Protein AF-A0A1S3HIV4-F1 (afdb_monomer_lite)

Foldseek 3Di:
DVVVVVVVVVVVVVVVPPPPDDPDDDDDDDDDDDDDDDDDDDDCDPLNVLLVLVVVQPPVVPQWHFLVSSLVSVDVVVPDDDPVRVVLSVVLSCLLCVPPPRDIDGSVSSSVSVVVSVVVVVVVVVPPPDDPPDDDDDDDDDDDDDDDDDDDDDDDPPDDDDDDPDDDDDDDDDDDDDPVVVVVVVVVVVVVVVVVVVVVVVVVVVVVVVVVVVVVVVVVVVVVVVVVVVVVVVVVVVVVVVVVVVVVVVVVVVVVVVVVVVVVVVVVVVVVVVVVVVVVVVVVVVVVVVLVVLVVVVVVVVVVVVVVVVVVVVVVVVVVVVVVVVVVVVVVVVVVVVVVVVVVVVVVVVVVVVVVVVVVVVVVVVVVVVVVVVVVVVVVVVPDDDDDDDDDDDDDDDDDDDDDDDDDDDDDDDDDDDPVVVVVVVVPDDDDDDDDDDDDDDDDDDDDDDDDDDDDDDDPDDDDDPDDDDPVVLVVVLVVLVVVLVVVVVVLVVVLDDDDDDDCNPVVNVVSVVVNVVVVVVSVVVSVVSVVVVVVVVVVVVVVVVVVVVVVVVVVVVVVVVVVVVVVVVVVVVVVVPDDDDPVVVVVVVVVVVVVVVVVVVVVVVVVVVVVVVVVVVVVVVVVVVVVVVVVVVVVVVVVVVVVVVVVVVVVVVVVVVVVVVVVVVVVVVVVLVVVLVVLVVVLVVLVVVLVVLVVVLVVVVVVVVDDDDDDDDDDDDPPVVNVVVNVVSVVVSVVSVVVSVVSVVVSVVSVPPDPPPPPPPPPPPPPCPPPPPPPPSND

Organism: Lingula anatina (NCBI:txid7574)

Secondary structure (DSSP, 8-state):
-HHHHHHHHHHHHHHHSSSS----------------S--S-PPPPHHHHHHHHHHHH-TT--SEEEHHHHHHHHHHHH-S--HHHHHHHHHHHHHH-TT-S--EEEHHHHHHHHHHHHHHHHHHHTTSSSS-S-------------------------S-----------------SSSHHHHHHHHHHHHHHHHHHHHHHHHHHHHHHHHHHHHHHHHHHHHHHHHHHHHHHHHHHHHHHHHHHHHHHHHHHHHHHHHHHHHHHHHHHHHHHHHHHHHHHHHHHHHHHHHHHHHHHHHHHHHHHHHHHHHHHHHHHHHHHHHHHHHHHHHHHHHHHHHHHHHHHHHHHHHHHHHHHHHHHHHHHHHHHHHHHHHHHHHHHTT-----------------------------------HHHHHHHHTS-----PPP---------------------------------SHHHHHHHHHHHHHHHHHHHHHHHHHTS--S--SSHHHHHHHHHHHHHHHHHHHHHHHHHHHHHHHHHHHHHHHHHHHHHHHHHHHHHHHHHHHHHHHHHHHHHHHHTT----HHHHHHHHHHHHHHHHHHHHHHHHHHHHHHHHHHHHHHHHHHHHHHHHHHHHHHHHHHHHHHHHHHHHHHHHHHHHHHHHHHHHHHHHHHHHHHHHHHHHHHHHHHHHHHHHHHHHHHHHHHHH-----------SHHHHHHHHHHHHHHHHHHHHHHHHHHHHHHHHHHT--S---------------TTSSSSS--

Structure (mmCIF, N/CA/C/O backbone):
data_AF-A0A1S3HIV4-F1
#
_entry.id   AF-A0A1S3HIV4-F1
#
loop_
_atom_site.group_PDB
_atom_site.id
_atom_site.type_symbol
_atom_site.label_atom_id
_atom_site.label_alt_id
_atom_site.label_comp_id
_atom_site.label_asym_id
_atom_site.label_entity_id
_atom_site.label_seq_id
_atom_site.pdbx_PDB_ins_code
_atom_site.Cartn_x
_atom_site.Cartn_y
_atom_site.Cartn_z
_atom_site.occupancy
_atom_site.B_iso_or_equiv
_atom_site.auth_seq_id
_atom_site.auth_comp_id
_atom_site.auth_asym_id
_atom_site.auth_atom_id
_atom_site.pdbx_PDB_model_num
ATOM 1 N N . MET A 1 1 ? -24.426 32.826 9.602 1.00 48.94 1 MET A N 1
ATOM 2 C CA . MET A 1 1 ? -24.427 33.470 8.267 1.00 48.94 1 MET A CA 1
ATOM 3 C C . MET A 1 1 ? -23.278 34.459 8.065 1.00 48.94 1 MET A C 1
ATOM 5 O O . MET A 1 1 ? -22.686 34.403 7.004 1.00 48.94 1 MET A O 1
ATOM 9 N N . ALA A 1 2 ? -22.895 35.307 9.033 1.00 43.44 2 ALA A N 1
ATOM 10 C CA . ALA A 1 2 ? -21.714 36.179 8.874 1.00 43.44 2 ALA A CA 1
ATOM 11 C C . ALA A 1 2 ? -20.358 35.444 9.042 1.00 43.44 2 ALA A C 1
ATOM 13 O O . ALA A 1 2 ? -19.398 35.762 8.351 1.00 43.44 2 ALA A O 1
ATOM 14 N N . GLU A 1 3 ? -20.287 34.413 9.891 1.00 40.94 3 GLU A N 1
ATOM 15 C CA . GLU A 1 3 ? -19.057 33.618 10.110 1.00 40.94 3 GLU A CA 1
ATOM 16 C C . GLU A 1 3 ? -18.766 32.602 8.987 1.00 40.94 3 GLU A C 1
ATOM 18 O O . GLU A 1 3 ? -17.621 32.219 8.747 1.00 40.94 3 GLU A O 1
ATOM 23 N N . GLU A 1 4 ? -19.799 32.217 8.239 1.00 43.66 4 GLU A N 1
ATOM 24 C CA . GLU A 1 4 ? -19.704 31.281 7.112 1.00 43.66 4 GLU A CA 1
ATOM 25 C C . GLU A 1 4 ? -19.152 31.961 5.847 1.00 43.66 4 GLU A C 1
ATOM 27 O O . GLU A 1 4 ? -18.447 31.339 5.053 1.00 43.66 4 GLU A O 1
ATOM 32 N N . SER A 1 5 ? -19.409 33.266 5.690 1.00 49.16 5 SER A N 1
ATOM 33 C CA . SER A 1 5 ? -18.825 34.086 4.623 1.00 49.16 5 SER A CA 1
ATOM 34 C C . SER A 1 5 ? -17.337 34.361 4.859 1.00 49.16 5 SER A C 1
ATOM 36 O O . SER A 1 5 ? -16.554 34.234 3.923 1.00 49.16 5 SER A O 1
ATOM 38 N N . ALA A 1 6 ? -16.922 34.623 6.104 1.00 49.47 6 ALA A N 1
ATOM 39 C CA . ALA A 1 6 ? -15.515 34.867 6.442 1.00 49.47 6 ALA A CA 1
ATOM 40 C C . ALA A 1 6 ? -14.621 33.625 6.233 1.00 49.47 6 ALA A C 1
ATOM 42 O O . ALA A 1 6 ? -13.476 33.740 5.788 1.00 49.47 6 ALA A O 1
ATOM 43 N N . SER A 1 7 ? -15.163 32.427 6.485 1.00 53.06 7 SER A N 1
ATOM 44 C CA . SER A 1 7 ? -14.451 31.162 6.247 1.00 53.06 7 SER A CA 1
ATOM 45 C C . SER A 1 7 ? -14.298 30.842 4.754 1.00 53.06 7 SER A C 1
ATOM 47 O O . SER A 1 7 ? -13.253 30.349 4.335 1.00 53.06 7 SER A O 1
ATOM 49 N N . ARG A 1 8 ? -15.289 31.182 3.916 1.00 52.72 8 ARG A N 1
ATOM 50 C CA . ARG A 1 8 ? -15.202 31.017 2.450 1.00 52.72 8 ARG A CA 1
ATOM 51 C C . ARG A 1 8 ? -14.232 31.997 1.785 1.00 52.72 8 ARG A C 1
ATOM 53 O O . ARG A 1 8 ? -13.574 31.639 0.807 1.00 52.72 8 ARG A O 1
ATOM 60 N N . GLU A 1 9 ? -14.110 33.204 2.327 1.00 50.06 9 GLU A N 1
ATOM 61 C CA . GLU A 1 9 ? -13.201 34.235 1.812 1.00 50.06 9 GLU A CA 1
ATOM 62 C C . GLU A 1 9 ? -11.737 33.930 2.174 1.00 50.06 9 GLU A C 1
ATOM 64 O O . GLU A 1 9 ? -10.842 34.075 1.341 1.00 50.06 9 GLU A O 1
ATOM 69 N N . SER A 1 10 ? -11.507 33.370 3.368 1.00 52.09 10 SER A N 1
ATOM 70 C CA . SER A 1 10 ? -10.188 32.889 3.807 1.00 52.09 10 SER A CA 1
ATOM 71 C C . SER A 1 10 ? -9.729 31.636 3.042 1.00 52.09 10 SER A C 1
ATOM 73 O O . SER A 1 10 ? -8.547 31.506 2.731 1.00 52.09 10 SER A O 1
ATOM 75 N N . LEU A 1 11 ? -10.654 30.747 2.655 1.00 47.69 11 LEU A N 1
ATOM 76 C CA . LEU A 1 11 ? -10.350 29.593 1.796 1.00 47.69 11 LEU A CA 1
ATOM 77 C C . LEU A 1 11 ? -10.054 29.999 0.341 1.00 47.69 11 LEU A C 1
ATOM 79 O O . LEU A 1 11 ? -9.171 29.417 -0.285 1.00 47.69 11 LEU A O 1
ATOM 83 N N . SER A 1 12 ? -10.709 31.044 -0.176 1.00 48.66 12 SER A N 1
ATOM 84 C CA . SER A 1 12 ? -10.421 31.575 -1.521 1.00 48.66 12 SER A CA 1
ATOM 85 C C . SER A 1 12 ? -9.073 32.306 -1.589 1.00 48.66 12 SER A C 1
ATOM 87 O O . SER A 1 12 ? -8.390 32.247 -2.609 1.00 48.66 12 SER A O 1
ATOM 89 N N . GLN A 1 13 ? -8.640 32.948 -0.498 1.00 42.62 13 GLN A N 1
ATOM 90 C CA . GLN A 1 13 ? -7.315 33.579 -0.413 1.00 42.62 13 GLN A CA 1
ATOM 91 C C . GLN A 1 13 ? -6.166 32.571 -0.231 1.00 42.62 13 GLN A C 1
ATOM 93 O O . GLN A 1 13 ? -5.046 32.849 -0.659 1.00 42.62 13 GLN A O 1
ATOM 98 N N . LEU A 1 14 ? -6.429 31.391 0.341 1.00 42.16 14 LEU A N 1
ATOM 99 C CA . LEU A 1 14 ? -5.441 30.308 0.449 1.00 42.16 14 LEU A CA 1
ATOM 100 C C . LEU A 1 14 ? -5.232 29.558 -0.875 1.00 42.16 14 LEU A C 1
ATOM 102 O O . LEU A 1 14 ? -4.098 29.206 -1.191 1.00 42.16 14 LEU A O 1
ATOM 106 N N . LEU A 1 15 ? -6.279 29.401 -1.690 1.00 41.81 15 LEU A N 1
ATOM 107 C CA . LEU A 1 15 ? -6.172 28.828 -3.040 1.00 41.81 15 LEU A CA 1
ATOM 108 C C . LEU A 1 15 ? -5.415 29.739 -4.023 1.00 41.81 15 LEU A C 1
ATOM 110 O O . LEU A 1 15 ? -4.745 29.241 -4.921 1.00 41.81 15 LEU A O 1
ATOM 114 N N . ASN A 1 16 ? -5.445 31.061 -3.823 1.00 38.78 16 ASN A N 1
ATOM 115 C CA . ASN A 1 16 ? -4.770 32.012 -4.716 1.00 38.78 16 ASN A CA 1
ATOM 116 C C . ASN A 1 16 ? -3.277 32.228 -4.402 1.00 38.78 16 ASN A C 1
ATOM 118 O O . ASN A 1 16 ? -2.534 32.717 -5.251 1.00 38.78 16 ASN A O 1
ATOM 122 N N . ASN A 1 17 ? -2.818 31.864 -3.200 1.00 34.69 17 ASN A N 1
ATOM 123 C CA . ASN A 1 17 ? -1.430 32.079 -2.771 1.00 34.69 17 ASN A CA 1
ATOM 124 C C . ASN A 1 17 ? -0.505 30.874 -3.012 1.00 34.69 17 ASN A C 1
ATOM 126 O O . ASN A 1 17 ? 0.702 31.000 -2.810 1.00 34.69 17 ASN A O 1
ATOM 130 N N . SER A 1 18 ? -1.034 29.738 -3.480 1.00 36.12 18 SER A N 1
ATOM 131 C CA . SER A 1 18 ? -0.237 28.527 -3.730 1.00 36.12 18 SER A CA 1
ATOM 132 C C . SER A 1 18 ? 0.372 28.442 -5.139 1.00 36.12 18 SER A C 1
ATOM 134 O O . SER A 1 18 ? 1.165 27.545 -5.390 1.00 36.12 18 SER A O 1
ATOM 136 N N . ASN A 1 19 ? 0.082 29.395 -6.036 1.00 36.41 19 ASN A N 1
ATOM 137 C CA . ASN A 1 19 ? 0.540 29.384 -7.437 1.00 36.41 19 ASN A CA 1
ATOM 138 C C . ASN A 1 19 ? 1.673 30.382 -7.745 1.00 36.41 19 ASN A C 1
ATOM 140 O O . ASN A 1 19 ? 1.763 30.890 -8.861 1.00 36.41 19 ASN A O 1
ATOM 144 N N . ARG A 1 20 ? 2.543 30.717 -6.778 1.00 35.44 20 ARG A N 1
ATOM 145 C CA . ARG A 1 20 ? 3.592 31.736 -7.008 1.00 35.44 20 ARG A CA 1
ATOM 146 C C . ARG A 1 20 ? 5.044 31.305 -6.841 1.00 35.44 20 ARG A C 1
ATOM 148 O O . ARG A 1 20 ? 5.912 32.172 -6.826 1.00 35.44 20 ARG A O 1
ATOM 155 N N . PHE A 1 21 ? 5.338 30.014 -6.796 1.00 34.75 21 PHE A N 1
ATOM 156 C CA . PHE A 1 21 ? 6.706 29.534 -6.976 1.00 34.75 21 PHE A CA 1
ATOM 157 C C . PHE A 1 21 ? 6.694 28.155 -7.615 1.00 34.75 21 PHE A C 1
ATOM 159 O O . PHE A 1 21 ? 6.641 27.167 -6.905 1.00 34.75 21 PHE A O 1
ATOM 166 N N . GLU A 1 22 ? 6.787 28.107 -8.941 1.00 30.17 22 GLU A N 1
ATOM 167 C CA . GLU A 1 22 ? 7.436 26.999 -9.639 1.00 30.17 22 GLU A CA 1
ATOM 168 C C . GLU A 1 22 ? 7.803 27.451 -11.055 1.00 30.17 22 GLU A C 1
ATOM 170 O O . GLU A 1 22 ? 6.954 27.728 -11.897 1.00 30.17 22 GLU A O 1
ATOM 175 N N . TYR A 1 23 ? 9.107 27.598 -11.284 1.00 31.84 23 TYR A N 1
ATOM 176 C CA . TYR A 1 23 ? 9.682 27.627 -12.618 1.00 31.84 23 TYR A CA 1
ATOM 177 C C . TYR A 1 23 ? 10.100 26.196 -12.962 1.00 31.84 23 TYR A C 1
ATOM 179 O O . TYR A 1 23 ? 10.897 25.599 -12.240 1.00 31.84 23 TYR A O 1
ATOM 187 N N . SER A 1 24 ? 9.649 25.748 -14.134 1.00 36.72 24 SER A N 1
ATOM 188 C CA . SER A 1 24 ? 10.285 24.747 -14.998 1.00 36.72 24 SER A CA 1
ATOM 189 C C . SER A 1 24 ? 10.150 23.264 -14.626 1.00 36.72 24 SER A C 1
ATOM 191 O O . SER A 1 24 ? 11.066 22.651 -14.081 1.00 36.72 24 SER A O 1
ATOM 193 N N . ALA A 1 25 ? 9.035 22.671 -15.063 1.00 29.95 25 ALA A N 1
ATOM 194 C CA . ALA A 1 25 ? 8.991 21.335 -15.666 1.00 29.95 25 ALA A CA 1
ATOM 195 C C . ALA A 1 25 ? 7.654 21.171 -16.416 1.00 29.95 25 ALA A C 1
ATOM 197 O O . ALA A 1 25 ? 6.652 20.774 -15.829 1.00 29.95 25 ALA A O 1
ATOM 198 N N . CYS A 1 26 ? 7.614 21.505 -17.709 1.00 28.39 26 CYS A N 1
ATOM 199 C CA . CYS A 1 26 ? 6.431 21.253 -18.534 1.00 28.39 26 CYS A CA 1
ATOM 200 C C . CYS A 1 26 ? 6.302 19.747 -18.803 1.00 28.39 26 CYS A C 1
ATOM 202 O O . CYS A 1 26 ? 7.051 19.176 -19.595 1.00 28.39 26 CYS A O 1
ATOM 204 N N . PHE A 1 27 ? 5.354 19.117 -18.112 1.00 27.23 27 PHE A N 1
ATOM 205 C CA . PHE A 1 27 ? 4.791 17.816 -18.453 1.00 27.23 27 PHE A CA 1
ATOM 206 C C . PHE A 1 27 ? 3.627 18.030 -19.435 1.00 27.23 27 PHE A C 1
ATOM 208 O O . PHE A 1 27 ? 2.797 18.916 -19.231 1.00 27.23 27 PHE A O 1
ATOM 215 N N . PHE A 1 28 ? 3.591 17.220 -20.496 1.00 32.34 28 PHE A N 1
ATOM 216 C CA . PHE A 1 28 ? 2.543 17.186 -21.519 1.00 32.34 28 PHE A CA 1
ATOM 217 C C . PHE A 1 28 ? 1.143 17.128 -20.893 1.00 32.34 28 PHE A C 1
ATOM 219 O O . PHE A 1 28 ? 0.872 16.279 -20.046 1.00 32.34 28 PHE A O 1
ATOM 226 N N . SER A 1 29 ? 0.256 18.017 -21.331 1.00 31.81 29 SER A N 1
ATOM 227 C CA . SER A 1 29 ? -1.184 17.932 -21.081 1.00 31.81 29 SER A CA 1
ATOM 228 C C . SER A 1 29 ? -1.878 17.956 -22.437 1.00 31.81 29 SER A C 1
ATOM 230 O O . SER A 1 29 ? -2.192 19.028 -22.945 1.00 31.81 29 SER A O 1
ATOM 232 N N . ASP A 1 30 ? -2.047 16.772 -23.024 1.00 36.28 30 ASP A N 1
ATOM 233 C CA . ASP A 1 30 ? -2.931 16.564 -24.168 1.00 36.28 30 ASP A CA 1
ATOM 234 C C . ASP A 1 30 ? -4.353 16.378 -23.636 1.00 36.28 30 ASP A C 1
ATOM 236 O O . ASP A 1 30 ? -4.650 15.396 -22.950 1.00 36.28 30 ASP A O 1
ATOM 240 N N . GLU A 1 31 ? -5.229 17.323 -23.960 1.00 34.84 31 GLU A N 1
ATOM 241 C CA . GLU A 1 31 ? -6.672 17.174 -23.831 1.00 34.84 31 GLU A CA 1
ATOM 242 C C . GLU A 1 31 ? -7.260 17.210 -25.252 1.00 34.84 31 GLU A C 1
ATOM 244 O O . GLU A 1 31 ? -7.016 18.137 -26.021 1.00 34.84 31 GLU A O 1
ATOM 249 N N . ASP A 1 32 ? -7.994 16.142 -25.570 1.00 33.06 32 ASP A N 1
ATOM 250 C CA . ASP A 1 32 ? -8.811 15.880 -26.760 1.00 33.06 32 ASP A CA 1
ATOM 251 C C . ASP A 1 32 ? -8.130 15.522 -28.100 1.00 33.06 32 ASP A C 1
ATOM 253 O O . ASP A 1 32 ? -7.798 16.351 -28.939 1.00 33.06 32 ASP A O 1
ATOM 257 N N . THR A 1 33 ? -8.102 14.218 -28.407 1.00 33.66 33 THR A N 1
ATOM 258 C CA . THR A 1 33 ? -8.945 13.634 -29.475 1.00 33.66 33 THR A CA 1
ATOM 259 C C . THR A 1 33 ? -8.880 12.105 -29.460 1.00 33.66 33 THR A C 1
ATOM 261 O O . THR A 1 33 ? -7.851 11.472 -29.236 1.00 33.66 33 THR A O 1
ATOM 264 N N . SER A 1 34 ? -10.033 11.490 -29.700 1.00 41.88 34 SER A N 1
ATOM 265 C CA . SER A 1 34 ? -10.239 10.048 -29.779 1.00 41.88 34 SER A CA 1
ATOM 266 C C . SER A 1 34 ? -9.301 9.356 -30.778 1.00 41.88 34 SER A C 1
ATOM 268 O O . SER A 1 34 ? -9.437 9.549 -31.985 1.00 41.88 34 SER A O 1
ATOM 270 N N . SER A 1 35 ? -8.443 8.455 -30.307 1.00 31.02 35 SER A N 1
ATOM 271 C CA . SER A 1 35 ? -7.990 7.307 -31.097 1.00 31.02 35 SER A CA 1
ATOM 272 C C . SER A 1 35 ? -7.359 6.257 -30.190 1.00 31.02 35 SER A C 1
ATOM 274 O O . SER A 1 35 ? -6.407 6.507 -29.459 1.00 31.02 35 SER A O 1
ATOM 276 N N . THR A 1 36 ? -7.919 5.060 -30.277 1.00 36.84 36 THR A N 1
ATOM 277 C CA . THR A 1 36 ? -7.470 3.794 -29.700 1.00 36.84 36 THR A CA 1
ATOM 278 C C . THR A 1 36 ? -5.959 3.570 -29.790 1.00 36.84 36 THR A C 1
ATOM 280 O O . THR A 1 36 ? -5.314 3.911 -30.780 1.00 36.84 36 THR A O 1
ATOM 283 N N . GLY A 1 37 ? -5.419 2.973 -28.725 1.00 40.62 37 GLY A N 1
ATOM 284 C CA . GLY A 1 37 ? -4.000 2.917 -28.408 1.00 40.62 37 GLY A CA 1
ATOM 285 C C . GLY A 1 37 ? -3.079 2.320 -29.468 1.00 40.62 37 GLY A C 1
ATOM 286 O O . GLY A 1 37 ? -3.353 1.277 -30.049 1.00 40.62 37 GLY A O 1
ATOM 287 N N . THR A 1 38 ? -1.935 2.981 -29.639 1.00 38.88 38 THR A N 1
ATOM 288 C CA . THR A 1 38 ? -0.564 2.439 -29.643 1.00 38.88 38 THR A CA 1
ATOM 289 C C . THR A 1 38 ? 0.361 3.657 -29.745 1.00 38.88 38 THR A C 1
ATOM 291 O O . THR A 1 38 ? 0.607 4.129 -30.845 1.00 38.88 38 THR A O 1
ATOM 294 N N . ASN A 1 39 ? 0.870 4.197 -28.634 1.00 35.66 39 ASN A N 1
ATOM 295 C CA . ASN A 1 39 ? 1.874 5.270 -28.690 1.00 35.66 39 ASN A CA 1
ATOM 296 C C . ASN A 1 39 ? 3.195 4.784 -28.101 1.00 35.66 39 ASN A C 1
ATOM 298 O O . ASN A 1 39 ? 3.573 5.087 -26.974 1.00 35.66 39 ASN A O 1
ATOM 302 N N . VAL A 1 40 ? 3.894 3.994 -28.913 1.00 44.53 40 VAL A N 1
ATOM 303 C CA . VAL A 1 40 ? 5.351 3.908 -28.855 1.00 44.53 40 VAL A CA 1
ATOM 304 C C . VAL A 1 40 ? 5.865 4.930 -29.869 1.00 44.53 40 VAL A C 1
ATOM 306 O O . VAL A 1 40 ? 5.707 4.731 -31.067 1.00 44.53 40 VAL A O 1
ATOM 309 N N . SER A 1 41 ? 6.439 6.026 -29.368 1.00 48.50 41 SER A N 1
ATOM 310 C CA . SER A 1 41 ? 7.378 6.920 -30.063 1.00 48.50 41 SER A CA 1
ATOM 311 C C . SER A 1 41 ? 7.023 7.322 -31.504 1.00 48.50 41 SER A C 1
ATOM 313 O O . SER A 1 41 ? 7.661 6.870 -32.458 1.00 48.50 41 SER A O 1
ATOM 315 N N . ARG A 1 42 ? 6.085 8.262 -31.676 1.00 62.78 42 ARG A N 1
ATOM 316 C CA . ARG A 1 42 ? 6.103 9.120 -32.872 1.00 62.78 42 ARG A CA 1
ATOM 317 C C . ARG A 1 42 ? 7.372 9.981 -32.792 1.00 62.78 42 ARG A C 1
ATOM 319 O O . ARG A 1 42 ? 7.634 10.596 -31.763 1.00 62.78 42 ARG A O 1
ATOM 326 N N . LEU A 1 43 ? 8.204 9.947 -33.832 1.00 59.81 43 LEU A N 1
ATOM 327 C CA . LEU A 1 43 ? 9.375 10.822 -33.942 1.00 59.81 43 LEU A CA 1
ATOM 328 C C . LEU A 1 43 ? 8.886 12.276 -33.960 1.00 59.81 43 LEU A C 1
ATOM 330 O O . LEU A 1 43 ? 7.957 12.570 -34.708 1.00 59.81 43 LEU A O 1
ATOM 334 N N . ILE A 1 44 ? 9.498 13.147 -33.152 1.00 68.44 44 ILE A N 1
ATOM 335 C CA . ILE A 1 44 ? 9.218 14.591 -33.147 1.00 68.44 44 ILE A CA 1
ATOM 336 C C . ILE A 1 44 ? 9.440 15.112 -34.574 1.00 68.44 44 ILE A C 1
ATOM 338 O O . ILE A 1 44 ? 10.545 14.993 -35.108 1.00 68.44 44 ILE A O 1
ATOM 342 N N . THR A 1 45 ? 8.385 15.612 -35.210 1.00 77.56 45 THR A N 1
ATOM 343 C CA . THR A 1 45 ? 8.429 16.164 -36.570 1.00 77.56 45 THR A CA 1
ATOM 344 C C . THR A 1 45 ? 8.821 17.645 -36.550 1.00 77.56 45 THR A C 1
ATOM 346 O O . THR A 1 45 ? 8.758 18.288 -35.505 1.00 77.56 45 THR A O 1
ATOM 349 N N . GLU A 1 46 ? 9.254 18.201 -37.693 1.00 71.88 46 GLU A N 1
ATOM 350 C CA . GLU A 1 46 ? 9.580 19.639 -37.805 1.00 71.88 46 GLU A CA 1
ATOM 351 C C . GLU A 1 46 ? 8.377 20.516 -37.399 1.00 71.88 46 GLU A C 1
ATOM 353 O O . GLU A 1 46 ? 8.565 21.536 -36.741 1.00 71.88 46 GLU A O 1
ATOM 358 N N . GLU A 1 47 ? 7.156 20.060 -37.699 1.00 76.25 47 GLU A N 1
ATOM 359 C CA . GLU A 1 47 ? 5.898 20.711 -37.314 1.00 76.25 47 GLU A CA 1
ATOM 360 C C . GLU A 1 47 ? 5.695 20.729 -35.793 1.00 76.25 47 GLU A C 1
ATOM 362 O O . GLU A 1 47 ? 5.380 21.768 -35.222 1.00 76.25 47 GLU A O 1
ATOM 367 N N . ASP A 1 48 ? 5.980 19.608 -35.117 1.00 79.06 48 ASP A N 1
ATOM 368 C CA . ASP A 1 48 ? 5.822 19.494 -33.660 1.00 79.06 48 ASP A CA 1
ATOM 369 C C . ASP A 1 48 ? 6.775 20.459 -32.916 1.00 79.06 48 ASP A C 1
ATOM 371 O O . ASP A 1 48 ? 6.458 20.953 -31.834 1.00 79.06 48 ASP A O 1
ATOM 375 N N . ILE A 1 49 ? 7.948 20.759 -33.495 1.00 80.25 49 ILE A N 1
ATOM 376 C CA . ILE A 1 49 ? 8.904 21.734 -32.941 1.00 80.25 49 ILE A CA 1
ATOM 377 C C . ILE A 1 49 ? 8.398 23.164 -33.146 1.00 80.25 49 ILE A C 1
ATOM 379 O O . ILE A 1 49 ? 8.517 23.979 -32.232 1.00 80.25 49 ILE A O 1
ATOM 383 N N . VAL A 1 50 ? 7.844 23.474 -34.322 1.00 84.06 50 VAL A N 1
ATOM 384 C CA . VAL A 1 50 ? 7.257 24.791 -34.617 1.00 84.06 50 VAL A CA 1
ATOM 385 C C . VAL A 1 50 ? 6.093 25.067 -33.663 1.00 84.06 50 VAL A C 1
ATOM 387 O O . VAL A 1 50 ? 6.091 26.104 -33.002 1.00 84.06 50 VAL A O 1
ATOM 390 N N . ASP A 1 51 ? 5.187 24.109 -33.483 1.00 85.94 51 ASP A N 1
ATOM 391 C CA . ASP A 1 51 ? 4.055 24.227 -32.556 1.00 85.94 51 ASP A CA 1
ATOM 392 C C . ASP A 1 51 ? 4.517 24.426 -31.106 1.00 85.94 51 ASP A C 1
ATOM 394 O O . ASP A 1 51 ? 4.084 25.359 -30.428 1.00 85.94 51 ASP A O 1
ATOM 398 N N . THR A 1 52 ? 5.502 23.637 -30.661 1.00 84.00 52 THR A N 1
ATOM 399 C CA . THR A 1 52 ? 6.081 23.779 -29.314 1.00 84.00 52 THR A CA 1
ATOM 400 C C . THR A 1 52 ? 6.699 25.170 -29.098 1.00 84.00 52 THR A C 1
ATOM 402 O O . THR A 1 52 ? 6.615 25.729 -28.004 1.00 84.00 52 THR A O 1
ATOM 405 N N . MET A 1 53 ? 7.329 25.757 -30.122 1.00 82.75 53 MET A N 1
ATOM 406 C CA . MET A 1 53 ? 7.912 27.102 -30.032 1.00 82.75 53 MET A CA 1
ATOM 407 C C . MET A 1 53 ? 6.841 28.191 -29.914 1.00 82.75 53 MET A C 1
ATOM 409 O O . MET A 1 53 ? 7.052 29.156 -29.177 1.00 82.75 53 MET A O 1
ATOM 413 N N . PHE A 1 54 ? 5.695 28.034 -30.579 1.00 87.75 54 PHE A N 1
ATOM 414 C CA . PHE A 1 54 ? 4.559 28.946 -30.431 1.00 87.75 54 PHE A CA 1
ATOM 415 C C . PHE A 1 54 ? 3.942 28.854 -29.034 1.00 87.75 54 PHE A C 1
ATOM 417 O O . PHE A 1 54 ? 3.744 29.881 -28.384 1.00 87.75 54 PHE A O 1
ATOM 424 N N . ASP A 1 55 ? 3.734 27.636 -28.530 1.00 85.12 55 ASP A N 1
ATOM 425 C CA . ASP A 1 55 ? 3.167 27.392 -27.199 1.00 85.12 55 ASP A CA 1
ATOM 426 C C . ASP A 1 55 ? 4.046 27.956 -26.074 1.00 85.12 55 ASP A C 1
ATOM 428 O O . ASP A 1 55 ? 3.544 28.455 -25.067 1.00 85.12 55 ASP A O 1
ATOM 432 N N . MET A 1 56 ? 5.372 27.943 -26.252 1.00 82.50 56 MET A N 1
ATOM 433 C CA . MET A 1 56 ? 6.294 28.609 -25.325 1.00 82.50 56 MET A CA 1
ATOM 434 C C . MET A 1 56 ? 6.128 30.135 -25.311 1.00 82.50 56 MET A C 1
ATOM 436 O O . MET A 1 56 ? 6.439 30.771 -24.302 1.00 82.50 56 MET A O 1
ATOM 440 N N . CYS A 1 57 ? 5.648 30.726 -26.406 1.00 82.94 57 CYS A N 1
ATOM 441 C CA . CYS A 1 57 ? 5.405 32.162 -26.512 1.00 82.94 57 CYS A CA 1
ATOM 442 C C . CYS A 1 57 ? 3.983 32.550 -26.063 1.00 82.94 57 CYS A C 1
ATOM 444 O O . CYS A 1 57 ? 3.796 33.646 -25.529 1.00 82.94 57 CYS A O 1
ATOM 446 N N . ASP A 1 58 ? 2.995 31.655 -26.186 1.00 85.38 58 ASP A N 1
ATOM 447 C CA . ASP A 1 58 ? 1.625 31.843 -25.683 1.00 85.38 58 ASP A CA 1
ATOM 448 C C . ASP A 1 58 ? 1.484 31.463 -24.198 1.00 85.38 58 ASP A C 1
ATOM 450 O O . ASP A 1 58 ? 0.684 30.617 -23.790 1.00 85.38 58 ASP A O 1
ATOM 454 N N . THR A 1 59 ? 2.260 32.133 -23.344 1.00 78.62 59 THR A N 1
ATOM 455 C CA . THR A 1 59 ? 2.275 31.892 -21.885 1.00 78.62 59 THR A CA 1
ATOM 456 C C . THR A 1 59 ? 0.906 32.021 -21.204 1.00 78.62 59 THR A C 1
ATOM 458 O O . THR A 1 59 ? 0.700 31.452 -20.132 1.00 78.62 59 THR A O 1
ATOM 461 N N . ASN A 1 60 ? -0.038 32.739 -21.821 1.00 78.44 60 ASN A N 1
ATOM 462 C CA . ASN A 1 60 ? -1.382 32.968 -21.293 1.00 78.44 60 ASN A CA 1
ATOM 463 C C . ASN A 1 60 ? -2.461 32.087 -21.956 1.00 78.44 60 ASN A C 1
ATOM 465 O O . ASN A 1 60 ? -3.638 32.278 -21.647 1.00 78.44 60 ASN A O 1
ATOM 469 N N . LYS A 1 61 ? -2.086 31.147 -22.842 1.00 79.25 61 LYS A N 1
ATOM 470 C CA . LYS A 1 61 ? -3.002 30.284 -23.619 1.00 79.25 61 LYS A CA 1
ATOM 471 C C . LYS A 1 61 ? -4.139 31.056 -24.298 1.00 79.25 61 LYS A C 1
ATOM 473 O O . LYS A 1 61 ? -5.310 30.684 -24.224 1.00 79.25 61 LYS A O 1
ATOM 478 N N . THR A 1 62 ? -3.796 32.185 -24.902 1.00 78.94 62 THR A N 1
ATOM 479 C CA . THR A 1 62 ? -4.741 33.088 -25.568 1.00 78.94 62 THR A CA 1
ATOM 480 C C . THR A 1 62 ? -5.024 32.705 -27.019 1.00 78.94 62 THR A C 1
ATOM 482 O O . THR A 1 62 ? -5.978 33.222 -27.596 1.00 78.94 62 THR A O 1
ATOM 485 N N . GLY A 1 63 ? -4.231 31.800 -27.600 1.00 82.38 63 GLY A N 1
ATOM 486 C CA . GLY A 1 63 ? -4.314 31.369 -28.996 1.00 82.38 63 GLY A CA 1
ATOM 487 C C . GLY A 1 63 ? -3.687 32.350 -29.991 1.00 82.38 63 GLY A C 1
ATOM 488 O O . GLY A 1 63 ? -3.682 32.081 -31.189 1.00 82.38 63 GLY A O 1
ATOM 489 N N . THR A 1 64 ? -3.148 33.480 -29.517 1.00 85.94 64 THR A N 1
ATOM 490 C CA . THR A 1 64 ? -2.548 34.530 -30.350 1.00 85.94 64 THR A CA 1
ATOM 491 C C . THR A 1 64 ? -1.290 35.088 -29.701 1.00 85.94 64 THR A C 1
ATOM 493 O O . THR A 1 64 ? -1.321 35.437 -28.522 1.00 85.94 64 THR A O 1
ATOM 496 N N . VAL A 1 65 ? -0.213 35.266 -30.467 1.00 88.19 65 VAL A N 1
ATOM 497 C CA . VAL A 1 65 ? 1.065 35.779 -29.946 1.00 88.19 65 VAL A CA 1
ATOM 498 C C . VAL A 1 65 ? 1.536 36.986 -30.768 1.00 88.19 65 VAL A C 1
ATOM 500 O O . VAL A 1 65 ? 1.518 36.914 -31.998 1.00 88.19 65 VAL A O 1
ATOM 503 N N . PRO A 1 66 ? 1.962 38.102 -30.141 1.00 90.12 66 PRO A N 1
ATOM 504 C CA . PRO A 1 66 ? 2.589 39.221 -30.847 1.00 90.12 66 PRO A CA 1
ATOM 505 C C . PRO A 1 66 ? 3.855 38.797 -31.601 1.00 90.12 66 PRO A C 1
ATOM 507 O O . PRO A 1 66 ? 4.701 38.077 -31.060 1.00 90.12 66 PRO A O 1
ATOM 510 N N . VAL A 1 67 ? 4.018 39.286 -32.832 1.00 88.50 67 VAL A N 1
ATOM 511 C CA . VAL A 1 67 ? 5.173 38.961 -33.689 1.00 88.50 67 VAL A CA 1
ATOM 512 C C . VAL A 1 67 ? 6.502 39.330 -33.024 1.00 88.50 67 VAL A C 1
ATOM 514 O O . VAL A 1 67 ? 7.462 38.563 -33.106 1.00 88.50 67 VAL A O 1
ATOM 517 N N . SER A 1 68 ? 6.565 40.438 -32.286 1.00 87.44 68 SER A N 1
ATOM 518 C CA . SER A 1 68 ? 7.751 40.854 -31.529 1.00 87.44 68 SER A CA 1
ATOM 519 C C . SER A 1 68 ? 8.231 39.791 -30.535 1.00 87.44 68 SER A C 1
ATOM 521 O O . SER A 1 68 ? 9.432 39.531 -30.452 1.00 87.44 68 SER A O 1
ATOM 523 N N . THR A 1 69 ? 7.299 39.124 -29.848 1.00 86.56 69 THR A N 1
ATOM 524 C CA . THR A 1 69 ? 7.588 38.092 -28.840 1.00 86.56 69 THR A CA 1
ATOM 525 C C . THR A 1 69 ? 8.127 36.818 -29.492 1.00 86.56 69 THR A C 1
ATOM 527 O O . THR A 1 69 ? 9.104 36.243 -29.012 1.00 86.56 69 THR A O 1
ATOM 530 N N . LEU A 1 70 ? 7.558 36.414 -30.632 1.00 87.56 70 LEU A N 1
ATOM 531 C CA . LEU A 1 70 ? 8.031 35.258 -31.405 1.00 87.56 70 LEU A CA 1
ATOM 532 C C . LEU A 1 70 ? 9.456 35.475 -31.930 1.00 87.56 70 LEU A C 1
ATOM 534 O O . LEU A 1 70 ? 10.323 34.609 -31.796 1.00 87.56 70 LEU A O 1
ATOM 538 N N . ILE A 1 71 ? 9.724 36.658 -32.491 1.00 87.38 71 ILE A N 1
ATOM 539 C CA . ILE A 1 71 ? 11.047 37.009 -33.015 1.00 87.38 71 ILE A CA 1
ATOM 540 C C . ILE A 1 71 ? 12.074 37.130 -31.881 1.00 87.38 71 ILE A C 1
ATOM 542 O O . ILE A 1 71 ? 13.214 36.694 -32.040 1.00 87.38 71 ILE A O 1
ATOM 546 N N . GLU A 1 72 ? 11.699 37.677 -30.724 1.00 86.25 72 GLU A N 1
ATOM 547 C CA . GLU A 1 72 ? 12.569 37.759 -29.543 1.00 86.25 72 GLU A CA 1
ATOM 548 C C . GLU A 1 72 ? 12.911 36.372 -28.969 1.00 86.25 72 GLU A C 1
ATOM 550 O O . GLU A 1 72 ? 14.066 36.102 -28.618 1.00 86.25 72 GLU A O 1
ATOM 555 N N . MET A 1 73 ? 11.947 35.450 -28.954 1.00 84.38 73 MET A N 1
ATOM 556 C CA . MET A 1 73 ? 12.167 34.058 -28.554 1.00 84.38 73 MET A CA 1
ATOM 557 C C . MET A 1 73 ? 13.093 33.310 -29.519 1.00 84.38 73 MET A C 1
ATOM 559 O O . MET A 1 73 ? 14.008 32.605 -29.085 1.00 84.38 73 MET A O 1
ATOM 563 N N . LEU A 1 74 ? 12.957 33.524 -30.829 1.00 83.31 74 LEU A N 1
ATOM 564 C CA . LEU A 1 74 ? 13.890 32.969 -31.813 1.00 83.31 74 LEU A CA 1
ATOM 565 C C . LEU A 1 74 ? 15.293 33.575 -31.674 1.00 83.31 74 LEU A C 1
ATOM 567 O O . LEU A 1 74 ? 16.277 32.835 -31.688 1.00 83.31 74 LEU A O 1
ATOM 571 N N . LYS A 1 75 ? 15.408 34.891 -31.458 1.00 82.75 75 LYS A N 1
ATOM 572 C CA . LYS A 1 75 ? 16.692 35.572 -31.195 1.00 82.75 75 LYS A CA 1
ATOM 573 C C . LYS A 1 75 ? 17.398 35.018 -29.958 1.00 82.75 75 LYS A C 1
ATOM 575 O O . LYS A 1 75 ? 18.594 34.748 -30.000 1.00 82.75 75 LYS A O 1
ATOM 580 N N . SER A 1 76 ? 16.668 34.827 -28.861 1.00 78.44 76 SER A N 1
ATOM 581 C CA . SER A 1 76 ? 17.236 34.293 -27.617 1.00 78.44 76 SER A CA 1
ATOM 582 C C . SER A 1 76 ? 17.613 32.809 -27.719 1.00 78.44 76 SER A C 1
ATOM 584 O O . SER A 1 76 ? 18.635 32.408 -27.162 1.00 78.44 76 SER A O 1
ATOM 586 N N . THR A 1 77 ? 16.861 32.015 -28.487 1.00 73.56 77 THR A N 1
ATOM 587 C CA . THR A 1 77 ? 17.131 30.580 -28.694 1.00 73.56 77 THR A CA 1
ATOM 588 C C . THR A 1 77 ? 18.317 30.331 -29.639 1.00 73.56 77 THR A C 1
ATOM 590 O O . THR A 1 77 ? 19.050 29.358 -29.473 1.00 73.56 77 THR A O 1
ATOM 593 N N . THR A 1 78 ? 18.553 31.218 -30.611 1.00 70.62 78 THR A N 1
ATOM 594 C CA . THR A 1 78 ? 19.591 31.058 -31.652 1.00 70.62 78 THR A CA 1
ATOM 595 C C . THR A 1 78 ? 20.972 31.642 -31.301 1.00 70.62 78 THR A C 1
ATOM 597 O O . THR A 1 78 ? 21.926 31.447 -32.056 1.00 70.62 78 THR A O 1
ATOM 600 N N . GLY A 1 79 ? 21.139 32.278 -30.135 1.00 58.75 79 GLY A N 1
ATOM 601 C CA . GLY A 1 79 ? 22.436 32.790 -29.664 1.00 58.75 79 GLY A CA 1
ATOM 602 C C . GLY A 1 79 ? 22.946 34.020 -30.433 1.00 58.75 79 GLY A C 1
ATOM 603 O O . GLY A 1 79 ? 22.197 34.694 -31.128 1.00 58.75 79 GLY A O 1
ATOM 604 N N . SER A 1 80 ? 24.226 34.386 -30.274 1.00 52.75 80 SER A N 1
ATOM 605 C CA . SER A 1 80 ? 24.787 35.602 -30.894 1.00 52.75 80 SER A CA 1
ATOM 606 C C . SER A 1 80 ? 24.884 35.442 -32.419 1.00 52.75 80 SER A C 1
ATOM 608 O O . SER A 1 80 ? 25.786 34.788 -32.937 1.00 52.75 80 SER A O 1
ATOM 610 N N . LEU A 1 81 ? 23.910 36.017 -33.121 1.00 55.31 81 LEU A N 1
ATOM 611 C CA . LEU A 1 81 ? 23.728 35.919 -34.567 1.00 55.31 81 LEU A CA 1
ATOM 612 C C . LEU A 1 81 ? 24.761 36.774 -35.324 1.00 55.31 81 LEU A C 1
ATOM 614 O O . LEU A 1 81 ? 25.019 37.924 -34.967 1.00 55.31 81 LEU A O 1
ATOM 618 N N . SER A 1 82 ? 25.331 36.222 -36.403 1.00 63.88 82 SER A N 1
ATOM 619 C CA . SER A 1 82 ? 26.088 36.993 -37.405 1.00 63.88 82 SER A CA 1
ATOM 620 C C . SER A 1 82 ? 25.182 38.057 -38.049 1.00 63.88 82 SER A C 1
ATOM 622 O O . SER A 1 82 ? 23.962 37.899 -38.065 1.00 63.88 82 SER A O 1
ATOM 624 N N . ALA A 1 83 ? 25.752 39.116 -38.636 1.00 66.44 83 ALA A N 1
ATOM 625 C CA . ALA A 1 83 ? 24.982 40.153 -39.341 1.00 66.44 83 ALA A CA 1
ATOM 626 C C . ALA A 1 83 ? 24.074 39.572 -40.448 1.00 66.44 83 ALA A C 1
ATOM 628 O O . ALA A 1 83 ? 22.979 40.072 -40.683 1.00 66.44 83 ALA A O 1
ATOM 629 N N . GLU A 1 84 ? 24.501 38.475 -41.078 1.00 64.19 84 GLU A N 1
ATOM 630 C CA . GLU A 1 84 ? 23.724 37.729 -42.077 1.00 64.19 84 GLU A CA 1
ATOM 631 C C . GLU A 1 84 ? 22.562 36.950 -41.443 1.00 64.19 84 GLU A C 1
ATOM 633 O O . GLU A 1 84 ? 21.483 36.861 -42.019 1.00 64.19 84 GLU A O 1
ATOM 638 N N . SER A 1 85 ? 22.751 36.430 -40.228 1.00 66.25 85 SER A N 1
ATOM 639 C CA . SER A 1 85 ? 21.722 35.694 -39.489 1.00 66.25 85 SER A CA 1
ATOM 640 C C . SER A 1 85 ? 20.640 36.610 -38.908 1.00 66.25 85 SER A C 1
ATOM 642 O O . SER A 1 85 ? 19.491 36.198 -38.777 1.00 66.25 85 SER A O 1
ATOM 644 N N . GLN A 1 86 ? 20.985 37.871 -38.628 1.00 76.19 86 GLN A N 1
ATOM 645 C CA . GLN A 1 86 ? 20.025 38.893 -38.213 1.00 76.19 86 GLN A CA 1
ATOM 646 C C . GLN A 1 86 ? 19.062 39.273 -39.351 1.00 76.19 86 GLN A C 1
ATOM 648 O O . GLN A 1 86 ? 17.870 39.430 -39.096 1.00 76.19 86 GLN A O 1
ATOM 653 N N . GLN A 1 87 ? 19.544 39.324 -40.599 1.00 78.44 87 GLN A N 1
ATOM 654 C CA . GLN A 1 87 ? 18.711 39.613 -41.772 1.00 78.44 87 GLN A CA 1
ATOM 655 C C . GLN A 1 87 ? 17.619 38.553 -41.988 1.00 78.44 87 GLN A C 1
ATOM 657 O O . GLN A 1 87 ? 16.498 38.906 -42.332 1.00 78.44 87 GLN A O 1
ATOM 662 N N . TYR A 1 88 ? 17.902 37.268 -41.735 1.00 80.75 88 TYR A N 1
ATOM 663 C CA . TYR A 1 88 ? 16.890 36.211 -41.877 1.00 80.75 88 TYR A CA 1
ATOM 664 C C . TYR A 1 88 ? 15.746 36.342 -40.867 1.00 80.75 88 TYR A C 1
ATOM 666 O O . TYR A 1 88 ? 14.610 36.012 -41.194 1.00 80.75 88 TYR A O 1
ATOM 674 N N . LEU A 1 89 ? 16.025 36.833 -39.656 1.00 83.31 89 LEU A N 1
ATOM 675 C CA . LEU A 1 89 ? 14.990 37.080 -38.649 1.00 83.31 89 LEU A CA 1
ATOM 676 C C . LEU A 1 89 ? 14.184 38.346 -38.943 1.00 83.31 89 LEU A C 1
ATOM 678 O O . LEU A 1 89 ? 12.998 38.393 -38.631 1.00 83.31 89 LEU A O 1
ATOM 682 N N . ASP A 1 90 ? 14.809 39.352 -39.552 1.00 83.00 90 ASP A N 1
ATOM 683 C CA . ASP A 1 90 ? 14.105 40.554 -39.994 1.00 83.00 90 ASP A CA 1
ATOM 684 C C . ASP A 1 90 ? 13.179 40.226 -41.185 1.00 83.00 90 ASP A C 1
ATOM 686 O O . ASP A 1 90 ? 12.024 40.647 -41.191 1.00 83.00 90 ASP A O 1
ATOM 690 N N . ASP A 1 91 ? 13.626 39.383 -42.126 1.00 83.62 91 ASP A N 1
ATOM 691 C CA . ASP A 1 91 ? 12.798 38.859 -43.224 1.00 83.62 91 ASP A CA 1
ATOM 692 C C . ASP A 1 91 ? 11.603 38.035 -42.685 1.00 83.62 91 ASP A C 1
ATOM 694 O O . ASP A 1 91 ? 10.483 38.178 -43.172 1.00 83.62 91 ASP A O 1
ATOM 698 N N . LEU A 1 92 ? 11.804 37.235 -41.628 1.00 86.50 92 LEU A N 1
ATOM 699 C CA . LEU A 1 92 ? 10.724 36.501 -40.949 1.00 86.50 92 LEU A CA 1
ATOM 700 C C . LEU A 1 92 ? 9.715 37.436 -40.265 1.00 86.50 92 LEU A C 1
ATOM 702 O O . LEU A 1 92 ? 8.509 37.202 -40.331 1.00 86.50 92 LEU A O 1
ATOM 706 N N . ALA A 1 93 ? 10.185 38.516 -39.637 1.00 86.12 93 ALA A N 1
ATOM 707 C CA . ALA A 1 93 ? 9.303 39.522 -39.045 1.00 86.12 93 ALA A CA 1
ATOM 708 C C . ALA A 1 93 ? 8.422 40.196 -40.113 1.00 86.12 93 ALA A C 1
ATOM 710 O O . ALA A 1 93 ? 7.240 40.425 -39.875 1.00 86.12 93 ALA A O 1
ATOM 711 N N . LEU A 1 94 ? 8.972 40.443 -41.308 1.00 85.56 94 LEU A N 1
ATOM 712 C CA . LEU A 1 94 ? 8.241 40.965 -42.468 1.00 85.56 94 LEU A CA 1
ATOM 713 C C . LEU A 1 94 ? 7.208 39.977 -43.037 1.00 85.56 94 LEU A C 1
ATOM 715 O O . LEU A 1 94 ? 6.187 40.423 -43.559 1.00 85.56 94 LEU A O 1
ATOM 719 N N . ILE A 1 95 ? 7.448 38.663 -42.939 1.00 85.75 95 ILE A N 1
ATOM 720 C CA . ILE A 1 95 ? 6.484 37.625 -43.351 1.00 85.75 95 ILE A CA 1
ATOM 721 C C . ILE A 1 95 ? 5.246 37.645 -42.448 1.00 85.75 95 ILE A C 1
ATOM 723 O O . ILE A 1 95 ? 4.126 37.525 -42.943 1.00 85.75 95 ILE A O 1
ATOM 727 N N . PHE A 1 96 ? 5.432 37.828 -41.140 1.00 86.00 96 PHE A N 1
ATOM 728 C CA . PHE A 1 96 ? 4.318 37.846 -40.191 1.00 86.00 96 PHE A CA 1
ATOM 729 C C . PHE A 1 96 ? 3.638 39.207 -40.047 1.00 86.00 96 PHE A C 1
ATOM 731 O O . PHE A 1 96 ? 2.432 39.270 -39.818 1.00 86.00 96 PHE A O 1
ATOM 738 N N . ASP A 1 97 ? 4.391 40.295 -40.184 1.00 87.31 97 ASP A N 1
ATOM 739 C CA . ASP A 1 97 ? 3.888 41.653 -40.012 1.00 87.31 97 ASP A CA 1
ATOM 740 C C . ASP A 1 97 ? 4.451 42.601 -41.088 1.00 87.31 97 ASP A C 1
ATOM 742 O O . ASP A 1 97 ? 5.377 43.381 -40.839 1.00 87.31 97 ASP A O 1
ATOM 746 N N . PRO A 1 98 ? 3.866 42.581 -42.301 1.00 83.12 98 PRO A N 1
ATOM 747 C CA . PRO A 1 98 ? 4.316 43.411 -43.420 1.00 83.12 98 PRO A CA 1
ATOM 748 C C . PRO A 1 98 ? 4.196 44.921 -43.166 1.00 83.12 98 PRO A C 1
ATOM 750 O O . PRO A 1 98 ? 4.840 45.720 -43.848 1.00 83.12 98 PRO A O 1
ATOM 753 N N . GLU A 1 99 ? 3.343 45.328 -42.219 1.00 79.31 99 GLU A N 1
ATOM 754 C CA . GLU A 1 99 ? 3.103 46.732 -41.872 1.00 79.31 99 GLU A CA 1
ATOM 755 C C . GLU A 1 99 ? 3.922 47.204 -40.656 1.00 79.31 99 GLU A C 1
ATOM 757 O O . GLU A 1 99 ? 3.918 48.404 -40.364 1.00 79.31 99 GLU A O 1
ATOM 762 N N . GLY A 1 100 ? 4.628 46.297 -39.965 1.00 77.19 100 GLY A N 1
ATOM 763 C CA . GLY A 1 100 ? 5.461 46.592 -38.793 1.00 77.19 100 GLY A CA 1
ATOM 764 C C . GLY A 1 100 ? 4.679 47.132 -37.588 1.00 77.19 100 GLY A C 1
ATOM 765 O O . GLY A 1 100 ? 5.178 48.007 -36.876 1.00 77.19 100 GLY A O 1
ATOM 766 N N . LYS A 1 101 ? 3.430 46.687 -37.401 1.00 81.38 101 LYS A N 1
ATOM 767 C CA . LYS A 1 101 ? 2.498 47.140 -36.352 1.00 81.38 101 LYS A CA 1
ATOM 768 C C . LYS A 1 101 ? 2.417 46.227 -35.122 1.00 81.38 101 LYS A C 1
ATOM 770 O O . LYS A 1 101 ? 1.611 46.508 -34.238 1.00 81.38 101 LYS A O 1
ATOM 775 N N . ASP A 1 102 ? 3.236 45.185 -35.063 1.00 85.81 102 ASP A N 1
ATOM 776 C CA . ASP A 1 102 ? 3.262 44.140 -34.039 1.00 85.81 102 ASP A CA 1
ATOM 777 C C . ASP A 1 102 ? 1.902 43.451 -33.850 1.00 85.81 102 ASP A C 1
ATOM 779 O O . ASP A 1 102 ? 1.309 43.432 -32.769 1.00 85.81 102 ASP A O 1
ATOM 783 N N . VAL A 1 103 ? 1.360 42.927 -34.951 1.00 85.81 103 VAL A N 1
ATOM 784 C CA . VAL A 1 103 ? 0.076 42.215 -34.948 1.00 85.81 103 VAL A CA 1
ATOM 785 C C . VAL A 1 103 ? 0.214 40.899 -34.173 1.00 85.81 103 VAL A C 1
ATOM 787 O O . VAL A 1 103 ? 1.234 40.223 -34.255 1.00 85.81 103 VAL A O 1
ATOM 790 N N . SER A 1 104 ? -0.807 40.522 -33.400 1.00 89.31 104 SER A N 1
ATOM 791 C CA . SER A 1 104 ? -0.861 39.197 -32.770 1.00 89.31 104 SER A CA 1
ATOM 792 C C . SER A 1 104 ? -1.363 38.166 -33.774 1.00 89.31 104 SER A C 1
ATOM 794 O O . SER A 1 104 ? -2.423 38.361 -34.368 1.00 89.31 104 SER A O 1
ATOM 796 N N . ILE A 1 105 ? -0.599 37.095 -33.971 1.00 89.06 105 ILE A N 1
ATOM 797 C CA . ILE A 1 105 ? -0.879 36.064 -34.972 1.00 89.06 105 ILE A CA 1
ATOM 798 C C . ILE A 1 105 ? -1.314 34.754 -34.309 1.00 89.06 105 ILE A C 1
ATOM 800 O O . ILE A 1 105 ? -0.838 34.411 -33.226 1.00 89.06 105 ILE A O 1
ATOM 804 N N . GLU A 1 106 ? -2.245 34.055 -34.955 1.00 90.69 106 GLU A N 1
ATOM 805 C CA . GLU A 1 106 ? -2.742 32.733 -34.551 1.00 90.69 106 GLU A CA 1
ATOM 806 C C . GLU A 1 106 ? -1.760 31.626 -34.971 1.00 90.69 106 GLU A C 1
ATOM 808 O O . GLU A 1 106 ? -0.940 31.814 -35.878 1.00 90.69 106 GLU A O 1
ATOM 813 N N . LEU A 1 107 ? -1.859 30.462 -34.327 1.00 87.12 107 LEU A N 1
ATOM 814 C CA . LEU A 1 107 ? -0.954 29.326 -34.520 1.00 87.12 107 LEU A CA 1
ATOM 815 C C . LEU A 1 107 ? -0.889 28.857 -35.987 1.00 87.12 107 LEU A C 1
ATOM 817 O O . LEU A 1 107 ? 0.188 28.565 -36.501 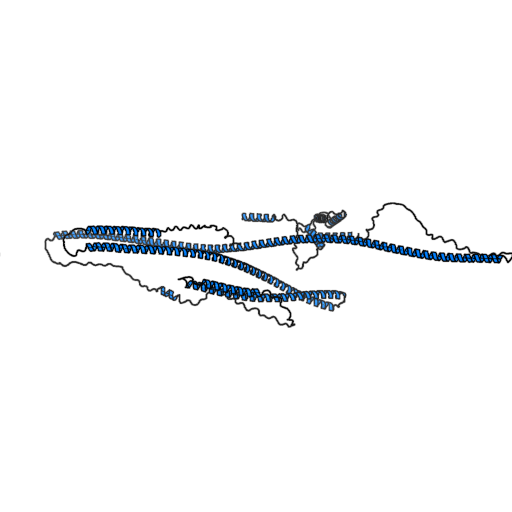1.00 87.12 107 LEU A O 1
ATOM 821 N N . GLU A 1 108 ? -2.014 28.841 -36.703 1.00 85.81 108 GLU A N 1
ATOM 822 C CA . GLU A 1 108 ? -2.079 28.487 -38.127 1.00 85.81 108 GLU A CA 1
ATOM 823 C C . GLU A 1 108 ? -1.282 29.454 -39.013 1.00 85.81 108 GLU A C 1
ATOM 825 O O . GLU A 1 108 ? -0.564 29.023 -39.916 1.00 85.81 108 GLU A O 1
ATOM 830 N N . VAL A 1 109 ? -1.377 30.758 -38.734 1.00 86.88 109 VAL A N 1
ATOM 831 C CA . VAL A 1 109 ? -0.662 31.808 -39.478 1.00 86.88 109 VAL A CA 1
ATOM 832 C C . VAL A 1 109 ? 0.834 31.742 -39.176 1.00 86.88 109 VAL A C 1
ATOM 834 O O . VAL A 1 109 ? 1.665 31.910 -40.070 1.00 86.88 109 VAL A O 1
ATOM 837 N N . TYR A 1 110 ? 1.181 31.439 -37.924 1.00 88.12 110 TYR A N 1
ATOM 838 C CA . TYR A 1 110 ? 2.556 31.192 -37.517 1.00 88.12 110 TYR A CA 1
ATOM 839 C C . TYR A 1 110 ? 3.159 29.977 -38.235 1.00 88.12 110 TYR A C 1
ATOM 841 O O . TYR A 1 110 ? 4.238 30.097 -38.819 1.00 88.12 110 TYR A O 1
ATOM 849 N N . ARG A 1 111 ? 2.450 28.839 -38.270 1.00 86.19 111 ARG A N 1
ATOM 850 C CA . ARG A 1 111 ? 2.869 27.626 -38.993 1.00 86.19 111 ARG A CA 1
ATOM 851 C C . ARG A 1 111 ? 3.138 27.898 -40.468 1.00 86.19 111 ARG A C 1
ATOM 853 O O . ARG A 1 111 ? 4.209 27.562 -40.974 1.00 86.19 111 ARG A O 1
ATOM 860 N N . GLU A 1 112 ? 2.193 28.537 -41.156 1.00 86.56 112 GLU A N 1
ATOM 861 C CA . GLU A 1 112 ? 2.318 28.826 -42.587 1.00 86.56 112 GLU A CA 1
ATOM 862 C C . GLU A 1 112 ? 3.510 29.751 -42.876 1.00 86.56 112 GLU A C 1
ATOM 864 O O . GLU A 1 112 ? 4.314 29.462 -43.767 1.00 86.56 112 GLU A O 1
ATOM 869 N N . GLY A 1 113 ? 3.691 30.809 -42.080 1.00 86.00 113 GLY A N 1
ATOM 870 C CA . GLY A 1 113 ? 4.825 31.719 -42.243 1.00 86.00 113 GLY A CA 1
ATOM 871 C C . GLY A 1 113 ? 6.176 31.089 -41.883 1.00 86.00 113 GLY A C 1
ATOM 872 O O . GLY A 1 113 ? 7.146 31.290 -42.614 1.00 86.00 113 GLY A O 1
ATOM 873 N N . MET A 1 114 ? 6.252 30.261 -40.832 1.00 86.88 114 MET A N 1
ATOM 874 C CA . MET A 1 114 ? 7.473 29.521 -40.474 1.00 86.88 114 MET A CA 1
ATOM 875 C C . MET A 1 114 ? 7.863 28.518 -41.564 1.00 86.88 114 MET A C 1
ATOM 877 O O . MET A 1 114 ? 9.029 28.462 -41.959 1.00 86.88 114 MET A O 1
ATOM 881 N N . MET A 1 115 ? 6.903 27.751 -42.090 1.00 84.75 115 MET A N 1
ATOM 882 C CA . MET A 1 115 ? 7.151 26.806 -43.183 1.00 84.75 115 MET A CA 1
ATOM 883 C C . MET A 1 115 ? 7.606 27.517 -44.460 1.00 84.75 115 MET A C 1
ATOM 885 O O . MET A 1 115 ? 8.558 27.070 -45.108 1.00 84.75 115 MET A O 1
ATOM 889 N N . GLN A 1 116 ? 6.961 28.633 -44.810 1.00 86.31 116 GLN A N 1
ATOM 890 C CA . GLN A 1 116 ? 7.331 29.443 -45.968 1.00 86.31 116 GLN A CA 1
ATOM 891 C C . GLN A 1 116 ? 8.750 30.009 -45.822 1.00 86.31 116 GLN A C 1
ATOM 893 O O . GLN A 1 116 ? 9.553 29.909 -46.749 1.00 86.31 116 GLN A O 1
ATOM 898 N N . TRP A 1 117 ? 9.107 30.512 -44.642 1.00 87.62 117 TRP A N 1
ATOM 899 C CA . TRP A 1 117 ? 10.447 31.027 -44.367 1.00 87.62 117 TRP A CA 1
ATOM 900 C C . TRP A 1 117 ? 11.530 29.941 -44.392 1.00 87.62 117 TRP A C 1
ATOM 902 O O . TRP A 1 117 ? 12.579 30.117 -45.013 1.00 87.62 117 TRP A O 1
ATOM 912 N N . ILE A 1 118 ? 11.273 28.776 -43.785 1.00 82.75 118 ILE A N 1
ATOM 913 C CA . ILE A 1 118 ? 12.187 27.623 -43.836 1.00 82.75 118 ILE A CA 1
ATOM 914 C C . ILE A 1 118 ? 12.419 27.192 -45.287 1.00 82.75 118 ILE A C 1
ATOM 916 O O . ILE A 1 118 ? 13.546 26.867 -45.672 1.00 82.75 118 ILE A O 1
ATOM 920 N N . LYS A 1 119 ? 11.366 27.205 -46.109 1.00 84.50 119 LYS A N 1
ATOM 921 C CA . LYS A 1 119 ? 11.457 26.906 -47.538 1.00 84.50 119 LYS A CA 1
ATOM 922 C C . LYS A 1 119 ? 12.306 27.941 -48.282 1.00 84.50 119 LYS A C 1
ATOM 924 O O . LYS A 1 119 ? 13.196 27.543 -49.030 1.00 84.50 119 LYS A O 1
ATOM 929 N N . GLU A 1 120 ? 12.113 29.234 -48.027 1.00 82.88 120 GLU A N 1
ATOM 930 C CA . GLU A 1 120 ? 12.911 30.314 -48.629 1.00 82.88 120 GLU A CA 1
ATOM 931 C C . GLU A 1 120 ? 14.399 30.243 -48.242 1.00 82.88 120 GLU A C 1
ATOM 933 O O . GLU A 1 120 ? 15.276 30.454 -49.086 1.00 82.88 120 GLU A O 1
ATOM 938 N N . ILE A 1 121 ? 14.711 29.875 -46.995 1.00 80.69 121 ILE A N 1
ATOM 939 C CA . ILE A 1 121 ? 16.092 29.637 -46.545 1.00 80.69 121 ILE A CA 1
ATOM 940 C C . ILE A 1 121 ? 16.695 28.421 -47.255 1.00 80.69 121 ILE A C 1
ATOM 942 O O . ILE A 1 121 ? 17.820 28.495 -47.758 1.00 80.69 121 ILE A O 1
ATOM 946 N N . LYS A 1 122 ? 15.951 27.309 -47.337 1.00 79.06 122 LYS A N 1
ATOM 947 C CA . LYS A 1 122 ? 16.390 26.094 -48.042 1.00 79.06 122 LYS A CA 1
ATOM 948 C C . LYS A 1 122 ? 16.670 26.400 -49.522 1.00 79.06 122 LYS A C 1
ATOM 950 O O . LYS A 1 122 ? 17.724 26.016 -50.025 1.00 79.06 122 LYS A O 1
ATOM 955 N N . GLU A 1 123 ? 15.815 27.177 -50.186 1.00 79.94 123 GLU A N 1
ATOM 956 C CA . GLU A 1 123 ? 15.989 27.598 -51.585 1.00 79.94 123 GLU A CA 1
ATOM 957 C C . GLU A 1 123 ? 17.173 28.565 -51.792 1.00 79.94 123 GLU A C 1
ATOM 959 O O . GLU A 1 123 ? 17.890 28.433 -52.785 1.00 79.94 123 GLU A O 1
ATOM 964 N N . ARG A 1 124 ? 17.456 29.481 -50.850 1.00 73.81 124 ARG A N 1
ATOM 965 C CA . ARG A 1 124 ? 18.671 30.326 -50.894 1.00 73.81 124 ARG A CA 1
ATOM 966 C C . ARG A 1 124 ? 19.958 29.534 -50.669 1.00 73.81 124 ARG A C 1
ATOM 968 O O . ARG A 1 124 ? 20.967 29.836 -51.303 1.00 73.81 124 ARG A O 1
ATOM 975 N N . SER A 1 125 ? 19.932 28.537 -49.784 1.00 62.78 125 SER A N 1
ATOM 976 C CA . SER A 1 125 ? 21.100 27.697 -49.475 1.00 62.78 125 SER A CA 1
ATOM 977 C C . SER A 1 125 ? 21.430 26.696 -50.592 1.00 62.78 125 SER A C 1
ATOM 979 O O . SER A 1 125 ? 22.600 26.463 -50.879 1.00 62.78 125 SER A O 1
ATOM 981 N N . ALA A 1 126 ? 20.417 26.199 -51.312 1.00 56.22 126 ALA A N 1
ATOM 982 C CA . ALA A 1 126 ? 20.587 25.296 -52.452 1.00 56.22 126 ALA A CA 1
ATOM 983 C C . ALA A 1 126 ? 21.271 25.943 -53.678 1.00 56.22 126 ALA A C 1
ATOM 985 O O . ALA A 1 126 ? 21.655 25.237 -54.608 1.00 56.22 126 ALA A O 1
ATOM 986 N N . GLY A 1 127 ? 21.433 27.273 -53.698 1.00 53.81 127 GLY A N 1
ATOM 987 C CA . GLY A 1 127 ? 22.094 28.016 -54.776 1.00 53.81 127 GLY A CA 1
ATOM 988 C C . GLY A 1 127 ? 23.596 28.277 -54.588 1.00 53.81 127 GLY A C 1
ATOM 989 O O . GLY A 1 127 ? 24.175 28.956 -55.434 1.00 53.81 127 GLY A O 1
ATOM 990 N N . VAL A 1 128 ? 24.229 27.799 -53.505 1.00 53.91 128 VAL A N 1
ATOM 991 C CA . VAL A 1 128 ? 25.632 28.144 -53.160 1.00 53.91 128 VAL A CA 1
ATOM 992 C C . VAL A 1 128 ? 26.584 26.934 -53.116 1.00 53.91 128 VAL A C 1
ATOM 994 O O . VAL A 1 128 ? 27.791 27.112 -52.966 1.00 53.91 128 VAL A O 1
ATOM 997 N N . ASP A 1 129 ? 26.105 25.721 -53.388 1.00 45.25 129 ASP A N 1
ATOM 998 C CA . ASP A 1 129 ? 26.950 24.521 -53.428 1.00 45.25 129 ASP A CA 1
ATOM 999 C C . ASP A 1 129 ? 27.199 24.035 -54.867 1.00 45.25 129 ASP A C 1
ATOM 1001 O O . ASP A 1 129 ? 26.626 23.038 -55.294 1.00 45.25 129 ASP A O 1
ATOM 1005 N N . ASP A 1 130 ? 28.073 24.734 -55.609 1.00 46.03 130 ASP A N 1
ATOM 1006 C CA . ASP A 1 130 ? 28.943 24.063 -56.605 1.00 46.03 130 ASP A CA 1
ATOM 1007 C C . ASP A 1 130 ? 30.221 24.834 -57.017 1.00 46.03 130 ASP A C 1
ATOM 1009 O O . ASP A 1 130 ? 31.028 24.284 -57.758 1.00 46.03 130 ASP A O 1
ATOM 1013 N N . ASP A 1 131 ? 30.489 26.076 -56.571 1.00 45.81 131 ASP A N 1
ATOM 1014 C CA . ASP A 1 131 ? 31.618 26.823 -57.177 1.00 45.81 131 ASP A CA 1
ATOM 1015 C C . ASP A 1 131 ? 32.395 27.799 -56.271 1.00 45.81 131 ASP A C 1
ATOM 1017 O O . ASP A 1 131 ? 32.901 28.826 -56.724 1.00 45.81 131 ASP A O 1
ATOM 1021 N N . ASN A 1 132 ? 32.570 27.486 -54.979 1.00 40.00 132 ASN A N 1
ATOM 1022 C CA . ASN A 1 132 ? 33.444 28.290 -54.109 1.00 40.00 132 ASN A CA 1
ATOM 1023 C C . ASN A 1 132 ? 34.416 27.467 -53.251 1.00 40.00 132 ASN A C 1
ATOM 1025 O O . ASN A 1 132 ? 34.384 27.474 -52.024 1.00 40.00 132 ASN A O 1
ATOM 1029 N N . CYS A 1 133 ? 35.356 26.802 -53.920 1.00 35.81 133 CYS A N 1
ATOM 1030 C CA . CYS A 1 133 ? 36.619 26.363 -53.319 1.00 35.81 133 CYS A CA 1
ATOM 1031 C C . CYS A 1 133 ? 37.800 26.641 -54.260 1.00 35.81 133 CYS A C 1
ATOM 1033 O O . CYS A 1 133 ? 38.621 25.765 -54.515 1.00 35.81 133 CYS A O 1
ATOM 1035 N N . LYS A 1 134 ? 37.898 27.864 -54.800 1.00 41.97 134 LYS A N 1
ATOM 1036 C CA . LYS A 1 134 ? 39.097 28.352 -55.510 1.00 41.97 134 LYS A CA 1
ATOM 1037 C C . LYS A 1 134 ? 39.191 29.884 -55.513 1.00 41.97 134 LYS A C 1
ATOM 1039 O O . LYS A 1 134 ? 39.175 30.497 -56.570 1.00 41.97 134 LYS A O 1
ATOM 1044 N N . LEU A 1 135 ? 39.386 30.518 -54.354 1.00 37.94 135 LEU A N 1
ATOM 1045 C CA . LEU A 1 135 ? 40.055 31.828 -54.330 1.00 37.94 135 LEU A CA 1
ATOM 1046 C C . LEU A 1 135 ? 40.596 32.213 -52.943 1.00 37.94 135 LEU A C 1
ATOM 1048 O O . LEU A 1 135 ? 40.044 33.060 -52.255 1.00 37.94 135 LEU A O 1
ATOM 1052 N N . ILE A 1 136 ? 41.749 31.662 -52.563 1.00 34.59 136 ILE A N 1
ATOM 1053 C CA . ILE A 1 136 ? 42.685 32.386 -51.691 1.00 34.59 136 ILE A CA 1
ATOM 1054 C C . ILE A 1 136 ? 44.039 32.384 -52.400 1.00 34.59 136 ILE A C 1
ATOM 1056 O O . ILE A 1 136 ? 44.887 31.515 -52.222 1.00 34.59 136 ILE A O 1
ATOM 1060 N N . SER A 1 137 ? 44.188 33.365 -53.289 1.00 29.91 137 SER A N 1
ATOM 1061 C CA . SER A 1 137 ? 45.470 33.796 -53.834 1.00 29.91 137 SER A CA 1
ATOM 1062 C C . SER A 1 137 ? 46.153 34.667 -52.782 1.00 29.91 137 SER A C 1
ATOM 1064 O O . SER A 1 137 ? 45.833 35.847 -52.651 1.00 29.91 137 SER A O 1
ATOM 1066 N N . VAL A 1 138 ? 47.116 34.097 -52.062 1.00 32.53 138 VAL A N 1
ATOM 1067 C CA . VAL A 1 138 ? 48.126 34.865 -51.327 1.00 32.53 138 VAL A CA 1
ATOM 1068 C C . VAL A 1 138 ? 49.418 34.816 -52.138 1.00 32.53 138 VAL A C 1
ATOM 1070 O O . VAL A 1 138 ? 50.075 33.782 -52.221 1.00 32.53 138 VAL A O 1
ATOM 1073 N N . SER A 1 139 ? 49.770 35.951 -52.743 1.00 32.38 139 SER A N 1
ATOM 1074 C CA . SER A 1 139 ? 51.155 36.259 -53.123 1.00 32.38 139 SER A CA 1
ATOM 1075 C C . SER A 1 139 ? 52.014 36.355 -51.858 1.00 32.38 139 SER A C 1
ATOM 1077 O O . SER A 1 139 ? 51.550 36.895 -50.852 1.00 32.38 139 SER A O 1
ATOM 1079 N N . PRO A 1 140 ? 53.288 35.936 -51.915 1.00 37.12 140 PRO A N 1
ATOM 1080 C CA . PRO A 1 140 ? 54.314 36.973 -51.967 1.00 37.12 140 PRO A CA 1
ATOM 1081 C C . PRO A 1 140 ? 55.500 36.676 -52.897 1.00 37.12 140 PRO A C 1
ATOM 1083 O O . PRO A 1 140 ? 55.749 35.570 -53.366 1.00 37.12 140 PRO A O 1
ATOM 1086 N N . GLU A 1 141 ? 56.199 37.772 -53.158 1.00 30.34 141 GLU A N 1
ATOM 1087 C CA . GLU A 1 141 ? 57.282 38.023 -54.095 1.00 30.34 141 GLU A CA 1
ATOM 1088 C C . GLU A 1 141 ? 58.595 37.230 -53.904 1.00 30.34 141 GLU A C 1
ATOM 1090 O O . GLU A 1 141 ? 58.994 36.889 -52.797 1.00 30.34 141 GLU A O 1
ATOM 1095 N N . LYS A 1 142 ? 59.323 37.146 -55.035 1.00 34.72 142 LYS A N 1
ATOM 1096 C CA . LYS A 1 142 ? 60.791 37.236 -55.233 1.00 34.72 142 LYS A CA 1
ATOM 1097 C C . LYS A 1 142 ? 61.713 36.257 -54.488 1.00 34.72 142 LYS A C 1
ATOM 1099 O O . LYS A 1 142 ? 62.027 36.453 -53.323 1.00 34.72 142 LYS A O 1
ATOM 1104 N N . CYS A 1 143 ? 62.382 35.398 -55.269 1.00 26.38 143 CYS A N 1
ATOM 1105 C CA . CYS A 1 143 ? 63.853 35.370 -55.369 1.00 26.38 143 CYS A CA 1
ATOM 1106 C C . CYS A 1 143 ? 64.338 34.578 -56.606 1.00 26.38 143 CYS A C 1
ATOM 1108 O O . CYS A 1 143 ? 64.032 33.406 -56.770 1.00 26.38 143 CYS A O 1
ATOM 1110 N N . SER A 1 144 ? 65.086 35.286 -57.456 1.00 28.91 144 SER A N 1
ATOM 1111 C CA . SER A 1 144 ? 66.272 34.901 -58.242 1.00 28.91 144 SER A CA 1
ATOM 1112 C C . SER A 1 144 ? 66.405 33.513 -58.911 1.00 28.91 144 SER A C 1
ATOM 1114 O O . SER A 1 144 ? 66.567 32.487 -58.264 1.00 28.91 144 SER A O 1
ATOM 1116 N N . SER A 1 145 ? 66.502 33.574 -60.247 1.00 34.22 145 SER A N 1
ATOM 1117 C CA . SER A 1 145 ? 67.369 32.825 -61.195 1.00 34.22 145 SER A CA 1
ATOM 1118 C C . SER A 1 145 ? 68.616 32.106 -60.606 1.00 34.22 145 SER A C 1
ATOM 1120 O O . SER A 1 145 ? 69.147 32.625 -59.623 1.00 34.22 145 SER A O 1
ATOM 1122 N N . PRO A 1 146 ? 69.211 31.059 -61.251 1.00 42.62 146 PRO A N 1
ATOM 1123 C CA . PRO A 1 146 ? 69.463 31.039 -62.701 1.00 42.62 146 PRO A CA 1
ATOM 1124 C C . PRO A 1 146 ? 69.362 29.711 -63.481 1.00 42.62 146 PRO A C 1
ATOM 1126 O O . PRO A 1 146 ? 69.424 28.603 -62.962 1.00 42.62 146 PRO A O 1
ATOM 1129 N N . GLN A 1 147 ? 69.240 29.933 -64.794 1.00 39.28 147 GLN A N 1
ATOM 1130 C CA . GLN A 1 147 ? 69.535 29.088 -65.953 1.00 39.28 147 GLN A CA 1
ATOM 1131 C C . GLN A 1 147 ? 70.380 27.827 -65.716 1.00 39.28 147 GLN A C 1
ATOM 1133 O O . GLN A 1 147 ? 71.521 27.923 -65.276 1.00 39.28 147 GLN A O 1
ATOM 1138 N N . VAL A 1 148 ? 69.920 26.717 -66.304 1.00 30.84 148 VAL A N 1
ATOM 1139 C CA . VAL A 1 148 ? 70.749 25.921 -67.223 1.00 30.84 148 VAL A CA 1
ATOM 1140 C C . VAL A 1 148 ? 69.896 25.575 -68.443 1.00 30.84 148 VAL A C 1
ATOM 1142 O O . VAL A 1 148 ? 69.056 24.682 -68.412 1.00 30.84 148 VAL A O 1
ATOM 1145 N N . ASN A 1 149 ? 70.113 26.325 -69.521 1.00 31.62 149 ASN A N 1
ATOM 1146 C CA . ASN A 1 149 ? 69.664 25.960 -70.856 1.00 31.62 149 ASN A CA 1
ATOM 1147 C C . ASN A 1 149 ? 70.646 24.920 -71.402 1.00 31.62 149 ASN A C 1
ATOM 1149 O O . ASN A 1 149 ? 71.822 25.232 -71.583 1.00 31.62 149 ASN A O 1
ATOM 1153 N N . THR A 1 150 ? 70.167 23.723 -71.722 1.00 35.44 150 THR A N 1
ATOM 1154 C CA . THR A 1 150 ? 70.773 22.906 -72.778 1.00 35.44 150 THR A CA 1
ATOM 1155 C C . THR A 1 150 ? 69.699 22.650 -73.828 1.00 35.44 150 THR A C 1
ATOM 1157 O O . THR A 1 150 ? 68.567 22.285 -73.527 1.00 35.44 150 THR A O 1
ATOM 1160 N N . SER A 1 151 ? 70.041 23.027 -75.055 1.00 42.25 151 SER A N 1
ATOM 1161 C CA . SER A 1 151 ? 69.191 23.079 -76.244 1.00 42.25 151 SER A CA 1
ATOM 1162 C C . SER A 1 151 ? 68.635 21.717 -76.655 1.00 42.25 151 SER A C 1
ATOM 1164 O O . SER A 1 151 ? 69.323 20.714 -76.469 1.00 42.25 151 SER A O 1
ATOM 1166 N N . PRO A 1 152 ? 67.562 21.716 -77.459 1.00 41.06 152 PRO A N 1
ATOM 1167 C CA . PRO A 1 152 ? 67.643 20.976 -78.715 1.00 41.06 152 PRO A CA 1
ATOM 1168 C C . PRO A 1 152 ? 67.429 21.882 -79.926 1.00 41.06 152 PRO A C 1
ATOM 1170 O O . PRO A 1 152 ? 66.405 22.546 -80.090 1.00 41.06 152 PRO A O 1
ATOM 1173 N N . HIS A 1 153 ? 68.437 21.854 -80.792 1.00 41.44 153 HIS A N 1
ATOM 1174 C CA . HIS A 1 153 ? 68.331 22.098 -82.221 1.00 41.44 153 HIS A CA 1
ATOM 1175 C C . HIS A 1 153 ? 67.110 21.370 -82.806 1.00 41.44 153 HIS A C 1
ATOM 1177 O O . HIS A 1 153 ? 67.086 20.146 -82.815 1.00 41.44 153 HIS A O 1
ATOM 1183 N N . GLN A 1 154 ? 66.156 22.096 -83.389 1.00 38.56 154 GLN A N 1
ATOM 1184 C CA . GLN A 1 154 ? 65.328 21.551 -84.466 1.00 38.56 154 GLN A CA 1
ATOM 1185 C C . GLN A 1 154 ? 64.766 22.693 -85.322 1.00 38.56 154 GLN A C 1
ATOM 1187 O O . GLN A 1 154 ? 64.119 23.600 -84.807 1.00 38.56 154 GLN A O 1
ATOM 1192 N N . ARG A 1 155 ? 64.960 22.559 -86.642 1.00 41.34 155 ARG A N 1
ATOM 1193 C CA . ARG A 1 155 ? 64.467 23.386 -87.764 1.00 41.34 155 ARG A CA 1
ATOM 1194 C C . ARG A 1 155 ? 65.210 24.689 -88.062 1.00 41.34 155 ARG A C 1
ATOM 1196 O O . ARG A 1 155 ? 64.744 25.760 -87.713 1.00 41.34 155 ARG A O 1
ATOM 1203 N N . VAL A 1 156 ? 66.268 24.566 -88.868 1.00 36.81 156 VAL A N 1
ATOM 1204 C CA . VAL A 1 156 ? 66.285 25.085 -90.253 1.00 36.81 156 VAL A CA 1
ATOM 1205 C C . VAL A 1 156 ? 67.120 24.102 -91.084 1.00 36.81 156 VAL A C 1
ATOM 1207 O O . VAL A 1 156 ? 68.342 24.191 -91.123 1.00 36.81 156 VAL A O 1
ATOM 1210 N N . LEU A 1 157 ? 66.464 23.118 -91.702 1.00 38.53 157 LEU A N 1
ATOM 1211 C CA . LEU A 1 157 ? 67.052 22.277 -92.752 1.00 38.53 157 LEU A CA 1
ATOM 1212 C C . LEU A 1 157 ? 66.234 22.449 -94.039 1.00 38.53 157 LEU A C 1
ATOM 1214 O O . LEU A 1 157 ? 65.757 21.496 -94.639 1.00 38.53 157 LEU A O 1
ATOM 1218 N N . GLU A 1 158 ? 66.049 23.702 -94.435 1.00 41.59 158 GLU A N 1
ATOM 1219 C CA . GLU A 1 158 ? 65.511 24.098 -95.733 1.00 41.59 158 GLU A CA 1
ATOM 1220 C C . GLU A 1 158 ? 66.555 25.021 -96.364 1.00 41.59 158 GLU A C 1
ATOM 1222 O O . GLU A 1 158 ? 66.480 26.224 -96.153 1.00 41.59 158 GLU A O 1
ATOM 1227 N N . HIS A 1 159 ? 67.593 24.464 -97.014 1.00 42.84 159 HIS A N 1
ATOM 1228 C CA . HIS A 1 159 ? 68.405 25.172 -98.031 1.00 42.84 159 HIS A CA 1
ATOM 1229 C C . HIS A 1 159 ? 69.456 24.329 -98.786 1.00 42.84 159 HIS A C 1
ATOM 1231 O O . HIS A 1 159 ? 70.383 24.896 -99.357 1.00 42.84 159 HIS A O 1
ATOM 1237 N N . LEU A 1 160 ? 69.349 22.998 -98.867 1.00 44.12 160 LEU A N 1
ATOM 1238 C CA . LEU A 1 160 ? 70.284 22.208 -99.688 1.00 44.12 160 LEU A CA 1
ATOM 1239 C C . LEU A 1 160 ? 69.566 21.110 -100.476 1.00 44.12 160 LEU A C 1
ATOM 1241 O O . LEU A 1 160 ? 69.789 19.924 -100.270 1.00 44.12 160 LEU A O 1
ATOM 1245 N N . ASN A 1 161 ? 68.720 21.532 -101.415 1.00 39.88 161 ASN A N 1
ATOM 1246 C CA . ASN A 1 161 ? 68.343 20.719 -102.566 1.00 39.88 161 ASN A CA 1
ATOM 1247 C C . ASN A 1 161 ? 68.885 21.404 -103.823 1.00 39.88 161 ASN A C 1
ATOM 1249 O O . ASN A 1 161 ? 68.449 22.500 -104.164 1.00 39.88 161 ASN A O 1
ATOM 1253 N N . GLY A 1 162 ? 69.814 20.739 -104.512 1.00 42.34 162 GLY A N 1
ATOM 1254 C CA . GLY A 1 162 ? 70.200 21.096 -105.878 1.00 42.34 162 GLY A CA 1
ATOM 1255 C C . GLY A 1 162 ? 71.594 21.694 -106.047 1.00 42.34 162 GLY A C 1
ATOM 1256 O O . GLY A 1 162 ? 71.721 22.801 -106.552 1.00 42.34 162 GLY A O 1
ATOM 1257 N N . ILE A 1 163 ? 72.650 20.933 -105.744 1.00 38.38 163 ILE A N 1
ATOM 1258 C CA . ILE A 1 163 ? 73.880 21.021 -106.544 1.00 38.38 163 ILE A CA 1
ATOM 1259 C C . ILE A 1 163 ? 74.180 19.616 -107.058 1.00 38.38 163 ILE A C 1
ATOM 1261 O O . ILE A 1 163 ? 74.734 18.762 -106.372 1.00 38.38 163 ILE A O 1
ATOM 1265 N N . SER A 1 164 ? 73.701 19.386 -108.277 1.00 31.58 164 SER A N 1
ATOM 1266 C CA . SER A 1 164 ? 74.015 18.242 -109.120 1.00 31.58 164 SER A CA 1
ATOM 1267 C C . SER A 1 164 ? 75.522 18.200 -109.374 1.00 31.58 164 SER A C 1
ATOM 1269 O O . SER A 1 164 ? 76.082 19.141 -109.933 1.00 31.58 164 SER A O 1
ATOM 1271 N N . PHE A 1 165 ? 76.168 17.101 -108.987 1.00 34.62 165 PHE A N 1
ATOM 1272 C CA . PHE A 1 165 ? 77.549 16.793 -109.348 1.00 34.62 165 PHE A CA 1
ATOM 1273 C C . PHE A 1 165 ? 77.580 16.377 -110.828 1.00 34.62 165 PHE A C 1
ATOM 1275 O O . PHE A 1 165 ? 77.389 15.213 -111.177 1.00 34.62 165 PHE A O 1
ATOM 1282 N N . GLY A 1 166 ? 77.726 17.369 -111.707 1.00 36.28 166 GLY A N 1
ATOM 1283 C CA . GLY A 1 166 ? 77.964 17.182 -113.134 1.00 36.28 166 GLY A CA 1
ATOM 1284 C C . GLY A 1 166 ? 79.422 16.813 -113.383 1.00 36.28 166 GLY A C 1
ATOM 1285 O O . GLY A 1 166 ? 80.310 17.649 -113.275 1.00 36.28 166 GLY A O 1
ATOM 1286 N N . SER A 1 167 ? 79.627 15.537 -113.692 1.00 38.81 167 SER A N 1
ATOM 1287 C CA . SER A 1 167 ? 80.782 14.994 -114.408 1.00 38.81 167 SER A CA 1
ATOM 1288 C C . SER A 1 167 ? 80.947 15.653 -115.795 1.00 38.81 167 SER A C 1
ATOM 1290 O O . SER A 1 167 ? 79.968 16.198 -116.306 1.00 38.81 167 SER A O 1
ATOM 1292 N N . LEU A 1 168 ? 82.137 15.486 -116.404 1.00 39.78 168 LEU A N 1
ATOM 1293 C CA . LEU A 1 168 ? 82.636 15.988 -117.709 1.00 39.78 168 LEU A CA 1
ATOM 1294 C C . LEU A 1 168 ? 83.469 17.278 -117.550 1.00 39.78 168 LEU A C 1
ATOM 1296 O O . LEU A 1 168 ? 82.961 18.298 -117.115 1.00 39.78 168 LEU A O 1
ATOM 1300 N N . GLU A 1 169 ? 84.796 17.251 -117.701 1.00 40.75 169 GLU A N 1
ATOM 1301 C CA . GLU A 1 169 ? 85.512 17.157 -118.981 1.00 40.75 169 GLU A CA 1
ATOM 1302 C C . GLU A 1 169 ? 86.772 16.274 -118.886 1.00 40.75 169 GLU A C 1
ATOM 1304 O O . GLU A 1 169 ? 87.609 16.420 -117.993 1.00 40.75 169 GLU A O 1
ATOM 1309 N N . ALA A 1 170 ? 86.922 15.393 -119.874 1.00 44.38 170 ALA A N 1
ATOM 1310 C CA . ALA A 1 170 ? 88.172 14.742 -120.221 1.00 44.38 170 ALA A CA 1
ATOM 1311 C C . ALA A 1 170 ? 88.994 15.668 -121.135 1.00 44.38 170 ALA A C 1
ATOM 1313 O O . ALA A 1 170 ? 88.515 16.107 -122.175 1.00 44.38 170 ALA A O 1
ATOM 1314 N N . SER A 1 171 ? 90.249 15.912 -120.774 1.00 38.78 171 SER A N 1
ATOM 1315 C CA . SER A 1 171 ? 91.312 16.430 -121.644 1.00 38.78 171 SER A CA 1
ATOM 1316 C C . SER A 1 171 ? 92.609 16.005 -120.951 1.00 38.78 171 SER A C 1
ATOM 1318 O O . SER A 1 171 ? 92.801 16.328 -119.788 1.00 38.78 171 SER A O 1
ATOM 1320 N N . GLY A 1 172 ? 93.462 15.130 -121.468 1.00 35.81 172 GLY A N 1
ATOM 1321 C CA . GLY A 1 172 ? 93.961 15.018 -122.827 1.00 35.81 172 GLY A CA 1
ATOM 1322 C C . GLY A 1 172 ? 95.483 15.180 -122.735 1.00 35.81 172 GLY A C 1
ATOM 1323 O O . GLY A 1 172 ? 95.944 16.244 -122.341 1.00 35.81 172 GLY A O 1
ATOM 1324 N N . CYS A 1 173 ? 96.224 14.128 -123.116 1.00 38.44 173 CYS A N 1
ATOM 1325 C CA . CYS A 1 173 ? 97.695 14.029 -123.234 1.00 38.44 173 CYS A CA 1
ATOM 1326 C C . CYS A 1 173 ? 98.494 13.983 -121.914 1.00 38.44 173 CYS A C 1
ATOM 1328 O O . CYS A 1 173 ? 98.193 14.699 -120.977 1.00 38.44 173 CYS A O 1
ATOM 1330 N N . ALA A 1 174 ? 99.604 13.265 -121.749 1.00 42.16 174 ALA A N 1
ATOM 1331 C CA . ALA A 1 174 ? 100.319 12.196 -122.448 1.00 42.16 174 ALA A CA 1
ATOM 1332 C C . ALA A 1 174 ? 101.561 11.934 -121.560 1.00 42.16 174 ALA A C 1
ATOM 1334 O O . ALA A 1 174 ? 102.221 12.904 -121.192 1.00 42.16 174 ALA A O 1
ATOM 1335 N N . GLY A 1 175 ? 101.915 10.685 -121.235 1.00 37.44 175 GLY A N 1
ATOM 1336 C CA . GLY A 1 175 ? 103.236 10.394 -120.650 1.00 37.44 175 GLY A CA 1
ATOM 1337 C C . GLY A 1 175 ? 103.294 9.250 -119.635 1.00 37.44 175 GLY A C 1
ATOM 1338 O O . GLY A 1 175 ? 102.907 9.432 -118.493 1.00 37.44 175 GLY A O 1
ATOM 1339 N N . ASP A 1 176 ? 103.866 8.135 -120.096 1.00 38.22 176 ASP A N 1
ATOM 1340 C CA . ASP A 1 176 ? 104.507 7.019 -119.376 1.00 38.22 176 ASP A CA 1
ATOM 1341 C C . ASP A 1 176 ? 103.663 6.130 -118.431 1.00 38.22 176 ASP A C 1
ATOM 1343 O O . ASP A 1 176 ? 103.123 6.549 -117.412 1.00 38.22 176 ASP A O 1
ATOM 1347 N N . ALA A 1 177 ? 103.556 4.850 -118.796 1.00 46.97 177 ALA A N 1
ATOM 1348 C CA . ALA A 1 177 ? 102.500 3.927 -118.379 1.00 46.97 177 ALA A CA 1
ATOM 1349 C C . ALA A 1 177 ? 102.943 2.856 -117.363 1.00 46.97 177 ALA A C 1
ATOM 1351 O O . ALA A 1 177 ? 102.254 1.852 -117.222 1.00 46.97 177 ALA A O 1
ATOM 1352 N N . SER A 1 178 ? 104.063 3.028 -116.651 1.00 55.16 178 SER A N 1
ATOM 1353 C CA . SER A 1 178 ? 104.547 1.987 -115.717 1.00 55.16 178 SER A CA 1
ATOM 1354 C C . SER A 1 178 ? 104.784 2.414 -114.264 1.00 55.16 178 SER A C 1
ATOM 1356 O O . SER A 1 178 ? 105.032 1.550 -113.429 1.00 55.16 178 SER A O 1
ATOM 1358 N N . THR A 1 179 ? 104.671 3.700 -113.919 1.00 52.59 179 THR A N 1
ATOM 1359 C CA . THR A 1 179 ? 104.746 4.202 -112.522 1.00 52.59 179 THR A CA 1
ATOM 1360 C C . THR A 1 179 ? 103.372 4.550 -111.942 1.00 52.59 179 THR A C 1
ATOM 1362 O O . THR A 1 179 ? 103.151 4.415 -110.745 1.00 52.59 179 THR A O 1
ATOM 1365 N N . HIS A 1 180 ? 102.416 4.896 -112.805 1.00 56.91 180 HIS A N 1
ATOM 1366 C CA . HIS A 1 180 ? 101.052 5.288 -112.443 1.00 56.91 180 HIS A CA 1
ATOM 1367 C C . HIS A 1 180 ? 100.212 4.130 -111.857 1.00 56.91 180 HIS A C 1
ATOM 1369 O O . HIS A 1 180 ? 99.315 4.362 -111.057 1.00 56.91 180 HIS A O 1
ATOM 1375 N N . GLU A 1 181 ? 100.502 2.872 -112.205 1.00 56.75 181 GLU A N 1
ATOM 1376 C CA . GLU A 1 181 ? 99.710 1.710 -111.762 1.00 56.75 181 GLU A CA 1
ATOM 1377 C C . GLU A 1 181 ? 100.018 1.274 -110.314 1.00 56.75 181 GLU A C 1
ATOM 1379 O O . GLU A 1 181 ? 99.122 0.811 -109.607 1.00 56.75 181 GLU A O 1
ATOM 1384 N N . TRP A 1 182 ? 101.252 1.490 -109.833 1.00 62.22 182 TRP A N 1
ATOM 1385 C CA . TRP A 1 182 ? 101.630 1.231 -108.435 1.00 62.22 182 TRP A CA 1
ATOM 1386 C C . TRP A 1 182 ? 101.054 2.295 -107.488 1.00 62.22 182 TRP A C 1
ATOM 1388 O O . TRP A 1 182 ? 100.457 1.940 -106.472 1.00 62.22 182 TRP A O 1
ATOM 1398 N N . ASP A 1 183 ? 101.111 3.572 -107.882 1.00 73.00 183 ASP A N 1
ATOM 1399 C CA . ASP A 1 183 ? 100.505 4.686 -107.138 1.00 73.00 183 ASP A CA 1
ATOM 1400 C C . ASP A 1 183 ? 98.969 4.575 -107.091 1.00 73.00 183 ASP A C 1
ATOM 1402 O O . ASP A 1 183 ? 98.351 4.852 -106.060 1.00 73.00 183 ASP A O 1
ATOM 1406 N N . ILE A 1 184 ? 98.332 4.093 -108.171 1.00 72.12 184 ILE A N 1
ATOM 1407 C CA . ILE A 1 184 ? 96.898 3.758 -108.169 1.00 72.12 184 ILE A CA 1
ATOM 1408 C C . ILE A 1 184 ? 96.598 2.628 -107.178 1.00 72.12 184 ILE A C 1
ATOM 1410 O O . ILE A 1 184 ? 95.589 2.697 -106.476 1.00 72.12 184 ILE A O 1
ATOM 1414 N N . MET A 1 185 ? 97.435 1.589 -107.103 1.00 78.69 185 MET A N 1
ATOM 1415 C CA . MET A 1 185 ? 97.190 0.435 -106.234 1.00 78.69 185 MET A CA 1
ATOM 1416 C C . MET A 1 185 ? 97.437 0.750 -104.748 1.00 78.69 185 MET A C 1
ATOM 1418 O O . MET A 1 185 ? 96.643 0.326 -103.908 1.00 78.69 185 MET A O 1
ATOM 1422 N N . GLU A 1 186 ? 98.466 1.534 -104.405 1.00 80.75 186 GLU A N 1
ATOM 1423 C CA . GLU A 1 186 ? 98.700 2.019 -103.034 1.00 80.75 186 GLU A CA 1
ATOM 1424 C C . GLU A 1 186 ? 97.582 2.970 -102.579 1.00 80.75 186 GLU A C 1
ATOM 1426 O O . GLU A 1 186 ? 97.037 2.813 -101.481 1.00 80.75 186 GLU A O 1
ATOM 1431 N N . LEU A 1 187 ? 97.165 3.900 -103.447 1.00 85.25 187 LEU A N 1
ATOM 1432 C CA . LEU A 1 187 ? 96.033 4.785 -103.179 1.00 85.25 187 LEU A CA 1
ATOM 1433 C C . LEU A 1 187 ? 94.728 3.990 -103.043 1.00 85.25 187 LEU A C 1
ATOM 1435 O O . LEU A 1 187 ? 93.960 4.237 -102.116 1.00 85.25 187 LEU A O 1
ATOM 1439 N N . SER A 1 188 ? 94.499 2.993 -103.902 1.00 85.00 188 SER A N 1
ATOM 1440 C CA . SER A 1 188 ? 93.353 2.082 -103.810 1.00 85.00 188 SER A CA 1
ATOM 1441 C C . SER A 1 188 ? 93.363 1.283 -102.504 1.00 85.00 188 SER A C 1
ATOM 1443 O O . SER A 1 188 ? 92.307 1.100 -101.901 1.00 85.00 188 SER A O 1
ATOM 1445 N N . ASN A 1 189 ? 94.530 0.836 -102.029 1.00 86.19 189 ASN A N 1
ATOM 1446 C CA . ASN A 1 189 ? 94.648 0.122 -100.758 1.00 86.19 189 ASN A CA 1
ATOM 1447 C C . ASN A 1 189 ? 94.402 1.056 -99.563 1.00 86.19 189 ASN A C 1
ATOM 1449 O O . ASN A 1 189 ? 93.674 0.703 -98.639 1.00 86.19 189 ASN A O 1
ATOM 1453 N N . LYS A 1 190 ? 94.906 2.297 -99.612 1.00 90.00 190 LYS A N 1
ATOM 1454 C CA . LYS A 1 190 ? 94.615 3.312 -98.590 1.00 90.00 190 LYS A CA 1
ATOM 1455 C C . LYS A 1 190 ? 93.137 3.700 -98.568 1.00 90.00 190 LYS A C 1
ATOM 1457 O O . LYS A 1 190 ? 92.579 3.909 -97.492 1.00 90.00 190 LYS A O 1
ATOM 1462 N N . VAL A 1 191 ? 92.501 3.775 -99.736 1.00 88.06 191 VAL A N 1
ATOM 1463 C CA . VAL A 1 191 ? 91.053 3.971 -99.875 1.00 88.06 191 VAL A CA 1
ATOM 1464 C C . VAL A 1 191 ? 90.296 2.785 -99.277 1.00 88.06 191 VAL A C 1
ATOM 1466 O O . VAL A 1 191 ? 89.354 3.018 -98.527 1.00 88.06 191 VAL A O 1
ATOM 1469 N N . ALA A 1 192 ? 90.722 1.543 -99.519 1.00 89.38 192 ALA A N 1
ATOM 1470 C CA . ALA A 1 192 ? 90.106 0.352 -98.932 1.00 89.38 192 ALA A CA 1
ATOM 1471 C C . ALA A 1 192 ? 90.244 0.307 -97.396 1.00 89.38 192 ALA A C 1
ATOM 1473 O O . ALA A 1 192 ? 89.257 0.059 -96.703 1.00 89.38 192 ALA A O 1
ATOM 1474 N N . ASP A 1 193 ? 91.421 0.628 -96.847 1.00 91.38 193 ASP A N 1
ATOM 1475 C CA . ASP A 1 193 ? 91.645 0.727 -95.397 1.00 91.38 193 ASP A CA 1
ATOM 1476 C C . ASP A 1 193 ? 90.793 1.836 -94.771 1.00 91.38 193 ASP A C 1
ATOM 1478 O O . ASP A 1 193 ? 90.177 1.645 -93.722 1.00 91.38 193 ASP A O 1
ATOM 1482 N N . LEU A 1 194 ? 90.719 3.005 -95.418 1.00 92.56 194 LEU A N 1
ATOM 1483 C CA . LEU A 1 194 ? 89.860 4.101 -94.973 1.00 92.56 194 LEU A CA 1
ATOM 1484 C C . LEU A 1 194 ? 88.380 3.721 -95.047 1.00 92.56 194 LEU A C 1
ATOM 1486 O O . LEU A 1 194 ? 87.646 4.030 -94.116 1.00 92.56 194 LEU A O 1
ATOM 1490 N N . GLN A 1 195 ? 87.939 3.027 -96.097 1.00 92.81 195 GLN A N 1
ATOM 1491 C CA . GLN A 1 195 ? 86.576 2.501 -96.211 1.00 92.81 195 GLN A CA 1
ATOM 1492 C C . GLN A 1 195 ? 86.276 1.479 -95.108 1.00 92.81 195 GLN A C 1
ATOM 1494 O O . GLN A 1 195 ? 85.203 1.530 -94.508 1.00 92.81 195 GLN A O 1
ATOM 1499 N N . TYR A 1 196 ? 87.226 0.597 -94.785 1.00 95.00 196 TYR A N 1
ATOM 1500 C CA . TYR A 1 196 ? 87.103 -0.354 -93.683 1.00 95.00 196 TYR A CA 1
ATOM 1501 C C . TYR A 1 196 ? 87.031 0.350 -92.324 1.00 95.00 196 TYR A C 1
ATOM 1503 O O . TYR A 1 196 ? 86.146 0.055 -91.523 1.00 95.00 196 TYR A O 1
ATOM 1511 N N . HIS A 1 197 ? 87.915 1.314 -92.065 1.00 93.38 197 HIS A N 1
ATOM 1512 C CA . HIS A 1 197 ? 87.895 2.100 -90.833 1.00 93.38 197 HIS A CA 1
ATOM 1513 C C . HIS A 1 197 ? 86.634 2.956 -90.714 1.00 93.38 197 HIS A C 1
ATOM 1515 O O . HIS A 1 197 ? 86.076 3.044 -89.626 1.00 93.38 197 HIS A O 1
ATOM 1521 N N . ASN A 1 198 ? 86.153 3.538 -91.814 1.00 91.31 198 ASN A N 1
ATOM 1522 C CA . ASN A 1 198 ? 84.900 4.283 -91.837 1.00 91.31 198 ASN A CA 1
ATOM 1523 C C . ASN A 1 198 ? 83.720 3.355 -91.521 1.00 91.31 198 ASN A C 1
ATOM 1525 O O . ASN A 1 198 ? 82.960 3.658 -90.610 1.00 91.31 198 ASN A O 1
ATOM 1529 N N . LYS A 1 199 ? 83.650 2.173 -92.153 1.00 94.69 199 LYS A N 1
ATOM 1530 C CA . LYS A 1 199 ? 82.644 1.147 -91.841 1.00 94.69 199 LYS A CA 1
ATOM 1531 C C . LYS A 1 199 ? 82.701 0.698 -90.376 1.00 94.69 199 LYS A C 1
ATOM 1533 O O . LYS A 1 199 ? 81.676 0.596 -89.711 1.00 94.69 199 LYS A O 1
ATOM 1538 N N . LYS A 1 200 ? 83.899 0.461 -89.842 1.00 95.38 200 LYS A N 1
ATOM 1539 C CA . LYS A 1 200 ? 84.078 0.080 -88.438 1.00 95.38 200 LYS A CA 1
ATOM 1540 C C . LYS A 1 200 ? 83.618 1.189 -87.487 1.00 95.38 200 LYS A C 1
ATOM 1542 O O . LYS A 1 200 ? 82.933 0.899 -86.514 1.00 95.38 200 LYS A O 1
ATOM 1547 N N . LEU A 1 201 ? 83.956 2.447 -87.777 1.00 94.38 201 LEU A N 1
ATOM 1548 C CA . LEU A 1 201 ? 83.487 3.598 -87.003 1.00 94.38 201 LEU A CA 1
ATOM 1549 C C . LEU A 1 201 ? 81.968 3.757 -87.099 1.00 94.38 201 LEU A C 1
ATOM 1551 O O . LEU A 1 201 ? 81.345 4.072 -86.093 1.00 94.38 201 LEU A O 1
ATOM 1555 N N . THR A 1 202 ? 81.356 3.515 -88.263 1.00 93.38 202 THR A N 1
ATOM 1556 C CA . THR A 1 202 ? 79.892 3.530 -88.383 1.00 93.38 202 THR A CA 1
ATOM 1557 C C . THR A 1 202 ? 79.250 2.406 -87.576 1.00 93.38 202 THR A C 1
ATOM 1559 O O . THR A 1 202 ? 78.273 2.666 -86.883 1.00 93.38 202 THR A O 1
ATOM 1562 N N . ASP A 1 203 ? 79.820 1.197 -87.581 1.00 94.88 203 ASP A N 1
ATOM 1563 C CA . ASP A 1 203 ? 79.318 0.064 -86.791 1.00 94.88 203 ASP A CA 1
ATOM 1564 C C . ASP A 1 203 ? 79.450 0.328 -85.277 1.00 94.88 203 ASP A C 1
ATOM 1566 O O . ASP A 1 203 ? 78.532 0.050 -84.504 1.00 94.88 203 ASP A O 1
ATOM 1570 N N . GLU A 1 204 ? 80.572 0.910 -84.838 1.00 95.06 204 GLU A N 1
ATOM 1571 C CA . GLU A 1 204 ? 80.780 1.331 -83.446 1.00 95.06 204 GLU A CA 1
ATOM 1572 C C . GLU A 1 204 ? 79.841 2.478 -83.046 1.00 95.06 204 GLU A C 1
ATOM 1574 O O . GLU A 1 204 ? 79.302 2.458 -81.941 1.00 95.06 204 GLU A O 1
ATOM 1579 N N . ASN A 1 205 ? 79.586 3.437 -83.939 1.00 92.75 205 ASN A N 1
ATOM 1580 C CA . ASN A 1 205 ? 78.656 4.541 -83.697 1.00 92.75 205 ASN A CA 1
ATOM 1581 C C . ASN A 1 205 ? 77.206 4.038 -83.581 1.00 92.75 205 ASN A C 1
ATOM 1583 O O . ASN A 1 205 ? 76.516 4.397 -82.634 1.00 92.75 205 ASN A O 1
ATOM 1587 N N . ILE A 1 206 ? 76.779 3.114 -84.453 1.00 95.50 206 ILE A N 1
ATOM 1588 C CA . ILE A 1 206 ? 75.473 2.439 -84.340 1.00 95.50 206 ILE A CA 1
ATOM 1589 C C . ILE A 1 206 ? 75.377 1.682 -83.010 1.00 95.50 206 ILE A C 1
ATOM 1591 O O . ILE A 1 206 ? 74.370 1.769 -82.311 1.00 95.50 206 ILE A O 1
ATOM 1595 N N . LYS A 1 207 ? 76.432 0.960 -82.615 1.00 96.44 207 LYS A N 1
ATOM 1596 C CA . LYS A 1 207 ? 76.454 0.228 -81.342 1.00 96.44 207 LYS A CA 1
ATOM 1597 C C . LYS A 1 207 ? 76.346 1.161 -80.133 1.00 96.44 207 LYS A C 1
ATOM 1599 O O . LYS A 1 207 ? 75.615 0.843 -79.197 1.00 96.44 207 LYS A O 1
ATOM 1604 N N . LEU A 1 208 ? 77.069 2.280 -80.134 1.00 96.00 208 LEU A N 1
ATOM 1605 C CA . LEU A 1 208 ? 76.990 3.285 -79.073 1.00 96.00 208 LEU A CA 1
ATOM 1606 C C . LEU A 1 208 ? 75.621 3.964 -79.043 1.00 96.00 208 LEU A C 1
ATOM 1608 O O . LEU A 1 208 ? 75.086 4.162 -77.959 1.00 96.00 208 LEU A O 1
ATOM 1612 N N . GLN A 1 209 ? 75.034 4.253 -80.205 1.00 95.88 209 GLN A N 1
ATOM 1613 C CA . GLN A 1 209 ? 73.685 4.799 -80.306 1.00 95.88 209 GLN A CA 1
ATOM 1614 C C . GLN A 1 209 ? 72.655 3.850 -79.682 1.00 95.88 209 GLN A C 1
ATOM 1616 O O . GLN A 1 209 ? 71.892 4.272 -78.824 1.00 95.88 209 GLN A O 1
ATOM 1621 N N . VAL A 1 210 ? 72.703 2.554 -80.003 1.00 95.69 210 VAL A N 1
ATOM 1622 C CA . VAL A 1 210 ? 71.817 1.551 -79.386 1.00 95.69 210 VAL A CA 1
ATOM 1623 C C . VAL A 1 210 ? 72.059 1.432 -77.876 1.00 95.69 210 VAL A C 1
ATOM 1625 O O . VAL A 1 210 ? 71.120 1.245 -77.107 1.00 95.69 210 VAL A O 1
ATOM 1628 N N . GLN A 1 211 ? 73.306 1.522 -77.403 1.00 94.69 211 GLN A N 1
ATOM 1629 C CA . GLN A 1 211 ? 73.592 1.515 -75.960 1.00 94.69 211 GLN A CA 1
ATOM 1630 C C . GLN A 1 211 ? 73.063 2.765 -75.251 1.00 94.69 211 GLN A C 1
ATOM 1632 O O . GLN A 1 211 ? 72.574 2.649 -74.129 1.00 94.69 211 GLN A O 1
ATOM 1637 N N . LEU A 1 212 ? 73.149 3.929 -75.896 1.00 95.12 212 LEU A N 1
ATOM 1638 C CA . LEU A 1 212 ? 72.584 5.177 -75.398 1.00 95.12 212 LEU A CA 1
ATOM 1639 C C . LEU A 1 212 ? 71.056 5.095 -75.345 1.00 95.12 212 LEU A C 1
ATOM 1641 O O . LEU A 1 212 ? 70.500 5.343 -74.285 1.00 95.12 212 LEU A O 1
ATOM 1645 N N . GLU A 1 213 ? 70.405 4.661 -76.427 1.00 95.25 213 GLU A N 1
ATOM 1646 C CA . GLU A 1 213 ? 68.949 4.461 -76.494 1.00 95.25 213 GLU A CA 1
ATOM 1647 C C . GLU A 1 213 ? 68.476 3.506 -75.383 1.00 95.25 213 GLU A C 1
ATOM 1649 O O . GLU A 1 213 ? 67.583 3.848 -74.614 1.00 95.25 213 GLU A O 1
ATOM 1654 N N . ASN A 1 214 ? 69.149 2.365 -75.186 1.00 94.81 214 ASN A N 1
ATOM 1655 C CA . ASN A 1 214 ? 68.831 1.440 -74.087 1.00 94.81 214 ASN A CA 1
ATOM 1656 C C . ASN A 1 214 ? 69.044 2.060 -72.689 1.00 94.81 214 ASN A C 1
ATOM 1658 O O . ASN A 1 214 ? 68.299 1.764 -71.752 1.00 94.81 214 ASN A O 1
ATOM 1662 N N . ALA A 1 215 ? 70.078 2.888 -72.508 1.00 93.38 215 ALA A N 1
ATOM 1663 C CA . ALA A 1 215 ? 70.343 3.562 -71.238 1.00 93.38 215 ALA A CA 1
ATOM 1664 C C . ALA A 1 215 ? 69.324 4.679 -70.961 1.00 93.38 215 ALA A C 1
ATOM 1666 O O . ALA A 1 215 ? 68.892 4.838 -69.818 1.00 93.38 215 ALA A O 1
ATOM 1667 N N . GLU A 1 216 ? 68.911 5.419 -71.991 1.00 94.81 216 GLU A N 1
ATOM 1668 C CA . GLU A 1 216 ? 67.836 6.410 -71.932 1.00 94.81 216 GLU A CA 1
ATOM 1669 C C . GLU A 1 216 ? 66.501 5.732 -71.604 1.00 94.81 216 GLU A C 1
ATOM 1671 O O . GLU A 1 216 ? 65.832 6.142 -70.656 1.00 94.81 216 GLU A O 1
ATOM 1676 N N . GLU A 1 217 ? 66.158 4.628 -72.274 1.00 95.00 217 GLU A N 1
ATOM 1677 C CA . GLU A 1 217 ? 64.980 3.815 -71.951 1.00 95.00 217 GLU A CA 1
ATOM 1678 C C . GLU A 1 217 ? 65.017 3.318 -70.495 1.00 95.00 217 GLU A C 1
ATOM 1680 O O . GLU A 1 217 ? 64.067 3.536 -69.741 1.00 95.00 217 GLU A O 1
ATOM 1685 N N . SER A 1 218 ? 66.136 2.747 -70.034 1.00 92.75 218 SER A N 1
ATOM 1686 C CA . SER A 1 218 ? 66.296 2.305 -68.638 1.00 92.75 218 SER A CA 1
ATOM 1687 C C . SER A 1 218 ? 66.201 3.459 -67.625 1.00 92.75 218 SER A C 1
ATOM 1689 O O . SER A 1 218 ? 65.601 3.307 -66.553 1.00 92.75 218 SER A O 1
ATOM 1691 N N . SER A 1 219 ? 66.742 4.632 -67.967 1.00 92.62 219 SER A N 1
ATOM 1692 C CA . SER A 1 219 ? 66.647 5.845 -67.150 1.00 92.62 219 SER A CA 1
ATOM 1693 C C . SER A 1 219 ? 65.202 6.343 -67.053 1.00 92.62 219 SER A C 1
ATOM 1695 O O . SER A 1 219 ? 64.735 6.656 -65.954 1.00 92.62 219 SER A O 1
ATOM 1697 N N . THR A 1 220 ? 64.460 6.346 -68.167 1.00 93.56 220 THR A N 1
ATOM 1698 C CA . THR A 1 220 ? 63.039 6.728 -68.177 1.00 93.56 220 THR A CA 1
ATOM 1699 C C . THR A 1 220 ? 62.175 5.750 -67.383 1.00 93.56 220 THR A C 1
ATOM 1701 O O . THR A 1 220 ? 61.333 6.203 -66.607 1.00 93.56 220 THR A O 1
ATOM 1704 N N . LEU A 1 221 ? 62.419 4.437 -67.483 1.00 96.38 221 LEU A N 1
ATOM 1705 C CA . LEU A 1 221 ? 61.734 3.422 -66.674 1.00 96.38 221 LEU A CA 1
ATOM 1706 C C . LEU A 1 221 ? 61.996 3.627 -65.176 1.00 96.38 221 LEU A C 1
ATOM 1708 O O . LEU A 1 221 ? 61.052 3.699 -64.392 1.00 96.38 221 LEU A O 1
ATOM 1712 N N . SER A 1 222 ? 63.254 3.837 -64.779 1.00 94.19 222 SER A N 1
ATOM 1713 C CA . SER A 1 222 ? 63.607 4.110 -63.376 1.00 94.19 222 SER A CA 1
ATOM 1714 C C . SER A 1 222 ? 62.956 5.401 -62.856 1.00 94.19 222 SER A C 1
ATOM 1716 O O . SER A 1 222 ? 62.509 5.471 -61.710 1.00 94.19 222 SER A O 1
ATOM 1718 N N . ALA A 1 223 ? 62.864 6.440 -63.694 1.00 94.75 223 ALA A N 1
ATOM 1719 C CA . ALA A 1 223 ? 62.171 7.679 -63.348 1.00 94.75 223 ALA A CA 1
ATOM 1720 C C . ALA A 1 223 ? 60.655 7.470 -63.168 1.00 94.75 223 ALA A C 1
ATOM 1722 O O . ALA A 1 223 ? 60.070 8.022 -62.232 1.00 94.75 223 ALA A O 1
ATOM 1723 N N . GLN A 1 224 ? 60.029 6.647 -64.017 1.00 95.81 224 GLN A N 1
ATOM 1724 C CA . GLN A 1 224 ? 58.618 6.268 -63.888 1.00 95.81 224 GLN A CA 1
ATOM 1725 C C . GLN A 1 224 ? 58.360 5.466 -62.605 1.00 95.81 224 GLN A C 1
ATOM 1727 O O . GLN A 1 224 ? 57.413 5.770 -61.877 1.00 95.81 224 GLN A O 1
ATOM 1732 N N . GLU A 1 225 ? 59.219 4.498 -62.279 1.00 96.06 225 GLU A N 1
ATOM 1733 C CA . GLU A 1 225 ? 59.139 3.726 -61.032 1.00 96.06 225 GLU A CA 1
ATOM 1734 C C . GLU A 1 225 ? 59.297 4.623 -59.796 1.00 96.06 225 GLU A C 1
ATOM 1736 O O . GLU A 1 225 ? 58.509 4.523 -58.851 1.00 96.06 225 GLU A O 1
ATOM 1741 N N . MET A 1 226 ? 60.250 5.565 -59.813 1.00 94.00 226 MET A N 1
ATOM 1742 C CA . MET A 1 226 ? 60.411 6.551 -58.739 1.00 94.00 226 MET A CA 1
ATOM 1743 C C . MET A 1 226 ? 59.163 7.422 -58.550 1.00 94.00 226 MET A C 1
ATOM 1745 O O . MET A 1 226 ? 58.772 7.682 -57.410 1.00 94.00 226 MET A O 1
ATOM 1749 N N . GLU A 1 227 ? 58.523 7.881 -59.628 1.00 96.19 227 GLU A N 1
ATOM 1750 C CA . GLU A 1 227 ? 57.282 8.658 -59.519 1.00 96.19 227 GLU A CA 1
ATOM 1751 C C . GLU A 1 227 ? 56.117 7.795 -59.009 1.00 96.19 227 GLU A C 1
ATOM 1753 O O . GLU A 1 227 ? 55.333 8.242 -58.164 1.00 96.19 227 GLU A O 1
ATOM 1758 N N . GLY A 1 228 ? 56.050 6.527 -59.431 1.00 96.25 228 GLY A N 1
ATOM 1759 C CA . GLY A 1 228 ? 55.113 5.536 -58.901 1.00 96.25 228 GLY A CA 1
ATOM 1760 C C . GLY A 1 228 ? 55.256 5.352 -57.387 1.00 96.25 228 GLY A C 1
ATOM 1761 O O . GLY A 1 228 ? 54.272 5.484 -56.652 1.00 96.25 228 GLY A O 1
ATOM 1762 N N . LEU A 1 229 ? 56.483 5.146 -56.900 1.00 96.81 229 LEU A N 1
ATOM 1763 C CA . LEU A 1 229 ? 56.788 5.020 -55.470 1.00 96.81 229 LEU A CA 1
ATOM 1764 C C . LEU A 1 229 ? 56.478 6.307 -54.695 1.00 96.81 229 LEU A C 1
ATOM 1766 O O . LEU A 1 229 ? 55.886 6.250 -53.617 1.00 96.81 229 LEU A O 1
ATOM 1770 N N . LYS A 1 230 ? 56.790 7.489 -55.244 1.00 96.69 230 LYS A N 1
ATOM 1771 C CA . LYS A 1 230 ? 56.417 8.779 -54.630 1.00 96.69 230 LYS A CA 1
ATOM 1772 C C . LYS A 1 230 ? 54.905 8.945 -54.519 1.00 96.69 230 LYS A C 1
ATOM 1774 O O . LYS A 1 230 ? 54.410 9.474 -53.522 1.00 96.69 230 LYS A O 1
ATOM 1779 N N . LYS A 1 231 ? 54.144 8.519 -55.532 1.00 97.00 231 LYS A N 1
ATOM 1780 C CA . LYS A 1 231 ? 52.676 8.526 -55.486 1.00 97.00 231 LYS A CA 1
ATOM 1781 C C . LYS A 1 231 ? 52.156 7.567 -54.414 1.00 97.00 231 LYS A C 1
ATOM 1783 O O . LYS A 1 231 ? 51.265 7.954 -53.659 1.00 97.00 231 LYS A O 1
ATOM 1788 N N . GLN A 1 232 ? 52.733 6.371 -54.301 1.00 97.00 232 GLN A N 1
ATOM 1789 C CA . GLN A 1 232 ? 52.392 5.414 -53.245 1.00 97.00 232 GLN A CA 1
ATOM 1790 C C . GLN A 1 232 ? 52.705 5.961 -51.846 1.00 97.00 232 GLN A C 1
ATOM 1792 O O . GLN A 1 232 ? 51.843 5.892 -50.973 1.00 97.00 232 GLN A O 1
ATOM 1797 N N . LEU A 1 233 ? 53.872 6.581 -51.641 1.00 95.81 233 LEU A N 1
ATOM 1798 C CA . LEU A 1 233 ? 54.247 7.207 -50.370 1.00 95.81 233 LEU A CA 1
ATOM 1799 C C . LEU A 1 233 ? 53.270 8.324 -49.980 1.00 95.81 233 LEU A C 1
ATOM 1801 O O . LEU A 1 233 ? 52.773 8.330 -48.858 1.00 95.81 233 LEU A O 1
ATOM 1805 N N . ARG A 1 234 ? 52.940 9.228 -50.915 1.00 97.56 234 ARG A N 1
ATOM 1806 C CA . ARG A 1 234 ? 51.942 10.291 -50.689 1.00 97.56 234 ARG A CA 1
ATOM 1807 C C . ARG A 1 234 ? 50.564 9.719 -50.354 1.00 97.56 234 ARG A C 1
ATOM 1809 O O . ARG A 1 234 ? 49.873 10.248 -49.488 1.00 97.56 234 ARG A O 1
ATOM 1816 N N . ASN A 1 235 ? 50.159 8.638 -51.023 1.00 97.19 235 ASN A N 1
ATOM 1817 C CA . ASN A 1 235 ? 48.897 7.968 -50.719 1.00 97.19 235 ASN A CA 1
ATOM 1818 C C . ASN A 1 235 ? 48.909 7.354 -49.313 1.00 97.19 235 ASN A C 1
ATOM 1820 O O . ASN A 1 235 ? 47.964 7.544 -48.556 1.00 97.19 235 ASN A O 1
ATOM 1824 N N . MET A 1 236 ? 49.997 6.678 -48.941 1.00 94.75 236 MET A N 1
ATOM 1825 C CA . MET A 1 236 ? 50.153 6.081 -47.617 1.00 94.75 236 MET A CA 1
ATOM 1826 C C . MET A 1 236 ? 50.197 7.145 -46.513 1.00 94.75 236 MET A C 1
ATOM 1828 O O . MET A 1 236 ? 49.559 6.967 -45.484 1.00 94.75 236 MET A O 1
ATOM 1832 N N . GLN A 1 237 ? 50.852 8.285 -46.748 1.00 96.62 237 GLN A N 1
ATOM 1833 C CA . GLN A 1 237 ? 50.817 9.444 -45.847 1.00 96.62 237 GLN A CA 1
ATOM 1834 C C . GLN A 1 237 ? 49.397 9.978 -45.641 1.00 96.62 237 GLN A C 1
ATOM 1836 O O . GLN A 1 237 ? 48.993 10.189 -44.502 1.00 96.62 237 GLN A O 1
ATOM 1841 N N . ARG A 1 238 ? 48.610 10.123 -46.716 1.00 96.81 238 ARG A N 1
ATOM 1842 C CA . ARG A 1 238 ? 47.203 10.541 -46.609 1.00 96.81 238 ARG A CA 1
ATOM 1843 C C . ARG A 1 238 ? 46.365 9.540 -45.808 1.00 96.81 238 ARG A C 1
ATOM 1845 O O . ARG A 1 238 ? 45.559 9.947 -44.981 1.00 96.81 238 ARG A O 1
ATOM 1852 N N . ILE A 1 239 ? 46.563 8.241 -46.041 1.00 96.00 239 ILE A N 1
ATOM 1853 C CA . ILE A 1 239 ? 45.870 7.180 -45.294 1.00 96.00 239 ILE A CA 1
ATOM 1854 C C . ILE A 1 239 ? 46.259 7.220 -43.809 1.00 96.00 239 ILE A C 1
ATOM 1856 O O . ILE A 1 239 ? 45.389 7.070 -42.956 1.00 96.00 239 ILE A O 1
ATOM 1860 N N . MET A 1 240 ? 47.537 7.447 -43.489 1.00 96.19 240 MET A N 1
ATOM 1861 C CA . MET A 1 240 ? 47.997 7.579 -42.102 1.00 96.19 240 MET A CA 1
ATOM 1862 C C . MET A 1 240 ? 47.352 8.770 -41.392 1.00 96.19 240 MET A C 1
ATOM 1864 O O . MET A 1 240 ? 46.877 8.596 -40.272 1.00 96.19 240 MET A O 1
ATOM 1868 N N . GLU A 1 241 ? 47.283 9.937 -42.038 1.00 96.50 241 GLU A N 1
ATOM 1869 C CA . GLU A 1 241 ? 46.618 11.109 -41.454 1.00 96.50 241 GLU A CA 1
ATOM 1870 C C . GLU A 1 241 ? 45.130 10.834 -41.228 1.00 96.50 241 GLU A C 1
ATOM 1872 O O . GLU A 1 241 ? 44.617 11.049 -40.132 1.00 96.50 241 GLU A O 1
ATOM 1877 N N . LYS A 1 242 ? 44.452 10.221 -42.209 1.00 96.88 242 LYS A N 1
ATOM 1878 C CA . LYS A 1 242 ? 43.039 9.872 -42.045 1.00 96.88 242 LYS A CA 1
ATOM 1879 C C . LYS A 1 242 ? 42.808 8.870 -40.912 1.00 96.88 242 LYS A C 1
ATOM 1881 O O . LYS A 1 242 ? 41.833 8.983 -40.178 1.00 96.88 242 LYS A O 1
ATOM 1886 N N . ASN A 1 243 ? 43.700 7.896 -40.743 1.00 93.94 243 ASN A N 1
ATOM 1887 C CA . ASN A 1 243 ? 43.624 6.947 -39.634 1.00 93.94 243 ASN A CA 1
ATOM 1888 C C . ASN A 1 243 ? 43.853 7.641 -38.279 1.00 93.94 243 ASN A C 1
ATOM 1890 O O . ASN A 1 243 ? 43.197 7.301 -37.300 1.00 93.94 243 ASN A O 1
ATOM 1894 N N . ARG A 1 244 ? 44.737 8.645 -38.218 1.00 97.50 244 ARG A N 1
ATOM 1895 C CA . ARG A 1 244 ? 44.948 9.465 -37.017 1.00 97.50 244 ARG A CA 1
ATOM 1896 C C . ARG A 1 244 ? 43.702 10.285 -36.665 1.00 97.50 244 ARG A C 1
ATOM 1898 O O . ARG A 1 244 ? 43.314 10.303 -35.502 1.00 97.50 244 ARG A O 1
ATOM 1905 N N . GLU A 1 245 ? 43.048 10.905 -37.647 1.00 96.19 245 GLU A N 1
ATOM 1906 C CA . GLU A 1 245 ? 41.758 11.587 -37.447 1.00 96.19 245 GLU A CA 1
ATOM 1907 C C . GLU A 1 245 ? 40.694 10.627 -36.900 1.00 96.19 245 GLU A C 1
ATOM 1909 O O . GLU A 1 245 ? 40.062 10.921 -35.890 1.00 96.19 245 GLU A O 1
ATOM 1914 N N . LEU A 1 246 ? 40.551 9.445 -37.512 1.00 96.81 246 LEU A N 1
ATOM 1915 C CA . LEU A 1 246 ? 39.604 8.424 -37.052 1.00 96.81 246 LEU A CA 1
ATOM 1916 C C . LEU A 1 246 ? 39.927 7.936 -35.632 1.00 96.81 246 LEU A C 1
ATOM 1918 O O . LEU A 1 246 ? 39.020 7.662 -34.854 1.00 96.81 246 LEU A O 1
ATOM 1922 N N . GLN A 1 247 ? 41.206 7.839 -35.258 1.00 97.06 247 GLN A N 1
ATOM 1923 C CA . GLN A 1 247 ? 41.595 7.515 -33.883 1.00 97.06 247 GLN A CA 1
ATOM 1924 C C . GLN A 1 247 ? 41.147 8.590 -32.892 1.00 97.06 247 GLN A C 1
ATOM 1926 O O . GLN A 1 247 ? 40.658 8.235 -31.820 1.00 97.06 247 GLN A O 1
ATOM 1931 N N . HIS A 1 248 ? 41.286 9.871 -33.246 1.00 96.44 248 HIS A N 1
ATOM 1932 C CA . HIS A 1 248 ? 40.801 10.977 -32.423 1.00 96.44 248 HIS A CA 1
ATOM 1933 C C . HIS A 1 248 ? 39.272 10.952 -32.284 1.00 96.44 248 HIS A C 1
ATOM 1935 O O . HIS A 1 248 ? 38.764 10.987 -31.165 1.00 96.44 248 HIS A O 1
ATOM 1941 N N . GLU A 1 249 ? 38.546 10.755 -33.384 1.00 96.56 249 GLU A N 1
ATOM 1942 C CA . GLU A 1 249 ? 37.085 10.621 -33.368 1.00 96.56 249 GLU A CA 1
ATOM 1943 C C . GLU A 1 249 ? 36.632 9.438 -32.495 1.00 96.56 249 GLU A C 1
ATOM 1945 O O . GLU A 1 249 ? 35.740 9.572 -31.659 1.00 96.56 249 GLU A O 1
ATOM 1950 N N . VAL A 1 250 ? 37.311 8.289 -32.588 1.00 96.25 250 VAL A N 1
ATOM 1951 C CA . VAL A 1 250 ? 37.037 7.131 -31.722 1.00 96.25 250 VAL A CA 1
ATOM 1952 C C . VAL A 1 250 ? 37.303 7.450 -30.251 1.00 96.25 250 VAL A C 1
ATOM 1954 O O . VAL A 1 250 ? 36.557 6.983 -29.388 1.00 96.25 250 VAL A O 1
ATOM 1957 N N . THR A 1 251 ? 38.357 8.204 -29.924 1.00 97.50 251 THR A N 1
ATOM 1958 C CA . THR A 1 251 ? 38.599 8.614 -28.532 1.00 97.50 251 THR A CA 1
ATOM 1959 C C . THR A 1 251 ? 37.533 9.578 -28.022 1.00 97.50 251 THR A C 1
ATOM 1961 O O . THR A 1 251 ? 37.083 9.415 -26.889 1.00 97.50 251 THR A O 1
ATOM 1964 N N . ASP A 1 252 ? 37.065 10.506 -28.853 1.00 97.38 252 ASP A N 1
ATOM 1965 C CA . ASP A 1 252 ? 36.028 11.468 -28.477 1.00 97.38 252 ASP A CA 1
ATOM 1966 C C . ASP A 1 252 ? 34.676 10.780 -28.274 1.00 97.38 252 ASP A C 1
ATOM 1968 O O . ASP A 1 252 ? 34.017 10.996 -27.254 1.00 97.38 252 ASP A O 1
ATOM 1972 N N . VAL A 1 253 ? 34.309 9.854 -29.166 1.00 97.06 253 VAL A N 1
ATOM 1973 C CA . VAL A 1 253 ? 33.107 9.021 -29.014 1.00 97.06 253 VAL A CA 1
ATOM 1974 C C . VAL A 1 253 ? 33.187 8.166 -27.749 1.00 97.06 253 VAL A C 1
ATOM 1976 O O . VAL A 1 253 ? 32.210 8.079 -27.009 1.00 97.06 253 VAL A O 1
ATOM 1979 N N . LYS A 1 254 ? 34.348 7.572 -27.437 1.00 97.81 254 LYS A N 1
ATOM 1980 C CA . LYS A 1 254 ? 34.539 6.817 -26.184 1.00 97.81 254 LYS A CA 1
ATOM 1981 C C . LYS A 1 254 ? 34.363 7.691 -24.943 1.00 97.81 254 LYS A C 1
ATOM 1983 O O . LYS A 1 254 ? 33.741 7.249 -23.981 1.00 97.81 254 LYS A O 1
ATOM 1988 N N . ASN A 1 255 ? 34.886 8.915 -24.962 1.00 97.31 255 ASN A N 1
ATOM 1989 C CA . ASN A 1 255 ? 34.739 9.856 -23.852 1.00 97.31 255 ASN A CA 1
ATOM 1990 C C . ASN A 1 255 ? 33.279 10.306 -23.687 1.00 97.31 255 ASN A C 1
ATOM 1992 O O . ASN A 1 255 ? 32.773 10.346 -22.566 1.00 97.31 255 ASN A O 1
ATOM 1996 N N . SER A 1 256 ? 32.588 10.589 -24.796 1.00 96.50 256 SER A N 1
ATOM 1997 C CA . SER A 1 256 ? 31.161 10.929 -24.804 1.00 96.50 256 SER A CA 1
ATOM 1998 C C . SER A 1 256 ? 30.300 9.779 -24.269 1.00 96.50 256 SER A C 1
ATOM 2000 O O . SER A 1 256 ? 29.449 9.992 -23.403 1.00 96.50 256 SER A O 1
ATOM 2002 N N . LEU A 1 257 ? 30.586 8.543 -24.694 1.00 96.25 257 LEU A N 1
ATOM 2003 C CA . LEU A 1 257 ? 29.922 7.344 -24.188 1.00 96.25 257 LEU A CA 1
ATOM 2004 C C . LEU A 1 257 ? 30.125 7.187 -22.675 1.00 96.25 257 LEU A C 1
ATOM 2006 O O . LEU A 1 257 ? 29.148 7.016 -21.951 1.00 96.25 257 LEU A O 1
ATOM 2010 N N . ALA A 1 258 ? 31.361 7.321 -22.183 1.00 96.81 258 ALA A N 1
ATOM 2011 C CA . ALA A 1 258 ? 31.661 7.222 -20.754 1.00 96.81 258 ALA A CA 1
ATOM 2012 C C . ALA A 1 258 ? 30.918 8.284 -19.919 1.00 96.81 258 ALA A C 1
ATOM 2014 O O . ALA A 1 258 ? 30.419 7.986 -18.832 1.00 96.81 258 ALA A O 1
ATOM 2015 N N . LEU A 1 259 ? 30.799 9.514 -20.433 1.00 97.50 259 LEU A N 1
ATOM 2016 C CA . LEU A 1 259 ? 30.033 10.578 -19.781 1.00 97.50 259 LEU A CA 1
ATOM 2017 C C . LEU A 1 259 ? 28.527 10.268 -19.760 1.00 97.50 259 LEU A C 1
ATOM 2019 O O . LEU A 1 259 ? 27.873 10.448 -18.732 1.00 97.50 259 LEU A O 1
ATOM 2023 N N . SER A 1 260 ? 27.977 9.769 -20.870 1.00 92.75 260 SER A N 1
ATOM 2024 C CA . SER A 1 260 ? 26.570 9.361 -20.954 1.00 92.75 260 SER A CA 1
ATOM 2025 C C . SER A 1 260 ? 26.252 8.191 -20.016 1.00 92.75 260 SER A C 1
ATOM 2027 O O . SER A 1 260 ? 25.201 8.178 -19.372 1.00 92.75 260 SER A O 1
ATOM 2029 N N . GLU A 1 261 ? 27.159 7.220 -19.890 1.00 97.19 261 GLU A N 1
ATOM 2030 C CA . GLU A 1 261 ? 27.028 6.109 -18.942 1.00 97.19 261 GLU A CA 1
ATOM 2031 C C . GLU A 1 261 ? 27.010 6.598 -17.488 1.00 97.19 261 GLU A C 1
ATOM 2033 O O . GLU A 1 261 ? 26.196 6.127 -16.692 1.00 97.19 261 GLU A O 1
ATOM 2038 N N . GLU A 1 262 ? 27.857 7.567 -17.125 1.00 97.19 262 GLU A N 1
ATOM 2039 C CA . GLU A 1 262 ? 27.846 8.144 -15.777 1.00 97.19 262 GLU A CA 1
ATOM 2040 C C . GLU A 1 262 ? 26.567 8.946 -15.507 1.00 97.19 262 GLU A C 1
ATOM 2042 O O . GLU A 1 262 ? 25.934 8.761 -14.466 1.00 97.19 262 GLU A O 1
ATOM 2047 N N . ASN A 1 263 ? 26.111 9.754 -16.469 1.00 95.62 263 ASN A N 1
ATOM 2048 C CA . ASN A 1 263 ? 24.824 10.447 -16.371 1.00 95.62 263 ASN A CA 1
ATOM 2049 C C . ASN A 1 263 ? 23.665 9.460 -16.189 1.00 95.62 263 ASN A C 1
ATOM 2051 O O . ASN A 1 263 ? 22.796 9.676 -15.344 1.00 95.62 263 ASN A O 1
ATOM 2055 N N . THR A 1 264 ? 23.686 8.338 -16.912 1.00 95.31 264 THR A N 1
ATOM 2056 C CA . THR A 1 264 ? 22.687 7.271 -16.771 1.00 95.31 264 THR A CA 1
ATOM 2057 C C . THR A 1 264 ? 22.701 6.684 -15.357 1.00 95.31 264 THR A C 1
ATOM 2059 O O . THR A 1 264 ? 21.642 6.527 -14.754 1.00 95.31 264 THR A O 1
ATOM 2062 N N . LYS A 1 265 ? 23.879 6.431 -14.767 1.00 97.50 265 LYS A N 1
ATOM 2063 C CA . LYS A 1 265 ? 23.988 5.955 -13.374 1.00 97.50 265 LYS A CA 1
ATOM 2064 C C . LYS A 1 265 ? 23.473 6.979 -12.364 1.00 97.50 265 LYS A C 1
ATOM 2066 O O . LYS A 1 265 ? 22.840 6.603 -11.379 1.00 97.50 265 LYS A O 1
ATOM 2071 N N . VAL A 1 266 ? 23.747 8.267 -12.573 1.00 97.69 266 VAL A N 1
ATOM 2072 C CA . VAL A 1 266 ? 23.235 9.340 -11.706 1.00 97.69 266 VAL A CA 1
ATOM 2073 C C . VAL A 1 266 ? 21.711 9.418 -11.791 1.00 97.69 266 VAL A C 1
ATOM 2075 O O . VAL A 1 266 ? 21.053 9.492 -10.753 1.00 97.69 266 VAL A O 1
ATOM 2078 N N . LEU A 1 267 ? 21.143 9.346 -12.997 1.00 97.00 267 LEU A N 1
ATOM 2079 C CA . LEU A 1 267 ? 19.694 9.320 -13.200 1.00 97.00 267 LEU A CA 1
ATOM 2080 C C . LEU A 1 267 ? 19.052 8.081 -12.566 1.00 97.00 267 LEU A C 1
ATOM 2082 O O . LEU A 1 267 ? 18.050 8.220 -11.875 1.00 97.00 267 LEU A O 1
ATOM 2086 N N . GLN A 1 268 ? 19.667 6.902 -12.691 1.00 97.88 268 GLN A N 1
ATOM 2087 C CA . GLN A 1 268 ? 19.207 5.682 -12.017 1.00 97.88 268 GLN A CA 1
ATOM 2088 C C . GLN A 1 268 ? 19.196 5.827 -10.490 1.00 97.88 268 GLN A C 1
ATOM 2090 O O . GLN A 1 268 ? 18.238 5.417 -9.841 1.00 97.88 268 GLN A O 1
ATOM 2095 N N . LYS A 1 269 ? 20.230 6.444 -9.900 1.00 97.69 269 LYS A N 1
ATOM 2096 C CA . LYS A 1 269 ? 20.259 6.720 -8.454 1.00 97.69 269 LYS A CA 1
ATOM 2097 C C . LYS A 1 269 ? 19.147 7.679 -8.035 1.00 97.69 269 LYS A C 1
ATOM 2099 O O . LYS A 1 269 ? 18.520 7.444 -7.009 1.00 97.69 269 LYS A O 1
ATOM 2104 N N . LYS A 1 270 ? 18.908 8.745 -8.806 1.00 97.56 270 LYS A N 1
ATOM 2105 C CA . LYS A 1 270 ? 17.818 9.696 -8.533 1.00 97.56 270 LYS A CA 1
ATOM 2106 C C . LYS A 1 270 ? 16.454 9.014 -8.615 1.00 97.56 270 LYS A C 1
ATOM 2108 O O . LYS A 1 270 ? 15.670 9.152 -7.688 1.00 97.56 270 LYS A O 1
ATOM 2113 N N . LEU A 1 271 ? 16.225 8.227 -9.664 1.00 96.44 271 LEU A N 1
ATOM 2114 C CA . LEU A 1 271 ? 14.997 7.459 -9.852 1.00 96.44 271 LEU A CA 1
ATOM 2115 C C . LEU A 1 271 ? 14.750 6.517 -8.664 1.00 96.44 271 LEU A C 1
ATOM 2117 O O . LEU A 1 271 ? 13.673 6.557 -8.086 1.00 96.44 271 LEU A O 1
ATOM 2121 N N . ALA A 1 272 ? 15.767 5.777 -8.212 1.00 97.62 272 ALA A N 1
ATOM 2122 C CA . ALA A 1 272 ? 15.643 4.890 -7.053 1.00 97.62 272 ALA A CA 1
ATOM 2123 C C . ALA A 1 272 ? 15.330 5.629 -5.733 1.00 97.62 272 ALA A C 1
ATOM 2125 O O . ALA A 1 272 ? 14.663 5.080 -4.855 1.00 97.62 272 ALA A O 1
ATOM 2126 N N . ILE A 1 273 ? 15.823 6.863 -5.561 1.00 97.56 273 ILE A N 1
ATOM 2127 C CA . ILE A 1 273 ? 15.494 7.699 -4.395 1.00 97.56 273 ILE A CA 1
ATOM 2128 C C . ILE A 1 273 ? 14.031 8.140 -4.472 1.00 97.56 273 ILE A C 1
ATOM 2130 O O . ILE A 1 273 ? 13.293 7.932 -3.512 1.00 97.56 273 ILE A O 1
ATOM 2134 N N . THR A 1 274 ? 13.597 8.670 -5.616 1.00 95.44 274 THR A N 1
ATOM 2135 C CA . THR A 1 274 ? 12.213 9.114 -5.819 1.00 95.44 274 THR A CA 1
ATOM 2136 C C . THR A 1 274 ? 11.216 7.956 -5.715 1.00 95.44 274 THR A C 1
ATOM 2138 O O . THR A 1 274 ? 10.172 8.111 -5.095 1.00 95.44 274 THR A O 1
ATOM 2141 N N . GLU A 1 275 ? 11.539 6.763 -6.218 1.00 97.69 275 GLU A N 1
ATOM 2142 C CA . GLU A 1 275 ? 10.711 5.560 -6.026 1.00 97.69 275 GLU A CA 1
ATOM 2143 C C . GLU A 1 275 ? 10.550 5.199 -4.544 1.00 97.69 275 GLU A C 1
ATOM 2145 O O . GLU A 1 275 ? 9.465 4.812 -4.101 1.00 97.69 275 GLU A O 1
ATOM 2150 N N . ARG A 1 276 ? 11.619 5.352 -3.753 1.00 97.75 276 ARG A N 1
ATOM 2151 C CA . ARG A 1 276 ? 11.581 5.113 -2.307 1.00 97.75 276 ARG A CA 1
ATOM 2152 C C . ARG A 1 276 ? 10.729 6.156 -1.584 1.00 97.75 276 ARG A C 1
ATOM 2154 O O . ARG A 1 276 ? 10.011 5.804 -0.652 1.00 97.75 276 ARG A O 1
ATOM 2161 N N . GLU A 1 277 ? 10.821 7.418 -1.994 1.00 97.38 277 GLU A N 1
ATOM 2162 C CA . GLU A 1 277 ? 9.998 8.510 -1.467 1.00 97.38 277 GLU A CA 1
ATOM 2163 C C . GLU A 1 277 ? 8.521 8.306 -1.816 1.00 97.38 277 GLU A C 1
ATOM 2165 O O . GLU A 1 277 ? 7.688 8.375 -0.916 1.00 97.38 277 GLU A O 1
ATOM 2170 N N . ASN A 1 278 ? 8.204 7.936 -3.060 1.00 96.25 278 ASN A N 1
ATOM 2171 C CA . ASN A 1 278 ? 6.845 7.589 -3.481 1.00 96.25 278 ASN A CA 1
ATOM 2172 C C . ASN A 1 278 ? 6.286 6.420 -2.666 1.00 96.25 278 ASN A C 1
ATOM 2174 O O . ASN A 1 278 ? 5.209 6.542 -2.095 1.00 96.25 278 ASN A O 1
ATOM 2178 N N . SER A 1 279 ? 7.057 5.339 -2.507 1.00 97.69 279 SER A N 1
ATOM 2179 C CA . SER A 1 279 ? 6.643 4.188 -1.687 1.00 97.69 279 SER A CA 1
ATOM 2180 C C . SER A 1 279 ? 6.384 4.577 -0.221 1.00 97.69 279 SER A C 1
ATOM 2182 O O . SER A 1 279 ? 5.499 4.033 0.434 1.00 97.69 279 SER A O 1
ATOM 2184 N N . ASN A 1 280 ? 7.158 5.523 0.325 1.00 97.81 280 ASN A N 1
ATOM 2185 C CA . ASN A 1 280 ? 6.961 6.029 1.685 1.00 97.81 280 ASN A CA 1
ATOM 2186 C C . ASN A 1 280 ? 5.710 6.918 1.796 1.00 97.81 280 ASN A C 1
ATOM 2188 O O . ASN A 1 280 ? 4.978 6.827 2.779 1.00 97.81 280 ASN A O 1
ATOM 2192 N N . LEU A 1 281 ? 5.456 7.770 0.800 1.00 98.12 281 LEU A N 1
ATOM 2193 C CA . LEU A 1 281 ? 4.248 8.595 0.745 1.00 98.12 281 LEU A CA 1
ATOM 2194 C C . LEU A 1 281 ? 2.990 7.734 0.591 1.00 98.12 281 LEU A C 1
ATOM 2196 O O . LEU A 1 281 ? 2.010 7.979 1.288 1.00 98.12 281 LEU A O 1
ATOM 2200 N N . GLU A 1 282 ? 3.036 6.692 -0.238 1.00 98.12 282 GLU A N 1
ATOM 2201 C CA . GLU A 1 282 ? 1.965 5.695 -0.355 1.00 98.12 282 GLU A CA 1
ATOM 2202 C C . GLU A 1 282 ? 1.696 5.008 0.991 1.00 98.12 282 GLU A C 1
ATOM 2204 O O . GLU A 1 282 ? 0.557 4.985 1.450 1.00 98.12 282 GLU A O 1
ATOM 2209 N N . ALA A 1 283 ? 2.739 4.563 1.702 1.00 97.56 283 ALA A N 1
ATOM 2210 C CA . ALA A 1 283 ? 2.577 3.965 3.028 1.00 97.56 283 ALA A CA 1
ATOM 2211 C C . ALA A 1 283 ? 1.970 4.937 4.063 1.00 97.56 283 ALA A C 1
ATOM 2213 O O . ALA A 1 283 ? 1.202 4.523 4.934 1.00 97.56 283 ALA A O 1
ATOM 2214 N N . GLN A 1 284 ? 2.295 6.233 3.984 1.00 98.31 284 GLN A N 1
ATOM 2215 C CA . GLN A 1 284 ? 1.684 7.259 4.836 1.00 98.31 284 GLN A CA 1
ATOM 2216 C C . GLN A 1 284 ? 0.217 7.512 4.477 1.00 98.31 284 GLN A C 1
ATOM 2218 O O . GLN A 1 284 ? -0.601 7.675 5.382 1.00 98.31 284 GLN A O 1
ATOM 2223 N N . LEU A 1 285 ? -0.129 7.516 3.187 1.00 97.94 285 LEU A N 1
ATOM 2224 C CA . LEU A 1 285 ? -1.517 7.613 2.733 1.00 97.94 285 LEU A CA 1
ATOM 2225 C C . LEU A 1 285 ? -2.341 6.414 3.213 1.00 97.94 285 LEU A C 1
ATOM 2227 O O . LEU A 1 285 ? -3.415 6.617 3.776 1.00 97.94 285 LEU A O 1
ATOM 2231 N N . ASP A 1 286 ? -1.810 5.196 3.094 1.00 98.00 286 ASP A N 1
ATOM 2232 C CA . ASP A 1 286 ? -2.457 3.979 3.593 1.00 98.00 286 ASP A CA 1
ATOM 2233 C C . ASP A 1 286 ? -2.676 4.032 5.109 1.00 98.00 286 ASP A C 1
ATOM 2235 O O . ASP A 1 286 ? -3.728 3.634 5.616 1.00 98.00 286 ASP A O 1
ATOM 2239 N N . GLN A 1 287 ? -1.689 4.540 5.854 1.00 98.06 287 GLN A N 1
ATOM 2240 C CA . GLN A 1 287 ? -1.812 4.723 7.295 1.00 98.06 287 GLN A CA 1
ATOM 2241 C C . GLN A 1 287 ? -2.913 5.736 7.624 1.00 98.06 287 GLN A C 1
ATOM 2243 O O . GLN A 1 287 ? -3.804 5.423 8.407 1.00 98.06 287 GLN A O 1
ATOM 2248 N N . LEU A 1 288 ? -2.915 6.913 6.994 1.00 97.81 288 LEU A N 1
ATOM 2249 C CA . LEU A 1 288 ? -3.961 7.921 7.201 1.00 97.81 288 LEU A CA 1
ATOM 2250 C C . LEU A 1 288 ? -5.353 7.407 6.809 1.00 97.81 288 LEU A C 1
ATOM 2252 O O . LEU A 1 288 ? -6.334 7.715 7.484 1.00 97.81 288 LEU A O 1
ATOM 2256 N N . GLN A 1 289 ? -5.451 6.592 5.760 1.00 98.50 289 GLN A N 1
ATOM 2257 C CA . GLN A 1 289 ? -6.708 5.977 5.346 1.00 98.50 289 GLN A CA 1
ATOM 2258 C C . GLN A 1 289 ? -7.235 4.991 6.396 1.00 98.50 289 GLN A C 1
ATOM 2260 O O . GLN A 1 289 ? -8.431 5.003 6.688 1.00 98.50 289 GLN A O 1
ATOM 2265 N N . LYS A 1 290 ? -6.365 4.176 7.009 1.00 98.00 290 LYS A N 1
ATOM 2266 C CA . LYS A 1 290 ? -6.750 3.287 8.121 1.00 98.00 290 LYS A CA 1
ATOM 2267 C C . LYS A 1 290 ? -7.275 4.081 9.314 1.00 98.00 290 LYS A C 1
ATOM 2269 O O . LYS A 1 290 ? -8.350 3.779 9.822 1.00 98.00 290 LYS A O 1
ATOM 2274 N N . GLU A 1 291 ? -6.579 5.152 9.686 1.00 98.19 291 GLU A N 1
ATOM 2275 C CA . GLU A 1 291 ? -6.988 6.024 10.792 1.00 98.19 291 GLU A CA 1
ATOM 2276 C C . GLU A 1 291 ? -8.331 6.713 10.523 1.00 98.19 291 GLU A C 1
ATOM 2278 O O . GLU A 1 291 ? -9.168 6.838 11.420 1.00 98.19 291 GLU A O 1
ATOM 2283 N N . LEU A 1 292 ? -8.568 7.137 9.280 1.00 97.56 292 LEU A N 1
ATOM 2284 C CA . LEU A 1 292 ? -9.849 7.701 8.863 1.00 97.56 292 LEU A CA 1
ATOM 2285 C C . LEU A 1 292 ? -10.982 6.673 8.997 1.00 97.56 292 LEU A C 1
ATOM 2287 O O . LEU A 1 292 ? -12.052 6.995 9.510 1.00 97.56 292 LEU A O 1
ATOM 2291 N N . ILE A 1 293 ? -10.747 5.431 8.567 1.00 98.00 293 ILE A N 1
ATOM 2292 C CA . ILE A 1 293 ? -11.731 4.351 8.690 1.00 98.00 293 ILE A CA 1
ATOM 2293 C C . ILE A 1 293 ? -12.022 4.060 10.164 1.00 98.00 293 ILE A C 1
ATOM 2295 O O . ILE A 1 293 ? -13.190 3.998 10.545 1.00 98.00 293 ILE A O 1
ATOM 2299 N N . GLN A 1 294 ? -10.997 3.942 11.011 1.00 98.38 294 GLN A N 1
ATOM 2300 C CA . GLN A 1 294 ? -11.215 3.661 12.426 1.00 98.38 294 GLN A CA 1
ATOM 2301 C C . GLN A 1 294 ? -11.936 4.796 13.143 1.00 98.38 294 GLN A C 1
ATOM 2303 O O . GLN A 1 294 ? -12.886 4.538 13.876 1.00 98.38 294 GLN A O 1
ATOM 2308 N N . THR A 1 295 ? -11.534 6.047 12.922 1.00 97.56 295 THR A N 1
ATOM 2309 C CA . THR A 1 295 ? -12.229 7.190 13.534 1.00 97.56 295 THR A CA 1
ATOM 2310 C C . THR A 1 295 ? -13.695 7.254 13.105 1.00 97.56 295 THR A C 1
ATOM 2312 O O . THR A 1 295 ? -14.549 7.630 13.908 1.00 97.56 295 THR A O 1
ATOM 2315 N N . ASN A 1 296 ? -14.021 6.824 11.880 1.00 98.12 296 ASN A N 1
ATOM 2316 C CA . ASN A 1 296 ? -15.407 6.683 11.446 1.00 98.12 296 ASN A CA 1
ATOM 2317 C C . ASN A 1 296 ? -16.135 5.528 12.162 1.00 98.12 296 ASN A C 1
ATOM 2319 O O . ASN A 1 296 ? -17.269 5.714 12.601 1.00 98.12 296 ASN A O 1
ATOM 2323 N N . CYS A 1 297 ? -15.493 4.369 12.339 1.00 98.19 297 CYS A N 1
ATOM 2324 C CA . CYS A 1 297 ? -16.040 3.263 13.134 1.00 98.19 297 CYS A CA 1
ATOM 2325 C C . CYS A 1 297 ? -16.317 3.683 14.588 1.00 98.19 297 CYS A C 1
ATOM 2327 O O . CYS A 1 297 ? -17.395 3.405 15.116 1.00 98.19 297 CYS A O 1
ATOM 2329 N N . ASP A 1 298 ? -15.380 4.395 15.217 1.00 98.00 298 ASP A N 1
ATOM 2330 C CA . ASP A 1 298 ? -15.517 4.912 16.582 1.00 98.00 298 ASP A CA 1
ATOM 2331 C C . ASP A 1 298 ? -16.658 5.935 16.673 1.00 98.00 298 ASP A C 1
ATOM 2333 O O . ASP A 1 298 ? -17.457 5.911 17.613 1.00 98.00 298 ASP A O 1
ATOM 2337 N N . LEU A 1 299 ? -16.781 6.812 15.671 1.00 98.25 299 LEU A N 1
ATOM 2338 C CA . LEU A 1 299 ? -17.883 7.765 15.568 1.00 98.25 299 LEU A CA 1
ATOM 2339 C C . LEU A 1 299 ? -19.235 7.051 15.457 1.00 98.25 299 LEU A C 1
ATOM 2341 O O . LEU A 1 299 ? -20.198 7.458 16.110 1.00 98.25 299 LEU A O 1
ATOM 2345 N N . ASP A 1 300 ? -19.332 6.000 14.648 1.00 98.12 300 ASP A N 1
ATOM 2346 C CA . ASP A 1 300 ? -20.576 5.251 14.488 1.00 98.12 300 ASP A CA 1
ATOM 2347 C C . ASP A 1 300 ? -20.931 4.461 15.758 1.00 98.12 300 ASP A C 1
ATOM 2349 O O . ASP A 1 300 ? -22.091 4.480 16.169 1.00 98.12 300 ASP A O 1
ATOM 2353 N N . ALA A 1 301 ? -19.950 3.892 16.466 1.00 98.12 301 ALA A N 1
ATOM 2354 C CA . ALA A 1 301 ? -20.156 3.289 17.787 1.00 98.12 301 ALA A CA 1
ATOM 2355 C C . ALA A 1 301 ? -20.596 4.322 18.851 1.00 98.12 301 ALA A C 1
ATOM 2357 O O . ALA A 1 301 ? -21.466 4.065 19.691 1.00 98.12 301 ALA A O 1
ATOM 2358 N N . ALA A 1 302 ? -20.046 5.536 18.811 1.00 97.00 302 ALA A N 1
ATOM 2359 C CA . ALA A 1 302 ? -20.493 6.624 19.678 1.00 97.00 302 ALA A CA 1
ATOM 2360 C C . ALA A 1 302 ? -21.934 7.061 19.351 1.00 97.00 302 ALA A C 1
ATOM 2362 O O . ALA A 1 302 ? -22.721 7.352 20.253 1.00 97.00 302 ALA A O 1
ATOM 2363 N N . LYS A 1 303 ? -22.327 7.070 18.070 1.00 98.31 303 LYS A N 1
ATOM 2364 C CA . LYS A 1 303 ? -23.713 7.356 17.664 1.00 98.31 303 LYS A CA 1
ATOM 2365 C C . LYS A 1 303 ? -24.683 6.268 18.120 1.00 98.31 303 LYS A C 1
ATOM 2367 O O . LYS A 1 303 ? -25.775 6.605 18.577 1.00 98.31 303 LYS A O 1
ATOM 2372 N N . THR A 1 304 ? -24.329 4.987 17.997 1.00 98.00 304 THR A N 1
ATOM 2373 C CA . THR A 1 304 ? -25.211 3.890 18.432 1.00 98.00 304 THR A CA 1
ATOM 2374 C C . THR A 1 304 ? -25.452 3.953 19.936 1.00 98.00 304 THR A C 1
ATOM 2376 O O . THR A 1 304 ? -26.606 4.004 20.358 1.00 98.00 304 THR A O 1
ATOM 2379 N N . THR A 1 305 ? -24.392 4.094 20.734 1.00 97.94 305 THR A N 1
ATOM 2380 C CA . THR A 1 305 ? -24.505 4.253 22.194 1.00 97.94 305 THR A CA 1
ATOM 2381 C C . THR A 1 305 ? -25.282 5.514 22.587 1.00 97.94 305 THR A C 1
ATOM 2383 O O . THR A 1 305 ? -26.109 5.475 23.500 1.00 97.94 305 THR A O 1
ATOM 2386 N N . HIS A 1 306 ? -25.099 6.632 21.874 1.00 98.06 306 HIS A N 1
ATOM 2387 C CA . HIS A 1 306 ? -25.905 7.837 22.082 1.00 98.06 306 HIS A CA 1
ATOM 2388 C C . HIS A 1 306 ? -27.402 7.579 21.855 1.00 98.06 306 HIS A C 1
ATOM 2390 O O . HIS A 1 306 ? -28.229 7.992 22.670 1.00 98.06 306 HIS A O 1
ATOM 2396 N N . ASN A 1 307 ? -27.756 6.871 20.781 1.00 98.06 307 ASN A N 1
ATOM 2397 C CA . ASN A 1 307 ? -29.144 6.538 20.465 1.00 98.06 307 ASN A CA 1
ATOM 2398 C C . ASN A 1 307 ? -29.759 5.573 21.492 1.00 98.06 307 ASN A C 1
ATOM 2400 O O . ASN A 1 307 ? -30.911 5.756 21.885 1.00 98.06 307 ASN A O 1
ATOM 2404 N N . GLU A 1 308 ? -29.000 4.589 21.975 1.00 98.12 308 GLU A N 1
ATOM 2405 C CA . GLU A 1 308 ? -29.432 3.672 23.042 1.00 98.12 308 GLU A CA 1
ATOM 2406 C C . GLU A 1 308 ? -29.701 4.410 24.362 1.00 98.12 308 GLU A C 1
ATOM 2408 O O . GLU A 1 308 ? -30.723 4.187 25.023 1.00 98.12 308 GLU A O 1
ATOM 2413 N N . LEU A 1 309 ? -28.820 5.345 24.732 1.00 97.81 309 LEU A N 1
ATOM 2414 C CA . LEU A 1 309 ? -29.012 6.206 25.899 1.00 97.81 309 LEU A CA 1
ATOM 2415 C C . LEU A 1 309 ? -30.210 7.143 25.724 1.00 97.81 309 LEU A C 1
ATOM 2417 O O . LEU A 1 309 ? -30.955 7.365 26.680 1.00 97.81 309 LEU A O 1
ATOM 2421 N N . LEU A 1 310 ? -30.430 7.670 24.516 1.00 98.31 310 LEU A N 1
ATOM 2422 C CA . LEU A 1 310 ? -31.608 8.475 24.200 1.00 98.31 310 LEU A CA 1
ATOM 2423 C C . LEU A 1 310 ? -32.896 7.652 24.369 1.00 98.31 310 LEU A C 1
ATOM 2425 O O . LEU A 1 310 ? -33.841 8.136 24.993 1.00 98.31 310 LEU A O 1
ATOM 2429 N N . GLY A 1 311 ? -32.907 6.402 23.891 1.00 98.00 311 GLY A N 1
ATOM 2430 C CA . GLY A 1 311 ? -34.003 5.451 24.102 1.00 98.00 311 GLY A CA 1
ATOM 2431 C C . GLY A 1 311 ? -34.267 5.203 25.589 1.00 98.00 311 GLY A C 1
ATOM 2432 O O . GLY A 1 311 ? -35.370 5.451 26.080 1.00 98.00 311 GLY A O 1
ATOM 2433 N N . SER A 1 312 ? -33.224 4.866 26.346 1.00 97.44 312 SER A N 1
ATOM 2434 C CA . SER A 1 312 ? -33.315 4.662 27.800 1.00 97.44 312 SER A CA 1
ATOM 2435 C C . SER A 1 312 ? -33.839 5.905 28.532 1.00 97.44 312 SER A C 1
ATOM 2437 O O . SER A 1 312 ? -34.679 5.814 29.426 1.00 97.44 312 SER A O 1
ATOM 2439 N N . LEU A 1 313 ? -33.393 7.103 28.136 1.00 97.62 313 LEU A N 1
ATOM 2440 C CA . LEU A 1 313 ? -33.877 8.366 28.694 1.00 97.62 313 LEU A CA 1
ATOM 2441 C C . LEU A 1 313 ? -35.372 8.571 28.421 1.00 97.62 313 LEU A C 1
ATOM 2443 O O . LEU A 1 313 ? -36.088 9.076 29.292 1.00 97.62 313 LEU A O 1
ATOM 2447 N N . THR A 1 314 ? -35.857 8.210 27.230 1.00 98.00 314 THR A N 1
ATOM 2448 C CA . THR A 1 314 ? -37.293 8.275 26.932 1.00 98.00 314 THR A CA 1
ATOM 2449 C C . THR A 1 314 ? -38.099 7.305 27.791 1.00 98.00 314 THR A C 1
ATOM 2451 O O . THR A 1 314 ? -39.129 7.715 28.333 1.00 98.00 314 THR A O 1
ATOM 2454 N N . ASP A 1 315 ? -37.598 6.094 28.030 1.00 98.06 315 ASP A N 1
ATOM 2455 C CA . ASP A 1 315 ? -38.246 5.110 28.903 1.00 98.06 315 ASP A CA 1
ATOM 2456 C C . ASP A 1 315 ? -38.302 5.589 30.357 1.00 98.06 315 ASP A C 1
ATOM 2458 O O . ASP A 1 315 ? -39.361 5.554 30.991 1.00 98.06 315 ASP A O 1
ATOM 2462 N N . PHE A 1 316 ? -37.201 6.139 30.882 1.00 97.88 316 PHE A N 1
ATOM 2463 C CA . PHE A 1 316 ? -37.180 6.730 32.223 1.00 97.88 316 PHE A CA 1
ATOM 2464 C C . PHE A 1 316 ? -38.149 7.909 32.357 1.00 97.88 316 PHE A C 1
ATOM 2466 O O . PHE A 1 316 ? -38.826 8.033 33.380 1.00 97.88 316 PHE A O 1
ATOM 2473 N N . LYS A 1 317 ? -38.267 8.763 31.330 1.00 98.06 317 LYS A N 1
ATOM 2474 C CA . LYS A 1 317 ? -39.257 9.854 31.315 1.00 98.06 317 LYS A CA 1
ATOM 2475 C C . LYS A 1 317 ? -40.689 9.318 31.363 1.00 98.06 317 LYS A C 1
ATOM 2477 O O . LYS A 1 317 ? -41.500 9.845 32.124 1.00 98.06 317 LYS A O 1
ATOM 2482 N N . GLN A 1 318 ? -40.999 8.265 30.605 1.00 97.88 318 GLN A N 1
ATOM 2483 C CA . GLN A 1 318 ? -42.317 7.624 30.648 1.00 97.88 318 GLN A CA 1
ATOM 2484 C C . GLN A 1 318 ? -42.597 6.985 32.013 1.00 97.88 318 GLN A C 1
ATOM 2486 O O . GLN A 1 318 ? -43.700 7.115 32.546 1.00 97.88 318 GLN A O 1
ATOM 2491 N N . LEU A 1 319 ? -41.603 6.320 32.608 1.00 97.69 319 LEU A N 1
ATOM 2492 C CA . LEU A 1 319 ? -41.729 5.711 33.929 1.00 97.69 319 LEU A CA 1
ATOM 2493 C C . LEU A 1 319 ? -41.960 6.768 35.019 1.00 97.69 319 LEU A C 1
ATOM 2495 O O . LEU A 1 319 ? -42.835 6.590 35.866 1.00 97.69 319 LEU A O 1
ATOM 2499 N N . LYS A 1 320 ? -41.243 7.897 34.959 1.00 97.81 320 LYS A N 1
ATOM 2500 C CA . LYS A 1 320 ? -41.460 9.046 35.849 1.00 97.81 320 LYS A CA 1
ATOM 2501 C C . LYS A 1 320 ? -42.897 9.556 35.762 1.00 97.81 320 LYS A C 1
ATOM 2503 O O . LYS A 1 320 ? -43.541 9.690 36.796 1.00 97.81 320 LYS A O 1
ATOM 2508 N N . ALA A 1 321 ? -43.418 9.761 34.551 1.00 98.06 321 ALA A N 1
ATOM 2509 C CA . ALA A 1 321 ? -44.794 10.215 34.353 1.00 98.06 321 ALA A CA 1
ATOM 2510 C C . ALA A 1 321 ? -45.826 9.233 34.947 1.00 98.06 321 ALA A C 1
ATOM 2512 O O . ALA A 1 321 ? -46.804 9.655 35.560 1.00 98.06 321 ALA A O 1
ATOM 2513 N N . LYS A 1 322 ? -45.589 7.915 34.833 1.00 97.88 322 LYS A N 1
ATOM 2514 C CA . LYS A 1 322 ? -46.440 6.890 35.467 1.00 97.88 322 LYS A CA 1
ATOM 2515 C C . LYS A 1 322 ? -46.410 6.969 36.996 1.00 97.88 322 LYS A C 1
ATOM 2517 O O . LYS A 1 322 ? -47.459 6.845 37.624 1.00 97.88 322 LYS A O 1
ATOM 2522 N N . PHE A 1 323 ? -45.236 7.170 37.597 1.00 96.69 323 PHE A N 1
ATOM 2523 C CA . PHE A 1 323 ? -45.116 7.333 39.049 1.00 96.69 323 PHE A CA 1
ATOM 2524 C C . PHE A 1 323 ? -45.760 8.627 39.548 1.00 96.69 323 PHE A C 1
ATOM 2526 O O . PHE A 1 323 ? -46.419 8.607 40.584 1.00 96.69 323 PHE A O 1
ATOM 2533 N N . GLU A 1 324 ? -45.616 9.729 38.811 1.00 97.94 324 GLU A N 1
ATOM 2534 C CA . GLU A 1 324 ? -46.277 11.000 39.126 1.00 97.94 324 GLU A CA 1
ATOM 2535 C C . GLU A 1 324 ? -47.806 10.848 39.110 1.00 97.94 324 GLU A C 1
ATOM 2537 O O . GLU A 1 324 ? -48.472 11.262 40.060 1.00 97.94 324 GLU A O 1
ATOM 2542 N N . GLU A 1 325 ? -48.366 10.176 38.098 1.00 97.69 325 GLU A N 1
ATOM 2543 C CA . GLU A 1 325 ? -49.808 9.905 38.037 1.00 97.69 325 GLU A CA 1
ATOM 2544 C C . GLU A 1 325 ? -50.272 8.967 39.162 1.00 97.69 325 GLU A C 1
ATOM 2546 O O . GLU A 1 325 ? -51.296 9.220 39.797 1.00 97.69 325 GLU A O 1
ATOM 2551 N N . MET A 1 326 ? -49.501 7.920 39.478 1.00 97.62 326 MET A N 1
ATOM 2552 C CA . MET A 1 326 ? -49.793 7.039 40.615 1.00 97.62 326 MET A CA 1
ATOM 2553 C C . MET A 1 326 ? -49.797 7.807 41.944 1.00 97.62 326 MET A C 1
ATOM 2555 O O . MET A 1 326 ? -50.699 7.610 42.760 1.00 97.62 326 MET A O 1
ATOM 2559 N N . GLY A 1 327 ? -48.826 8.701 42.150 1.00 97.19 327 GLY A N 1
ATOM 2560 C CA . GLY A 1 327 ? -48.764 9.573 43.322 1.00 97.19 327 GLY A CA 1
ATOM 2561 C C . GLY A 1 327 ? -49.985 10.487 43.416 1.00 97.19 327 GLY A C 1
ATOM 2562 O O . GLY A 1 327 ? -50.617 10.561 44.469 1.00 97.19 327 GLY A O 1
ATOM 2563 N N . ARG A 1 328 ? -50.392 11.097 42.295 1.00 97.88 328 ARG A N 1
ATOM 2564 C CA . ARG A 1 328 ? -51.602 11.928 42.218 1.00 97.88 328 ARG A CA 1
ATOM 2565 C C . ARG A 1 328 ? -52.862 11.143 42.600 1.00 97.88 328 ARG A C 1
ATOM 2567 O O . ARG A 1 328 ? -53.699 11.655 43.339 1.00 97.88 328 ARG A O 1
ATOM 2574 N N . VAL A 1 329 ? -53.002 9.900 42.129 1.00 98.00 329 VAL A N 1
ATOM 2575 C CA . VAL A 1 329 ? -54.132 9.022 42.488 1.00 98.00 329 VAL A CA 1
ATOM 2576 C C . VAL A 1 329 ? -54.127 8.689 43.982 1.00 98.00 329 VAL A C 1
ATOM 2578 O O . VAL A 1 329 ? -55.173 8.779 44.625 1.00 98.00 329 VAL A O 1
ATOM 2581 N N . GLN A 1 330 ? -52.970 8.341 44.552 1.00 97.69 330 GLN A N 1
ATOM 2582 C CA . GLN A 1 330 ? -52.853 8.053 45.985 1.00 97.69 330 GLN A CA 1
ATOM 2583 C C . GLN A 1 330 ? -53.189 9.273 46.849 1.00 97.69 330 GLN A C 1
ATOM 2585 O O . GLN A 1 330 ? -53.864 9.132 47.866 1.00 97.69 330 GLN A O 1
ATOM 2590 N N . GLU A 1 331 ? -52.770 10.471 46.445 1.00 97.81 331 GLU A N 1
ATOM 2591 C CA . GLU A 1 331 ? -53.078 11.703 47.173 1.00 97.81 331 GLU A CA 1
ATOM 2592 C C . GLU A 1 331 ? -54.580 12.023 47.164 1.00 97.81 331 GLU A C 1
ATOM 2594 O O . GLU A 1 331 ? -55.144 12.379 48.201 1.00 97.81 331 GLU A O 1
ATOM 2599 N N . VAL A 1 332 ? -55.260 11.799 46.033 1.00 97.62 332 VAL A N 1
ATOM 2600 C CA . VAL A 1 332 ? -56.728 11.898 45.957 1.00 97.62 332 VAL A CA 1
ATOM 2601 C C . VAL A 1 332 ? -57.394 10.890 46.900 1.00 97.62 332 VAL A C 1
ATOM 2603 O O . VAL A 1 332 ? -58.240 11.287 47.700 1.00 97.62 332 VAL A O 1
ATOM 2606 N N . GLN A 1 333 ? -56.969 9.621 46.883 1.00 97.31 333 GLN A N 1
ATOM 2607 C CA . GLN A 1 333 ? -57.513 8.584 47.774 1.00 97.31 333 GLN A CA 1
ATOM 2608 C C . GLN A 1 333 ? -57.303 8.914 49.258 1.00 97.31 333 GLN A C 1
ATOM 2610 O O . GLN A 1 333 ? -58.202 8.719 50.077 1.00 97.31 333 GLN A O 1
ATOM 2615 N N . LEU A 1 334 ? -56.123 9.421 49.628 1.00 97.00 334 LEU A N 1
ATOM 2616 C CA . LEU A 1 334 ? -55.846 9.853 50.998 1.00 97.00 334 LEU A CA 1
ATOM 2617 C C . LEU A 1 334 ? -56.733 11.037 51.400 1.00 97.00 334 LEU A C 1
ATOM 2619 O O . LEU A 1 334 ? -57.266 11.037 52.507 1.00 97.00 334 LEU A O 1
ATOM 2623 N N . SER A 1 335 ? -56.946 12.009 50.508 1.00 97.75 335 SER A N 1
ATOM 2624 C CA . SER A 1 335 ? -57.844 13.143 50.758 1.00 97.75 335 SER A CA 1
ATOM 2625 C C . SER A 1 335 ? -59.292 12.700 50.992 1.00 97.75 335 SER A C 1
ATOM 2627 O O . SER A 1 335 ? -59.929 13.170 51.935 1.00 97.75 335 SER A O 1
ATOM 2629 N N . GLU A 1 336 ? -59.805 11.771 50.182 1.00 97.81 336 GLU A N 1
ATOM 2630 C CA . GLU A 1 336 ? -61.150 11.202 50.344 1.00 97.81 336 GLU A CA 1
ATOM 2631 C C . GLU A 1 336 ? -61.290 10.465 51.678 1.00 97.81 336 GLU A C 1
ATOM 2633 O O . GLU A 1 336 ? -62.197 10.765 52.453 1.00 97.81 336 GLU A O 1
ATOM 2638 N N . ARG A 1 337 ? -60.334 9.594 52.021 1.00 96.81 337 ARG A N 1
ATOM 2639 C CA . ARG A 1 337 ? -60.332 8.890 53.312 1.00 96.81 337 ARG A CA 1
ATOM 2640 C C . ARG A 1 337 ? -60.231 9.828 54.514 1.00 96.81 337 ARG A C 1
ATOM 2642 O O . ARG A 1 337 ? -60.817 9.545 55.562 1.00 96.81 337 ARG A O 1
ATOM 2649 N N . CYS A 1 338 ? -59.487 10.928 54.396 1.00 97.19 338 CYS A N 1
ATOM 2650 C CA . CYS A 1 338 ? -59.442 11.961 55.429 1.00 97.19 338 CYS A CA 1
ATOM 2651 C C . CYS A 1 338 ? -60.823 12.599 55.625 1.00 97.19 338 CYS A C 1
ATOM 2653 O O . CYS A 1 338 ? -61.280 12.672 56.765 1.00 97.19 338 CYS A O 1
ATOM 2655 N N . LYS A 1 339 ? -61.520 12.968 54.539 1.00 97.62 339 LYS A N 1
ATOM 2656 C CA . LYS A 1 339 ? -62.895 13.496 54.606 1.00 97.62 339 LYS A CA 1
ATOM 2657 C C . LYS A 1 339 ? -63.857 12.495 55.250 1.00 97.62 339 LYS A C 1
ATOM 2659 O O . LYS A 1 339 ? -64.560 12.855 56.186 1.00 97.62 339 LYS A O 1
ATOM 2664 N N . GLU A 1 340 ? -63.824 11.227 54.836 1.00 97.25 340 GLU A N 1
ATOM 2665 C CA . GLU A 1 340 ? -64.641 10.160 55.441 1.00 97.25 340 GLU A CA 1
ATOM 2666 C C . GLU A 1 340 ? -64.371 10.012 56.947 1.00 97.25 340 GLU A C 1
ATOM 2668 O O . GLU A 1 340 ? -65.288 9.842 57.751 1.00 97.25 340 GLU A O 1
ATOM 2673 N N . THR A 1 341 ? -63.102 10.100 57.355 1.00 95.94 341 THR A N 1
ATOM 2674 C CA . THR A 1 341 ? -62.711 10.021 58.769 1.00 95.94 341 THR A CA 1
ATOM 2675 C C . THR A 1 341 ? -63.222 11.228 59.562 1.00 95.94 341 THR A C 1
ATOM 2677 O O . THR A 1 341 ? -63.685 11.070 60.695 1.00 95.94 341 THR A O 1
ATOM 2680 N N . GLU A 1 342 ? -63.165 12.431 58.987 1.00 97.31 342 GLU A N 1
ATOM 2681 C CA . GLU A 1 342 ? -63.715 13.652 59.586 1.00 97.31 342 GLU A CA 1
ATOM 2682 C C . GLU A 1 342 ? -65.241 13.575 59.738 1.00 97.31 342 GLU A C 1
ATOM 2684 O O . GLU A 1 342 ? -65.766 13.891 60.809 1.00 97.31 342 GLU A O 1
ATOM 2689 N N . GLU A 1 343 ? -65.950 13.077 58.723 1.00 97.50 343 GLU A N 1
ATOM 2690 C CA . GLU A 1 343 ? -67.396 12.833 58.769 1.00 97.50 343 GLU A CA 1
ATOM 2691 C C . GLU A 1 343 ? -67.766 11.800 59.845 1.00 97.50 343 GLU A C 1
ATOM 2693 O O . GLU A 1 343 ? -68.649 12.042 60.678 1.00 97.50 343 GLU A O 1
ATOM 2698 N N . MET A 1 344 ? -67.051 10.670 59.911 1.00 97.25 344 MET A N 1
ATOM 2699 C CA . MET A 1 344 ? -67.247 9.674 60.971 1.00 97.25 344 MET A CA 1
ATOM 2700 C C . MET A 1 344 ? -67.000 10.268 62.362 1.00 97.25 344 MET A C 1
ATOM 2702 O O . MET A 1 344 ? -67.766 10.013 63.291 1.00 97.25 344 MET A O 1
ATOM 2706 N N . LYS A 1 345 ? -65.971 11.104 62.525 1.00 97.94 345 LYS A N 1
ATOM 2707 C CA . LYS A 1 345 ? -65.707 11.788 63.796 1.00 97.94 345 LYS A CA 1
ATOM 2708 C C . LYS A 1 345 ? -66.849 12.738 64.173 1.00 97.94 345 LYS A C 1
ATOM 2710 O O . LYS A 1 345 ? -67.284 12.727 65.325 1.00 97.94 345 LYS A O 1
ATOM 2715 N N . ALA A 1 346 ? -67.385 13.494 63.214 1.00 97.75 346 ALA A N 1
ATOM 2716 C CA . ALA A 1 346 ? -68.508 14.403 63.436 1.00 97.75 346 ALA A CA 1
ATOM 2717 C C . ALA A 1 346 ? -69.787 13.665 63.875 1.00 97.75 346 ALA A C 1
ATOM 2719 O O . ALA A 1 346 ? -70.452 14.094 64.825 1.00 97.75 346 ALA A O 1
ATOM 2720 N N . THR A 1 347 ? -70.109 12.532 63.239 1.00 97.19 347 THR A N 1
ATOM 2721 C CA . THR A 1 347 ? -71.254 11.694 63.648 1.00 97.19 347 THR A CA 1
ATOM 2722 C C . THR A 1 347 ? -71.041 11.083 65.032 1.00 97.19 347 THR A C 1
ATOM 2724 O O . THR A 1 347 ? -71.951 11.101 65.859 1.00 97.19 347 THR A O 1
ATOM 2727 N N . LEU A 1 348 ? -69.832 10.610 65.341 1.00 97.31 348 LEU A N 1
ATOM 2728 C CA . LEU A 1 348 ? -69.489 10.072 66.657 1.00 97.31 348 LEU A CA 1
ATOM 2729 C C . LEU A 1 348 ? -69.619 11.134 67.760 1.00 97.31 348 LEU A C 1
ATOM 2731 O O . LEU A 1 348 ? -70.144 10.844 68.835 1.00 97.31 348 LEU A O 1
ATOM 2735 N N . ASP A 1 349 ? -69.219 12.377 67.495 1.00 97.12 349 ASP A N 1
ATOM 2736 C CA . ASP A 1 349 ? -69.409 13.487 68.432 1.00 97.12 349 ASP A CA 1
ATOM 2737 C C . ASP A 1 349 ? -70.887 13.888 68.579 1.00 97.12 349 ASP A C 1
ATOM 2739 O O . ASP A 1 349 ? -71.304 14.326 69.654 1.00 97.12 349 ASP A O 1
ATOM 2743 N N . GLN A 1 350 ? -71.712 13.708 67.542 1.00 98.06 350 GLN A N 1
ATOM 2744 C CA . GLN A 1 350 ? -73.168 13.839 67.654 1.00 98.06 350 GLN A CA 1
ATOM 2745 C C . GLN A 1 350 ? -73.768 12.741 68.539 1.00 98.06 350 GLN A C 1
ATOM 2747 O O . GLN A 1 350 ? -74.548 13.054 69.438 1.00 98.06 350 GLN A O 1
ATOM 2752 N N . TRP A 1 351 ? -73.371 11.482 68.353 1.00 97.12 351 TRP A N 1
ATOM 2753 C CA . TRP A 1 351 ? -73.809 10.370 69.202 1.00 97.12 351 TRP A CA 1
ATOM 2754 C C . TRP A 1 351 ? -73.386 10.544 70.657 1.00 97.12 351 TRP A C 1
ATOM 2756 O O . TRP A 1 351 ? -74.194 10.318 71.556 1.00 97.12 351 TRP A O 1
ATOM 2766 N N . LYS A 1 352 ? -72.157 11.014 70.908 1.00 97.50 352 LYS A N 1
ATOM 2767 C CA . LYS A 1 352 ? -71.708 11.376 72.260 1.00 97.50 352 LYS A CA 1
ATOM 2768 C C . LYS A 1 352 ? -72.596 12.450 72.881 1.00 97.50 352 LYS A C 1
ATOM 2770 O O . LYS A 1 352 ? -73.001 12.291 74.026 1.00 97.50 352 LYS A O 1
ATOM 2775 N N . ARG A 1 353 ? -72.932 13.512 72.136 1.00 98.25 353 ARG A N 1
ATOM 2776 C CA . ARG A 1 353 ? -73.850 14.567 72.604 1.00 98.25 353 ARG A CA 1
ATOM 2777 C C . ARG A 1 353 ? -75.235 14.014 72.949 1.00 98.25 353 ARG A C 1
ATOM 2779 O O . ARG A 1 353 ? -75.765 14.358 73.998 1.00 98.25 353 ARG A O 1
ATOM 2786 N N . ILE A 1 354 ? -75.790 13.137 72.109 1.00 97.94 354 ILE A N 1
ATOM 2787 C CA . ILE A 1 354 ? -77.084 12.482 72.366 1.00 97.94 354 ILE A CA 1
ATOM 2788 C C . ILE A 1 354 ? -77.005 11.600 73.617 1.00 97.94 354 ILE A C 1
ATOM 2790 O O . ILE A 1 354 ? -77.850 11.711 74.496 1.00 97.94 354 ILE A O 1
ATOM 2794 N N . SER A 1 355 ? -75.979 10.752 73.729 1.00 95.56 355 SER A N 1
ATOM 2795 C CA . SER A 1 355 ? -75.796 9.877 74.892 1.00 95.56 355 SER A CA 1
ATOM 2796 C C . SER A 1 355 ? -75.618 10.666 76.187 1.00 95.56 355 SER A C 1
ATOM 2798 O O . SER A 1 355 ? -76.104 10.234 77.229 1.00 95.56 355 SER A O 1
ATOM 2800 N N . GLU A 1 356 ? -74.913 11.796 76.134 1.00 97.31 356 GLU A N 1
ATOM 2801 C CA . GLU A 1 356 ? -74.746 12.685 77.279 1.00 97.31 356 GLU A CA 1
ATOM 2802 C C . GLU A 1 356 ? -76.076 13.328 77.682 1.00 97.31 356 GLU A C 1
ATOM 2804 O O . GLU A 1 356 ? -76.417 13.308 78.862 1.00 97.31 356 GLU A O 1
ATOM 2809 N N . GLY A 1 357 ? -76.854 13.822 76.712 1.00 97.00 357 GLY A N 1
ATOM 2810 C CA . GLY A 1 357 ? -78.198 14.355 76.954 1.00 97.00 357 GLY A CA 1
ATOM 2811 C C . GLY A 1 357 ? -79.127 13.316 77.584 1.00 97.00 357 GLY A C 1
ATOM 2812 O O . GLY A 1 357 ? -79.706 13.568 78.634 1.00 97.00 357 GLY A O 1
ATOM 2813 N N . LEU A 1 358 ? -79.171 12.101 77.030 1.00 97.06 358 LEU A N 1
ATOM 2814 C CA . LEU A 1 358 ? -79.954 10.993 77.593 1.00 97.06 358 LEU A CA 1
ATOM 2815 C C . LEU A 1 358 ? -79.502 10.614 79.010 1.00 97.06 358 LEU A C 1
ATOM 2817 O O . LEU A 1 358 ? -80.323 10.263 79.853 1.00 97.06 358 LEU A O 1
ATOM 2821 N N . ARG A 1 359 ? -78.196 10.675 79.297 1.00 97.00 359 ARG A N 1
ATOM 2822 C CA . ARG A 1 359 ? -77.665 10.426 80.644 1.00 97.00 359 ARG A CA 1
ATOM 2823 C C . ARG A 1 359 ? -78.095 11.514 81.628 1.00 97.00 359 ARG A C 1
ATOM 2825 O O . ARG A 1 359 ? -78.428 11.188 82.763 1.00 97.00 359 ARG A O 1
ATOM 2832 N N . GLN A 1 360 ? -78.093 12.778 81.205 1.00 96.81 360 GLN A N 1
ATOM 2833 C CA . GLN A 1 360 ? -78.579 13.899 82.014 1.00 96.81 360 GLN A CA 1
ATOM 2834 C C . GLN A 1 360 ? -80.075 13.756 82.310 1.00 96.81 360 GLN A C 1
ATOM 2836 O O . GLN A 1 360 ? -80.454 13.790 83.477 1.00 96.81 360 GLN A O 1
ATOM 2841 N N . GLU A 1 361 ? -80.893 13.487 81.289 1.00 96.06 361 GLU A N 1
ATOM 2842 C CA . GLU A 1 361 ? -82.332 13.231 81.443 1.00 96.06 361 GLU A CA 1
ATOM 2843 C C . GLU A 1 361 ? -82.600 12.043 82.373 1.00 96.06 361 GLU A C 1
ATOM 2845 O O . GLU A 1 361 ? -83.425 12.137 83.279 1.00 96.06 361 GLU A O 1
ATOM 2850 N N . LYS A 1 362 ? -81.867 10.933 82.205 1.00 95.62 362 LYS A N 1
ATOM 2851 C CA . LYS A 1 362 ? -81.960 9.773 83.098 1.00 95.62 362 LYS A CA 1
ATOM 2852 C C . LYS A 1 362 ? -81.670 10.161 84.550 1.00 95.62 362 LYS A C 1
ATOM 2854 O O . LYS A 1 362 ? -82.454 9.810 85.425 1.00 95.62 362 LYS A O 1
ATOM 2859 N N . ASN A 1 363 ? -80.567 10.864 84.806 1.00 95.31 363 ASN A N 1
ATOM 2860 C CA . ASN A 1 363 ? -80.191 11.277 86.160 1.00 95.31 363 ASN A CA 1
ATOM 2861 C C . ASN A 1 363 ? -81.247 12.210 86.780 1.00 95.31 363 ASN A C 1
ATOM 2863 O O . ASN A 1 363 ? -81.531 12.117 87.972 1.00 95.31 363 ASN A O 1
ATOM 2867 N N . GLU A 1 364 ? -81.837 13.104 85.984 1.00 96.31 364 GLU A N 1
ATOM 2868 C CA . GLU A 1 364 ? -82.898 14.009 86.434 1.00 96.31 364 GLU A CA 1
ATOM 2869 C C . GLU A 1 364 ? -84.193 13.253 86.762 1.00 96.31 364 GLU A C 1
ATOM 2871 O O . GLU A 1 364 ? -84.795 13.490 87.810 1.00 96.31 364 GLU A O 1
ATOM 2876 N N . LEU A 1 365 ? -84.574 12.277 85.934 1.00 95.81 365 LEU A N 1
ATOM 2877 C CA . LEU A 1 365 ? -85.698 11.379 86.207 1.00 95.81 365 LEU A CA 1
ATOM 2878 C C . LEU A 1 365 ? -85.456 10.501 87.442 1.00 95.81 365 LEU A C 1
ATOM 2880 O O . LEU A 1 365 ? -86.363 10.337 88.255 1.00 95.81 365 LEU A O 1
ATOM 2884 N N . GLU A 1 366 ? -84.249 9.959 87.624 1.00 93.88 366 GLU A N 1
ATOM 2885 C CA . GLU A 1 366 ? -83.872 9.211 88.832 1.00 93.88 366 GLU A CA 1
ATOM 2886 C C . GLU A 1 366 ? -83.971 10.094 90.087 1.00 93.88 366 GLU A C 1
ATOM 2888 O O . GLU A 1 366 ? -84.493 9.650 91.111 1.00 93.88 366 GLU A O 1
ATOM 2893 N N . LEU A 1 367 ? -83.546 11.361 90.013 1.00 94.44 367 LEU A N 1
ATOM 2894 C CA . LEU A 1 367 ? -83.678 12.309 91.121 1.00 94.44 367 LEU A CA 1
ATOM 2895 C C . LEU A 1 367 ? -85.148 12.616 91.443 1.00 94.44 367 LEU A C 1
ATOM 2897 O O . LEU A 1 367 ? -85.530 12.602 92.615 1.00 94.44 367 LEU A O 1
ATOM 2901 N N . GLN A 1 368 ? -85.979 12.856 90.424 1.00 94.06 368 GLN A N 1
ATOM 2902 C CA . GLN A 1 368 ? -87.425 13.043 90.592 1.00 94.06 368 GLN A CA 1
ATOM 2903 C C . GLN A 1 368 ? -88.089 11.795 91.193 1.00 94.06 368 GLN A C 1
ATOM 2905 O O . GLN A 1 368 ? -88.950 11.907 92.070 1.00 94.06 368 GLN A O 1
ATOM 2910 N N . LEU A 1 369 ? -87.669 10.598 90.776 1.00 91.88 369 LEU A N 1
ATOM 2911 C CA . LEU A 1 369 ? -88.147 9.338 91.338 1.00 91.88 369 LEU A CA 1
ATOM 2912 C C . LEU A 1 369 ? -87.783 9.214 92.823 1.00 91.88 369 LEU A C 1
ATOM 2914 O O . LEU A 1 369 ? -88.646 8.895 93.631 1.00 91.88 369 LEU A O 1
ATOM 2918 N N . ILE A 1 370 ? -86.543 9.525 93.211 1.00 92.00 370 ILE A N 1
ATOM 2919 C CA . ILE A 1 370 ? -86.127 9.511 94.624 1.00 92.00 370 ILE A CA 1
ATOM 2920 C C . ILE A 1 370 ? -86.925 10.538 95.439 1.00 92.00 370 ILE A C 1
ATOM 2922 O O . ILE A 1 370 ? -87.379 10.226 96.537 1.00 92.00 370 ILE A O 1
ATOM 2926 N N . GLN A 1 371 ? -87.134 11.751 94.917 1.00 90.69 371 GLN A N 1
ATOM 2927 C CA . GLN A 1 371 ? -87.924 12.787 95.594 1.00 90.69 371 GLN A CA 1
ATOM 2928 C C . GLN A 1 371 ? -89.385 12.369 95.788 1.00 90.69 371 GLN A C 1
ATOM 2930 O O . GLN A 1 371 ? -89.932 12.532 96.877 1.00 90.69 371 GLN A O 1
ATOM 2935 N N . THR A 1 372 ? -90.015 11.804 94.755 1.00 87.06 372 THR A N 1
ATOM 2936 C CA . THR A 1 372 ? -91.391 11.297 94.845 1.00 87.06 372 THR A CA 1
ATOM 2937 C C . THR A 1 372 ? -91.481 10.082 95.761 1.00 87.06 372 THR A C 1
ATOM 2939 O O . THR A 1 372 ? -92.378 10.040 96.594 1.00 87.06 372 THR A O 1
ATOM 2942 N N . GLN A 1 373 ? -90.533 9.142 95.703 1.00 86.06 373 GLN A N 1
ATOM 2943 C CA . GLN A 1 373 ? -90.468 7.997 96.614 1.00 86.06 373 GLN A CA 1
ATOM 2944 C C . GLN A 1 373 ? -90.275 8.437 98.072 1.00 86.06 373 GLN A C 1
ATOM 2946 O O . GLN A 1 373 ? -90.931 7.893 98.954 1.00 86.06 373 GLN A O 1
ATOM 2951 N N . HIS A 1 374 ? -89.444 9.449 98.339 1.00 83.81 374 HIS A N 1
ATOM 2952 C CA . HIS A 1 374 ? -89.295 10.037 99.672 1.00 83.81 374 HIS A CA 1
ATOM 2953 C C . HIS A 1 374 ? -90.584 10.753 100.105 1.00 83.81 374 HIS A C 1
ATOM 2955 O O . HIS A 1 374 ? -91.039 10.557 101.224 1.00 83.81 374 HIS A O 1
ATOM 2961 N N . SER A 1 375 ? -91.243 11.504 99.217 1.00 80.88 375 SER A N 1
ATOM 2962 C CA . SER A 1 375 ? -92.553 12.111 99.503 1.00 80.88 375 SER A CA 1
ATOM 2963 C C . SER A 1 375 ? -93.633 11.062 99.796 1.00 80.88 375 SER A C 1
ATOM 2965 O O . SER A 1 375 ? -94.456 11.275 100.680 1.00 80.88 375 SER A O 1
ATOM 2967 N N . MET A 1 376 ? -93.626 9.931 99.084 1.00 76.06 376 MET A N 1
ATOM 2968 C CA . MET A 1 376 ? -94.509 8.788 99.332 1.00 76.06 376 MET A CA 1
ATOM 2969 C C . MET A 1 376 ? -94.167 8.099 100.655 1.00 76.06 376 MET A C 1
ATOM 2971 O O . MET A 1 376 ? -95.071 7.745 101.398 1.00 76.06 376 MET A O 1
ATOM 2975 N N . HIS A 1 377 ? -92.882 7.945 100.987 1.00 73.31 377 HIS A N 1
ATOM 2976 C CA . HIS A 1 377 ? -92.446 7.379 102.263 1.00 73.31 377 HIS A CA 1
ATOM 2977 C C . HIS A 1 377 ? -92.844 8.273 103.445 1.00 73.31 377 HIS A C 1
ATOM 2979 O O . HIS A 1 377 ? -93.377 7.755 104.413 1.00 73.31 377 HIS A O 1
ATOM 2985 N N . MET A 1 378 ? -92.720 9.601 103.326 1.00 68.94 378 MET A N 1
ATOM 2986 C CA . MET A 1 378 ? -93.219 10.554 104.330 1.00 68.94 378 MET A CA 1
ATOM 2987 C C . MET A 1 378 ? -94.749 10.502 104.480 1.00 68.94 378 MET A C 1
ATOM 2989 O O . MET A 1 378 ? -95.260 10.655 105.583 1.00 68.94 378 MET A O 1
ATOM 2993 N N . GLN A 1 379 ? -95.486 10.243 103.392 1.00 66.50 379 GLN A N 1
ATOM 2994 C CA . GLN A 1 379 ? -96.938 10.017 103.435 1.00 66.50 379 GLN A CA 1
ATOM 2995 C C . GLN A 1 379 ? -97.320 8.637 104.003 1.00 66.50 379 GLN A C 1
ATOM 2997 O O . GLN A 1 379 ? -98.396 8.495 104.581 1.00 66.50 379 GLN A O 1
ATOM 3002 N N . CYS A 1 380 ? -96.462 7.621 103.862 1.00 53.97 380 CYS A N 1
ATOM 3003 C CA . CYS A 1 380 ? -96.632 6.312 104.499 1.00 53.97 380 CYS A CA 1
ATOM 3004 C C . CYS A 1 380 ? -96.271 6.341 105.996 1.00 53.97 380 CYS A C 1
ATOM 3006 O O . CYS A 1 380 ? -96.976 5.718 106.787 1.00 53.97 380 CYS A O 1
ATOM 3008 N N . ASP A 1 381 ? -95.248 7.103 106.393 1.00 47.78 381 ASP A N 1
ATOM 3009 C CA . ASP A 1 381 ? -94.846 7.290 107.794 1.00 47.78 381 ASP A CA 1
ATOM 3010 C C . ASP A 1 381 ? -95.865 8.136 108.588 1.00 47.78 381 ASP A C 1
ATOM 3012 O O . ASP A 1 381 ? -95.985 7.974 109.801 1.00 47.78 381 ASP A O 1
ATOM 3016 N N . GLU A 1 382 ? -96.677 8.974 107.928 1.00 46.62 382 GLU A N 1
ATOM 3017 C CA . GLU A 1 382 ? -97.831 9.643 108.556 1.00 46.62 382 GLU A CA 1
ATOM 3018 C C . GLU A 1 382 ? -99.063 8.731 108.740 1.00 46.62 382 GLU A C 1
ATOM 3020 O O . GLU A 1 382 ? -100.022 9.149 109.395 1.00 46.62 382 GLU A O 1
ATOM 3025 N N . LEU A 1 383 ? -99.072 7.494 108.214 1.00 44.50 383 LEU A N 1
ATOM 3026 C CA . LEU A 1 383 ? -100.280 6.656 108.205 1.00 44.50 383 LEU A CA 1
ATOM 3027 C C . LEU A 1 383 ? -100.212 5.271 108.858 1.00 44.50 383 LEU A C 1
ATOM 3029 O O . LEU A 1 383 ? -101.290 4.700 109.014 1.00 44.50 383 LEU A O 1
ATOM 3033 N N . VAL A 1 384 ? -99.076 4.726 109.317 1.00 41.59 384 VAL A N 1
ATOM 3034 C CA . VAL A 1 384 ? -99.106 3.465 110.101 1.00 41.59 384 VAL A CA 1
ATOM 3035 C C . VAL A 1 384 ? -97.962 3.357 111.117 1.00 41.59 384 VAL A C 1
ATOM 3037 O O . VAL A 1 384 ? -96.803 3.181 110.755 1.00 41.59 384 VAL A O 1
ATOM 3040 N N . GLY A 1 385 ? -98.324 3.368 112.404 1.00 35.59 385 GLY A N 1
ATOM 3041 C CA . GLY A 1 385 ? -97.573 2.680 113.454 1.00 35.59 385 GLY A CA 1
ATOM 3042 C C . GLY A 1 385 ? -97.944 1.191 113.503 1.00 35.59 385 GLY A C 1
ATOM 3043 O O . GLY A 1 385 ? -99.108 0.858 113.308 1.00 35.59 385 GLY A O 1
ATOM 3044 N N . ASP A 1 386 ? -96.935 0.354 113.764 1.00 37.81 386 ASP A N 1
ATOM 3045 C CA . ASP A 1 386 ? -96.951 -1.055 114.206 1.00 37.81 386 ASP A CA 1
ATOM 3046 C C . ASP A 1 386 ? -97.890 -2.073 113.515 1.00 37.81 386 ASP A C 1
ATOM 3048 O O . ASP A 1 386 ? -99.091 -2.083 113.746 1.00 37.81 386 ASP A O 1
ATOM 3052 N N . GLU A 1 387 ? -97.313 -3.041 112.780 1.00 37.25 387 GLU A N 1
ATOM 3053 C CA . GLU A 1 387 ? -97.276 -4.470 113.182 1.00 37.25 387 GLU A CA 1
ATOM 3054 C C . GLU A 1 387 ? -96.617 -5.390 112.119 1.00 37.25 387 GLU A C 1
ATOM 3056 O O . GLU A 1 387 ? -97.100 -5.592 111.011 1.00 37.25 387 GLU A O 1
ATOM 3061 N N . SER A 1 388 ? -95.475 -5.959 112.516 1.00 35.22 388 SER A N 1
ATOM 3062 C CA . SER A 1 388 ? -94.986 -7.343 112.361 1.00 35.22 388 SER A CA 1
ATOM 3063 C C . SER A 1 388 ? -95.376 -8.279 111.182 1.00 35.22 388 SER A C 1
ATOM 3065 O O . SER A 1 388 ? -96.514 -8.714 111.059 1.00 35.22 388 SER A O 1
ATOM 3067 N N . SER A 1 389 ? -94.307 -8.843 110.583 1.00 35.03 389 SER A N 1
ATOM 3068 C CA . SER A 1 389 ? -94.021 -10.295 110.425 1.00 35.03 389 SER A CA 1
ATOM 3069 C C . SER A 1 389 ? -94.644 -11.095 109.259 1.00 35.03 389 SER A C 1
ATOM 3071 O O . SER A 1 389 ? -95.858 -11.227 109.166 1.00 35.03 389 SER A O 1
ATOM 3073 N N . ILE A 1 390 ? -93.782 -11.746 108.447 1.00 35.50 390 ILE A N 1
ATOM 3074 C CA . ILE A 1 390 ? -93.637 -13.224 108.286 1.00 35.50 390 ILE A CA 1
ATOM 3075 C C . ILE A 1 390 ? -92.909 -13.595 106.957 1.00 35.50 390 ILE A C 1
ATOM 3077 O O . ILE A 1 390 ? -93.434 -13.397 105.868 1.00 35.50 390 ILE A O 1
ATOM 3081 N N . VAL A 1 391 ? -91.728 -14.226 107.123 1.00 33.03 391 VAL A N 1
ATOM 3082 C CA . VAL A 1 391 ? -91.096 -15.338 106.350 1.00 33.03 391 VAL A CA 1
ATOM 3083 C C . VAL A 1 391 ? -90.503 -15.089 104.949 1.00 33.03 391 VAL A C 1
ATOM 3085 O O . VAL A 1 391 ? -91.214 -14.932 103.966 1.00 33.03 391 VAL A O 1
ATOM 3088 N N . SER A 1 392 ? -89.176 -15.258 104.827 1.00 36.62 392 SER A N 1
ATOM 3089 C CA . SER A 1 392 ? -88.565 -16.518 104.343 1.00 36.62 392 SER A CA 1
ATOM 3090 C C . SER A 1 392 ? -87.034 -16.430 104.346 1.00 36.62 392 SER A C 1
ATOM 3092 O O . SER A 1 392 ? -86.442 -15.686 103.570 1.00 36.62 392 SER A O 1
ATOM 3094 N N . GLU A 1 393 ? -86.394 -17.236 105.192 1.00 43.41 393 GLU A N 1
ATOM 3095 C CA . GLU A 1 393 ? -84.987 -17.630 105.060 1.00 43.41 393 GLU A CA 1
ATOM 3096 C C . GLU A 1 393 ? -84.823 -18.568 103.849 1.00 43.41 393 GLU A C 1
ATOM 3098 O O . GLU A 1 393 ? -85.677 -19.428 103.637 1.00 43.41 393 GLU A O 1
ATOM 3103 N N . ASN A 1 394 ? -83.750 -18.411 103.062 1.00 38.47 394 ASN A N 1
ATOM 3104 C CA . ASN A 1 394 ? -82.895 -19.522 102.614 1.00 38.47 394 ASN A CA 1
ATOM 3105 C C . ASN A 1 394 ? -81.688 -19.047 101.775 1.00 38.47 394 ASN A C 1
ATOM 3107 O O . ASN A 1 394 ? -81.847 -18.408 100.743 1.00 38.47 394 ASN A O 1
ATOM 3111 N N . GLU A 1 395 ? -80.509 -19.482 102.236 1.00 38.06 395 GLU A N 1
ATOM 3112 C CA . GLU A 1 395 ? -79.362 -19.993 101.456 1.00 38.06 395 GLU A CA 1
ATOM 3113 C C . GLU A 1 395 ? -78.538 -18.996 100.608 1.00 38.06 395 GLU A C 1
ATOM 3115 O O . GLU A 1 395 ? -79.001 -18.401 99.647 1.00 38.06 395 GLU A O 1
ATOM 3120 N N . LYS A 1 396 ? -77.314 -18.648 101.035 1.00 38.31 396 LYS A N 1
ATOM 3121 C CA . LYS A 1 396 ? -76.035 -19.401 100.946 1.00 38.31 396 LYS A CA 1
ATOM 3122 C C . LYS A 1 396 ? -75.321 -19.262 99.591 1.00 38.31 396 LYS A C 1
ATOM 3124 O O . LYS A 1 396 ? -75.773 -19.762 98.577 1.00 38.31 396 LYS A O 1
ATOM 3129 N N . GLU A 1 397 ? -74.148 -18.632 99.678 1.00 36.16 397 GLU A N 1
ATOM 3130 C CA . GLU A 1 397 ? -72.838 -19.162 99.263 1.00 36.16 397 GLU A CA 1
ATOM 3131 C C . GLU A 1 397 ? -72.609 -19.748 97.851 1.00 36.16 397 GLU A C 1
ATOM 3133 O O . GLU A 1 397 ? -73.242 -20.703 97.425 1.00 36.16 397 GLU A O 1
ATOM 3138 N N . LEU A 1 398 ? -71.494 -19.280 97.263 1.00 35.28 398 LEU A N 1
ATOM 3139 C CA . LEU A 1 398 ? -70.696 -19.864 96.174 1.00 35.28 398 LEU A CA 1
ATOM 3140 C C . LEU A 1 398 ? -71.340 -19.941 94.773 1.00 35.28 398 LEU A C 1
ATOM 3142 O O . LEU A 1 398 ? -72.267 -20.694 94.528 1.00 35.28 398 LEU A O 1
ATOM 3146 N N . ILE A 1 399 ? -70.696 -19.290 93.795 1.00 38.38 399 ILE A N 1
ATOM 3147 C CA . ILE A 1 399 ? -69.894 -19.982 92.766 1.00 38.38 399 ILE A CA 1
ATOM 3148 C C . ILE A 1 399 ? -68.983 -18.968 92.058 1.00 38.38 399 ILE A C 1
ATOM 3150 O O . ILE A 1 399 ? -69.388 -18.080 91.314 1.00 38.38 399 ILE A O 1
ATOM 3154 N N . THR A 1 400 ? -67.697 -19.173 92.291 1.00 34.44 400 THR A N 1
ATOM 3155 C CA . THR A 1 400 ? -66.564 -18.815 91.447 1.00 34.44 400 THR A CA 1
ATOM 3156 C C . THR A 1 400 ? -66.640 -19.591 90.123 1.00 34.44 400 THR A C 1
ATOM 3158 O O . THR A 1 400 ? -66.590 -20.818 90.166 1.00 34.44 400 THR A O 1
ATOM 3161 N N . ARG A 1 401 ? -66.707 -18.926 88.957 1.00 31.20 401 ARG A N 1
ATOM 3162 C CA . ARG A 1 401 ? -66.145 -19.368 87.646 1.00 31.20 401 ARG A CA 1
ATOM 3163 C C . ARG A 1 401 ? -66.575 -18.400 86.539 1.00 31.20 401 ARG A C 1
ATOM 3165 O O . ARG A 1 401 ? -67.754 -18.234 86.281 1.00 31.20 401 ARG A O 1
ATOM 3172 N N . SER A 1 402 ? -65.649 -17.603 86.011 1.00 32.88 402 SER A N 1
ATOM 3173 C CA . SER A 1 402 ? -64.913 -17.850 84.757 1.00 32.88 402 SER A CA 1
ATOM 3174 C C . SER A 1 402 ? -65.810 -18.040 83.531 1.00 32.88 402 SER A C 1
ATOM 3176 O O . SER A 1 402 ? -66.469 -19.070 83.429 1.00 32.88 402 SER A O 1
ATOM 3178 N N . LEU A 1 403 ? -65.714 -17.112 82.574 1.00 31.42 403 LEU A N 1
ATOM 3179 C CA . LEU A 1 403 ? -65.279 -17.343 81.184 1.00 31.42 403 LEU A CA 1
ATOM 3180 C C . LEU A 1 403 ? -65.707 -16.144 80.310 1.00 31.42 403 LEU A C 1
ATOM 3182 O O . LEU A 1 403 ? -66.888 -15.904 80.092 1.00 31.42 403 LEU A O 1
ATOM 3186 N N . PHE A 1 404 ? -64.722 -15.418 79.766 1.00 39.16 404 PHE A N 1
ATOM 3187 C CA . PHE A 1 404 ? -64.809 -14.894 78.390 1.00 39.16 404 PHE A CA 1
ATOM 3188 C C . PHE A 1 404 ? -65.209 -16.055 77.443 1.00 39.16 404 PHE A C 1
ATOM 3190 O O . PHE A 1 404 ? -64.860 -17.186 77.790 1.00 39.16 404 PHE A O 1
ATOM 3197 N N . PRO A 1 405 ? -65.811 -15.869 76.243 1.00 44.31 405 PRO A N 1
ATOM 3198 C CA . PRO A 1 405 ? -65.684 -14.702 75.357 1.00 44.31 405 PRO A CA 1
ATOM 3199 C C . PRO A 1 405 ? -66.979 -14.324 74.591 1.00 44.31 405 PRO A C 1
ATOM 3201 O O . PRO A 1 405 ? -67.982 -15.030 74.597 1.00 44.31 405 PRO A O 1
ATOM 3204 N N . SER A 1 406 ? -66.950 -13.232 73.827 1.00 31.97 406 SER A N 1
ATOM 3205 C CA . SER A 1 406 ? -67.851 -13.061 72.677 1.00 31.97 406 SER A CA 1
ATOM 3206 C C . SER A 1 406 ? -67.088 -12.390 71.543 1.00 31.97 406 SER A C 1
ATOM 3208 O O . SER A 1 406 ? -67.076 -11.173 71.401 1.00 31.97 406 SER A O 1
ATOM 3210 N N . ALA A 1 407 ? -66.404 -13.225 70.760 1.00 33.12 407 ALA A N 1
ATOM 3211 C CA . ALA A 1 407 ? -66.066 -12.913 69.383 1.00 33.12 407 ALA A CA 1
ATOM 3212 C C . ALA A 1 407 ? -67.329 -13.160 68.551 1.00 33.12 407 ALA A C 1
ATOM 3214 O O . ALA A 1 407 ? -67.842 -14.279 68.512 1.00 33.12 407 ALA A O 1
ATOM 3215 N N . SER A 1 408 ? -67.852 -12.113 67.921 1.00 32.56 408 SER A N 1
ATOM 3216 C CA . SER A 1 408 ? -68.952 -12.225 66.971 1.00 32.56 408 SER A CA 1
ATOM 3217 C C . SER A 1 408 ? -68.420 -12.771 65.646 1.00 32.56 408 SER A C 1
ATOM 3219 O O . SER A 1 408 ? -67.687 -12.107 64.916 1.00 32.56 408 SER A O 1
ATOM 3221 N N . SER A 1 409 ? -68.813 -13.998 65.359 1.00 35.81 409 SER A N 1
ATOM 3222 C CA . SER A 1 409 ? -68.814 -14.644 64.057 1.00 35.81 409 SER A CA 1
ATOM 3223 C C . SER A 1 409 ? -69.705 -13.924 63.038 1.00 35.81 409 SER A C 1
ATOM 3225 O O . SER A 1 409 ? -70.854 -13.610 63.343 1.00 35.81 409 SER A O 1
ATOM 3227 N N . THR A 1 410 ? -69.253 -13.816 61.789 1.00 40.28 410 THR A N 1
ATOM 3228 C CA . THR A 1 410 ? -70.106 -14.112 60.622 1.00 40.28 410 THR A CA 1
ATOM 3229 C C . THR A 1 410 ? -69.257 -14.684 59.474 1.00 40.28 410 THR A C 1
ATOM 3231 O O . THR A 1 410 ? -68.137 -14.218 59.267 1.00 40.28 410 THR A O 1
ATOM 3234 N N . PRO A 1 411 ? -69.742 -15.722 58.761 1.00 41.94 411 PRO A N 1
ATOM 3235 C CA . PRO A 1 411 ? -68.988 -16.451 57.747 1.00 41.94 411 PRO A CA 1
ATOM 3236 C C . PRO A 1 411 ? -69.334 -15.976 56.327 1.00 41.94 411 PRO A C 1
ATOM 3238 O O . PRO A 1 411 ? -70.495 -15.720 56.024 1.00 41.94 411 PRO A O 1
ATOM 3241 N N . PHE A 1 412 ? -68.356 -15.977 55.420 1.00 35.53 4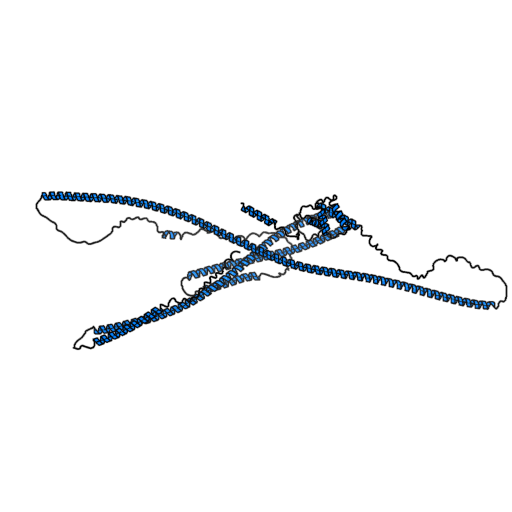12 PHE A N 1
ATOM 3242 C CA . PHE A 1 412 ? -68.623 -16.062 53.983 1.00 35.53 412 PHE A CA 1
ATOM 3243 C C . PHE A 1 412 ? -67.776 -17.172 53.366 1.00 35.53 412 PHE A C 1
ATOM 3245 O O . PHE A 1 412 ? -66.557 -17.094 53.258 1.00 35.53 412 PHE A O 1
ATOM 3252 N N . SER A 1 413 ? -68.477 -18.234 52.982 1.00 40.44 413 SER A N 1
ATOM 3253 C CA . SER A 1 413 ? -68.008 -19.295 52.104 1.00 40.44 413 SER A CA 1
ATOM 3254 C C . SER A 1 413 ? -68.059 -18.780 50.666 1.00 40.44 413 SER A C 1
ATOM 3256 O O . SER A 1 413 ? -69.147 -18.537 50.148 1.00 40.44 413 SER A O 1
ATOM 3258 N N . SER A 1 414 ? -66.915 -18.699 49.990 1.00 37.22 414 SER A N 1
ATOM 3259 C CA . SER A 1 414 ? -66.869 -18.771 48.530 1.00 37.22 414 SER A CA 1
ATOM 3260 C C . SER A 1 414 ? -65.767 -19.749 48.127 1.00 37.22 414 SER A C 1
ATOM 3262 O O . SER A 1 414 ? -64.615 -19.639 48.538 1.00 37.22 414 SER A O 1
ATOM 3264 N N . LYS A 1 415 ? -66.169 -20.796 47.406 1.00 46.22 415 LYS A N 1
ATOM 3265 C CA . LYS A 1 415 ? -65.271 -21.777 46.802 1.00 46.22 415 LYS A CA 1
ATOM 3266 C C . LYS A 1 415 ? -64.652 -21.128 45.566 1.00 46.22 415 LYS A C 1
ATOM 3268 O O . LYS A 1 415 ? -65.376 -20.908 44.601 1.00 46.22 415 LYS A O 1
ATOM 3273 N N . LEU A 1 416 ? -63.346 -20.881 45.580 1.00 43.06 416 LEU A N 1
ATOM 3274 C CA . LEU A 1 416 ? -62.539 -20.671 44.376 1.00 43.06 416 LEU A CA 1
ATOM 3275 C C . LEU A 1 416 ? -61.239 -21.490 44.495 1.00 43.06 416 LEU A C 1
ATOM 3277 O O . LEU A 1 416 ? -60.738 -21.673 45.608 1.00 43.06 416 LEU A O 1
ATOM 3281 N N . PRO A 1 417 ? -60.760 -22.082 43.387 1.00 46.03 417 PRO A N 1
ATOM 3282 C CA . PRO A 1 417 ? -59.776 -23.157 43.404 1.00 46.03 417 PRO A CA 1
ATOM 3283 C C . PRO A 1 417 ? -58.346 -22.658 43.653 1.00 46.03 417 PRO A C 1
ATOM 3285 O O . PRO A 1 417 ? -57.972 -21.540 43.319 1.00 46.03 417 PRO A O 1
ATOM 3288 N N . SER A 1 418 ? -57.547 -23.529 44.268 1.00 56.00 418 SER A N 1
ATOM 3289 C CA . SER A 1 418 ? -56.145 -23.295 44.611 1.00 56.00 418 SER A CA 1
ATOM 3290 C C . SER A 1 418 ? -55.268 -23.157 43.360 1.00 56.00 418 SER A C 1
ATOM 3292 O O . SER A 1 418 ? -55.259 -24.040 42.503 1.00 56.00 418 SER A O 1
ATOM 3294 N N . ILE A 1 419 ? -54.450 -22.101 43.342 1.00 56.44 419 ILE A N 1
ATOM 3295 C CA . ILE A 1 419 ? -53.378 -21.782 42.373 1.00 56.44 419 ILE A CA 1
ATOM 3296 C C . ILE A 1 419 ? -52.425 -22.970 42.105 1.00 56.44 419 ILE A C 1
ATOM 3298 O O . ILE A 1 419 ? -51.788 -23.053 41.058 1.00 56.44 419 ILE A O 1
ATOM 3302 N N . HIS A 1 420 ? -52.367 -23.954 43.008 1.00 50.59 420 HIS A N 1
ATOM 3303 C CA . HIS A 1 420 ? -51.558 -25.162 42.841 1.00 50.59 420 HIS A CA 1
ATOM 3304 C C . HIS A 1 420 ? -52.115 -26.140 41.778 1.00 50.59 420 HIS A C 1
ATOM 3306 O O . HIS A 1 420 ? -51.385 -27.003 41.287 1.00 50.59 420 HIS A O 1
ATOM 3312 N N . PHE A 1 421 ? -53.397 -26.035 41.409 1.00 59.09 421 PHE A N 1
ATOM 3313 C CA . PHE A 1 421 ? -54.009 -26.872 40.368 1.00 59.09 421 PHE A CA 1
ATOM 3314 C C . PHE A 1 421 ? -53.829 -26.277 38.959 1.00 59.09 421 PHE A C 1
ATOM 3316 O O . PHE A 1 421 ? -53.606 -27.025 38.010 1.00 59.09 421 PHE A O 1
ATOM 3323 N N . GLU A 1 422 ? -53.830 -24.947 38.821 1.00 57.00 422 GLU A N 1
ATOM 3324 C CA . GLU A 1 422 ? -53.612 -24.260 37.534 1.00 57.00 422 GLU A CA 1
ATOM 3325 C C . GLU A 1 422 ? -52.153 -24.330 37.064 1.00 57.00 422 GLU A C 1
ATOM 3327 O O . GLU A 1 422 ? -51.899 -24.594 35.890 1.00 57.00 422 GLU A O 1
ATOM 3332 N N . LEU A 1 423 ? -51.182 -24.229 37.979 1.00 52.34 423 LEU A N 1
ATOM 3333 C CA . LEU A 1 423 ? -49.757 -24.337 37.632 1.00 52.34 423 LEU A CA 1
ATOM 3334 C C . LEU A 1 423 ? -49.349 -25.736 37.139 1.00 52.34 423 LEU A C 1
ATOM 3336 O O . LEU A 1 423 ? -48.369 -25.874 36.412 1.00 52.34 423 LEU A O 1
ATOM 3340 N N . LYS A 1 424 ? -50.107 -26.781 37.493 1.00 50.47 424 LYS A N 1
ATOM 3341 C CA . LYS A 1 424 ? -49.822 -28.158 37.063 1.00 50.47 424 LYS A CA 1
ATOM 3342 C C . LYS A 1 424 ? -50.379 -28.479 35.669 1.00 50.47 424 LYS A C 1
ATOM 3344 O O . LYS A 1 424 ? -49.838 -29.357 35.005 1.00 50.47 424 LYS A O 1
ATOM 3349 N N . ASN A 1 425 ? -51.399 -27.749 35.211 1.00 50.16 425 ASN A N 1
ATOM 3350 C CA . ASN A 1 425 ? -51.981 -27.928 33.878 1.00 50.16 425 ASN A CA 1
ATOM 3351 C C . ASN A 1 425 ? -51.281 -27.097 32.790 1.00 50.16 425 ASN A C 1
ATOM 3353 O O . ASN A 1 425 ? -51.291 -27.521 31.641 1.00 50.16 425 ASN A O 1
ATOM 3357 N N . LEU A 1 426 ? -50.606 -25.990 33.129 1.00 48.56 426 LEU A N 1
ATOM 3358 C CA . LEU A 1 426 ? -49.816 -25.213 32.157 1.00 48.56 426 LEU A CA 1
ATOM 3359 C C . LEU A 1 426 ? -48.477 -25.866 31.767 1.00 48.56 426 LEU A C 1
ATOM 3361 O O . LEU A 1 426 ? -47.943 -25.567 30.710 1.00 48.56 426 LEU A O 1
ATOM 3365 N N . ILE A 1 427 ? -47.949 -26.794 32.572 1.00 49.78 427 ILE A N 1
ATOM 3366 C CA . ILE A 1 427 ? -46.670 -27.481 32.289 1.00 49.78 427 ILE A CA 1
ATOM 3367 C C . ILE A 1 427 ? -46.873 -28.747 31.423 1.00 49.78 427 ILE A C 1
ATOM 3369 O O . ILE A 1 427 ? -45.910 -29.362 30.972 1.00 49.78 427 ILE A O 1
ATOM 3373 N N . GLN A 1 428 ? -48.119 -29.153 31.146 1.00 48.47 428 GLN A N 1
ATOM 3374 C CA . GLN A 1 428 ? -48.424 -30.373 30.376 1.00 48.47 428 GLN A CA 1
ATOM 3375 C C . GLN A 1 428 ? -49.075 -30.126 29.006 1.00 48.47 428 GLN A C 1
ATOM 3377 O O . GLN A 1 428 ? -49.382 -31.094 28.309 1.00 48.47 428 GLN A O 1
ATOM 3382 N N . SER A 1 429 ? -49.242 -28.872 28.576 1.00 49.12 429 SER A N 1
ATOM 3383 C CA . SER A 1 429 ? -49.870 -28.542 27.292 1.00 49.12 429 SER A CA 1
ATOM 3384 C C . SER A 1 429 ? -49.127 -27.449 26.520 1.00 49.12 429 SER A C 1
ATOM 3386 O O . SER A 1 429 ? -49.688 -26.391 26.282 1.00 49.12 429 SER A O 1
ATOM 3388 N N . GLU A 1 430 ? -47.893 -27.715 26.096 1.00 38.38 430 GLU A N 1
ATOM 3389 C CA . GLU A 1 430 ? -47.238 -26.982 25.001 1.00 38.38 430 GLU A CA 1
ATOM 3390 C C . GLU A 1 430 ? -46.341 -27.963 24.227 1.00 38.38 430 GLU A C 1
ATOM 3392 O O . GLU A 1 430 ? -45.141 -28.103 24.452 1.00 38.38 430 GLU A O 1
ATOM 3397 N N . LYS A 1 431 ? -46.975 -28.731 23.337 1.00 49.12 431 LYS A N 1
ATOM 3398 C CA . LYS A 1 431 ? -46.327 -29.295 22.152 1.00 49.12 431 LYS A CA 1
ATOM 3399 C C . LYS A 1 431 ? -46.918 -28.567 20.953 1.00 49.12 431 LYS A C 1
ATOM 3401 O O . LYS A 1 431 ? -48.133 -28.416 20.881 1.00 49.12 431 LYS A O 1
ATOM 3406 N N . ASP A 1 432 ? -46.023 -28.182 20.053 1.00 40.06 432 ASP A N 1
ATOM 3407 C CA . ASP A 1 432 ? -46.262 -27.637 18.717 1.00 40.06 432 ASP A CA 1
ATOM 3408 C C . ASP A 1 432 ? -46.609 -26.144 18.648 1.00 40.06 432 ASP A C 1
ATOM 3410 O O . ASP A 1 432 ? -47.775 -25.777 18.624 1.00 40.06 432 ASP A O 1
ATOM 3414 N N . LEU A 1 433 ? -45.577 -25.301 18.498 1.00 37.78 433 LEU A N 1
ATOM 3415 C CA . LEU A 1 433 ? -45.490 -24.270 17.450 1.00 37.78 433 LEU A CA 1
ATOM 3416 C C . LEU A 1 433 ? -43.998 -23.940 17.165 1.00 37.78 433 LEU A C 1
ATOM 3418 O O . LEU A 1 433 ? -43.163 -24.069 18.061 1.00 37.78 433 LEU A O 1
ATOM 3422 N N . PRO A 1 434 ? -43.638 -23.571 15.919 1.00 35.84 434 PRO A N 1
ATOM 3423 C CA . PRO A 1 434 ? -42.256 -23.504 15.446 1.00 35.84 434 PRO A CA 1
ATOM 3424 C C . PRO A 1 434 ? -41.602 -22.150 15.757 1.00 35.84 434 PRO A C 1
ATOM 3426 O O . PRO A 1 434 ? -42.217 -21.100 15.579 1.00 35.84 434 PRO A O 1
ATOM 3429 N N . SER A 1 435 ? -40.331 -22.174 16.165 1.00 32.47 435 SER A N 1
ATOM 3430 C CA . SER A 1 435 ? -39.485 -20.978 16.282 1.00 32.47 435 SER A CA 1
ATOM 3431 C C . SER A 1 435 ? -38.628 -20.808 15.012 1.00 32.47 435 SER A C 1
ATOM 3433 O O . SER A 1 435 ? -38.164 -21.817 14.471 1.00 32.47 435 SER A O 1
ATOM 3435 N N . PRO A 1 436 ? -38.446 -19.573 14.505 1.00 40.66 436 PRO A N 1
ATOM 3436 C CA . PRO A 1 436 ? -37.779 -19.272 13.241 1.00 40.66 436 PRO A CA 1
ATOM 3437 C C . PRO A 1 436 ? -36.248 -19.298 13.379 1.00 40.66 436 PRO A C 1
ATOM 3439 O O . PRO A 1 436 ? -35.728 -19.189 14.483 1.00 40.66 436 PRO A O 1
ATOM 3442 N N . PHE A 1 437 ? -35.564 -19.357 12.231 1.00 33.53 437 PHE A N 1
ATOM 3443 C CA . PHE A 1 437 ? -34.107 -19.433 12.002 1.00 33.53 437 PHE A CA 1
ATOM 3444 C C . PHE A 1 437 ? -33.514 -20.840 11.857 1.00 33.53 437 PHE A C 1
ATOM 3446 O O . PHE A 1 437 ? -32.987 -21.418 12.799 1.00 33.53 437 PHE A O 1
ATOM 3453 N N . CYS A 1 438 ? -33.527 -21.329 10.612 1.00 31.92 438 CYS A N 1
ATOM 3454 C CA . CYS A 1 438 ? -32.475 -22.151 10.000 1.00 31.92 438 CYS A CA 1
ATOM 3455 C C . CYS A 1 438 ? -32.654 -22.084 8.474 1.00 31.92 438 CYS A C 1
ATOM 3457 O O . CYS A 1 438 ? -33.340 -22.908 7.871 1.00 31.92 438 CYS A O 1
ATOM 3459 N N . GLU A 1 439 ? -32.070 -21.060 7.856 1.00 30.64 439 GLU A N 1
ATOM 3460 C CA . GLU A 1 439 ? -31.933 -20.955 6.406 1.00 30.64 439 GLU A CA 1
ATOM 3461 C C . GLU A 1 439 ? -30.812 -21.906 5.971 1.00 30.64 439 GLU A C 1
ATOM 3463 O O . GLU A 1 439 ? -29.633 -21.687 6.246 1.00 30.64 439 GLU A O 1
ATOM 3468 N N . LYS A 1 440 ? -31.201 -23.037 5.380 1.00 32.50 440 LYS A N 1
ATOM 3469 C CA . LYS A 1 440 ? -30.284 -24.037 4.835 1.00 32.50 440 LYS A CA 1
ATOM 3470 C C . LYS A 1 440 ? -30.160 -23.787 3.337 1.00 32.50 440 LYS A C 1
ATOM 3472 O O . LYS A 1 440 ? -31.151 -23.861 2.614 1.00 32.50 440 LYS A O 1
ATOM 3477 N N . ALA A 1 441 ? -28.939 -23.472 2.920 1.00 30.92 441 ALA A N 1
ATOM 3478 C CA . ALA A 1 441 ? -28.533 -23.247 1.544 1.00 30.92 441 ALA A CA 1
ATOM 3479 C C . ALA A 1 441 ? -28.980 -24.391 0.620 1.00 30.92 441 ALA A C 1
ATOM 3481 O O . ALA A 1 441 ? -28.748 -25.568 0.900 1.00 30.92 441 ALA A O 1
ATOM 3482 N N . LEU A 1 442 ? -29.606 -24.008 -0.488 1.00 35.16 442 LEU A N 1
ATOM 3483 C CA . LEU A 1 442 ? -30.062 -24.879 -1.562 1.00 35.16 442 LEU A CA 1
ATOM 3484 C C . LEU A 1 442 ? -29.598 -24.235 -2.874 1.00 35.16 442 LEU A C 1
ATOM 3486 O O . LEU A 1 442 ? -30.355 -23.516 -3.515 1.00 35.16 442 LEU A O 1
ATOM 3490 N N . ILE A 1 443 ? -28.323 -24.420 -3.223 1.00 31.88 443 ILE A N 1
ATOM 3491 C CA . ILE A 1 443 ? -27.796 -24.140 -4.566 1.00 31.88 443 ILE A CA 1
ATOM 3492 C C . ILE A 1 443 ? -26.730 -25.196 -4.862 1.00 31.88 443 ILE A C 1
ATOM 3494 O O . ILE A 1 443 ? -25.549 -24.992 -4.611 1.00 31.88 443 ILE A O 1
ATOM 3498 N N . ASP A 1 444 ? -27.180 -26.337 -5.364 1.00 31.36 444 ASP A N 1
ATOM 3499 C CA . ASP A 1 444 ? -26.366 -27.288 -6.116 1.00 31.36 444 ASP A CA 1
ATOM 3500 C C . ASP A 1 444 ? -27.322 -27.879 -7.159 1.00 31.36 444 ASP A C 1
ATOM 3502 O O . ASP A 1 444 ? -28.106 -28.766 -6.841 1.00 31.36 444 ASP A O 1
ATOM 3506 N N . ASP A 1 445 ? -27.403 -27.213 -8.318 1.00 37.59 445 ASP A N 1
ATOM 3507 C CA . ASP A 1 445 ? -27.904 -27.723 -9.611 1.00 37.59 445 ASP A CA 1
ATOM 3508 C C . ASP A 1 445 ? -28.248 -26.556 -10.549 1.00 37.59 445 ASP A C 1
ATOM 3510 O O . ASP A 1 445 ? -29.413 -26.253 -10.766 1.00 37.59 445 ASP A O 1
ATOM 3514 N N . VAL A 1 446 ? -27.245 -25.900 -11.141 1.00 37.78 446 VAL A N 1
ATOM 3515 C CA . VAL A 1 446 ? -27.343 -25.314 -12.494 1.00 37.78 446 VAL A CA 1
ATOM 3516 C C . VAL A 1 446 ? -25.915 -25.164 -13.016 1.00 37.78 446 VAL A C 1
ATOM 3518 O O . VAL A 1 446 ? -25.190 -24.308 -12.538 1.00 37.78 446 VAL A O 1
ATOM 3521 N N . PHE A 1 447 ? -25.505 -26.036 -13.937 1.00 31.91 447 PHE A N 1
ATOM 3522 C CA . PHE A 1 447 ? -24.656 -25.786 -15.122 1.00 31.91 447 PHE A CA 1
ATOM 3523 C C . PHE A 1 447 ? -24.192 -27.139 -15.689 1.00 31.91 447 PHE A C 1
ATOM 3525 O O . PHE A 1 447 ? -23.008 -27.438 -15.804 1.00 31.91 447 PHE A O 1
ATOM 3532 N N . SER A 1 448 ? -25.167 -27.974 -16.052 1.00 38.09 448 SER A N 1
ATOM 3533 C CA . SER A 1 448 ? -25.003 -28.960 -17.119 1.00 38.09 448 SER A CA 1
ATOM 3534 C C . SER A 1 448 ? -25.826 -28.461 -18.298 1.00 38.09 448 SER A C 1
ATOM 3536 O O . SER A 1 448 ? -27.054 -28.501 -18.268 1.00 38.09 448 SER A O 1
ATOM 3538 N N . SER A 1 449 ? -25.163 -27.905 -19.305 1.00 33.84 449 SER A N 1
ATOM 3539 C CA . SER A 1 449 ? -25.747 -27.682 -20.627 1.00 33.84 449 SER A CA 1
ATOM 3540 C C . SER A 1 449 ? -24.637 -27.749 -21.669 1.00 33.84 449 SER A C 1
ATOM 3542 O O . SER A 1 449 ? -23.760 -26.889 -21.722 1.00 33.84 449 SER A O 1
ATOM 3544 N N . ASP A 1 450 ? -24.691 -28.850 -22.414 1.00 34.91 450 ASP A N 1
ATOM 3545 C CA . ASP A 1 450 ? -24.259 -29.065 -23.793 1.00 34.91 450 ASP A CA 1
ATOM 3546 C C . ASP A 1 450 ? -23.794 -27.841 -24.588 1.00 34.91 450 ASP A C 1
ATOM 3548 O O . ASP A 1 450 ? -24.582 -26.934 -24.845 1.00 34.91 450 ASP A O 1
ATOM 3552 N N . ILE A 1 451 ? -22.562 -27.936 -25.097 1.00 35.12 451 ILE A N 1
ATOM 3553 C CA . ILE A 1 451 ? -22.149 -27.695 -26.495 1.00 35.12 451 ILE A CA 1
ATOM 3554 C C . ILE A 1 451 ? -20.915 -28.604 -26.649 1.00 35.12 451 ILE A C 1
ATOM 3556 O O . ILE A 1 451 ? -19.972 -28.455 -25.879 1.00 35.12 451 ILE A O 1
ATOM 3560 N N . GLY A 1 452 ? -20.806 -29.614 -27.500 1.00 30.41 452 GLY A N 1
ATOM 3561 C CA . GLY A 1 452 ? -21.396 -29.933 -28.791 1.00 30.41 452 GLY A CA 1
ATOM 3562 C C . GLY A 1 452 ? -20.266 -30.672 -29.517 1.00 30.41 452 GLY A C 1
ATOM 3563 O O . GLY A 1 452 ? -19.151 -30.152 -29.580 1.00 30.41 452 GLY A O 1
ATOM 3564 N N . ASP A 1 453 ? -20.516 -31.906 -29.944 1.00 36.66 453 ASP A N 1
ATOM 3565 C CA . ASP A 1 453 ? -19.550 -32.726 -30.674 1.00 36.66 453 ASP A CA 1
ATOM 3566 C C . ASP A 1 453 ? -19.111 -32.015 -31.964 1.00 36.66 453 ASP A C 1
ATOM 3568 O O . ASP A 1 453 ? -19.953 -31.639 -32.780 1.00 36.66 453 ASP A O 1
ATOM 3572 N N . ASP A 1 454 ? -17.801 -31.869 -32.165 1.00 30.91 454 ASP A N 1
ATOM 3573 C CA . ASP A 1 454 ? -17.222 -31.803 -33.506 1.00 30.91 454 ASP A CA 1
ATOM 3574 C C . ASP A 1 454 ? -15.900 -32.577 -33.524 1.00 30.91 454 ASP A C 1
ATOM 3576 O O . ASP A 1 454 ? -15.037 -32.434 -32.649 1.00 30.91 454 ASP A O 1
ATOM 3580 N N . GLU A 1 455 ? -15.811 -33.476 -34.496 1.00 39.72 455 GLU A N 1
ATOM 3581 C CA . GLU A 1 455 ? -14.735 -34.434 -34.688 1.00 39.72 455 GLU A CA 1
ATOM 3582 C C . GLU A 1 455 ? -13.475 -33.744 -35.227 1.00 39.72 455 GLU A C 1
ATOM 3584 O O . GLU A 1 455 ? -13.544 -32.908 -36.124 1.00 39.72 455 GLU A O 1
ATOM 3589 N N . GLY A 1 456 ? -12.290 -34.142 -34.750 1.00 31.09 456 GLY A N 1
ATOM 3590 C CA . GLY A 1 456 ? -11.049 -33.724 -35.404 1.00 31.09 456 GLY A CA 1
ATOM 3591 C C . GLY A 1 456 ? -9.776 -33.881 -34.584 1.00 31.09 456 GLY A C 1
ATOM 3592 O O . GLY A 1 456 ? -9.301 -32.932 -33.975 1.00 31.09 456 GLY A O 1
ATOM 3593 N N . GLU A 1 457 ? -9.192 -35.073 -34.681 1.00 32.25 457 GLU A N 1
ATOM 3594 C CA . GLU A 1 457 ? -7.778 -35.402 -34.448 1.00 32.25 457 GLU A CA 1
ATOM 3595 C C . GLU A 1 457 ? -7.245 -35.494 -33.003 1.00 32.25 457 GLU A C 1
ATOM 3597 O O . GLU A 1 457 ? -6.879 -34.549 -32.305 1.00 32.25 457 GLU A O 1
ATOM 3602 N N . THR A 1 458 ? -7.081 -36.760 -32.629 1.00 41.66 458 THR A N 1
ATOM 3603 C CA . THR A 1 458 ? -6.214 -37.317 -31.599 1.00 41.66 458 THR A CA 1
ATOM 3604 C C . THR A 1 458 ? -4.769 -36.809 -31.681 1.00 41.66 458 THR A C 1
ATOM 3606 O O . THR A 1 458 ? -4.008 -37.282 -32.520 1.00 41.66 458 THR A O 1
ATOM 3609 N N . VAL A 1 459 ? -4.346 -35.965 -30.735 1.00 33.72 459 VAL A N 1
ATOM 3610 C CA . VAL A 1 459 ? -2.960 -35.949 -30.218 1.00 33.72 459 VAL A CA 1
ATOM 3611 C C . VAL A 1 459 ? -2.994 -35.597 -28.724 1.00 33.72 459 VAL A C 1
ATOM 3613 O O . VAL A 1 459 ? -2.602 -34.515 -28.291 1.00 33.72 459 VAL A O 1
ATOM 3616 N N . PHE A 1 460 ? -3.510 -36.521 -27.914 1.00 35.28 460 PHE A N 1
ATOM 3617 C CA . PHE A 1 460 ? -3.106 -36.632 -26.515 1.00 35.28 460 PHE A CA 1
ATOM 3618 C C . PHE A 1 460 ? -1.935 -37.605 -26.494 1.00 35.28 460 PHE A C 1
ATOM 3620 O O . PHE A 1 460 ? -2.130 -38.777 -26.778 1.00 35.28 460 PHE A O 1
ATOM 3627 N N . ASP A 1 461 ? -0.730 -37.089 -26.274 1.00 37.00 461 ASP A N 1
ATOM 3628 C CA . ASP A 1 461 ? 0.298 -37.697 -25.429 1.00 37.00 461 ASP A CA 1
ATOM 3629 C C . ASP A 1 461 ? 1.575 -36.861 -25.532 1.00 37.00 461 ASP A C 1
ATOM 3631 O O . ASP A 1 461 ? 1.991 -36.457 -26.617 1.00 37.00 461 ASP A O 1
ATOM 3635 N N . ASN A 1 462 ? 2.219 -36.643 -24.384 1.00 38.53 462 ASN A N 1
ATOM 3636 C CA . ASN A 1 462 ? 3.475 -35.908 -24.172 1.00 38.53 462 ASN A CA 1
ATOM 3637 C C . ASN A 1 462 ? 3.354 -34.424 -23.802 1.00 38.53 462 ASN A C 1
ATOM 3639 O O . ASN A 1 462 ? 3.944 -33.548 -24.430 1.00 38.53 462 ASN A O 1
ATOM 3643 N N . LEU A 1 463 ? 2.737 -34.159 -22.651 1.00 30.45 463 LEU A N 1
ATOM 3644 C CA . LEU A 1 463 ? 3.256 -33.128 -21.753 1.00 30.45 463 LEU A CA 1
ATOM 3645 C C . LEU A 1 463 ? 3.563 -33.783 -20.406 1.00 30.45 463 LEU A C 1
ATOM 3647 O O . LEU A 1 463 ? 2.664 -34.191 -19.675 1.00 30.45 463 LEU A O 1
ATOM 3651 N N . LYS A 1 464 ? 4.862 -33.921 -20.114 1.00 35.38 464 LYS A N 1
ATOM 3652 C CA . LYS A 1 464 ? 5.364 -34.281 -18.785 1.00 35.38 464 LYS A CA 1
ATOM 3653 C C . LYS A 1 464 ? 4.786 -33.296 -17.758 1.00 35.38 464 LYS A C 1
ATOM 3655 O O . LYS A 1 464 ? 4.889 -32.090 -17.991 1.00 35.38 464 LYS A O 1
ATOM 3660 N N . PRO A 1 465 ? 4.241 -33.770 -16.627 1.00 32.25 465 PRO A N 1
ATOM 3661 C CA . PRO A 1 465 ? 3.950 -32.912 -15.489 1.00 32.25 465 PRO A CA 1
ATOM 3662 C C . PRO A 1 465 ? 5.273 -32.345 -14.963 1.00 32.25 465 PRO A C 1
ATOM 3664 O O . PRO A 1 465 ? 6.071 -33.073 -14.379 1.00 32.25 465 PRO A O 1
ATOM 3667 N N . CYS A 1 466 ? 5.539 -31.067 -15.223 1.00 30.92 466 CYS A N 1
ATOM 3668 C CA . CYS A 1 466 ? 6.570 -30.338 -14.498 1.00 30.92 466 CYS A CA 1
ATOM 3669 C C . CYS A 1 466 ? 5.942 -29.796 -13.212 1.00 30.92 466 CYS A C 1
ATOM 3671 O O . CYS A 1 466 ? 5.109 -28.895 -13.246 1.00 30.92 466 CYS A O 1
ATOM 3673 N N . ASP A 1 467 ? 6.368 -30.429 -12.123 1.00 30.97 467 ASP A N 1
ATOM 3674 C CA . ASP A 1 467 ? 6.533 -29.911 -10.770 1.00 30.97 467 ASP A CA 1
ATOM 3675 C C . ASP A 1 467 ? 5.283 -29.436 -10.022 1.00 30.97 467 ASP A C 1
ATOM 3677 O O . ASP A 1 467 ? 4.906 -28.267 -9.978 1.00 30.97 467 ASP A O 1
ATOM 3681 N N . LEU A 1 468 ? 4.722 -30.429 -9.325 1.00 34.34 468 LEU A N 1
ATOM 3682 C CA . LEU A 1 468 ? 4.097 -30.322 -8.013 1.00 34.34 468 LEU A CA 1
ATOM 3683 C C . LEU A 1 468 ? 4.766 -29.230 -7.153 1.00 34.34 468 LEU A C 1
ATOM 3685 O O . LEU A 1 468 ? 5.797 -29.461 -6.525 1.00 34.34 468 LEU A O 1
ATOM 3689 N N . PHE A 1 469 ? 4.137 -28.067 -7.046 1.00 38.69 469 PHE A N 1
ATOM 3690 C CA . PHE A 1 469 ? 4.417 -27.105 -5.983 1.00 38.69 469 PHE A CA 1
ATOM 3691 C C . PHE A 1 469 ? 3.084 -26.599 -5.429 1.00 38.69 469 PHE A C 1
ATOM 3693 O O . PHE A 1 469 ? 2.562 -25.587 -5.886 1.00 38.69 469 PHE A O 1
ATOM 3700 N N . ASN A 1 470 ? 2.505 -27.376 -4.498 1.00 46.12 470 ASN A N 1
ATOM 3701 C CA . ASN A 1 470 ? 1.752 -26.921 -3.306 1.00 46.12 470 ASN A CA 1
ATOM 3702 C C . ASN A 1 470 ? 0.852 -27.986 -2.646 1.00 46.12 470 ASN A C 1
ATOM 3704 O O . ASN A 1 470 ? 0.163 -27.664 -1.678 1.00 46.12 470 ASN A O 1
ATOM 3708 N N . ASP A 1 471 ? 0.885 -29.252 -3.068 1.00 48.53 471 ASP A N 1
ATOM 3709 C CA . ASP A 1 471 ? 0.023 -30.270 -2.443 1.00 48.53 471 ASP A CA 1
ATOM 3710 C C . ASP A 1 471 ? 0.379 -30.589 -0.979 1.00 48.53 471 ASP A C 1
ATOM 3712 O O . ASP A 1 471 ? -0.520 -30.925 -0.205 1.00 48.53 471 ASP A O 1
ATOM 3716 N N . MET A 1 472 ? 1.637 -30.384 -0.562 1.00 43.28 472 MET A N 1
ATOM 3717 C CA . MET A 1 472 ? 2.099 -30.706 0.798 1.00 43.28 472 MET A CA 1
ATOM 3718 C C . MET A 1 472 ? 1.369 -29.878 1.876 1.00 43.28 472 MET A C 1
ATOM 3720 O O . MET A 1 472 ? 0.766 -30.433 2.787 1.00 43.28 472 MET A O 1
ATOM 3724 N N . LYS A 1 473 ? 1.267 -28.550 1.702 1.00 57.78 473 LYS A N 1
ATOM 3725 C CA . LYS A 1 473 ? 0.755 -27.641 2.749 1.00 57.78 473 LYS A CA 1
ATOM 3726 C C . LYS A 1 473 ? -0.715 -27.851 3.119 1.00 57.78 473 LYS A C 1
ATOM 3728 O O . LYS A 1 473 ? -1.114 -27.506 4.224 1.00 57.78 473 LYS A O 1
ATOM 3733 N N . SER A 1 474 ? -1.540 -28.351 2.196 1.00 53.66 474 SER A N 1
ATOM 3734 C CA . SER A 1 474 ? -2.979 -28.538 2.453 1.00 53.66 474 SER A CA 1
ATOM 3735 C C . SER A 1 474 ? -3.277 -29.791 3.275 1.00 53.66 474 SER A C 1
ATOM 3737 O O . SER A 1 474 ? -4.218 -29.789 4.064 1.00 53.66 474 SER A O 1
ATOM 3739 N N . VAL A 1 475 ? -2.471 -30.841 3.096 1.00 56.78 475 VAL A N 1
ATOM 3740 C CA . VAL A 1 475 ? -2.544 -32.074 3.888 1.00 56.78 475 VAL A CA 1
ATOM 3741 C C . VAL A 1 475 ? -1.902 -31.831 5.254 1.00 56.78 475 VAL A C 1
ATOM 3743 O O . VAL A 1 475 ? -2.524 -32.150 6.266 1.00 56.78 475 VAL A O 1
ATOM 3746 N N . ASP A 1 476 ? -0.770 -31.115 5.278 1.00 60.72 476 ASP A N 1
ATOM 3747 C CA . ASP A 1 476 ? -0.086 -30.696 6.506 1.00 60.72 476 ASP A CA 1
ATOM 3748 C C . ASP A 1 476 ? -1.002 -29.854 7.415 1.00 60.72 476 ASP A C 1
ATOM 3750 O O . ASP A 1 476 ? -1.070 -30.109 8.612 1.00 60.72 476 ASP A O 1
ATOM 3754 N N . LEU A 1 477 ? -1.786 -28.911 6.864 1.00 62.22 477 LEU A N 1
ATOM 3755 C CA . LEU A 1 477 ? -2.720 -28.090 7.656 1.00 62.22 477 LEU A CA 1
ATOM 3756 C C . LEU A 1 477 ? -3.828 -28.921 8.324 1.00 62.22 477 LEU A C 1
ATOM 3758 O O . LEU A 1 477 ? -4.255 -28.622 9.437 1.00 62.22 477 LEU A O 1
ATOM 3762 N N . VAL A 1 478 ? -4.328 -29.948 7.632 1.00 63.38 478 VAL A N 1
ATOM 3763 C CA . VAL A 1 478 ? -5.396 -30.817 8.148 1.00 63.38 478 VAL A CA 1
ATOM 3764 C C . VAL A 1 478 ? -4.851 -31.754 9.226 1.00 63.38 478 VAL A C 1
ATOM 3766 O O . VAL A 1 478 ? -5.537 -32.016 10.217 1.00 63.38 478 VAL A O 1
ATOM 3769 N N . GLU A 1 479 ? -3.623 -32.244 9.064 1.00 67.94 479 GLU A N 1
ATOM 3770 C CA . GLU A 1 479 ? -2.929 -33.041 10.080 1.00 67.94 479 GLU A CA 1
ATOM 3771 C C . GLU A 1 479 ? -2.513 -32.202 11.291 1.00 67.94 479 GLU A C 1
ATOM 3773 O O . GLU A 1 479 ? -2.677 -32.659 12.421 1.00 67.94 479 GLU A O 1
ATOM 3778 N N . GLU A 1 480 ? -2.107 -30.950 11.092 1.00 70.69 480 GLU A N 1
ATOM 3779 C CA . GLU A 1 480 ? -1.773 -30.007 12.162 1.00 70.69 480 GLU A CA 1
ATOM 3780 C C . GLU A 1 480 ? -3.013 -29.588 12.972 1.00 70.69 480 GLU A C 1
ATOM 3782 O O . GLU A 1 480 ? -2.988 -29.608 14.204 1.00 70.69 480 GLU A O 1
ATOM 3787 N N . CYS A 1 481 ? -4.146 -29.307 12.316 1.00 62.06 481 CYS A N 1
ATOM 3788 C CA . CYS A 1 481 ? -5.421 -29.078 13.008 1.00 62.06 481 CYS A CA 1
ATOM 3789 C C . CYS A 1 481 ? -5.881 -30.312 13.801 1.00 62.06 481 CYS A C 1
ATOM 3791 O O . CYS A 1 481 ? -6.396 -30.174 14.911 1.00 62.06 481 CYS A O 1
ATOM 3793 N N . ARG A 1 482 ? -5.672 -31.522 13.264 1.00 71.06 482 ARG A N 1
ATOM 3794 C CA . ARG A 1 482 ? -6.003 -32.777 13.956 1.00 71.06 482 ARG A CA 1
ATOM 3795 C C . ARG A 1 482 ? -5.098 -33.007 15.168 1.00 71.06 482 ARG A C 1
ATOM 3797 O O . ARG A 1 482 ? -5.598 -33.347 16.232 1.00 71.06 482 ARG A O 1
ATOM 3804 N N . HIS A 1 483 ? -3.800 -32.756 15.031 1.00 74.06 483 HIS A N 1
ATOM 3805 C CA . HIS A 1 483 ? -2.837 -32.877 16.121 1.00 74.06 483 HIS A CA 1
ATOM 3806 C C . HIS A 1 483 ? -3.115 -31.874 17.252 1.00 74.06 483 HIS A C 1
ATOM 3808 O O . HIS A 1 483 ? -3.128 -32.244 18.424 1.00 74.06 483 HIS A O 1
ATOM 3814 N N . ASN A 1 484 ? -3.429 -30.621 16.906 1.00 68.38 484 ASN A N 1
ATOM 3815 C CA . ASN A 1 484 ? -3.804 -29.597 17.882 1.00 68.38 484 ASN A CA 1
ATOM 3816 C C . ASN A 1 484 ? -5.119 -29.932 18.604 1.00 68.38 484 ASN A C 1
ATOM 3818 O O . ASN A 1 484 ? -5.232 -29.680 19.802 1.00 68.38 484 ASN A O 1
ATOM 3822 N N . LYS A 1 485 ? -6.089 -30.550 17.913 1.00 69.69 485 LYS A N 1
ATOM 3823 C CA . LYS A 1 485 ? -7.315 -31.078 18.536 1.00 69.69 485 LYS A CA 1
ATOM 3824 C C . LYS A 1 485 ? -6.992 -32.128 19.599 1.00 69.69 485 LYS A C 1
ATOM 3826 O O . LYS A 1 485 ? -7.499 -32.045 20.715 1.00 69.69 485 LYS A O 1
ATOM 3831 N N . ASP A 1 486 ? -6.150 -33.099 19.258 1.00 73.69 486 ASP A N 1
ATOM 3832 C CA . ASP A 1 486 ? -5.805 -34.200 20.160 1.00 73.69 486 ASP A CA 1
ATOM 3833 C C . ASP A 1 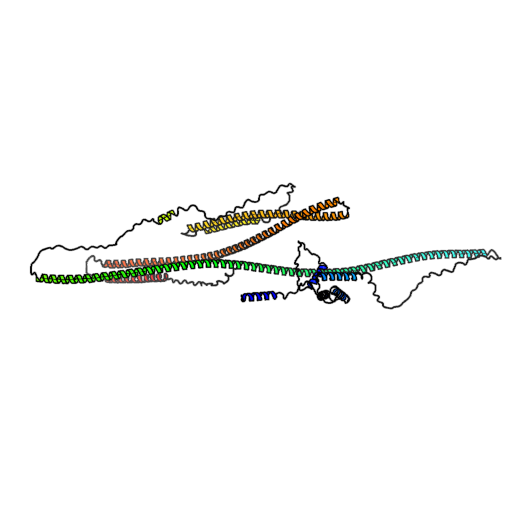486 ? -5.049 -33.684 21.402 1.00 73.69 486 ASP A C 1
ATOM 3835 O O . ASP A 1 486 ? -5.341 -34.107 22.522 1.00 73.69 486 ASP A O 1
ATOM 3839 N N . LEU A 1 487 ? -4.179 -32.680 21.233 1.00 75.56 487 LEU A N 1
ATOM 3840 C CA . LEU A 1 487 ? -3.462 -32.020 22.329 1.00 75.56 487 LEU A CA 1
ATOM 3841 C C . LEU A 1 487 ? -4.398 -31.255 23.285 1.00 75.56 487 LEU A C 1
ATOM 3843 O O . LEU A 1 487 ? -4.209 -31.279 24.501 1.00 75.56 487 LEU A O 1
ATOM 3847 N N . VAL A 1 488 ? -5.421 -30.577 22.755 1.00 67.88 488 VAL A N 1
ATOM 3848 C CA . VAL A 1 488 ? -6.409 -29.847 23.571 1.00 67.88 488 VAL A CA 1
ATOM 3849 C C . VAL A 1 488 ? -7.315 -30.812 24.344 1.00 67.88 488 VAL A C 1
ATOM 3851 O O . VAL A 1 488 ? -7.643 -30.551 25.503 1.00 67.88 488 VAL A O 1
ATOM 3854 N N . LEU A 1 489 ? -7.672 -31.956 23.752 1.00 71.19 489 LEU A N 1
ATOM 3855 C CA . LEU A 1 489 ? -8.427 -33.010 24.438 1.00 71.19 489 LEU A CA 1
ATOM 3856 C C . LEU A 1 489 ? -7.624 -33.640 25.583 1.00 71.19 489 LEU A C 1
ATOM 3858 O O . LEU A 1 489 ? -8.180 -33.875 26.655 1.00 71.19 489 LEU A O 1
ATOM 3862 N N . GLU A 1 490 ? -6.320 -33.846 25.393 1.00 76.50 490 GLU A N 1
ATOM 3863 C CA . GLU A 1 490 ? -5.420 -34.341 26.440 1.00 76.50 490 GLU A CA 1
ATOM 3864 C C . GLU A 1 490 ? -5.288 -33.340 27.604 1.00 76.50 490 GLU A C 1
ATOM 3866 O O . GLU A 1 490 ? -5.307 -33.727 28.775 1.00 76.50 490 GLU A O 1
ATOM 3871 N N . GLN A 1 491 ? -5.238 -32.037 27.308 1.00 68.81 491 GLN A N 1
ATOM 3872 C CA . GLN A 1 491 ? -5.225 -30.980 28.326 1.00 68.81 491 GLN A CA 1
ATOM 3873 C C . GLN A 1 491 ? -6.542 -30.899 29.115 1.00 68.81 491 GLN A C 1
ATOM 3875 O O . GLN A 1 491 ? -6.513 -30.701 30.330 1.00 68.81 491 GLN A O 1
ATOM 3880 N N . LEU A 1 492 ? -7.688 -31.107 28.464 1.00 66.81 492 LEU A N 1
ATOM 3881 C CA . LEU A 1 492 ? -8.997 -31.185 29.124 1.00 66.81 492 LEU A CA 1
ATOM 3882 C C . LEU A 1 492 ? -9.126 -32.424 30.030 1.00 66.81 492 LEU A C 1
ATOM 3884 O O . LEU A 1 492 ? -9.642 -32.308 31.142 1.00 66.81 492 LEU A O 1
ATOM 3888 N N . ASP A 1 493 ? -8.598 -33.582 29.621 1.00 68.81 493 ASP A N 1
ATOM 3889 C CA . ASP A 1 493 ? -8.585 -34.799 30.452 1.00 68.81 493 ASP A CA 1
ATOM 3890 C C . ASP A 1 493 ? -7.671 -34.658 31.689 1.00 68.81 493 ASP A C 1
ATOM 3892 O O . ASP A 1 493 ? -7.939 -35.246 32.742 1.00 68.81 493 ASP A O 1
ATOM 3896 N N . LEU A 1 494 ? -6.610 -33.847 31.605 1.00 68.31 494 LEU A N 1
ATOM 3897 C CA . LEU A 1 494 ? -5.766 -33.508 32.756 1.00 68.31 494 LEU A CA 1
ATOM 3898 C C . LEU A 1 494 ? -6.476 -32.578 33.750 1.00 68.31 494 LEU A C 1
ATOM 3900 O O . LEU A 1 494 ? -6.287 -32.732 34.958 1.00 68.31 494 LEU A O 1
ATOM 3904 N N . LEU A 1 495 ? -7.314 -31.661 33.258 1.00 59.00 495 LEU A N 1
ATOM 3905 C CA . LEU A 1 495 ? -8.111 -30.737 34.073 1.00 59.00 495 LEU A CA 1
ATOM 3906 C C . LEU A 1 495 ? -9.357 -31.393 34.698 1.00 59.00 495 LEU A C 1
ATOM 3908 O O . LEU A 1 495 ? -9.889 -30.877 35.676 1.00 59.00 495 LEU A O 1
ATOM 3912 N N . SER A 1 496 ? -9.799 -32.543 34.180 1.00 60.50 496 SER A N 1
ATOM 3913 C CA . SER A 1 496 ? -10.962 -33.291 34.686 1.00 60.50 496 SER A CA 1
ATOM 3914 C C . SER A 1 496 ? -10.641 -34.225 35.873 1.00 60.50 496 SER A C 1
ATOM 3916 O O . SER A 1 496 ? -11.538 -34.845 36.445 1.00 60.50 496 SER A O 1
ATOM 3918 N N . LYS A 1 497 ? -9.371 -34.345 36.297 1.00 56.75 497 LYS A N 1
ATOM 3919 C CA . LYS A 1 497 ? -8.998 -35.185 37.453 1.00 56.75 497 LYS A CA 1
ATOM 3920 C C . LYS A 1 497 ? -9.292 -34.470 38.782 1.00 56.75 497 LYS A C 1
ATOM 3922 O O . LYS A 1 497 ? -8.692 -33.429 39.046 1.00 56.75 497 LYS A O 1
ATOM 3927 N N . PRO A 1 498 ? -10.135 -35.037 39.665 1.00 51.88 498 PRO A N 1
ATOM 3928 C CA . PRO A 1 498 ? -10.522 -34.371 40.901 1.00 51.88 498 PRO A CA 1
ATOM 3929 C C . PRO A 1 498 ? -9.382 -34.416 41.927 1.00 51.88 498 PRO A C 1
ATOM 3931 O O . PRO A 1 498 ? -8.961 -35.486 42.373 1.00 51.88 498 PRO A O 1
ATOM 3934 N N . GLN A 1 499 ? -8.906 -33.243 42.343 1.00 49.12 499 GLN A N 1
ATOM 3935 C CA . GLN A 1 499 ? -8.144 -33.078 43.578 1.00 49.12 499 GLN A CA 1
ATOM 3936 C C . GLN A 1 499 ? -9.110 -32.657 44.696 1.00 49.12 499 GLN A C 1
ATOM 3938 O O . GLN A 1 499 ? -9.486 -31.500 44.796 1.00 49.12 499 GLN A O 1
ATOM 3943 N N . GLY A 1 500 ? -9.502 -33.620 45.536 1.00 44.94 500 GLY A N 1
ATOM 3944 C CA . GLY A 1 500 ? -9.944 -33.380 46.917 1.00 44.94 500 GLY A CA 1
ATOM 3945 C C . GLY A 1 500 ? -11.305 -32.698 47.163 1.00 44.94 500 GLY A C 1
ATOM 3946 O O . GLY A 1 500 ? -11.363 -31.506 47.415 1.00 44.94 500 GLY A O 1
ATOM 3947 N N . ALA A 1 501 ? -12.346 -33.530 47.297 1.00 41.41 501 ALA A N 1
ATOM 3948 C CA . ALA A 1 501 ? -13.514 -33.417 48.192 1.00 41.41 501 ALA A CA 1
ATOM 3949 C C . ALA A 1 501 ? -14.567 -32.277 48.035 1.00 41.41 501 ALA A C 1
ATOM 3951 O O . ALA A 1 501 ? -14.449 -31.198 48.604 1.00 41.41 501 ALA A O 1
ATOM 3952 N N . GLN A 1 502 ? -15.724 -32.697 47.488 1.00 50.00 502 GLN A N 1
ATOM 3953 C CA . GLN A 1 502 ? -17.119 -32.483 47.944 1.00 50.00 502 GLN A CA 1
ATOM 3954 C C . GLN A 1 502 ? 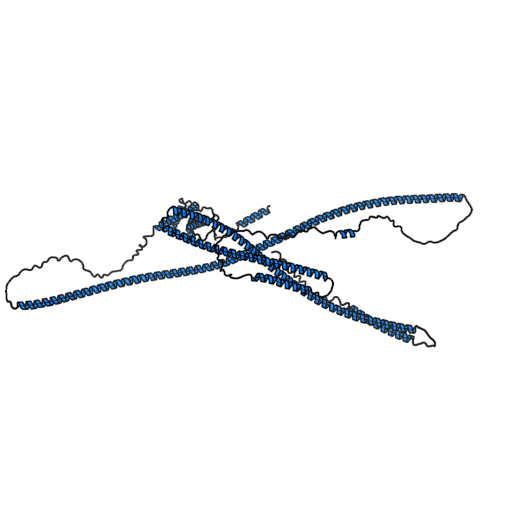-17.770 -31.082 47.881 1.00 50.00 502 GLN A C 1
ATOM 3956 O O . GLN A 1 502 ? -17.722 -30.318 48.842 1.00 50.00 502 GLN A O 1
ATOM 3961 N N . LYS A 1 503 ? -18.580 -30.861 46.823 1.00 45.31 503 LYS A N 1
ATOM 3962 C CA . LYS A 1 503 ? -20.079 -30.808 46.820 1.00 45.31 503 LYS A CA 1
ATOM 3963 C C . LYS A 1 503 ? -20.702 -30.083 45.607 1.00 45.31 503 LYS A C 1
ATOM 3965 O O . LYS A 1 503 ? -21.920 -29.953 45.552 1.00 45.31 503 LYS A O 1
ATOM 3970 N N . THR A 1 504 ? -19.909 -29.691 44.613 1.00 50.22 504 THR A N 1
ATOM 3971 C CA . THR A 1 504 ? -20.375 -29.119 43.327 1.00 50.22 504 THR A CA 1
ATOM 3972 C C . THR A 1 504 ? -19.960 -29.966 42.113 1.00 50.22 504 THR A C 1
ATOM 3974 O O . THR A 1 504 ? -19.939 -29.479 40.984 1.00 50.22 504 THR A O 1
ATOM 3977 N N . GLU A 1 505 ? -19.610 -31.238 42.342 1.00 52.38 505 GLU A N 1
ATOM 3978 C CA . GLU A 1 505 ? -19.001 -32.120 41.334 1.00 52.38 505 GLU A CA 1
ATOM 3979 C C . GLU A 1 505 ? -19.933 -32.427 40.148 1.00 52.38 505 GLU A C 1
ATOM 3981 O O . GLU A 1 505 ? -19.445 -32.494 39.026 1.00 52.38 505 GLU A O 1
ATOM 3986 N N . ASP A 1 506 ? -21.255 -32.513 40.336 1.00 52.84 506 ASP A N 1
ATOM 3987 C CA . ASP A 1 506 ? -22.174 -32.880 39.242 1.00 52.84 506 ASP A CA 1
ATOM 3988 C C . ASP A 1 506 ? -22.438 -31.742 38.236 1.00 52.84 506 ASP A C 1
ATOM 3990 O O . ASP A 1 506 ? -22.613 -31.999 37.046 1.00 52.84 506 ASP A O 1
ATOM 3994 N N . GLU A 1 507 ? -22.434 -30.476 38.667 1.00 54.19 507 GLU A N 1
ATOM 3995 C CA . GLU A 1 507 ? -22.663 -29.336 37.762 1.00 54.19 507 GLU A CA 1
ATOM 3996 C C . GLU A 1 507 ? -21.389 -28.946 37.005 1.00 54.19 507 GLU A C 1
ATOM 3998 O O . GLU A 1 507 ? -21.441 -28.692 35.801 1.00 54.19 507 GLU A O 1
ATOM 4003 N N . HIS A 1 508 ? -20.228 -28.964 37.671 1.00 54.00 508 HIS A N 1
ATOM 4004 C CA . HIS A 1 508 ? -18.952 -28.664 37.020 1.00 54.00 508 HIS A CA 1
ATOM 4005 C C . HIS A 1 508 ? -18.563 -29.731 35.994 1.00 54.00 508 HIS A C 1
ATOM 4007 O O . HIS A 1 508 ? -18.152 -29.371 34.893 1.00 54.00 508 HIS A O 1
ATOM 4013 N N . LEU A 1 509 ? -18.751 -31.021 36.303 1.00 58.66 509 LEU A N 1
ATOM 4014 C CA . LEU A 1 509 ? -18.449 -32.107 35.367 1.00 58.66 509 LEU A CA 1
ATOM 4015 C C . LEU A 1 509 ? -19.356 -32.049 34.127 1.00 58.66 509 LEU A C 1
ATOM 4017 O O . LEU A 1 509 ? -18.886 -32.251 33.010 1.00 58.66 509 LEU A O 1
ATOM 4021 N N . ASN A 1 510 ? -20.633 -31.690 34.307 1.00 64.62 510 ASN A N 1
ATOM 4022 C CA . ASN A 1 510 ? -21.587 -31.538 33.210 1.00 64.62 510 ASN A CA 1
ATOM 4023 C C . ASN A 1 510 ? -21.260 -30.325 32.319 1.00 64.62 510 ASN A C 1
ATOM 4025 O O . ASN A 1 510 ? -21.270 -30.436 31.098 1.00 64.62 510 ASN A O 1
ATOM 4029 N N . VAL A 1 511 ? -20.890 -29.178 32.902 1.00 65.62 511 VAL A N 1
ATOM 4030 C CA . VAL A 1 511 ? -20.473 -27.992 32.129 1.00 65.62 511 VAL A CA 1
ATOM 4031 C C . VAL A 1 511 ? -19.168 -28.250 31.371 1.00 65.62 511 VAL A C 1
ATOM 4033 O O . VAL A 1 511 ? -19.051 -27.858 30.208 1.00 65.62 511 VAL A O 1
ATOM 4036 N N . THR A 1 512 ? -18.196 -28.941 31.977 1.00 66.50 512 THR A N 1
ATOM 4037 C CA . THR A 1 512 ? -16.944 -29.303 31.291 1.00 66.50 512 THR A CA 1
ATOM 4038 C C . THR A 1 512 ? -17.192 -30.291 30.146 1.00 66.50 512 THR A C 1
ATOM 4040 O O . THR A 1 512 ? -16.620 -30.123 29.072 1.00 66.50 512 THR A O 1
ATOM 4043 N N . GLU A 1 513 ? -18.092 -31.262 30.321 1.00 73.88 513 GLU A N 1
ATOM 4044 C CA . GLU A 1 513 ? -18.443 -32.236 29.279 1.00 73.88 513 GLU A CA 1
ATOM 4045 C C . GLU A 1 513 ? -19.258 -31.610 28.131 1.00 73.88 513 GLU A C 1
ATOM 4047 O O . GLU A 1 513 ? -18.998 -31.893 26.962 1.00 73.88 513 GLU A O 1
ATOM 4052 N N . ILE A 1 514 ? -20.180 -30.686 28.426 1.00 74.88 514 ILE A N 1
ATOM 4053 C CA . ILE A 1 514 ? -20.912 -29.919 27.402 1.00 74.88 514 ILE A CA 1
ATOM 4054 C C . ILE A 1 514 ? -19.946 -29.045 26.593 1.00 74.88 514 ILE A C 1
ATOM 4056 O O . ILE A 1 514 ? -19.999 -29.038 25.362 1.00 74.88 514 ILE A O 1
ATOM 4060 N N . THR A 1 515 ? -19.018 -28.362 27.269 1.00 72.06 515 THR A N 1
ATOM 4061 C CA . THR A 1 515 ? -17.998 -27.532 26.608 1.00 72.06 515 THR A CA 1
ATOM 4062 C C . THR A 1 515 ? -17.068 -28.390 25.742 1.00 72.06 515 THR A C 1
ATOM 4064 O O . THR A 1 515 ? -16.726 -28.005 24.625 1.00 72.06 515 THR A O 1
ATOM 4067 N N . ARG A 1 516 ? -16.712 -29.598 26.204 1.00 74.69 516 ARG A N 1
ATOM 4068 C CA . ARG A 1 516 ? -15.931 -30.583 25.438 1.00 74.69 516 ARG A CA 1
ATOM 4069 C C . ARG A 1 516 ? -16.657 -31.012 24.163 1.00 74.69 516 ARG A C 1
ATOM 4071 O O . ARG A 1 516 ? -16.046 -31.042 23.097 1.00 74.69 516 ARG A O 1
ATOM 4078 N N . GLN A 1 517 ? -17.943 -31.340 24.260 1.00 77.00 517 GLN A N 1
ATOM 4079 C CA . GLN A 1 517 ? -18.740 -31.775 23.110 1.00 77.00 517 GLN A CA 1
ATOM 4080 C C . GLN A 1 517 ? -18.952 -30.650 22.091 1.00 77.00 517 GLN A C 1
ATOM 4082 O O . GLN A 1 517 ? -18.860 -30.903 20.891 1.00 77.00 517 GLN A O 1
ATOM 4087 N N . GLN A 1 518 ? -19.152 -29.410 22.546 1.00 77.06 518 GLN A N 1
ATOM 4088 C CA . GLN A 1 518 ? -19.228 -28.242 21.662 1.00 77.06 518 GLN A CA 1
ATOM 4089 C C . GLN A 1 518 ? -17.908 -27.998 20.926 1.00 77.06 518 GLN A C 1
ATOM 4091 O O . GLN A 1 518 ? -17.910 -27.857 19.706 1.00 77.06 518 GLN A O 1
ATOM 4096 N N . LEU A 1 519 ? -16.774 -28.053 21.631 1.00 74.75 519 LEU A N 1
ATOM 4097 C CA . LEU A 1 519 ? -15.456 -27.875 21.021 1.00 74.75 519 LEU A CA 1
ATOM 4098 C C . LEU A 1 519 ? -15.138 -28.976 19.992 1.00 74.75 519 LEU A C 1
ATOM 4100 O O . LEU A 1 519 ? -14.577 -28.701 18.929 1.00 74.75 519 LEU A O 1
ATOM 4104 N N . LEU A 1 520 ? -15.513 -30.226 20.288 1.00 74.50 520 LEU A N 1
ATOM 4105 C CA . LEU A 1 520 ? -15.381 -31.357 19.364 1.00 74.50 520 LEU A CA 1
ATOM 4106 C C . LEU A 1 520 ? -16.201 -31.142 18.089 1.00 74.50 520 LEU A C 1
ATOM 4108 O O . LEU A 1 520 ? -15.692 -31.379 16.993 1.00 74.50 520 LEU A O 1
ATOM 4112 N N . GLN A 1 521 ? -17.442 -30.681 18.236 1.00 79.94 521 GLN A N 1
ATOM 4113 C CA . GLN A 1 521 ? -18.340 -30.430 17.115 1.00 79.94 521 GLN A CA 1
ATOM 4114 C C . GLN A 1 521 ? -17.840 -29.272 16.240 1.00 79.94 521 GLN A C 1
ATOM 4116 O O . GLN A 1 521 ? -17.744 -29.429 15.025 1.00 79.94 521 GLN A O 1
ATOM 4121 N N . GLU A 1 522 ? -17.439 -28.151 16.844 1.00 75.38 522 GLU A N 1
ATOM 4122 C CA . GLU A 1 522 ? -16.906 -26.993 16.114 1.00 75.38 522 GLU A CA 1
ATOM 4123 C C . GLU A 1 522 ? -15.599 -27.317 15.382 1.00 75.38 522 GLU A C 1
ATOM 4125 O O . GLU A 1 522 ? -15.415 -26.915 14.234 1.00 75.38 522 GLU A O 1
ATOM 4130 N N . THR A 1 523 ? -14.705 -28.094 16.002 1.00 72.31 523 THR A N 1
ATOM 4131 C CA . THR A 1 523 ? -13.441 -28.501 15.367 1.00 72.31 523 THR A CA 1
ATOM 4132 C C . THR A 1 523 ? -13.681 -29.435 14.178 1.00 72.31 523 THR A C 1
ATOM 4134 O O . THR A 1 523 ? -13.010 -29.328 13.149 1.00 72.31 523 THR A O 1
ATOM 4137 N N . GLU A 1 524 ? -14.644 -30.350 14.296 1.00 76.00 524 GLU A N 1
ATOM 4138 C CA . GLU A 1 524 ? -15.021 -31.265 13.217 1.00 76.00 524 GLU A CA 1
ATOM 4139 C C . GLU A 1 524 ? -15.693 -30.518 12.056 1.00 76.00 524 GLU A C 1
ATOM 4141 O O . GLU A 1 524 ? -15.377 -30.758 10.889 1.00 76.00 524 GLU A O 1
ATOM 4146 N N . ASP A 1 525 ? -16.572 -29.562 12.355 1.00 74.94 525 ASP A N 1
ATOM 4147 C CA . ASP A 1 525 ? -17.223 -28.741 11.336 1.00 74.94 525 ASP A CA 1
ATOM 4148 C C . ASP A 1 525 ? -16.224 -27.803 10.642 1.00 74.94 525 ASP A C 1
ATOM 4150 O O . ASP A 1 525 ? -16.241 -27.684 9.414 1.00 74.94 525 ASP A O 1
ATOM 4154 N N . PHE A 1 526 ? -15.261 -27.244 11.379 1.00 74.00 526 PHE A N 1
ATOM 4155 C CA . PHE A 1 526 ? -14.152 -26.482 10.803 1.00 74.00 526 PHE A CA 1
ATOM 4156 C C . PHE A 1 526 ? -13.264 -27.343 9.890 1.00 74.00 526 PHE A C 1
ATOM 4158 O O . PHE A 1 526 ? -12.889 -26.914 8.795 1.00 74.00 526 PHE A O 1
ATOM 4165 N N . SER A 1 527 ? -12.976 -28.590 10.283 1.00 73.00 527 SER A N 1
ATOM 4166 C CA . SER A 1 527 ? -12.210 -29.532 9.456 1.00 73.00 527 SER A CA 1
ATOM 4167 C C . SER A 1 527 ? -12.915 -29.837 8.128 1.00 73.00 527 SER A C 1
ATOM 4169 O O . SER A 1 527 ? -12.278 -29.811 7.072 1.00 73.00 527 SER A O 1
ATOM 4171 N N . LYS A 1 528 ? -14.241 -30.037 8.146 1.00 76.94 528 LYS A N 1
ATOM 4172 C CA . LYS A 1 528 ? -15.041 -30.235 6.923 1.00 76.94 528 LYS A CA 1
ATOM 4173 C C . LYS A 1 528 ? -14.982 -29.020 5.998 1.00 76.94 528 LYS A C 1
ATOM 4175 O O . LYS A 1 528 ? -14.786 -29.192 4.796 1.00 76.94 528 LYS A O 1
ATOM 4180 N N . VAL A 1 529 ? -15.093 -27.807 6.545 1.00 77.00 529 VAL A N 1
ATOM 4181 C CA . VAL A 1 529 ? -15.002 -26.562 5.761 1.00 77.00 529 VAL A CA 1
ATOM 4182 C C . VAL A 1 529 ? -13.628 -26.424 5.102 1.00 77.00 529 VAL A C 1
ATOM 4184 O O . VAL A 1 529 ? -13.557 -26.094 3.920 1.00 77.00 529 VAL A O 1
ATOM 4187 N N . ILE A 1 530 ? -12.538 -26.742 5.809 1.00 73.00 530 ILE A N 1
ATOM 4188 C CA . ILE A 1 530 ? -11.183 -26.731 5.230 1.00 73.00 530 ILE A CA 1
ATOM 4189 C C . ILE A 1 530 ? -11.059 -27.739 4.082 1.00 73.00 530 ILE A C 1
ATOM 4191 O O . ILE A 1 530 ? -10.480 -27.418 3.043 1.00 73.00 530 ILE A O 1
ATOM 4195 N N . VAL A 1 531 ? -11.601 -28.949 4.244 1.00 72.38 531 VAL A N 1
ATOM 4196 C CA . VAL A 1 531 ? -11.549 -29.988 3.206 1.00 72.38 531 VAL A CA 1
ATOM 4197 C C . VAL A 1 531 ? -12.326 -29.566 1.959 1.00 72.38 531 VAL A C 1
ATOM 4199 O O . VAL A 1 531 ? -11.807 -29.714 0.850 1.00 72.38 531 VAL A O 1
ATOM 4202 N N . GLU A 1 532 ? -13.528 -29.010 2.115 1.00 74.31 532 GLU A N 1
ATOM 4203 C CA . GLU A 1 532 ? -14.313 -28.504 0.984 1.00 74.31 532 GLU A CA 1
ATOM 4204 C C . GLU A 1 532 ? -13.644 -27.297 0.321 1.00 74.31 532 GLU A C 1
ATOM 4206 O O . GLU A 1 532 ? -13.505 -27.262 -0.901 1.00 74.31 532 GLU A O 1
ATOM 4211 N N . LEU A 1 533 ? -13.098 -26.361 1.099 1.00 73.94 533 LEU A N 1
ATOM 4212 C CA . LEU A 1 533 ? -12.356 -25.223 0.559 1.00 73.94 533 LEU A CA 1
ATOM 4213 C C . LEU A 1 533 ? -11.109 -25.671 -0.222 1.00 73.94 533 LEU A C 1
ATOM 4215 O O . LEU A 1 533 ? -10.821 -25.141 -1.298 1.00 73.94 533 LEU A O 1
ATOM 4219 N N . ALA A 1 534 ? -10.390 -26.685 0.267 1.00 70.12 534 ALA A N 1
ATOM 4220 C CA . ALA A 1 534 ? -9.246 -27.266 -0.429 1.00 70.12 534 ALA A CA 1
ATOM 4221 C C . ALA A 1 534 ? -9.655 -27.954 -1.742 1.00 70.12 534 ALA A C 1
ATOM 4223 O O . ALA A 1 534 ? -8.945 -27.831 -2.743 1.00 70.12 534 ALA A O 1
ATOM 4224 N N . LYS A 1 535 ? -10.800 -28.652 -1.780 1.00 76.69 535 LYS A N 1
ATOM 4225 C CA . LYS A 1 535 ? -11.349 -29.223 -3.023 1.00 76.69 535 LYS A CA 1
ATOM 4226 C C . LYS A 1 535 ? -11.700 -28.125 -4.024 1.00 76.69 535 LYS A C 1
ATOM 4228 O O . LYS A 1 535 ? -11.238 -28.186 -5.164 1.00 76.69 535 LYS A O 1
ATOM 4233 N N . THR A 1 536 ? -12.424 -27.093 -3.597 1.00 73.19 536 THR A N 1
ATOM 4234 C CA . THR A 1 536 ? -12.806 -25.963 -4.456 1.00 73.19 536 THR A CA 1
ATOM 4235 C C . THR A 1 536 ? -11.573 -25.247 -5.003 1.00 73.19 536 THR A C 1
ATOM 4237 O O . THR A 1 536 ? -11.481 -25.015 -6.211 1.00 73.19 536 THR A O 1
ATOM 4240 N N . LYS A 1 537 ? -10.554 -25.014 -4.166 1.00 78.50 537 LYS A N 1
ATOM 4241 C CA . LYS A 1 537 ? -9.266 -24.458 -4.598 1.00 78.50 537 LYS A CA 1
ATOM 4242 C C . LYS A 1 537 ? -8.599 -25.312 -5.680 1.00 78.50 537 LYS A C 1
ATOM 4244 O O . LYS A 1 537 ? -8.250 -24.779 -6.728 1.00 78.50 537 LYS A O 1
ATOM 4249 N N . ARG A 1 538 ? -8.501 -26.636 -5.492 1.00 74.69 538 ARG A N 1
ATOM 4250 C CA . ARG A 1 538 ? -7.926 -27.546 -6.505 1.00 74.69 538 ARG A CA 1
ATOM 4251 C C . ARG A 1 538 ? -8.675 -27.479 -7.835 1.00 74.69 538 ARG A C 1
ATOM 4253 O O . ARG A 1 538 ? -8.048 -27.469 -8.892 1.00 74.69 538 ARG A O 1
ATOM 4260 N N . THR A 1 539 ? -10.008 -27.419 -7.805 1.00 72.88 539 THR A N 1
ATOM 4261 C CA . THR A 1 539 ? -10.799 -27.297 -9.042 1.00 72.88 539 THR A CA 1
ATOM 4262 C C . THR A 1 539 ? -10.576 -25.957 -9.743 1.00 72.88 539 THR A C 1
ATOM 4264 O O . THR A 1 539 ? -10.497 -25.919 -10.972 1.00 72.88 539 THR A O 1
ATOM 4267 N N . SER A 1 540 ? -10.406 -24.873 -8.983 1.00 69.69 540 SER A N 1
ATOM 4268 C CA . SER A 1 540 ? -10.075 -23.551 -9.519 1.00 69.69 540 SER A CA 1
ATOM 4269 C C . SER A 1 540 ? -8.673 -23.528 -10.137 1.00 69.69 540 SER A C 1
ATOM 4271 O O . SER A 1 540 ? -8.522 -23.154 -11.300 1.00 69.69 540 SER A O 1
ATOM 4273 N N . ASP A 1 541 ? -7.663 -24.045 -9.435 1.00 73.69 541 ASP A N 1
ATOM 4274 C CA . ASP A 1 541 ? -6.278 -24.116 -9.920 1.00 73.69 541 ASP A CA 1
ATOM 4275 C C . ASP A 1 541 ? -6.174 -24.962 -11.207 1.00 73.69 541 ASP A C 1
ATOM 4277 O O . ASP A 1 541 ? -5.487 -24.600 -12.171 1.00 73.69 541 ASP A O 1
ATOM 4281 N N . LEU A 1 542 ? -6.937 -26.059 -11.294 1.00 83.19 542 LEU A N 1
ATOM 4282 C CA . LEU A 1 542 ? -7.034 -26.865 -12.513 1.00 83.19 542 LEU A CA 1
ATOM 4283 C C . LEU A 1 542 ? -7.678 -26.091 -13.679 1.00 83.19 542 LEU A C 1
ATOM 4285 O O . LEU A 1 542 ? -7.281 -26.254 -14.834 1.00 83.19 542 LEU A O 1
ATOM 4289 N N . ARG A 1 543 ? -8.669 -25.235 -13.410 1.00 85.62 543 ARG A N 1
ATOM 4290 C CA . ARG A 1 543 ? -9.259 -24.361 -14.438 1.00 85.62 543 ARG A CA 1
ATOM 4291 C C . ARG A 1 543 ? -8.260 -23.304 -14.901 1.00 85.62 543 ARG A C 1
ATOM 4293 O O . ARG A 1 543 ? -8.132 -23.099 -16.107 1.00 85.62 543 ARG A O 1
ATOM 4300 N N . VAL A 1 544 ? -7.519 -22.691 -13.979 1.00 76.31 544 VAL A N 1
ATOM 4301 C CA . VAL A 1 544 ? -6.493 -21.682 -14.288 1.00 76.31 544 VAL A CA 1
ATOM 4302 C C . VAL A 1 544 ? -5.397 -22.274 -15.172 1.00 76.31 544 VAL A C 1
ATOM 4304 O O . VAL A 1 544 ? -5.061 -21.695 -16.203 1.00 76.31 544 VAL A O 1
ATOM 4307 N N . THR A 1 545 ? -4.887 -23.460 -14.839 1.00 79.50 545 THR A N 1
ATOM 4308 C CA . THR A 1 545 ? -3.857 -24.136 -15.649 1.00 79.50 545 THR A CA 1
ATOM 4309 C C . THR A 1 545 ? -4.363 -24.508 -17.047 1.00 79.50 545 THR A C 1
ATOM 4311 O O . THR A 1 545 ? -3.657 -24.294 -18.037 1.00 79.50 545 THR A O 1
ATOM 4314 N N . LYS A 1 546 ? -5.612 -24.983 -17.171 1.00 87.12 546 LYS A N 1
ATOM 4315 C CA . LYS A 1 546 ? -6.248 -25.251 -18.476 1.00 87.12 546 LYS A CA 1
ATOM 4316 C C . LYS A 1 546 ? -6.399 -23.984 -19.319 1.00 87.12 546 LYS A C 1
ATOM 4318 O O . LYS A 1 546 ? -6.060 -24.002 -20.506 1.00 87.12 546 LYS A O 1
ATOM 4323 N N . LEU A 1 547 ? -6.867 -22.890 -18.716 1.00 85.38 547 LEU A N 1
ATOM 4324 C CA . LEU A 1 547 ? -7.018 -21.601 -19.392 1.00 85.38 547 LEU A CA 1
ATOM 4325 C C . LEU A 1 547 ? -5.665 -21.031 -19.815 1.00 85.38 547 LEU A C 1
ATOM 4327 O O . LEU A 1 547 ? -5.520 -20.626 -20.964 1.00 85.38 547 LEU A O 1
ATOM 4331 N N . ALA A 1 548 ? -4.650 -21.086 -18.951 1.00 80.00 548 ALA A N 1
ATOM 4332 C CA . ALA A 1 548 ? -3.292 -20.661 -19.282 1.00 80.00 548 ALA A CA 1
ATOM 4333 C C . ALA A 1 548 ? -2.721 -21.446 -20.477 1.00 80.00 548 ALA A C 1
ATOM 4335 O O . ALA A 1 548 ? -2.136 -20.859 -21.390 1.00 80.00 548 ALA A O 1
ATOM 4336 N N . GLY A 1 549 ? -2.952 -22.763 -20.525 1.00 86.44 549 GLY A N 1
ATOM 4337 C CA . GLY A 1 549 ? -2.572 -23.600 -21.664 1.00 86.44 549 GLY A CA 1
ATOM 4338 C C . GLY A 1 549 ? -3.302 -23.229 -22.961 1.00 86.44 549 GLY A C 1
ATOM 4339 O O . GLY A 1 549 ? -2.682 -23.177 -24.024 1.00 86.44 549 GLY A O 1
ATOM 4340 N N . ALA A 1 550 ? -4.603 -22.934 -22.892 1.00 86.81 550 ALA A N 1
ATOM 4341 C CA . ALA A 1 550 ? -5.378 -22.482 -24.048 1.00 86.81 550 ALA A CA 1
ATOM 4342 C C . ALA A 1 550 ? -4.913 -21.106 -24.553 1.00 86.81 550 ALA A C 1
ATOM 4344 O O . ALA A 1 550 ? -4.734 -20.921 -25.756 1.00 86.81 550 ALA A O 1
ATOM 4345 N N . LEU A 1 551 ? -4.641 -20.174 -23.639 1.00 81.38 551 LEU A N 1
ATOM 4346 C CA . LEU A 1 551 ? -4.169 -18.824 -23.943 1.00 81.38 551 LEU A CA 1
ATOM 4347 C C . LEU A 1 551 ? -2.784 -18.863 -24.599 1.00 81.38 551 LEU A C 1
ATOM 4349 O O . LEU A 1 551 ? -2.554 -18.186 -25.599 1.00 81.38 551 LEU A O 1
ATOM 4353 N N . LYS A 1 552 ? -1.890 -19.735 -24.115 1.00 89.50 552 LYS A N 1
ATOM 4354 C CA . LYS A 1 552 ? -0.593 -19.981 -24.756 1.00 89.50 552 LYS A CA 1
ATOM 4355 C C . LYS A 1 552 ? -0.759 -20.490 -26.191 1.00 89.50 552 LYS A C 1
ATOM 4357 O O . LYS A 1 552 ? -0.180 -19.910 -27.100 1.00 89.50 552 LYS A O 1
ATOM 4362 N N . ARG A 1 553 ? -1.619 -21.491 -26.421 1.00 89.38 553 ARG A N 1
ATOM 4363 C CA . ARG A 1 553 ? -1.899 -22.003 -27.778 1.00 89.38 553 ARG A CA 1
ATOM 4364 C C . ARG A 1 553 ? -2.487 -20.938 -28.704 1.00 89.38 553 ARG A C 1
ATOM 4366 O O . ARG A 1 553 ? -2.128 -20.894 -29.876 1.00 89.38 553 ARG A O 1
ATOM 4373 N N . LEU A 1 554 ? -3.380 -20.086 -28.202 1.00 84.44 554 LEU A N 1
ATOM 4374 C CA . LEU A 1 554 ? -3.935 -18.973 -28.978 1.00 84.44 554 LEU A CA 1
ATOM 4375 C C . LEU A 1 554 ? -2.870 -17.928 -29.304 1.00 84.44 554 LEU A C 1
ATOM 4377 O O . LEU A 1 554 ? -2.827 -17.441 -30.429 1.00 84.44 554 LEU A O 1
ATOM 4381 N N . LYS A 1 555 ? -1.976 -17.626 -28.359 1.00 87.06 555 LYS A N 1
ATOM 4382 C CA . LYS A 1 555 ? -0.846 -16.722 -28.584 1.00 87.06 555 LYS A CA 1
ATOM 4383 C C . LYS A 1 555 ? 0.098 -17.270 -29.653 1.00 87.06 555 LYS A C 1
ATOM 4385 O O . LYS A 1 555 ? 0.461 -16.531 -30.563 1.00 87.06 555 LYS A O 1
ATOM 4390 N N . ASP A 1 556 ? 0.418 -18.558 -29.594 1.00 89.25 556 ASP A N 1
ATOM 4391 C CA . ASP A 1 556 ? 1.269 -19.223 -30.583 1.00 89.25 556 ASP A CA 1
ATOM 4392 C C . ASP A 1 556 ? 0.601 -19.232 -31.971 1.00 89.25 556 ASP A C 1
ATOM 4394 O O . ASP A 1 556 ? 1.234 -18.876 -32.964 1.00 89.25 556 ASP A O 1
ATOM 4398 N N . LYS A 1 557 ? -0.707 -19.525 -32.045 1.00 90.75 557 LYS A N 1
ATOM 4399 C CA . LYS A 1 557 ? -1.487 -19.414 -33.291 1.00 90.75 557 LYS A CA 1
ATOM 4400 C C . LYS A 1 557 ? -1.535 -17.980 -33.827 1.00 90.75 557 LYS A C 1
ATOM 4402 O O . LYS A 1 557 ? -1.434 -17.788 -35.031 1.00 90.75 557 LYS A O 1
ATOM 4407 N N . ASN A 1 558 ? -1.667 -16.973 -32.967 1.00 84.88 558 ASN A N 1
ATOM 4408 C CA . ASN A 1 558 ? -1.690 -15.564 -33.371 1.00 84.88 558 ASN A CA 1
ATOM 4409 C C . ASN A 1 558 ? -0.324 -15.127 -33.930 1.00 84.88 558 ASN A C 1
ATOM 4411 O O . ASN A 1 558 ? -0.257 -14.494 -34.980 1.00 84.88 558 ASN A O 1
ATOM 4415 N N . ILE A 1 559 ? 0.776 -15.540 -33.293 1.00 90.19 559 ILE A N 1
ATOM 4416 C CA . ILE A 1 559 ? 2.134 -15.327 -33.817 1.00 90.19 559 ILE A CA 1
ATOM 4417 C C . ILE A 1 559 ? 2.287 -15.990 -35.193 1.00 90.19 559 ILE A C 1
ATOM 4419 O O . ILE A 1 559 ? 2.791 -15.364 -36.125 1.00 90.19 559 ILE A O 1
ATOM 4423 N N . GLU A 1 560 ? 1.807 -17.222 -35.339 1.00 90.75 560 GLU A N 1
ATOM 4424 C CA . GLU A 1 560 ? 1.852 -17.967 -36.597 1.00 90.75 560 GLU A CA 1
ATOM 4425 C C . GLU A 1 560 ? 1.012 -17.307 -37.704 1.00 90.75 560 GLU A C 1
ATOM 4427 O O . GLU A 1 560 ? 1.467 -17.194 -38.842 1.00 90.75 560 GLU A O 1
ATOM 4432 N N . ILE A 1 561 ? -0.179 -16.797 -37.379 1.00 87.88 561 ILE A N 1
ATOM 4433 C CA . ILE A 1 561 ? -1.019 -16.034 -38.313 1.00 87.88 561 ILE A CA 1
ATOM 4434 C C . ILE A 1 561 ? -0.323 -14.733 -38.719 1.00 87.88 561 ILE A C 1
ATOM 4436 O O . ILE A 1 561 ? -0.259 -14.430 -39.906 1.00 87.88 561 ILE A O 1
ATOM 4440 N N . LYS A 1 562 ? 0.267 -13.987 -37.776 1.00 85.12 562 LYS A N 1
ATOM 4441 C CA . LYS A 1 562 ? 1.028 -12.763 -38.084 1.00 85.12 562 LYS A CA 1
ATOM 4442 C C . LYS A 1 562 ? 2.223 -13.044 -38.993 1.00 85.12 562 LYS A C 1
ATOM 4444 O O . LYS A 1 562 ? 2.494 -12.264 -39.906 1.00 85.12 562 LYS A O 1
ATOM 4449 N N . ARG A 1 563 ? 2.917 -14.165 -38.777 1.00 91.12 563 ARG A N 1
ATOM 4450 C CA . ARG A 1 563 ? 4.010 -14.626 -39.640 1.00 91.12 563 ARG A CA 1
ATOM 4451 C C . ARG A 1 563 ? 3.502 -14.933 -41.050 1.00 91.12 563 ARG A C 1
ATOM 4453 O O . ARG A 1 563 ? 4.031 -14.370 -42.004 1.00 91.12 563 ARG A O 1
ATOM 4460 N N . LYS A 1 564 ? 2.442 -15.740 -41.178 1.00 89.75 564 LYS A N 1
ATOM 4461 C CA . LYS A 1 564 ? 1.811 -16.057 -42.472 1.00 89.75 564 LYS A CA 1
ATOM 4462 C C . LYS A 1 564 ? 1.289 -14.815 -43.188 1.00 89.75 564 LYS A C 1
ATOM 4464 O O . LYS A 1 564 ? 1.464 -14.699 -44.391 1.00 89.75 564 LYS A O 1
ATOM 4469 N N . HIS A 1 565 ? 0.698 -13.868 -42.463 1.00 84.12 565 HIS A N 1
ATOM 4470 C CA . HIS A 1 565 ? 0.231 -12.605 -43.026 1.00 84.12 565 HIS A CA 1
ATOM 4471 C C . HIS A 1 565 ? 1.396 -11.773 -43.569 1.00 84.12 565 HIS A C 1
ATOM 4473 O O . HIS A 1 565 ? 1.327 -11.287 -44.691 1.00 84.12 565 HIS A O 1
ATOM 4479 N N . LYS A 1 566 ? 2.504 -11.671 -42.824 1.00 85.94 566 LYS A N 1
ATOM 4480 C CA . LYS A 1 566 ? 3.718 -10.980 -43.281 1.00 85.94 566 LYS A CA 1
ATOM 4481 C C . LYS A 1 566 ? 4.338 -11.650 -44.510 1.00 85.94 566 LYS A C 1
ATOM 4483 O O . LYS A 1 566 ? 4.819 -10.960 -45.403 1.00 85.94 566 LYS A O 1
ATOM 4488 N N . GLU A 1 567 ? 4.315 -12.978 -44.564 1.00 87.38 567 GLU A N 1
ATOM 4489 C CA . GLU A 1 567 ? 4.760 -13.751 -45.728 1.00 87.38 567 GLU A CA 1
ATOM 4490 C C . GLU A 1 567 ? 3.844 -13.556 -46.934 1.00 87.38 567 GLU A C 1
ATOM 4492 O O . GLU A 1 567 ? 4.350 -13.323 -48.024 1.00 87.38 567 GLU A O 1
ATOM 4497 N N . ALA A 1 568 ? 2.523 -13.557 -46.746 1.00 82.75 568 ALA A N 1
ATOM 4498 C CA . ALA A 1 568 ? 1.560 -13.266 -47.804 1.00 82.75 568 ALA A CA 1
ATOM 4499 C C . ALA A 1 568 ? 1.695 -11.827 -48.324 1.00 82.75 568 ALA A C 1
ATOM 4501 O O . ALA A 1 568 ? 1.613 -11.605 -49.525 1.00 82.75 568 ALA A O 1
ATOM 4502 N N . LEU A 1 569 ? 1.958 -10.853 -47.446 1.00 79.25 569 LEU A N 1
ATOM 4503 C CA . LEU A 1 569 ? 2.188 -9.461 -47.840 1.00 79.25 569 LEU A CA 1
ATOM 4504 C C . LEU A 1 569 ? 3.461 -9.320 -48.677 1.00 79.25 569 LEU A C 1
ATOM 4506 O O . LEU A 1 569 ? 3.465 -8.616 -49.681 1.00 79.25 569 LEU A O 1
ATOM 4510 N N . LYS A 1 570 ? 4.523 -10.033 -48.284 1.00 82.19 570 LYS A N 1
ATOM 4511 C CA . LYS A 1 570 ? 5.772 -10.093 -49.042 1.00 82.19 570 LYS A CA 1
ATOM 4512 C C . LYS A 1 570 ? 5.572 -10.792 -50.388 1.00 82.19 570 LYS A C 1
ATOM 4514 O O . LYS A 1 570 ? 6.013 -10.267 -51.398 1.00 82.19 570 LYS A O 1
ATOM 4519 N N . GLN A 1 571 ? 4.833 -11.900 -50.411 1.00 81.50 571 GLN A N 1
ATOM 4520 C CA . GLN A 1 571 ? 4.483 -12.613 -51.637 1.00 81.50 571 GLN A CA 1
ATOM 4521 C C . GLN A 1 571 ? 3.636 -11.742 -52.574 1.00 81.50 571 GLN A C 1
ATOM 4523 O O . GLN A 1 571 ? 3.946 -11.670 -53.749 1.00 81.50 571 GLN A O 1
ATOM 4528 N N . MET A 1 572 ? 2.639 -11.002 -52.073 1.00 73.56 572 MET A N 1
ATOM 4529 C CA . MET A 1 572 ? 1.874 -10.053 -52.895 1.00 73.56 572 MET A CA 1
ATOM 4530 C C . MET A 1 572 ? 2.728 -8.889 -53.399 1.00 73.56 572 MET A C 1
ATOM 4532 O O . MET A 1 572 ? 2.490 -8.390 -54.492 1.00 73.56 572 MET A O 1
ATOM 4536 N N . GLN A 1 573 ? 3.709 -8.432 -52.621 1.00 69.38 573 GLN A N 1
ATOM 4537 C CA . GLN A 1 573 ? 4.640 -7.388 -53.044 1.00 69.38 573 GLN A CA 1
ATOM 4538 C C . GLN A 1 573 ? 5.600 -7.901 -54.130 1.00 69.38 573 GLN A C 1
ATOM 4540 O O . GLN A 1 573 ? 5.865 -7.181 -55.090 1.00 69.38 573 GLN A O 1
ATOM 4545 N N . ASP A 1 574 ? 6.044 -9.154 -54.019 1.00 67.06 574 ASP A N 1
ATOM 4546 C CA . ASP A 1 574 ? 6.878 -9.840 -55.008 1.00 67.06 574 ASP A CA 1
ATOM 4547 C C . ASP A 1 574 ? 6.066 -10.200 -56.281 1.00 67.06 574 ASP A C 1
ATOM 4549 O O . ASP A 1 574 ? 6.552 -10.024 -57.399 1.00 67.06 574 ASP A O 1
ATOM 4553 N N . ASP A 1 575 ? 4.794 -10.593 -56.140 1.00 60.12 575 ASP A N 1
ATOM 4554 C CA . ASP A 1 575 ? 3.867 -10.896 -57.243 1.00 60.12 575 ASP A CA 1
ATOM 4555 C C . ASP A 1 575 ? 3.358 -9.619 -57.947 1.00 60.12 575 ASP A C 1
ATOM 4557 O O . ASP A 1 575 ? 3.165 -9.618 -59.164 1.00 60.12 575 ASP A O 1
ATOM 4561 N N . SER A 1 576 ? 3.219 -8.501 -57.219 1.00 53.31 576 SER A N 1
ATOM 4562 C CA . SER A 1 576 ? 2.923 -7.160 -57.763 1.00 53.31 576 SER A CA 1
ATOM 4563 C C . SER A 1 576 ? 4.056 -6.637 -58.656 1.00 53.31 576 SER A C 1
ATOM 4565 O O . SER A 1 576 ? 3.823 -5.881 -59.598 1.00 53.31 576 SER A O 1
ATOM 4567 N N . ILE A 1 577 ? 5.287 -7.107 -58.429 1.00 54.38 577 ILE A N 1
ATOM 4568 C CA . ILE A 1 577 ? 6.430 -6.858 -59.317 1.00 54.38 577 ILE A CA 1
ATOM 4569 C C . ILE A 1 577 ? 6.400 -7.801 -60.545 1.00 54.38 577 ILE A C 1
ATOM 4571 O O . ILE A 1 577 ? 7.090 -7.537 -61.531 1.00 54.38 577 ILE A O 1
ATOM 4575 N N . SER A 1 578 ? 5.574 -8.861 -60.548 1.00 53.91 578 SER A N 1
ATOM 4576 C CA . SER A 1 578 ? 5.663 -9.961 -61.521 1.00 53.91 578 SER A CA 1
ATOM 4577 C C . SER A 1 578 ? 4.449 -10.225 -62.432 1.00 53.91 578 SER A C 1
ATOM 4579 O O . SER A 1 578 ? 4.648 -10.964 -63.399 1.00 53.91 578 SER A O 1
ATOM 4581 N N . LEU A 1 579 ? 3.229 -9.702 -62.238 1.00 44.25 579 LEU A N 1
ATOM 4582 C CA . LEU A 1 579 ? 2.111 -10.090 -63.129 1.00 44.25 579 LEU A CA 1
ATOM 4583 C C . LEU A 1 579 ? 1.080 -9.004 -63.479 1.00 44.25 579 LEU A C 1
ATOM 4585 O O . LEU A 1 579 ? 0.478 -8.364 -62.623 1.00 44.25 579 LEU A O 1
ATOM 4589 N N . ASN A 1 580 ? 0.784 -8.923 -64.784 1.00 56.81 580 ASN A N 1
ATOM 4590 C CA . ASN A 1 580 ? -0.460 -8.376 -65.330 1.00 56.81 580 ASN A CA 1
ATOM 4591 C C . ASN A 1 580 ? -1.607 -9.362 -65.037 1.00 56.81 580 ASN A C 1
ATOM 4593 O O . ASN A 1 580 ? -1.847 -10.275 -65.827 1.00 56.81 580 ASN A O 1
ATOM 4597 N N . LEU A 1 581 ? -2.281 -9.195 -63.898 1.00 59.91 581 LEU A N 1
ATOM 4598 C CA . LEU A 1 581 ? -3.480 -9.961 -63.537 1.00 59.91 581 LEU A CA 1
ATOM 4599 C C . LEU A 1 581 ? -4.715 -9.447 -64.291 1.00 59.91 581 LEU A C 1
ATOM 4601 O O . LEU A 1 581 ? -4.857 -8.246 -64.540 1.00 59.91 581 LEU A O 1
ATOM 4605 N N . SER A 1 582 ? -5.613 -10.360 -64.659 1.00 68.06 582 SER A N 1
ATOM 4606 C CA . SER A 1 582 ? -6.873 -10.028 -65.326 1.00 68.06 582 SER A CA 1
ATOM 4607 C C . SER A 1 582 ? -7.901 -9.449 -64.340 1.00 68.06 582 SER A C 1
ATOM 4609 O O . SER A 1 582 ? -7.833 -9.669 -63.131 1.00 68.06 582 SER A O 1
ATOM 4611 N N . VAL A 1 583 ? -8.874 -8.682 -64.846 1.00 65.50 583 VAL A N 1
ATOM 4612 C CA . VAL A 1 583 ? -9.895 -8.004 -64.019 1.00 65.50 583 VAL A CA 1
ATOM 4613 C C . VAL A 1 583 ? -10.724 -8.997 -63.188 1.00 65.50 583 VAL A C 1
ATOM 4615 O O . VAL A 1 583 ? -11.069 -8.678 -62.054 1.00 65.50 583 VAL A O 1
ATOM 4618 N N . GLU A 1 584 ? -10.971 -10.204 -63.708 1.00 70.69 584 GLU A N 1
ATOM 4619 C CA . GLU A 1 584 ? -11.707 -11.281 -63.024 1.00 70.69 584 GLU A CA 1
ATOM 4620 C C . GLU A 1 584 ? -10.958 -11.789 -61.771 1.00 70.69 584 GLU A C 1
ATOM 4622 O O . GLU A 1 584 ? -11.539 -11.976 -60.700 1.00 70.69 584 GLU A O 1
ATOM 4627 N N . GLU A 1 585 ? -9.635 -11.940 -61.871 1.00 74.06 585 GLU A N 1
ATOM 4628 C CA . GLU A 1 585 ? -8.784 -12.387 -60.759 1.00 74.06 585 GLU A CA 1
ATOM 4629 C C . GLU A 1 585 ? -8.697 -11.311 -59.668 1.00 74.06 585 GLU A C 1
ATOM 4631 O O . GLU A 1 585 ? -8.735 -11.623 -58.477 1.00 74.06 585 GLU A O 1
ATOM 4636 N N . LEU A 1 586 ? -8.667 -10.031 -60.058 1.00 74.69 586 LEU A N 1
ATOM 4637 C CA . LEU A 1 586 ? -8.720 -8.904 -59.121 1.00 74.69 586 LEU A CA 1
ATOM 4638 C C . LEU A 1 586 ? -10.069 -8.806 -58.392 1.00 74.69 586 LEU A C 1
ATOM 4640 O O . LEU A 1 586 ? -10.100 -8.387 -57.231 1.00 74.69 586 LEU A O 1
ATOM 4644 N N . THR A 1 587 ? -11.179 -9.189 -59.033 1.00 77.62 587 THR A N 1
ATOM 4645 C CA . THR A 1 587 ? -12.495 -9.225 -58.377 1.00 77.62 587 THR A CA 1
ATOM 4646 C C . THR A 1 587 ? -12.609 -10.358 -57.360 1.00 77.62 587 THR A C 1
ATOM 4648 O O . THR A 1 587 ? -13.045 -10.104 -56.238 1.00 77.62 587 THR A O 1
ATOM 4651 N N . GLU A 1 588 ? -12.124 -11.565 -57.671 1.00 83.94 588 GLU A N 1
ATOM 4652 C CA . GLU A 1 588 ? -12.109 -12.666 -56.697 1.00 83.94 588 GLU A CA 1
ATOM 4653 C C . GLU A 1 588 ? -11.185 -12.384 -55.505 1.00 83.94 588 GLU A C 1
ATOM 4655 O O . GLU A 1 588 ? -11.517 -12.706 -54.362 1.00 83.94 588 GLU A O 1
ATOM 4660 N N . LEU A 1 589 ? -10.017 -11.778 -55.746 1.00 82.69 589 LEU A N 1
ATOM 4661 C CA . LEU A 1 589 ? -9.102 -11.366 -54.676 1.00 82.69 589 LEU A CA 1
ATOM 4662 C C . LEU A 1 589 ? -9.737 -10.310 -53.765 1.00 82.69 589 LEU A C 1
ATOM 4664 O O . LEU A 1 589 ? -9.554 -10.367 -52.549 1.00 82.69 589 LEU A O 1
ATOM 4668 N N . ARG A 1 590 ? -10.522 -9.384 -54.326 1.00 81.56 590 ARG A N 1
ATOM 4669 C CA . ARG A 1 590 ? -11.266 -8.379 -53.557 1.00 81.56 590 ARG A CA 1
ATOM 4670 C C . ARG A 1 590 ? -12.347 -9.008 -52.681 1.00 81.56 590 ARG A C 1
ATOM 4672 O O . ARG A 1 590 ? -12.442 -8.647 -51.514 1.00 81.56 590 ARG A O 1
ATOM 4679 N N . GLU A 1 591 ? -13.133 -9.945 -53.204 1.00 87.75 591 GLU A N 1
ATOM 4680 C CA . GLU A 1 591 ? -14.159 -10.630 -52.404 1.00 87.75 591 GLU A CA 1
ATOM 4681 C C . GLU A 1 591 ? -13.538 -11.452 -51.270 1.00 87.75 591 GLU A C 1
ATOM 4683 O O . GLU A 1 591 ? -13.983 -11.359 -50.125 1.00 87.75 591 GLU A O 1
ATOM 4688 N N . ARG A 1 592 ? -12.452 -12.188 -51.547 1.00 88.06 592 ARG A N 1
ATOM 4689 C CA . ARG A 1 592 ? -11.709 -12.916 -50.505 1.00 88.06 592 ARG A CA 1
ATOM 4690 C C . ARG A 1 592 ? -11.127 -11.975 -49.452 1.00 88.06 592 ARG A C 1
ATOM 4692 O O . ARG A 1 592 ? -11.174 -12.296 -48.268 1.00 88.06 592 ARG A O 1
ATOM 4699 N N . TYR A 1 593 ? -10.616 -10.816 -49.866 1.00 85.44 593 TYR A N 1
ATOM 4700 C CA . TYR A 1 593 ? -10.118 -9.796 -48.946 1.00 85.44 593 TYR A CA 1
ATOM 4701 C C . TYR A 1 593 ? -11.222 -9.255 -48.028 1.00 85.44 593 TYR A C 1
ATOM 4703 O O . TYR A 1 593 ? -10.994 -9.134 -46.828 1.00 85.44 593 TYR A O 1
ATOM 4711 N N . GLU A 1 594 ? -12.420 -8.972 -48.547 1.00 87.88 594 GLU A N 1
ATOM 4712 C CA . GLU A 1 594 ? -13.531 -8.473 -47.722 1.00 87.88 594 GLU A CA 1
ATOM 4713 C C . GLU A 1 594 ? -14.056 -9.533 -46.740 1.00 87.88 594 GLU A C 1
ATOM 4715 O O . GLU A 1 594 ? -14.336 -9.215 -45.583 1.00 87.88 594 GLU A O 1
ATOM 4720 N N . VAL A 1 595 ? -14.121 -10.805 -47.150 1.00 89.75 595 VAL A N 1
ATOM 4721 C CA . VAL A 1 595 ? -14.469 -11.911 -46.238 1.00 89.75 595 VAL A CA 1
ATOM 4722 C C . VAL A 1 595 ? -13.423 -12.051 -45.130 1.00 89.75 595 VAL A C 1
ATOM 4724 O O . VAL A 1 595 ? -13.775 -12.143 -43.953 1.00 89.75 595 VAL A O 1
ATOM 4727 N N . GLU A 1 596 ? -12.136 -12.010 -45.478 1.00 87.06 596 GLU A N 1
ATOM 4728 C CA . GLU A 1 596 ? -11.052 -12.108 -44.496 1.00 87.06 596 GLU A CA 1
ATOM 4729 C C . GLU A 1 596 ? -11.014 -10.889 -43.562 1.00 87.06 596 GLU A C 1
ATOM 4731 O O . GLU A 1 596 ? -10.761 -11.017 -42.363 1.00 87.06 596 GLU A O 1
ATOM 4736 N N . LYS A 1 597 ? -11.342 -9.700 -44.076 1.00 87.00 597 LYS A N 1
ATOM 4737 C CA . LYS A 1 597 ? -11.485 -8.478 -43.281 1.00 87.00 597 LYS A CA 1
ATOM 4738 C C . LYS A 1 597 ? -12.631 -8.589 -42.273 1.00 87.00 597 LYS A C 1
ATOM 4740 O O . LYS A 1 597 ? -12.421 -8.254 -41.109 1.00 87.00 597 LYS A O 1
ATOM 4745 N N . SER A 1 598 ? -13.790 -9.108 -42.679 1.00 89.88 598 SER A N 1
ATOM 4746 C CA . SER A 1 598 ? -14.919 -9.346 -41.769 1.00 89.88 598 SER A CA 1
ATOM 4747 C C . SER A 1 598 ? -14.586 -10.400 -40.702 1.00 89.88 598 SER A C 1
ATOM 4749 O O . SER A 1 598 ? -14.900 -10.218 -39.523 1.00 89.88 598 SER A O 1
ATOM 4751 N N . ASN A 1 599 ? -13.867 -11.467 -41.074 1.00 90.00 599 ASN A N 1
ATOM 4752 C CA . ASN A 1 599 ? -13.366 -12.459 -40.118 1.00 90.00 599 ASN A CA 1
ATOM 4753 C C . ASN A 1 599 ? -12.388 -11.846 -39.107 1.00 90.00 599 ASN A C 1
ATOM 4755 O O . ASN A 1 599 ? -12.493 -12.125 -37.911 1.00 90.00 599 ASN A O 1
ATOM 4759 N N . ARG A 1 600 ? -11.466 -10.988 -39.562 1.00 86.25 600 ARG A N 1
ATOM 4760 C CA . ARG A 1 600 ? -10.539 -10.261 -38.684 1.00 86.25 600 ARG A CA 1
ATOM 4761 C C . ARG A 1 600 ? -11.292 -9.388 -37.681 1.00 86.25 600 ARG A C 1
ATOM 4763 O O . ARG A 1 600 ? -10.990 -9.462 -36.497 1.00 86.25 600 ARG A O 1
ATOM 4770 N N . GLU A 1 601 ? -12.292 -8.630 -38.128 1.00 92.12 601 GLU A N 1
ATOM 4771 C CA . GLU A 1 601 ? -13.118 -7.778 -37.258 1.00 92.12 601 GLU A CA 1
ATOM 4772 C C . GLU A 1 601 ? -13.883 -8.598 -36.202 1.00 92.12 601 GLU A C 1
ATOM 4774 O O . GLU A 1 601 ? -13.948 -8.214 -35.034 1.00 92.12 601 GLU A O 1
ATOM 4779 N N . ASN A 1 602 ? -14.412 -9.770 -36.570 1.00 92.31 602 ASN A N 1
ATOM 4780 C CA . ASN A 1 602 ? -15.077 -10.666 -35.619 1.00 92.31 602 ASN A CA 1
ATOM 4781 C C . ASN A 1 602 ? -14.098 -11.235 -34.574 1.00 92.31 602 ASN A C 1
ATOM 4783 O O . ASN A 1 602 ? -14.417 -11.292 -33.386 1.00 92.31 602 ASN A O 1
ATOM 4787 N N . ILE A 1 603 ? -12.891 -11.628 -34.992 1.00 88.94 603 ILE A N 1
ATOM 4788 C CA . ILE A 1 603 ? -11.848 -12.116 -34.078 1.00 88.94 603 ILE A CA 1
ATOM 4789 C C . ILE A 1 603 ? -11.357 -10.992 -33.159 1.00 88.94 603 ILE A C 1
ATOM 4791 O O . ILE A 1 603 ? -11.164 -11.235 -31.970 1.00 88.94 603 ILE A O 1
ATOM 4795 N N . GLU A 1 604 ? -11.191 -9.770 -33.671 1.00 90.06 604 GLU A N 1
ATOM 4796 C CA . GLU A 1 604 ? -10.832 -8.590 -32.870 1.00 90.06 604 GLU A CA 1
ATOM 4797 C C . GLU A 1 604 ? -11.884 -8.313 -31.795 1.00 90.06 604 GLU A C 1
ATOM 4799 O O . GLU A 1 604 ? -11.533 -8.155 -30.627 1.00 90.06 604 GLU A O 1
ATOM 4804 N N . LYS A 1 605 ? -13.172 -8.382 -32.145 1.00 93.88 605 LYS A N 1
ATOM 4805 C CA . LYS A 1 605 ? -14.264 -8.227 -31.177 1.00 93.88 605 LYS A CA 1
ATOM 4806 C C . LYS A 1 605 ? -14.262 -9.323 -30.106 1.00 93.88 605 LYS A C 1
ATOM 4808 O O . LYS A 1 605 ? -14.414 -9.036 -28.922 1.00 93.88 605 LYS A O 1
ATOM 4813 N N . GLN A 1 606 ? -14.050 -10.580 -30.498 1.00 92.31 606 GLN A N 1
ATOM 4814 C CA . GLN A 1 606 ? -13.930 -11.683 -29.537 1.00 92.31 606 GLN A CA 1
ATOM 4815 C C . GLN A 1 606 ? -12.710 -11.526 -28.624 1.00 92.31 606 GLN A C 1
ATOM 4817 O O . GLN A 1 606 ? -12.764 -11.909 -27.454 1.00 92.31 606 GLN A O 1
ATOM 4822 N N . LEU A 1 607 ? -11.611 -10.977 -29.144 1.00 88.56 607 LEU A N 1
ATOM 4823 C CA . LEU A 1 607 ? -10.405 -10.706 -28.372 1.00 88.56 607 LEU A CA 1
ATOM 4824 C C . LEU A 1 607 ? -10.661 -9.595 -27.349 1.00 88.56 607 LEU A C 1
ATOM 4826 O O . LEU A 1 607 ? -10.327 -9.780 -26.182 1.00 88.56 607 LEU A O 1
ATOM 4830 N N . GLU A 1 608 ? -11.349 -8.524 -27.744 1.00 94.12 608 GLU A N 1
ATOM 4831 C CA . GLU A 1 608 ? -11.753 -7.434 -26.850 1.00 94.12 608 GLU A CA 1
ATOM 4832 C C . GLU A 1 608 ? -12.675 -7.930 -25.720 1.00 94.12 608 GLU A C 1
ATOM 4834 O O . GLU A 1 608 ? -12.460 -7.625 -24.545 1.00 94.12 608 GLU A O 1
ATOM 4839 N N . ASP A 1 609 ? -13.667 -8.769 -26.037 1.00 93.19 609 ASP A N 1
ATOM 4840 C CA . ASP A 1 609 ? -14.560 -9.355 -25.031 1.00 93.19 609 ASP A CA 1
ATOM 4841 C C . ASP A 1 609 ? -13.802 -10.270 -24.053 1.00 93.19 609 ASP A C 1
ATOM 4843 O O . ASP A 1 609 ? -14.098 -10.305 -22.853 1.00 93.19 609 ASP A O 1
ATOM 4847 N N . LYS A 1 610 ? -12.792 -11.004 -24.537 1.00 92.12 610 LYS A N 1
ATOM 4848 C CA . LYS A 1 610 ? -11.937 -11.846 -23.688 1.00 92.12 610 LYS A CA 1
ATOM 4849 C C . LYS A 1 610 ? -10.969 -11.032 -22.839 1.00 92.12 610 LYS A C 1
ATOM 4851 O O . LYS A 1 610 ? -10.708 -11.426 -21.703 1.00 92.12 610 LYS A O 1
ATOM 4856 N N . GLU A 1 611 ? -10.477 -9.904 -23.337 1.00 91.81 611 GLU A N 1
ATOM 4857 C CA . GLU A 1 611 ? -9.675 -8.964 -22.555 1.00 91.81 611 GLU A CA 1
ATOM 4858 C C . GLU A 1 611 ? -10.497 -8.339 -21.427 1.00 91.81 611 GLU A C 1
ATOM 4860 O O . GLU A 1 611 ? -10.041 -8.356 -20.286 1.00 91.81 611 GLU A O 1
ATOM 4865 N N . LYS A 1 612 ? -11.742 -7.921 -21.695 1.00 94.81 612 LYS A N 1
ATOM 4866 C CA . LYS A 1 612 ? -12.675 -7.439 -20.658 1.00 94.81 612 LYS A CA 1
ATOM 4867 C C . LYS A 1 612 ? -12.962 -8.502 -19.594 1.00 94.81 612 LYS A C 1
ATOM 4869 O O . LYS A 1 612 ? -12.973 -8.215 -18.403 1.00 94.81 612 LYS A O 1
ATOM 4874 N N . GLN A 1 613 ? -13.152 -9.761 -19.994 1.00 93.12 613 GLN A N 1
ATOM 4875 C CA . GLN A 1 613 ? -13.318 -10.859 -19.029 1.00 93.12 613 GLN A CA 1
ATOM 4876 C C . GLN A 1 613 ? -12.050 -11.085 -18.190 1.00 93.12 613 GLN A C 1
ATOM 4878 O O . GLN A 1 613 ? -12.140 -11.393 -17.002 1.00 93.12 613 GLN A O 1
ATOM 4883 N N . LEU A 1 614 ? -10.866 -10.921 -18.786 1.00 91.88 614 LEU A N 1
ATOM 4884 C CA . LEU A 1 614 ? -9.593 -11.062 -18.084 1.00 91.88 614 LEU A CA 1
ATOM 4885 C C . LEU A 1 614 ? -9.348 -9.920 -17.090 1.00 91.88 614 LEU A C 1
ATOM 4887 O O . LEU A 1 614 ? -8.781 -10.176 -16.030 1.00 91.88 614 LEU A O 1
ATOM 4891 N N . THR A 1 615 ? -9.740 -8.683 -17.408 1.00 93.00 615 THR A N 1
ATOM 4892 C CA . THR A 1 615 ? -9.608 -7.554 -16.473 1.00 93.00 615 THR A CA 1
ATOM 4893 C C . THR A 1 615 ? -10.497 -7.754 -15.253 1.00 93.00 615 THR A C 1
ATOM 4895 O O . THR A 1 615 ? -9.987 -7.679 -14.139 1.00 93.00 615 THR A O 1
ATOM 4898 N N . VAL A 1 616 ? -11.760 -8.149 -15.448 1.00 94.50 616 VAL A N 1
ATOM 4899 C CA . VAL A 1 616 ? -12.682 -8.468 -14.341 1.00 94.50 616 VAL A CA 1
ATOM 4900 C C . VAL A 1 616 ? -12.127 -9.603 -13.473 1.00 94.50 616 VAL A C 1
ATOM 4902 O O . VAL A 1 616 ? -12.009 -9.462 -12.262 1.00 94.50 616 VAL A O 1
ATOM 4905 N N . ALA A 1 617 ? -11.665 -10.700 -14.082 1.00 89.38 617 ALA A N 1
ATOM 4906 C CA . ALA A 1 617 ? -11.095 -11.816 -13.323 1.00 89.38 617 ALA A CA 1
ATOM 4907 C C . ALA A 1 617 ? -9.818 -11.438 -12.541 1.00 89.38 617 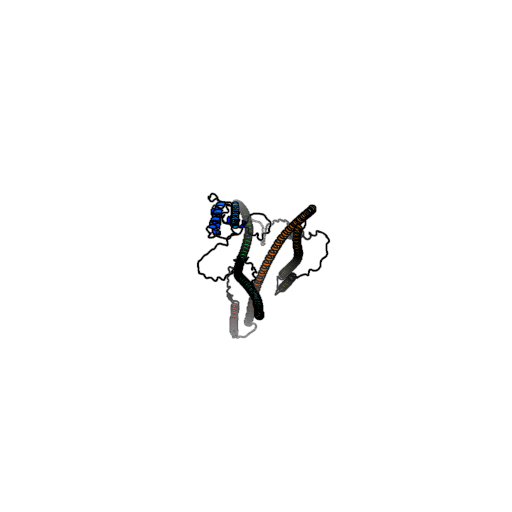ALA A C 1
ATOM 4909 O O . ALA A 1 617 ? -9.532 -12.023 -11.495 1.00 89.38 617 ALA A O 1
ATOM 4910 N N . LYS A 1 618 ? -9.025 -10.476 -13.037 1.00 90.38 618 LYS A N 1
ATOM 4911 C CA . LYS A 1 618 ? -7.855 -9.947 -12.316 1.00 90.38 618 LYS A CA 1
ATOM 4912 C C . LYS A 1 618 ? -8.262 -9.089 -11.122 1.00 90.38 618 LYS A C 1
ATOM 4914 O O . LYS A 1 618 ? -7.605 -9.174 -10.087 1.00 90.38 618 LYS A O 1
ATOM 4919 N N . GLU A 1 619 ? -9.308 -8.281 -11.263 1.00 93.62 619 GLU A N 1
ATOM 4920 C CA . GLU A 1 619 ? -9.867 -7.483 -10.169 1.00 93.62 619 GLU A CA 1
ATOM 4921 C C . GLU A 1 619 ? -10.432 -8.387 -9.069 1.00 93.62 619 GLU A C 1
ATOM 4923 O O . GLU A 1 619 ? -10.068 -8.219 -7.905 1.00 93.62 619 GLU A O 1
ATOM 4928 N N . ASP A 1 620 ? -11.184 -9.428 -9.438 1.00 92.56 620 ASP A N 1
ATOM 4929 C CA . ASP A 1 620 ? -11.691 -10.434 -8.497 1.00 92.56 620 ASP A CA 1
ATOM 4930 C C . ASP A 1 620 ? -10.549 -11.152 -7.758 1.00 92.56 620 ASP A C 1
ATOM 4932 O O . ASP A 1 620 ? -10.578 -11.308 -6.535 1.00 92.56 620 ASP A O 1
ATOM 4936 N N . ALA A 1 621 ? -9.498 -11.563 -8.479 1.00 88.44 621 ALA A N 1
ATOM 4937 C CA . ALA A 1 621 ? -8.328 -12.203 -7.877 1.00 88.44 621 ALA A CA 1
ATOM 4938 C C . ALA A 1 621 ? -7.576 -11.264 -6.918 1.00 88.44 621 ALA A C 1
ATOM 4940 O O . ALA A 1 621 ? -7.098 -11.707 -5.871 1.00 88.44 621 ALA A O 1
ATOM 4941 N N . LYS A 1 622 ? -7.491 -9.968 -7.249 1.00 93.69 622 LYS A N 1
ATOM 4942 C CA . LYS A 1 622 ? -6.911 -8.948 -6.369 1.00 93.69 622 LYS A CA 1
ATOM 4943 C C . LYS A 1 622 ? -7.753 -8.780 -5.101 1.00 93.69 622 LYS A C 1
ATOM 4945 O O . LYS A 1 622 ? -7.182 -8.783 -4.013 1.00 93.69 622 LYS A O 1
ATOM 4950 N N . GLY A 1 623 ? -9.081 -8.721 -5.232 1.00 92.38 623 GLY A N 1
ATOM 4951 C CA . GLY A 1 623 ? -10.006 -8.663 -4.097 1.00 92.38 623 GLY A CA 1
ATOM 4952 C C . GLY A 1 623 ? -9.852 -9.865 -3.163 1.00 92.38 623 GLY A C 1
ATOM 4953 O O . GLY A 1 623 ? -9.660 -9.699 -1.962 1.00 92.38 623 GLY A O 1
ATOM 4954 N N . LEU A 1 624 ? -9.812 -11.081 -3.718 1.00 91.50 624 LEU A N 1
ATOM 4955 C CA . LEU A 1 624 ? -9.583 -12.302 -2.938 1.00 91.50 624 LEU A CA 1
ATOM 4956 C C . LEU A 1 624 ? -8.214 -12.318 -2.241 1.00 91.50 624 LEU A C 1
ATOM 4958 O O . LEU A 1 624 ? -8.114 -12.783 -1.105 1.00 91.50 624 LEU A O 1
ATOM 4962 N N . SER A 1 625 ? -7.163 -11.813 -2.894 1.00 90.12 625 SER A N 1
ATOM 4963 C CA . SER A 1 625 ? -5.830 -11.701 -2.288 1.00 90.12 625 SER A CA 1
ATOM 4964 C C . SER A 1 625 ? -5.835 -10.754 -1.088 1.00 90.12 625 SER A C 1
ATOM 4966 O O . SER A 1 625 ? -5.259 -11.088 -0.055 1.00 90.12 625 SER A O 1
ATOM 4968 N N . GLN A 1 626 ? -6.517 -9.613 -1.203 1.00 93.12 626 GLN A N 1
ATOM 4969 C CA . GLN A 1 626 ? -6.653 -8.647 -0.115 1.00 93.12 626 GLN A CA 1
ATOM 4970 C C . GLN A 1 626 ? -7.427 -9.245 1.069 1.00 93.12 626 GLN A C 1
ATOM 4972 O O . GLN A 1 626 ? -6.960 -9.180 2.204 1.00 93.12 626 GLN A O 1
ATOM 4977 N N . THR A 1 627 ? -8.554 -9.920 0.815 1.00 93.25 627 THR A N 1
ATOM 4978 C CA . THR A 1 627 ? -9.313 -10.604 1.875 1.00 93.25 627 THR A CA 1
ATOM 4979 C C . THR A 1 627 ? -8.476 -11.682 2.572 1.00 93.25 627 THR A C 1
ATOM 4981 O O . THR A 1 627 ? -8.564 -11.855 3.786 1.00 93.25 627 THR A O 1
ATOM 4984 N N . LEU A 1 628 ? -7.634 -12.414 1.837 1.00 90.25 628 LEU A N 1
ATOM 4985 C CA . LEU A 1 628 ? -6.758 -13.427 2.429 1.00 90.25 628 LEU A CA 1
ATOM 4986 C C . LEU A 1 628 ? -5.685 -12.801 3.334 1.00 90.25 628 LEU A C 1
ATOM 4988 O O . LEU A 1 628 ? -5.379 -13.352 4.393 1.00 90.25 628 LEU A O 1
ATOM 4992 N N . GLU A 1 629 ? -5.146 -11.645 2.952 1.00 92.88 629 GLU A N 1
ATOM 4993 C CA . GLU A 1 629 ? -4.193 -10.880 3.759 1.00 92.88 629 GLU A CA 1
ATOM 4994 C C . GLU A 1 629 ? -4.844 -10.319 5.037 1.00 92.88 629 GLU A C 1
ATOM 4996 O O . GLU A 1 629 ? -4.300 -10.473 6.134 1.00 92.88 629 GLU A O 1
ATOM 5001 N N . GLU A 1 630 ? -6.065 -9.787 4.941 1.00 92.81 630 GLU A N 1
ATOM 5002 C CA . GLU A 1 630 ? -6.876 -9.369 6.096 1.00 92.81 630 GLU A CA 1
ATOM 5003 C C . GLU A 1 630 ? -7.152 -10.540 7.055 1.00 92.81 630 GLU A C 1
ATOM 5005 O O . GLU A 1 630 ? -6.994 -10.424 8.273 1.00 92.81 630 GLU A O 1
ATOM 5010 N N . MET A 1 631 ? -7.484 -11.718 6.524 1.00 89.44 631 MET A N 1
ATOM 5011 C CA . MET A 1 631 ? -7.677 -12.915 7.347 1.00 89.44 631 MET A CA 1
ATOM 5012 C C . MET A 1 631 ? -6.377 -13.376 8.016 1.00 89.44 631 MET A C 1
ATOM 5014 O O . MET A 1 631 ? -6.402 -13.811 9.171 1.00 89.44 631 MET A O 1
ATOM 5018 N N . HIS A 1 632 ? -5.229 -13.253 7.342 1.00 90.00 632 HIS A N 1
ATOM 5019 C CA . HIS A 1 632 ? -3.935 -13.584 7.936 1.00 90.00 632 HIS A CA 1
ATOM 5020 C C . HIS A 1 632 ? -3.563 -12.610 9.060 1.00 90.00 632 HIS A C 1
ATOM 5022 O O . HIS A 1 632 ? -3.117 -13.049 10.120 1.00 90.00 632 HIS A O 1
ATOM 5028 N N . THR A 1 633 ? -3.764 -11.305 8.873 1.00 92.94 633 THR A N 1
ATOM 5029 C CA . THR A 1 633 ? -3.483 -10.313 9.926 1.00 92.94 633 THR A CA 1
ATOM 5030 C C . THR A 1 633 ? -4.382 -10.525 11.145 1.00 92.94 633 THR A C 1
ATOM 5032 O O . THR A 1 633 ? -3.892 -10.512 12.279 1.00 92.94 633 THR A O 1
ATOM 5035 N N . ARG A 1 634 ? -5.667 -10.846 10.933 1.00 93.56 634 ARG A N 1
ATOM 5036 C CA . ARG A 1 634 ? -6.595 -11.214 12.012 1.00 93.56 634 ARG A CA 1
ATOM 5037 C C . ARG A 1 634 ? -6.164 -12.485 12.742 1.00 93.56 634 ARG A C 1
ATOM 5039 O O . ARG A 1 634 ? -6.201 -12.511 13.971 1.00 93.56 634 ARG A O 1
ATOM 5046 N N . LYS A 1 635 ? -5.711 -13.516 12.019 1.00 92.94 635 LYS A N 1
ATOM 5047 C CA . LYS A 1 635 ? -5.148 -14.737 12.619 1.00 92.94 635 LYS A CA 1
ATOM 5048 C C . LYS A 1 635 ? -3.958 -14.408 13.525 1.00 92.94 635 LYS A C 1
ATOM 5050 O O . LYS A 1 635 ? -3.959 -14.816 14.682 1.00 92.94 635 LYS A O 1
ATOM 5055 N N . THR A 1 636 ? -2.991 -13.633 13.035 1.00 92.50 636 THR A N 1
ATOM 5056 C CA . THR A 1 636 ? -1.803 -13.242 13.812 1.00 92.50 636 THR A CA 1
ATOM 5057 C C . THR A 1 636 ? -2.181 -12.443 15.066 1.00 92.50 636 THR A C 1
ATOM 5059 O O . THR A 1 636 ? -1.608 -12.646 16.135 1.00 92.50 636 THR A O 1
ATOM 5062 N N . SER A 1 637 ? -3.179 -11.557 14.973 1.00 94.19 637 SER A N 1
ATOM 5063 C CA . SER A 1 637 ? -3.705 -10.820 16.131 1.00 94.19 637 SER A CA 1
ATOM 5064 C C . SER A 1 637 ? -4.305 -11.758 17.187 1.00 94.19 637 SER A C 1
ATOM 5066 O O . SER A 1 637 ? -3.969 -11.650 18.368 1.00 94.19 637 SER A O 1
ATOM 5068 N N . LEU A 1 638 ? -5.121 -12.734 16.771 1.00 90.56 638 LEU A N 1
ATOM 5069 C CA . LEU A 1 638 ? -5.693 -13.731 17.681 1.00 90.56 638 LEU A CA 1
ATOM 5070 C C . LEU A 1 638 ? -4.615 -14.610 18.332 1.00 90.56 638 LEU A C 1
ATOM 5072 O O . LEU A 1 638 ? -4.698 -14.884 19.528 1.00 90.56 638 LEU A O 1
ATOM 5076 N N . GLU A 1 639 ? -3.583 -15.013 17.588 1.00 90.94 639 GLU A N 1
ATOM 5077 C CA . GLU A 1 639 ? -2.444 -15.766 18.132 1.00 90.94 639 GLU A CA 1
ATOM 5078 C C . GLU A 1 639 ? -1.703 -14.976 19.223 1.00 90.94 639 GLU A C 1
ATOM 5080 O O . GLU A 1 639 ? -1.373 -15.537 20.272 1.00 90.94 639 GLU A O 1
ATOM 5085 N N . ASN A 1 640 ? -1.513 -13.668 19.025 1.00 92.44 640 ASN A N 1
ATOM 5086 C CA . ASN A 1 640 ? -0.908 -12.789 20.027 1.00 92.44 640 ASN A CA 1
ATOM 5087 C C . ASN A 1 640 ? -1.772 -12.681 21.293 1.00 92.44 640 ASN A C 1
ATOM 5089 O O . ASN A 1 640 ? -1.247 -12.828 22.398 1.00 92.44 640 ASN A O 1
ATOM 5093 N N . ILE A 1 641 ? -3.091 -12.503 21.145 1.00 94.44 641 ILE A N 1
ATOM 5094 C CA . ILE A 1 641 ? -4.030 -12.454 22.279 1.00 94.44 641 ILE A CA 1
ATOM 5095 C C . ILE A 1 641 ? -4.007 -13.777 23.053 1.00 94.44 641 ILE A C 1
ATOM 5097 O O . ILE A 1 641 ? -3.934 -13.779 24.280 1.00 94.44 641 ILE A O 1
ATOM 5101 N N . ILE A 1 642 ? -4.010 -14.920 22.359 1.00 90.12 642 ILE A N 1
ATOM 5102 C CA . ILE A 1 642 ? -3.918 -16.240 23.001 1.00 90.12 642 ILE A CA 1
ATOM 5103 C C . ILE A 1 642 ? -2.596 -16.381 23.768 1.00 90.12 642 ILE A C 1
ATOM 5105 O O . ILE A 1 642 ? -2.586 -16.906 24.884 1.00 90.12 642 ILE A O 1
ATOM 5109 N N . ALA A 1 643 ? -1.477 -15.923 23.203 1.00 91.81 643 ALA A N 1
ATOM 5110 C CA . ALA A 1 643 ? -0.183 -15.955 23.881 1.00 91.81 643 ALA A CA 1
ATOM 5111 C C . ALA A 1 643 ? -0.167 -15.072 25.143 1.00 91.81 643 ALA A C 1
ATOM 5113 O O . ALA A 1 643 ? 0.409 -15.458 26.163 1.00 91.81 643 ALA A O 1
ATOM 5114 N N . GLU A 1 644 ? -0.823 -13.913 25.101 1.00 94.00 644 GLU A N 1
ATOM 5115 C CA . GLU A 1 644 ? -0.960 -13.015 26.246 1.00 94.00 644 GLU A CA 1
ATOM 5116 C C . GLU A 1 644 ? -1.869 -13.590 27.336 1.00 94.00 644 GLU A C 1
ATOM 5118 O O . GLU A 1 644 ? -1.471 -13.627 28.501 1.00 94.00 644 GLU A O 1
ATOM 5123 N N . LEU A 1 645 ? -3.023 -14.153 26.966 1.00 90.94 645 LEU A N 1
ATOM 5124 C CA . LEU A 1 645 ? -3.911 -14.864 27.892 1.00 90.94 645 LEU A CA 1
ATOM 5125 C C . LEU A 1 645 ? -3.216 -16.061 28.554 1.00 90.94 645 LEU A C 1
ATOM 5127 O O . LEU A 1 645 ? -3.378 -16.293 29.750 1.00 90.94 645 LEU A O 1
ATOM 5131 N N . LYS A 1 646 ? -2.383 -16.805 27.815 1.00 93.19 646 LYS A N 1
ATOM 5132 C CA . LYS A 1 646 ? -1.564 -17.882 28.396 1.00 93.19 646 LYS A CA 1
ATOM 5133 C C . LYS A 1 646 ? -0.568 -17.348 29.425 1.00 93.19 646 LYS A C 1
ATOM 5135 O O . LYS A 1 646 ? -0.395 -17.962 30.476 1.00 93.19 646 LYS A O 1
ATOM 5140 N N . ARG A 1 647 ? 0.076 -16.209 29.149 1.00 94.25 647 ARG A N 1
ATOM 5141 C CA . ARG A 1 647 ? 1.021 -15.578 30.082 1.00 94.25 647 ARG A CA 1
ATOM 5142 C C . ARG A 1 647 ? 0.317 -15.132 31.366 1.00 94.25 647 ARG A C 1
ATOM 5144 O O . ARG A 1 647 ? 0.765 -15.504 32.447 1.00 94.25 647 ARG A O 1
ATOM 5151 N N . THR A 1 648 ? -0.803 -14.419 31.254 1.00 94.06 648 THR A N 1
ATOM 5152 C CA . THR A 1 648 ? -1.559 -13.940 32.423 1.00 94.06 648 THR A CA 1
ATOM 5153 C C . THR A 1 648 ? -2.153 -15.089 33.236 1.00 94.06 648 THR A C 1
ATOM 5155 O O . THR A 1 648 ? -2.111 -15.055 34.466 1.00 94.06 648 THR A O 1
ATOM 5158 N N . ASN A 1 649 ? -2.628 -16.154 32.582 1.00 91.00 649 ASN A N 1
ATOM 5159 C CA . ASN A 1 649 ? -3.103 -17.347 33.277 1.00 91.00 649 ASN A CA 1
ATOM 5160 C C . ASN A 1 649 ? -1.980 -18.041 34.067 1.00 91.00 649 ASN A C 1
ATOM 5162 O O . ASN A 1 649 ? -2.183 -18.401 35.225 1.00 91.00 649 ASN A O 1
ATOM 5166 N N . ASN A 1 650 ? -0.778 -18.161 33.492 1.00 93.44 650 ASN A N 1
ATOM 5167 C CA . ASN A 1 650 ? 0.381 -18.714 34.201 1.00 93.44 650 ASN A CA 1
ATOM 5168 C C . ASN A 1 650 ? 0.768 -17.861 35.423 1.00 93.44 650 ASN A C 1
ATOM 5170 O O . ASN A 1 650 ? 1.063 -18.401 36.489 1.00 93.44 650 ASN A O 1
ATOM 5174 N N . GLU A 1 651 ? 0.729 -16.531 35.304 1.00 93.94 651 GLU A N 1
ATOM 5175 C CA . GLU A 1 651 ? 0.983 -15.623 36.431 1.00 93.94 651 GLU A CA 1
ATOM 5176 C C . GLU A 1 651 ? -0.066 -15.761 37.542 1.00 93.94 651 GLU A C 1
ATOM 5178 O O . GLU A 1 651 ? 0.271 -15.745 38.730 1.00 93.94 651 GLU A O 1
ATOM 5183 N N . LEU A 1 652 ? -1.344 -15.905 37.179 1.00 91.25 652 LEU A N 1
ATOM 5184 C CA . LEU A 1 652 ? -2.424 -16.139 38.137 1.00 91.25 652 LEU A CA 1
ATOM 5185 C C . LEU A 1 652 ? -2.289 -17.499 38.820 1.00 91.25 652 LEU A C 1
ATOM 5187 O O . LEU A 1 652 ? -2.470 -17.582 40.036 1.00 91.25 652 LEU A O 1
ATOM 5191 N N . GLN A 1 653 ? -1.930 -18.541 38.073 1.00 91.94 653 GLN A N 1
ATOM 5192 C CA . GLN A 1 653 ? -1.695 -19.874 38.616 1.00 91.94 653 GLN A CA 1
ATOM 5193 C C . GLN A 1 653 ? -0.539 -19.864 39.624 1.00 91.94 653 GLN A C 1
ATOM 5195 O O . GLN A 1 653 ? -0.671 -20.423 40.712 1.00 91.94 653 GLN A O 1
ATOM 5200 N N . GLU A 1 654 ? 0.553 -19.153 39.331 1.00 93.19 654 GLU A N 1
ATOM 5201 C CA . GLU A 1 654 ? 1.668 -19.006 40.270 1.00 93.19 654 GLU A CA 1
ATOM 5202 C C . GLU A 1 654 ? 1.262 -18.214 41.524 1.00 93.19 654 GLU A C 1
ATOM 5204 O O . GLU A 1 654 ? 1.579 -18.613 42.646 1.00 93.19 654 GLU A O 1
ATOM 5209 N N . LYS A 1 655 ? 0.476 -17.137 41.373 1.00 93.31 655 LYS A N 1
ATOM 5210 C CA . LYS A 1 655 ? -0.091 -16.402 42.519 1.00 93.31 655 LYS A CA 1
ATOM 5211 C C . LYS A 1 655 ? -0.996 -17.288 43.381 1.00 93.31 655 LYS A C 1
ATOM 5213 O O . LYS A 1 655 ? -0.960 -17.164 44.607 1.00 93.31 655 LYS A O 1
ATOM 5218 N N . CYS A 1 656 ? -1.797 -18.164 42.774 1.00 87.75 656 CYS A N 1
ATOM 5219 C CA . CYS A 1 656 ? -2.631 -19.121 43.505 1.00 87.75 656 CYS A CA 1
ATOM 5220 C C . CYS A 1 656 ? -1.765 -20.131 44.262 1.00 87.75 656 CYS A C 1
ATOM 5222 O O . CYS A 1 656 ? -1.944 -20.275 45.468 1.00 87.75 656 CYS A O 1
ATOM 5224 N N . ARG A 1 657 ? -0.745 -20.704 43.612 1.00 92.62 657 ARG A N 1
ATOM 5225 C CA . ARG A 1 657 ? 0.211 -21.635 44.231 1.00 92.62 657 ARG A CA 1
ATOM 5226 C C . ARG A 1 657 ? 0.903 -21.034 45.458 1.00 92.62 657 ARG A C 1
ATOM 5228 O O . ARG A 1 657 ? 1.040 -21.690 46.490 1.00 92.62 657 ARG A O 1
ATOM 5235 N N . VAL A 1 658 ? 1.320 -19.768 45.377 1.00 92.69 658 VAL A N 1
ATOM 5236 C CA . VAL A 1 658 ? 1.926 -19.052 46.515 1.00 92.69 658 VAL A CA 1
ATOM 5237 C C . VAL A 1 658 ? 0.923 -18.878 47.659 1.00 92.69 658 VAL A C 1
ATOM 5239 O O . VAL A 1 658 ? 1.269 -19.109 48.819 1.00 92.69 658 VAL A O 1
ATOM 5242 N N . LYS A 1 659 ? -0.326 -18.501 47.354 1.00 89.56 659 LYS A N 1
ATOM 5243 C CA . LYS A 1 659 ? -1.383 -18.359 48.368 1.00 89.56 659 LYS A CA 1
ATOM 5244 C C . LYS A 1 659 ? -1.742 -19.694 49.019 1.00 89.56 659 LYS A C 1
ATOM 5246 O O . LYS A 1 659 ? -1.892 -19.730 50.234 1.00 89.56 659 LYS A O 1
ATOM 5251 N N . GLU A 1 660 ? -1.825 -20.779 48.256 1.00 90.06 660 GLU A N 1
ATOM 5252 C CA . GLU A 1 660 ? -2.047 -22.137 48.773 1.00 90.06 660 GLU A CA 1
ATOM 5253 C C . GLU A 1 660 ? -0.925 -22.573 49.724 1.00 90.06 660 GLU A C 1
ATOM 5255 O O . GLU A 1 660 ? -1.192 -23.121 50.796 1.00 90.06 660 GLU A O 1
ATOM 5260 N N . GLY A 1 661 ? 0.331 -22.262 49.382 1.00 89.38 661 GLY A N 1
ATOM 5261 C CA . GLY A 1 661 ? 1.473 -22.487 50.268 1.00 89.38 661 GLY A CA 1
ATOM 5262 C C . GLY A 1 661 ? 1.366 -21.703 51.581 1.00 89.38 661 GLY A C 1
ATOM 5263 O O . GLY A 1 661 ? 1.627 -22.250 52.654 1.00 89.38 661 GLY A O 1
ATOM 5264 N N . LEU A 1 662 ? 0.922 -20.442 51.520 1.00 91.94 662 LEU A N 1
ATOM 5265 C CA . LEU A 1 662 ? 0.696 -19.623 52.714 1.00 91.94 662 LEU A CA 1
ATOM 5266 C C . LEU A 1 662 ? -0.450 -20.168 53.577 1.00 91.94 662 LEU A C 1
ATOM 5268 O O . LEU A 1 662 ? -0.303 -20.249 54.795 1.00 91.94 662 LEU A O 1
ATOM 5272 N N . VAL A 1 663 ? -1.567 -20.568 52.961 1.00 87.50 663 VAL A N 1
ATOM 5273 C CA . VAL A 1 663 ? -2.700 -21.189 53.665 1.00 87.50 663 VAL A CA 1
ATOM 5274 C C . VAL A 1 663 ? -2.245 -22.461 54.371 1.00 87.50 663 VAL A C 1
ATOM 5276 O O . VAL A 1 663 ? -2.475 -22.588 55.568 1.00 87.50 663 VAL A O 1
ATOM 5279 N N . SER A 1 664 ? -1.501 -23.333 53.687 1.00 90.50 664 SER A N 1
ATOM 5280 C CA . SER A 1 664 ? -0.957 -24.564 54.280 1.00 90.50 664 SER A CA 1
ATOM 5281 C C . SER A 1 664 ? -0.062 -24.273 55.494 1.00 90.50 664 SER A C 1
ATOM 5283 O O . SER A 1 664 ? -0.155 -24.945 56.521 1.00 90.50 664 SER A O 1
ATOM 5285 N N . SER A 1 665 ? 0.776 -23.231 55.420 1.00 90.06 665 SER A N 1
ATOM 5286 C CA . SER A 1 665 ? 1.611 -22.800 56.550 1.00 90.06 665 SER A CA 1
ATOM 5287 C C . SER A 1 665 ? 0.775 -22.291 57.728 1.00 90.06 665 SER A C 1
ATOM 5289 O O . SER A 1 665 ? 1.071 -22.614 58.879 1.00 90.06 665 SER A O 1
ATOM 5291 N N . LEU A 1 666 ? -0.269 -21.500 57.464 1.00 86.56 666 LEU A N 1
ATOM 5292 C CA . LEU A 1 666 ? -1.172 -20.990 58.500 1.00 86.56 666 LEU A CA 1
ATOM 5293 C C . LEU A 1 666 ? -2.002 -22.111 59.134 1.00 86.56 666 LEU A C 1
ATOM 5295 O O . LEU A 1 666 ? -2.219 -22.099 60.345 1.00 86.56 666 LEU A O 1
ATOM 5299 N N . GLU A 1 667 ? -2.436 -23.095 58.348 1.00 86.88 667 GLU A N 1
ATOM 5300 C CA . GLU A 1 667 ? -3.109 -24.297 58.844 1.00 86.88 667 GLU A CA 1
ATOM 5301 C C . GLU A 1 667 ? -2.192 -25.110 59.764 1.00 86.88 667 GLU A C 1
ATOM 5303 O O . GLU A 1 667 ? -2.629 -25.556 60.829 1.00 86.88 667 GLU A O 1
ATOM 5308 N N . GLU A 1 668 ? -0.906 -25.246 59.420 1.00 89.06 668 GLU A N 1
ATOM 5309 C CA . GLU A 1 668 ? 0.077 -25.918 60.272 1.00 89.06 668 GLU A CA 1
ATOM 5310 C C . GLU A 1 668 ? 0.306 -25.156 61.591 1.00 89.06 668 GLU A C 1
ATOM 5312 O O . GLU A 1 668 ? 0.339 -25.761 62.670 1.00 89.06 668 GLU A O 1
ATOM 5317 N N . GLU A 1 669 ? 0.427 -23.826 61.543 1.00 87.50 669 GLU A N 1
ATOM 5318 C CA . GLU A 1 669 ? 0.544 -22.993 62.747 1.00 87.50 669 GLU A CA 1
ATOM 5319 C C . GLU A 1 669 ? -0.713 -23.050 63.622 1.00 87.50 669 GLU A C 1
ATOM 5321 O O . GLU A 1 669 ? -0.618 -23.175 64.850 1.00 87.50 669 GLU A O 1
ATOM 5326 N N . LEU A 1 670 ? -1.898 -23.030 63.011 1.00 84.12 670 LEU A N 1
ATOM 5327 C CA . LEU A 1 670 ? -3.163 -23.174 63.720 1.00 84.12 670 LEU A CA 1
ATOM 5328 C C . LEU A 1 670 ? -3.262 -24.552 64.381 1.00 84.12 670 LEU A C 1
ATOM 5330 O O . LEU A 1 670 ? -3.616 -24.635 65.558 1.00 84.12 670 LEU A O 1
ATOM 5334 N N . ALA A 1 671 ? -2.892 -25.626 63.678 1.00 87.00 671 ALA A N 1
ATOM 5335 C CA . ALA A 1 671 ? -2.862 -26.977 64.232 1.00 87.00 671 ALA A CA 1
ATOM 5336 C C . ALA A 1 671 ? -1.914 -27.076 65.442 1.00 87.00 671 ALA A C 1
ATOM 5338 O O . ALA A 1 671 ? -2.283 -27.650 66.473 1.00 87.00 671 ALA A O 1
ATOM 5339 N N . LYS A 1 672 ? -0.728 -26.453 65.365 1.00 87.69 672 LYS A N 1
ATOM 5340 C CA . LYS A 1 672 ? 0.213 -26.345 66.497 1.00 87.69 672 LYS A CA 1
ATOM 5341 C C . LYS A 1 672 ? -0.416 -25.602 67.678 1.00 87.69 672 LYS A C 1
ATOM 5343 O O . LYS A 1 672 ? -0.376 -26.102 68.803 1.00 87.69 672 LYS A O 1
ATOM 5348 N N . SER A 1 673 ? -1.043 -24.450 67.436 1.00 79.19 673 SER A N 1
ATOM 5349 C CA . SER A 1 673 ? -1.711 -23.651 68.474 1.00 79.19 673 SER A CA 1
ATOM 5350 C C . SER A 1 673 ? -2.863 -24.410 69.147 1.00 79.19 673 SER A C 1
ATOM 5352 O O . SER A 1 673 ? -2.958 -24.457 70.377 1.00 79.19 673 SER A O 1
ATOM 5354 N N . VAL A 1 674 ? -3.696 -25.096 68.357 1.00 81.50 674 VAL A N 1
ATOM 5355 C CA . VAL A 1 674 ? -4.801 -25.933 68.850 1.00 81.50 674 VAL A CA 1
ATOM 5356 C C . VAL A 1 674 ? -4.283 -27.100 69.693 1.00 81.50 674 VAL A C 1
ATOM 5358 O O . VAL A 1 674 ? -4.862 -27.393 70.740 1.00 81.50 674 VAL A O 1
ATOM 5361 N N . ASN A 1 675 ? -3.187 -27.748 69.287 1.00 85.31 675 ASN A N 1
ATOM 5362 C CA . ASN A 1 675 ? -2.563 -28.813 70.076 1.00 85.31 675 ASN A CA 1
ATOM 5363 C C . ASN A 1 675 ? -2.075 -28.293 71.435 1.00 85.31 675 ASN A C 1
ATOM 5365 O O . ASN A 1 675 ? -2.412 -28.883 72.460 1.00 85.31 675 ASN A O 1
ATOM 5369 N N . ILE A 1 676 ? -1.386 -27.147 71.462 1.00 85.00 676 ILE A N 1
ATOM 5370 C CA . ILE A 1 676 ? -0.938 -26.508 72.710 1.00 85.00 676 ILE A CA 1
ATOM 5371 C C . ILE A 1 676 ? -2.137 -26.178 73.613 1.00 85.00 676 ILE A C 1
ATOM 5373 O O . ILE A 1 676 ? -2.113 -26.456 74.813 1.00 85.00 676 ILE A O 1
ATOM 5377 N N . ALA A 1 677 ? -3.211 -25.615 73.053 1.00 76.69 677 ALA A N 1
ATOM 5378 C CA . ALA A 1 677 ? -4.421 -25.307 73.812 1.00 76.69 677 ALA A CA 1
ATOM 5379 C C . ALA A 1 677 ? -5.092 -26.572 74.380 1.00 76.69 677 ALA A C 1
ATOM 5381 O O . ALA A 1 677 ? -5.592 -26.551 75.508 1.00 76.69 677 ALA A O 1
ATOM 5382 N N . ARG A 1 678 ? -5.082 -27.683 73.629 1.00 84.94 678 ARG A N 1
ATOM 5383 C CA . ARG A 1 678 ? -5.599 -28.981 74.085 1.00 84.94 678 ARG A CA 1
ATOM 5384 C C . ARG A 1 678 ? -4.783 -29.531 75.255 1.00 84.94 678 ARG A C 1
ATOM 5386 O O . ARG A 1 678 ? -5.377 -29.901 76.265 1.00 84.94 678 ARG A O 1
ATOM 5393 N N . GLU A 1 679 ? -3.456 -29.524 75.152 1.00 86.50 679 GLU A N 1
ATOM 5394 C CA . GLU A 1 679 ? -2.563 -29.974 76.229 1.00 86.50 679 GLU A CA 1
ATOM 5395 C C . GLU A 1 679 ? -2.759 -29.155 77.512 1.00 86.50 679 GLU A C 1
ATOM 5397 O O . GLU A 1 679 ? -2.842 -29.708 78.610 1.00 86.50 679 GLU A O 1
ATOM 5402 N N . GLU A 1 680 ? -2.879 -27.830 77.402 1.00 80.12 680 GLU A N 1
ATOM 5403 C CA . GLU A 1 680 ? -3.147 -26.975 78.563 1.00 80.12 680 GLU A CA 1
ATOM 5404 C C . GLU A 1 680 ? -4.540 -27.233 79.159 1.00 80.12 680 GLU A C 1
ATOM 5406 O O . GLU A 1 680 ? -4.687 -27.302 80.384 1.00 80.12 680 GLU A O 1
ATOM 5411 N N . LYS A 1 681 ? -5.562 -27.460 78.323 1.00 83.31 681 LYS A N 1
ATOM 5412 C CA . LYS A 1 681 ? -6.896 -27.866 78.790 1.00 83.31 681 LYS A CA 1
ATOM 5413 C C . LYS A 1 681 ? -6.827 -29.171 79.588 1.00 83.31 681 LYS A C 1
ATOM 5415 O O . LYS A 1 681 ? -7.384 -29.232 80.683 1.00 83.31 681 LYS A O 1
ATOM 5420 N N . GLU A 1 682 ? -6.118 -30.186 79.103 1.00 87.38 682 GLU A N 1
ATOM 5421 C CA . GLU A 1 682 ? -5.935 -31.451 79.828 1.00 87.38 682 GLU A CA 1
ATOM 5422 C C . GLU A 1 682 ? -5.208 -31.258 81.166 1.00 87.38 682 GLU A C 1
ATOM 5424 O O . GLU A 1 682 ? -5.669 -31.769 82.190 1.00 87.38 682 GLU A O 1
ATOM 5429 N N . LYS A 1 683 ? -4.146 -30.439 81.206 1.00 85.19 683 LYS A N 1
ATOM 5430 C CA . LYS A 1 683 ? -3.460 -30.080 82.463 1.00 85.19 683 LYS A CA 1
ATOM 5431 C C . LYS A 1 683 ? -4.414 -29.419 83.459 1.00 85.19 683 LYS A C 1
ATOM 5433 O O . LYS A 1 683 ? -4.401 -29.763 84.643 1.00 85.19 683 LYS A O 1
ATOM 5438 N N . THR A 1 684 ? -5.259 -28.490 83.002 1.00 78.38 684 THR A N 1
ATOM 5439 C CA . THR A 1 684 ? -6.239 -27.826 83.880 1.00 78.38 684 THR A CA 1
ATOM 5440 C C . THR A 1 684 ? -7.315 -28.782 84.392 1.00 78.38 684 THR A C 1
ATOM 5442 O O . THR A 1 684 ? -7.626 -28.740 85.581 1.00 78.38 684 THR A O 1
ATOM 5445 N N . LEU A 1 685 ? -7.822 -29.689 83.549 1.00 84.25 685 LEU A N 1
ATOM 5446 C CA . LEU A 1 685 ? -8.784 -30.719 83.953 1.00 84.25 685 LEU A CA 1
ATOM 5447 C C . LEU A 1 685 ? -8.179 -31.688 84.977 1.00 84.25 685 LEU A C 1
ATOM 5449 O O . LEU A 1 685 ? -8.824 -31.994 85.979 1.00 84.25 685 LEU A O 1
ATOM 5453 N N . SER A 1 686 ? -6.931 -32.121 84.777 1.00 84.69 686 SER A N 1
ATOM 5454 C CA . SER A 1 686 ? -6.224 -32.982 85.733 1.00 84.69 686 SER A CA 1
ATOM 5455 C C . SER A 1 686 ? -6.044 -32.300 87.091 1.00 84.69 686 SER A C 1
ATOM 5457 O O . SER A 1 686 ? -6.271 -32.924 88.127 1.00 84.69 686 SER A O 1
ATOM 5459 N N . LEU A 1 687 ? -5.666 -31.016 87.107 1.00 83.38 687 LEU A N 1
ATOM 5460 C CA . LEU A 1 687 ? -5.551 -30.240 88.346 1.00 83.38 687 LEU A CA 1
ATOM 5461 C C . LEU A 1 687 ? -6.909 -30.031 89.017 1.00 83.38 687 LEU A C 1
ATOM 5463 O O . LEU A 1 687 ? -7.011 -30.129 90.235 1.00 83.38 687 LEU A O 1
ATOM 5467 N N . GLN A 1 688 ? -7.964 -29.768 88.243 1.00 80.88 688 GLN A N 1
ATOM 5468 C CA . GLN A 1 688 ? -9.316 -29.644 88.780 1.00 80.88 688 GLN A CA 1
ATOM 5469 C C . GLN A 1 688 ? -9.769 -30.951 89.437 1.00 80.88 688 GLN A C 1
ATOM 5471 O O . GLN A 1 688 ? -10.284 -30.910 90.551 1.00 80.88 688 GLN A O 1
ATOM 5476 N N . LYS A 1 689 ? -9.534 -32.098 88.789 1.00 85.25 689 LYS A N 1
ATOM 5477 C CA . LYS A 1 689 ? -9.845 -33.416 89.352 1.00 85.25 689 LYS A CA 1
ATOM 5478 C C . LYS A 1 689 ? -9.089 -33.660 90.662 1.00 85.25 689 LYS A C 1
ATOM 5480 O O . LYS A 1 689 ? -9.721 -33.985 91.660 1.00 85.25 689 LYS A O 1
ATOM 5485 N N . SER A 1 690 ? -7.780 -33.395 90.684 1.00 83.25 690 SER A N 1
ATOM 5486 C CA . SER A 1 690 ? -6.954 -33.483 91.899 1.00 83.25 690 SER A CA 1
ATOM 5487 C C . SER A 1 690 ? -7.477 -32.580 93.021 1.00 83.25 690 SER A C 1
ATOM 5489 O O . SER A 1 690 ? -7.546 -33.008 94.166 1.00 83.25 690 SER A O 1
ATOM 5491 N N . ASN A 1 691 ? -7.882 -31.344 92.709 1.00 79.75 691 ASN A N 1
ATOM 5492 C CA . ASN A 1 691 ? -8.435 -30.423 93.705 1.00 79.75 691 ASN A CA 1
ATOM 5493 C C . ASN A 1 691 ? -9.769 -30.926 94.270 1.00 79.75 691 ASN A C 1
ATOM 5495 O O . ASN A 1 691 ? -10.019 -30.778 95.462 1.00 79.75 691 ASN A O 1
ATOM 5499 N N . VAL A 1 692 ? -10.634 -31.509 93.433 1.00 82.00 692 VAL A N 1
ATOM 5500 C CA . VAL A 1 692 ? -11.897 -32.110 93.886 1.00 82.00 692 VAL A CA 1
ATOM 5501 C C . VAL A 1 692 ? -11.623 -33.305 94.799 1.00 82.00 692 VAL A C 1
ATOM 5503 O O . VAL A 1 692 ? -12.251 -33.409 95.848 1.00 82.00 692 VAL A O 1
ATOM 5506 N N . GLU A 1 693 ? -10.665 -34.165 94.448 1.00 83.06 693 GLU A N 1
ATOM 5507 C CA . GLU A 1 693 ? -10.241 -35.297 95.282 1.00 83.06 693 GLU A CA 1
ATOM 5508 C C . GLU A 1 693 ? -9.658 -34.833 96.630 1.00 83.06 693 GLU A C 1
ATOM 5510 O O . GLU A 1 693 ? -10.029 -35.372 97.672 1.00 83.06 693 GLU A O 1
ATOM 5515 N N . GLU A 1 694 ? -8.818 -33.790 96.640 1.00 80.81 694 GLU A N 1
ATOM 5516 C CA . GLU A 1 694 ? -8.290 -33.179 97.871 1.00 80.81 694 GLU A CA 1
ATOM 5517 C C . GLU A 1 694 ? -9.413 -32.590 98.742 1.00 80.81 694 GLU A C 1
ATOM 5519 O O . GLU A 1 694 ? -9.474 -32.869 99.940 1.00 80.81 694 GLU A O 1
ATOM 5524 N N . ILE A 1 695 ? -10.338 -31.818 98.156 1.00 79.25 695 ILE A N 1
ATOM 5525 C CA . ILE A 1 695 ? -11.489 -31.243 98.875 1.00 79.25 695 ILE A CA 1
ATOM 5526 C C . ILE A 1 695 ? -12.385 -32.351 99.437 1.00 79.25 695 ILE A C 1
ATOM 5528 O O . ILE A 1 695 ? -12.814 -32.258 100.586 1.00 79.25 695 ILE A O 1
ATOM 5532 N N . GLN A 1 696 ? -12.637 -33.413 98.670 1.00 81.38 696 GLN A N 1
ATOM 5533 C CA . GLN A 1 696 ? -13.410 -34.565 99.130 1.00 81.38 696 GLN A CA 1
ATOM 5534 C C . GLN A 1 696 ? -12.696 -35.296 100.274 1.00 81.38 696 GLN A C 1
ATOM 5536 O O . GLN A 1 696 ? -13.345 -35.703 101.234 1.00 81.38 696 GLN A O 1
ATOM 5541 N N . GLY A 1 697 ? -11.369 -35.433 100.214 1.00 79.19 697 GLY A N 1
ATOM 5542 C CA . GLY A 1 697 ? -10.562 -35.994 101.299 1.00 79.19 697 GLY A CA 1
ATOM 5543 C C . GLY A 1 697 ? -10.668 -35.174 102.587 1.00 79.19 697 GLY A C 1
ATOM 5544 O O . GLY A 1 697 ? -10.897 -35.732 103.664 1.00 79.19 697 GLY A O 1
ATOM 5545 N N . ILE A 1 698 ? -10.591 -33.845 102.477 1.00 77.88 698 ILE A N 1
ATOM 5546 C CA . ILE A 1 698 ? -10.797 -32.926 103.607 1.00 77.88 698 ILE A CA 1
ATOM 5547 C C . ILE A 1 698 ? -12.220 -33.067 104.156 1.00 77.88 698 ILE A C 1
ATOM 5549 O O . ILE A 1 698 ? -12.401 -33.196 105.366 1.00 77.88 698 ILE A O 1
ATOM 5553 N N . TRP A 1 699 ? -13.227 -33.092 103.281 1.00 78.12 699 TRP A N 1
ATOM 5554 C CA . TRP A 1 699 ? -14.627 -33.260 103.663 1.00 78.12 699 TRP A CA 1
ATOM 5555 C C . TRP A 1 699 ? -14.870 -34.585 104.391 1.00 78.12 699 TRP A C 1
ATOM 5557 O O . TRP A 1 699 ? -15.451 -34.586 105.471 1.00 78.12 699 TRP A O 1
ATOM 5567 N N . ASN A 1 700 ? -14.358 -35.700 103.867 1.00 77.62 700 ASN A N 1
ATOM 5568 C CA . ASN A 1 700 ? -14.466 -37.016 104.496 1.00 77.62 700 ASN A CA 1
ATOM 5569 C C . ASN A 1 700 ? -13.771 -37.048 105.867 1.00 77.62 700 ASN A C 1
ATOM 5571 O O . ASN A 1 700 ? -14.301 -37.635 106.808 1.00 77.62 700 ASN A O 1
ATOM 5575 N N . THR A 1 701 ? -12.618 -36.383 106.004 1.00 75.81 701 THR A N 1
ATOM 5576 C CA . THR A 1 701 ? -11.912 -36.253 107.289 1.00 75.81 701 THR A CA 1
ATOM 5577 C C . THR A 1 701 ? -12.764 -35.472 108.289 1.00 75.81 701 THR A C 1
ATOM 5579 O O . THR A 1 701 ? -13.025 -35.958 109.388 1.00 75.81 701 THR A O 1
ATOM 5582 N N . LEU A 1 702 ? -13.292 -34.309 107.894 1.00 71.44 702 LEU A N 1
ATOM 5583 C CA . LEU A 1 702 ? -14.201 -33.509 108.721 1.00 71.44 702 LEU A CA 1
ATOM 5584 C C . LEU A 1 702 ? -15.474 -34.283 109.098 1.00 71.44 702 LEU A C 1
ATOM 5586 O O . LEU A 1 702 ? -15.903 -34.234 110.248 1.00 71.44 702 LEU A O 1
ATOM 5590 N N . GLN A 1 703 ? -16.046 -35.042 108.162 1.00 70.31 703 GLN A N 1
ATOM 5591 C CA . GLN A 1 703 ? -17.246 -35.847 108.375 1.00 70.31 703 GLN A CA 1
ATOM 5592 C C . GLN A 1 703 ? -16.986 -37.043 109.307 1.00 70.31 703 GLN A C 1
ATOM 5594 O O . GLN A 1 703 ? -17.836 -37.353 110.138 1.00 70.31 703 GLN A O 1
ATOM 5599 N N . SER A 1 704 ? -15.797 -37.658 109.253 1.00 66.12 704 SER A N 1
ATOM 5600 C CA . SER A 1 704 ? -15.386 -38.709 110.198 1.00 66.12 704 SER A CA 1
ATOM 5601 C C . SER A 1 704 ? -15.270 -38.203 111.642 1.00 66.12 704 SER A C 1
ATOM 5603 O O . SER A 1 704 ? -15.535 -38.952 112.576 1.00 66.12 704 SER A O 1
ATOM 5605 N N . HIS A 1 705 ? -14.956 -36.916 111.832 1.00 61.81 705 HIS A N 1
ATOM 5606 C CA . HIS A 1 705 ? -14.936 -36.267 113.147 1.00 61.81 705 HIS A CA 1
ATOM 5607 C C . HIS A 1 705 ? -16.315 -35.774 113.616 1.00 61.81 705 HIS A C 1
ATOM 5609 O O . HIS A 1 705 ? -16.490 -35.511 114.804 1.00 61.81 705 HIS A O 1
ATOM 5615 N N . LEU A 1 706 ? -17.283 -35.639 112.704 1.00 58.31 706 LEU A N 1
ATOM 5616 C CA . LEU A 1 706 ? -18.648 -35.183 112.989 1.00 58.31 706 LEU A CA 1
ATOM 5617 C C . LEU A 1 706 ? -19.648 -36.324 113.215 1.00 58.31 706 LEU A C 1
ATOM 5619 O O . LEU A 1 706 ? -20.775 -36.042 113.610 1.00 58.31 706 LEU A O 1
ATOM 5623 N N . ASN A 1 707 ? -19.266 -37.584 112.988 1.00 50.44 707 ASN A N 1
ATOM 5624 C CA . ASN A 1 707 ? -20.118 -38.748 113.233 1.00 50.44 707 ASN A CA 1
ATOM 5625 C C . ASN A 1 707 ? -19.853 -39.297 114.652 1.00 50.44 707 ASN A C 1
ATOM 5627 O O . ASN A 1 707 ? -18.795 -39.889 114.874 1.00 50.44 707 ASN A O 1
ATOM 5631 N N . PRO A 1 708 ? -20.757 -39.115 115.634 1.00 53.53 708 PRO A N 1
ATOM 5632 C CA . PRO A 1 708 ? -20.544 -39.578 116.992 1.00 53.53 708 PRO A CA 1
ATOM 5633 C C . PRO A 1 708 ? -21.287 -40.900 117.178 1.00 53.53 708 PRO A C 1
ATOM 5635 O O . PRO A 1 708 ? -22.453 -40.910 117.561 1.00 53.53 708 PRO A O 1
ATOM 5638 N N . GLU A 1 709 ? -20.622 -42.028 116.946 1.00 48.56 709 GLU A N 1
ATOM 5639 C CA . GLU A 1 709 ? -21.073 -43.281 117.547 1.00 48.56 709 GLU A CA 1
ATOM 5640 C C . GLU A 1 709 ? -19.968 -43.931 118.383 1.00 48.56 709 GLU A C 1
ATOM 5642 O O . GLU A 1 709 ? -18.906 -44.296 117.888 1.00 48.56 709 GLU A O 1
ATOM 5647 N N . ARG A 1 710 ? -20.346 -44.117 119.655 1.00 43.75 710 ARG A N 1
ATOM 5648 C CA . ARG A 1 710 ? -19.789 -44.949 120.730 1.00 43.75 710 ARG A CA 1
ATOM 5649 C C . ARG A 1 710 ? -18.689 -44.384 121.635 1.00 43.75 710 ARG A C 1
ATOM 5651 O O . ARG A 1 710 ? -17.499 -44.460 121.374 1.00 43.75 710 ARG A O 1
ATOM 5658 N N . GLU A 1 711 ? -19.208 -43.971 122.792 1.00 43.09 711 GLU A N 1
ATOM 5659 C CA . GLU A 1 711 ? -18.877 -44.478 124.132 1.00 43.09 711 GLU A CA 1
ATOM 5660 C C . GLU A 1 711 ? -17.536 -44.105 124.785 1.00 43.09 711 GLU A C 1
ATOM 5662 O O . GLU A 1 711 ? -16.484 -44.669 124.522 1.00 43.09 711 GLU A O 1
ATOM 5667 N N . ASN A 1 712 ? -17.723 -43.300 125.837 1.00 42.16 712 ASN A N 1
ATOM 5668 C CA . ASN A 1 712 ? -17.118 -43.392 127.162 1.00 42.16 712 ASN A CA 1
ATOM 5669 C C . ASN A 1 712 ? -15.655 -42.977 127.376 1.00 42.16 712 ASN A C 1
ATOM 5671 O O . ASN A 1 712 ? -14.713 -43.409 126.728 1.00 42.16 712 ASN A O 1
ATOM 5675 N N . SER A 1 713 ? -15.520 -42.246 128.487 1.00 37.94 713 SER A N 1
ATO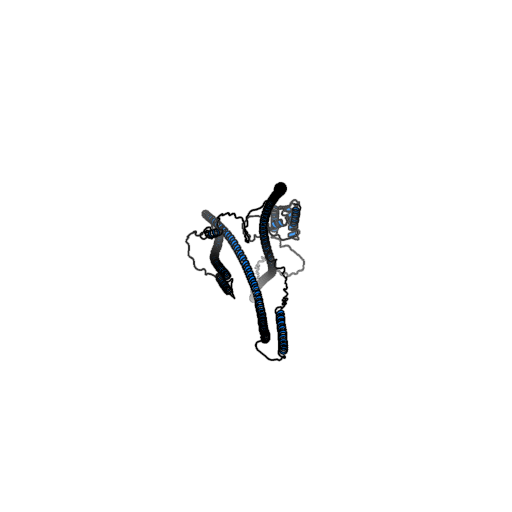M 5676 C CA . SER A 1 713 ? -14.318 -41.869 129.236 1.00 37.94 713 SER A CA 1
ATOM 5677 C C . SER A 1 713 ? -13.568 -40.606 128.787 1.00 37.94 713 SER A C 1
ATOM 5679 O O . SER A 1 713 ? -12.749 -40.579 127.881 1.00 37.94 713 SER A O 1
ATOM 5681 N N . ALA A 1 714 ? -13.891 -39.527 129.506 1.00 49.34 714 ALA A N 1
ATOM 5682 C CA . ALA A 1 714 ? -12.969 -38.577 130.122 1.00 49.34 714 ALA A CA 1
ATOM 5683 C C . ALA A 1 714 ? -11.533 -38.511 129.562 1.00 49.34 714 ALA A C 1
ATOM 5685 O O . ALA A 1 714 ? -10.613 -39.076 130.143 1.00 49.34 714 ALA A O 1
ATOM 5686 N N . GLN A 1 715 ? -11.349 -37.701 128.521 1.00 39.66 715 GLN A N 1
ATOM 5687 C CA . GLN A 1 715 ? -10.152 -36.890 128.280 1.00 39.66 715 GLN A CA 1
ATOM 5688 C C . GLN A 1 715 ? -10.464 -35.893 127.147 1.00 39.66 715 GLN A C 1
ATOM 5690 O O . GLN A 1 715 ? -10.515 -36.248 125.977 1.00 39.66 715 GLN A O 1
ATOM 5695 N N . LEU A 1 716 ? -10.646 -34.611 127.479 1.00 54.97 716 LEU A N 1
ATOM 5696 C CA . LEU A 1 716 ? -10.016 -33.576 126.645 1.00 54.97 716 LEU A CA 1
ATOM 5697 C C . LEU A 1 716 ? -8.509 -33.808 126.829 1.00 54.97 716 LEU A C 1
ATOM 5699 O O . LEU A 1 716 ? -8.137 -33.998 127.991 1.00 54.97 716 LEU A O 1
ATOM 5703 N N . PRO A 1 717 ? -7.620 -33.782 125.813 1.00 55.22 717 PRO A N 1
ATOM 5704 C CA . PRO A 1 717 ? -7.617 -32.893 124.641 1.00 55.22 717 PRO A CA 1
ATOM 5705 C C . PRO A 1 717 ? -6.955 -33.562 123.390 1.00 55.22 717 PRO A C 1
ATOM 5707 O O . PRO A 1 717 ? -6.898 -34.776 123.292 1.00 55.22 717 PRO A O 1
ATOM 5710 N N . VAL A 1 718 ? -6.380 -32.790 122.455 1.00 48.56 718 VAL A N 1
ATOM 5711 C CA . VAL A 1 718 ? -5.446 -33.196 121.360 1.00 48.56 718 VAL A CA 1
ATOM 5712 C C . VAL A 1 718 ? -6.057 -33.460 119.976 1.00 48.56 718 VAL A C 1
ATOM 5714 O O . VAL A 1 718 ? -5.453 -33.051 118.987 1.00 48.56 718 VAL A O 1
ATOM 5717 N N . GLY A 1 719 ? -7.270 -34.004 119.853 1.00 52.47 719 GLY A N 1
ATOM 5718 C CA . GLY A 1 719 ? -7.868 -34.242 118.524 1.00 52.47 719 GLY A CA 1
ATOM 5719 C C . GLY A 1 719 ? -8.166 -32.959 117.732 1.00 52.47 719 GLY A C 1
ATOM 5720 O O . GLY A 1 719 ? -7.801 -32.840 116.568 1.00 52.47 719 GLY A O 1
ATOM 5721 N N . VAL A 1 720 ? -8.774 -31.953 118.369 1.00 55.97 720 VAL A N 1
ATOM 5722 C CA . VAL A 1 720 ? -9.274 -30.751 117.671 1.00 55.97 720 VAL A CA 1
ATOM 5723 C C . VAL A 1 720 ? -8.147 -29.841 117.174 1.00 55.97 720 VAL A C 1
ATOM 5725 O O . VAL A 1 720 ? -8.248 -29.312 116.072 1.00 55.97 720 VAL A O 1
ATOM 5728 N N . GLU A 1 721 ? -7.051 -29.686 117.926 1.00 60.31 721 GLU A N 1
ATOM 5729 C CA . GLU A 1 721 ? -5.924 -28.847 117.482 1.00 60.31 721 GLU A CA 1
ATOM 5730 C C . GLU A 1 721 ? -5.091 -29.554 116.400 1.00 60.31 721 GLU A C 1
ATOM 5732 O O . GLU A 1 721 ? -4.619 -28.900 115.474 1.00 60.31 721 GLU A O 1
ATOM 5737 N N . ALA A 1 722 ? -4.972 -30.888 116.447 1.00 61.78 722 ALA A N 1
ATOM 5738 C CA . ALA A 1 722 ? -4.364 -31.671 115.370 1.00 61.78 722 ALA A CA 1
ATOM 5739 C C . ALA A 1 722 ? -5.202 -31.602 114.082 1.00 61.78 722 ALA A C 1
ATOM 5741 O O . ALA A 1 722 ? -4.652 -31.353 113.013 1.00 61.78 722 ALA A O 1
ATOM 5742 N N . VAL A 1 723 ? -6.531 -31.715 114.188 1.00 63.22 723 VAL A N 1
ATOM 5743 C CA . VAL A 1 723 ? -7.467 -31.569 113.060 1.00 63.22 723 VAL A CA 1
ATOM 5744 C C . VAL A 1 723 ? -7.470 -30.144 112.517 1.00 63.22 723 VAL A C 1
ATOM 5746 O O . VAL A 1 723 ? -7.462 -29.953 111.308 1.00 63.22 723 VAL A O 1
ATOM 5749 N N . LYS A 1 724 ? -7.417 -29.128 113.381 1.00 67.44 724 LYS A N 1
ATOM 5750 C CA . LYS A 1 724 ? -7.314 -27.721 112.978 1.00 67.44 724 LYS A CA 1
ATOM 5751 C C . LYS A 1 724 ? -5.981 -27.422 112.297 1.00 67.44 724 LYS A C 1
ATOM 5753 O O . LYS A 1 724 ? -5.968 -26.734 111.283 1.00 67.44 724 LYS A O 1
ATOM 5758 N N . ASN A 1 725 ? -4.872 -27.959 112.799 1.00 71.50 725 ASN A N 1
ATOM 5759 C CA . ASN A 1 725 ? -3.564 -27.807 112.163 1.00 71.50 725 ASN A CA 1
ATOM 5760 C C . ASN A 1 725 ? -3.494 -28.555 110.826 1.00 71.50 725 ASN A C 1
ATOM 5762 O O . ASN A 1 725 ? -2.972 -28.000 109.861 1.00 71.50 725 ASN A O 1
ATOM 5766 N N . GLN A 1 726 ? -4.078 -29.752 110.739 1.00 72.25 726 GLN A N 1
ATOM 5767 C CA . GLN A 1 726 ? -4.184 -30.520 109.499 1.00 72.25 726 GLN A CA 1
ATOM 5768 C C . GLN A 1 726 ? -5.077 -29.803 108.475 1.00 72.25 726 GLN A C 1
ATOM 5770 O O . GLN A 1 726 ? -4.646 -29.560 107.353 1.00 72.25 726 GLN A O 1
ATOM 5775 N N . ALA A 1 727 ? -6.258 -29.332 108.884 1.00 68.81 727 ALA A N 1
ATOM 5776 C CA . ALA A 1 727 ? -7.151 -28.533 108.049 1.00 68.81 727 ALA A CA 1
ATOM 5777 C C . ALA A 1 727 ? -6.493 -27.219 107.597 1.00 68.81 727 ALA A C 1
ATOM 5779 O O . ALA A 1 727 ? -6.628 -26.834 106.441 1.00 68.81 727 ALA A O 1
ATOM 5780 N N . CYS A 1 728 ? -5.727 -26.543 108.459 1.00 73.81 728 CYS A N 1
ATOM 5781 C CA . CYS A 1 728 ? -4.955 -25.359 108.078 1.00 73.81 728 CYS A CA 1
ATOM 5782 C C . CYS A 1 728 ? -3.853 -25.687 107.060 1.00 73.81 728 CYS A C 1
ATOM 5784 O O . CYS A 1 728 ? -3.675 -24.929 106.106 1.00 73.81 728 CYS A O 1
ATOM 5786 N N . GLN A 1 729 ? -3.130 -26.801 107.222 1.00 76.38 729 GLN A N 1
ATOM 5787 C CA . GLN A 1 729 ? -2.132 -27.248 106.245 1.00 76.38 729 GLN A CA 1
ATOM 5788 C C . GLN A 1 729 ? -2.776 -27.606 104.904 1.00 76.38 729 GLN A C 1
ATOM 5790 O O . GLN A 1 729 ? -2.248 -27.230 103.858 1.00 76.38 729 GLN A O 1
ATOM 5795 N N . ASP A 1 730 ? -3.930 -28.264 104.918 1.00 73.56 730 ASP A N 1
ATOM 5796 C CA . ASP A 1 730 ? -4.629 -28.663 103.701 1.00 73.56 730 ASP A CA 1
ATOM 5797 C C . ASP A 1 730 ? -5.300 -27.463 103.008 1.00 73.56 730 ASP A C 1
ATOM 5799 O O . ASP A 1 730 ? -5.195 -27.322 101.792 1.00 73.56 730 ASP A O 1
ATOM 5803 N N . ILE A 1 731 ? -5.836 -26.491 103.757 1.00 75.94 731 ILE A N 1
ATOM 5804 C CA . ILE A 1 731 ? -6.260 -25.185 103.216 1.00 75.94 731 ILE A CA 1
ATOM 5805 C C . ILE A 1 731 ? -5.070 -24.442 102.593 1.00 75.94 731 ILE A C 1
ATOM 5807 O O . ILE A 1 731 ? -5.212 -23.797 101.550 1.00 75.94 731 ILE A O 1
ATOM 5811 N N . GLN A 1 732 ? -3.883 -24.523 103.198 1.00 75.88 732 GLN A N 1
ATOM 5812 C CA . GLN A 1 732 ? -2.679 -23.897 102.655 1.00 75.88 732 GLN A CA 1
ATOM 5813 C C . GLN A 1 732 ? -2.212 -24.594 101.364 1.00 75.88 732 GLN A C 1
ATOM 5815 O O . GLN A 1 732 ? -1.843 -23.909 100.405 1.00 75.88 732 GLN A O 1
ATOM 5820 N N . LYS A 1 733 ? -2.284 -25.932 101.292 1.00 77.06 733 LYS A N 1
ATOM 5821 C CA . LYS A 1 733 ? -2.041 -26.695 100.054 1.00 77.06 733 LYS A CA 1
ATOM 5822 C C . LYS A 1 733 ? -3.040 -26.307 98.967 1.00 77.06 733 LYS A C 1
ATOM 5824 O O . LYS A 1 733 ? -2.606 -25.949 97.874 1.00 77.06 733 LYS A O 1
ATOM 5829 N N . LEU A 1 734 ? -4.334 -26.235 99.288 1.00 75.38 734 LEU A N 1
ATOM 5830 C CA . LEU A 1 734 ? -5.377 -25.790 98.359 1.00 75.38 734 LEU A CA 1
ATOM 5831 C C . LEU A 1 734 ? -5.156 -24.352 97.877 1.00 75.38 734 LEU A C 1
ATOM 5833 O O . LEU A 1 734 ? -5.343 -24.059 96.698 1.00 75.38 734 LEU A O 1
ATOM 5837 N N . ARG A 1 735 ? -4.699 -23.437 98.740 1.00 75.00 735 ARG A N 1
ATOM 5838 C CA . ARG A 1 735 ? -4.333 -22.071 98.323 1.00 75.00 735 ARG A CA 1
ATOM 5839 C C . ARG A 1 735 ? -3.159 -22.057 97.348 1.00 75.00 735 ARG A C 1
ATOM 5841 O O . ARG A 1 735 ? -3.186 -21.294 96.382 1.00 75.00 735 ARG A O 1
ATOM 5848 N N . ASN A 1 736 ? -2.146 -22.890 97.574 1.00 76.75 736 ASN A N 1
ATOM 5849 C CA . ASN A 1 736 ? -0.993 -22.997 96.680 1.00 76.75 736 ASN A CA 1
ATOM 5850 C C . ASN A 1 736 ? -1.375 -23.641 95.337 1.00 76.75 736 ASN A C 1
ATOM 5852 O O . ASN A 1 736 ? -0.990 -23.125 94.286 1.00 76.75 736 ASN A O 1
ATOM 5856 N N . GLN A 1 737 ? -2.194 -24.696 95.361 1.00 75.69 737 GLN A N 1
ATOM 5857 C CA . GLN A 1 737 ? -2.808 -25.315 94.181 1.00 75.69 737 GLN A CA 1
ATOM 5858 C C . GLN A 1 737 ? -3.635 -24.285 93.393 1.00 75.69 737 GLN A C 1
ATOM 5860 O O . GLN A 1 737 ? -3.443 -24.126 92.189 1.00 75.69 737 GLN A O 1
ATOM 5865 N N . LEU A 1 738 ? -4.479 -23.498 94.070 1.00 75.38 738 LEU A N 1
ATOM 5866 C CA . LEU A 1 738 ? -5.295 -22.446 93.456 1.00 75.38 738 LEU A CA 1
ATOM 5867 C C . LEU A 1 738 ? -4.443 -21.328 92.838 1.00 75.38 738 LEU A C 1
ATOM 5869 O O . LEU A 1 738 ? -4.784 -20.769 91.796 1.00 75.38 738 LEU A O 1
ATOM 5873 N N . LYS A 1 739 ? -3.313 -20.985 93.464 1.00 77.38 739 LYS A N 1
ATOM 5874 C CA . LYS A 1 739 ? -2.357 -20.025 92.902 1.00 77.38 739 LYS A CA 1
ATOM 5875 C C . LYS A 1 739 ? -1.692 -20.585 91.641 1.00 77.38 739 LYS A C 1
ATOM 5877 O O . LYS A 1 739 ? -1.528 -19.850 90.669 1.00 77.38 739 LYS A O 1
ATOM 5882 N N . LYS A 1 740 ? -1.372 -21.883 91.628 1.00 76.94 740 LYS A N 1
ATOM 5883 C CA . LYS A 1 740 ? -0.811 -22.586 90.466 1.00 76.94 740 LYS A CA 1
ATOM 5884 C C . LYS A 1 740 ? -1.820 -22.678 89.317 1.00 76.94 740 LYS A C 1
ATOM 5886 O O . LYS A 1 740 ? -1.468 -22.338 88.192 1.00 76.94 740 LYS A O 1
ATOM 5891 N N . THR A 1 741 ? -3.079 -23.033 89.588 1.00 72.94 741 THR A N 1
ATOM 5892 C CA . THR A 1 741 ? -4.141 -23.069 88.565 1.00 72.94 741 THR A CA 1
ATOM 5893 C C . THR A 1 741 ? -4.460 -21.679 88.021 1.00 72.94 741 THR A C 1
ATOM 5895 O O . THR A 1 741 ? -4.596 -21.528 86.810 1.00 72.94 741 THR A O 1
ATOM 5898 N N . LYS A 1 742 ? -4.483 -20.635 88.863 1.00 74.31 742 LYS A N 1
ATOM 5899 C CA . LYS A 1 742 ? -4.587 -19.240 88.396 1.00 74.31 742 LYS A CA 1
ATOM 5900 C C . LYS A 1 742 ? -3.402 -18.820 87.524 1.00 74.31 742 LYS A C 1
ATOM 5902 O O . LYS A 1 742 ? -3.612 -18.126 86.535 1.00 74.31 742 LYS A O 1
ATOM 5907 N N . GLY A 1 743 ? -2.183 -19.243 87.862 1.00 74.62 743 GLY A N 1
ATOM 5908 C CA . GLY A 1 743 ? -0.987 -18.986 87.053 1.00 74.62 743 GLY A CA 1
ATOM 5909 C C . GLY A 1 743 ? -1.047 -19.652 85.676 1.00 74.62 743 GLY A C 1
ATOM 5910 O O . GLY A 1 743 ? -0.757 -19.009 84.671 1.00 74.62 743 GLY A O 1
ATOM 5911 N N . ILE A 1 744 ? -1.504 -20.905 85.615 1.00 73.50 744 ILE A N 1
ATOM 5912 C CA . ILE A 1 744 ? -1.715 -21.628 84.351 1.00 73.50 744 ILE A CA 1
ATOM 5913 C C . ILE A 1 744 ? -2.824 -20.956 83.531 1.00 73.50 744 ILE A C 1
ATOM 5915 O O . ILE A 1 744 ? -2.627 -20.685 82.352 1.00 73.50 744 ILE A O 1
ATOM 5919 N N . LEU A 1 745 ? -3.947 -20.581 84.152 1.00 68.88 745 LEU A N 1
ATOM 5920 C CA . LEU A 1 745 ? -5.040 -19.872 83.477 1.00 68.88 745 LEU A CA 1
ATOM 5921 C C . LEU A 1 745 ? -4.594 -18.508 82.918 1.00 68.88 745 LEU A C 1
ATOM 5923 O O . LEU A 1 745 ? -5.023 -18.114 81.836 1.00 68.88 745 LEU A O 1
ATOM 5927 N N . ALA A 1 746 ? -3.723 -17.792 83.634 1.00 69.25 746 ALA A N 1
ATOM 5928 C CA . ALA A 1 746 ? -3.121 -16.554 83.148 1.00 69.25 746 ALA A CA 1
ATOM 5929 C C . ALA A 1 746 ? -2.179 -16.806 81.957 1.00 69.25 746 ALA A C 1
ATOM 5931 O O . ALA A 1 746 ? -2.240 -16.060 80.984 1.00 69.25 746 ALA A O 1
ATOM 5932 N N . CYS A 1 747 ? -1.380 -17.881 81.993 1.00 65.38 747 CYS A N 1
ATOM 5933 C CA . CYS A 1 747 ? -0.510 -18.289 80.886 1.00 65.38 747 CYS A CA 1
ATOM 5934 C C . CYS A 1 747 ? -1.309 -18.690 79.633 1.00 65.38 747 CYS A C 1
ATOM 5936 O O . CYS A 1 747 ? -0.962 -18.284 78.523 1.00 65.38 747 CYS A O 1
ATOM 5938 N N . VAL A 1 748 ? -2.413 -19.425 79.807 1.00 62.81 748 VAL A N 1
ATOM 5939 C CA . VAL A 1 748 ? -3.352 -19.756 78.725 1.00 62.81 748 VAL A CA 1
ATOM 5940 C C . VAL A 1 748 ? -3.955 -18.482 78.153 1.00 62.81 748 VAL A C 1
ATOM 5942 O O . VAL A 1 748 ? -3.873 -18.286 76.949 1.00 62.81 748 VAL A O 1
ATOM 5945 N N . LYS A 1 749 ? -4.456 -17.567 78.998 1.00 62.38 749 LYS A N 1
ATOM 5946 C CA . LYS A 1 749 ? -5.001 -16.280 78.539 1.00 62.38 749 LYS A CA 1
ATOM 5947 C C . LYS A 1 749 ? -3.982 -15.453 77.756 1.00 62.38 749 LYS A C 1
ATOM 5949 O O . LYS A 1 749 ? -4.352 -14.896 76.729 1.00 62.38 749 LYS A O 1
ATOM 5954 N N . SER A 1 750 ? -2.722 -15.400 78.193 1.00 60.66 750 SER A N 1
ATOM 5955 C CA . SER A 1 750 ? -1.660 -14.680 77.476 1.00 60.66 750 SER A CA 1
ATOM 5956 C C . SER A 1 750 ? -1.224 -15.362 76.177 1.00 60.66 750 SER A C 1
ATOM 5958 O O . SER A 1 750 ? -0.787 -14.674 75.268 1.00 60.66 750 SER A O 1
ATOM 5960 N N . LYS A 1 751 ? -1.347 -16.693 76.066 1.00 58.03 751 LYS A N 1
ATOM 5961 C CA . LYS A 1 751 ? -1.026 -17.438 74.835 1.00 58.03 751 LYS A CA 1
ATOM 5962 C C . LYS A 1 751 ? -2.181 -17.448 73.827 1.00 58.03 751 LYS A C 1
ATOM 5964 O O . LYS A 1 751 ? -1.927 -17.434 72.631 1.00 58.03 751 LYS A O 1
ATOM 5969 N N . THR A 1 752 ? -3.435 -17.423 74.286 1.00 53.38 752 THR A N 1
ATOM 5970 C CA . THR A 1 752 ? -4.620 -17.219 73.428 1.00 53.38 752 THR A CA 1
ATOM 5971 C C . THR A 1 752 ? -4.754 -15.771 72.956 1.00 53.38 752 THR A C 1
ATOM 5973 O O . THR A 1 752 ? -5.347 -15.529 71.915 1.00 53.38 752 THR A O 1
ATOM 5976 N N . PHE A 1 753 ? -4.180 -14.816 73.698 1.00 43.28 753 PHE A N 1
ATOM 5977 C CA . PHE A 1 753 ? -3.929 -13.443 73.252 1.00 43.28 753 PHE A CA 1
ATOM 5978 C C . PHE A 1 753 ? -2.502 -13.319 72.695 1.00 43.28 753 PHE A C 1
ATOM 5980 O O . PHE A 1 753 ? -1.723 -12.464 73.111 1.00 43.28 753 PHE A O 1
ATOM 5987 N N . LEU A 1 754 ? -2.146 -14.153 71.718 1.00 44.53 754 LEU A N 1
ATOM 5988 C CA . LEU A 1 754 ? -1.224 -13.646 70.710 1.00 44.53 754 LEU A CA 1
ATOM 5989 C C . LEU A 1 754 ? -1.980 -12.529 69.990 1.00 44.53 754 LEU A C 1
ATOM 5991 O O . LEU A 1 754 ? -3.050 -12.743 69.423 1.00 44.53 754 LEU A O 1
ATOM 5995 N N . GLN A 1 755 ? -1.466 -11.311 70.136 1.00 37.59 755 GLN A N 1
ATOM 5996 C CA . GLN A 1 755 ? -1.919 -10.139 69.405 1.00 37.59 755 GLN A CA 1
ATOM 5997 C C . GLN A 1 755 ? -2.122 -10.478 67.915 1.00 37.59 755 GLN A C 1
ATOM 5999 O O . GLN A 1 755 ? -1.351 -11.271 67.375 1.00 37.59 755 GLN A O 1
ATOM 6004 N N . PRO A 1 756 ? -3.038 -9.796 67.206 1.00 39.50 756 PRO A N 1
ATOM 6005 C CA . PRO A 1 756 ? -3.054 -9.732 65.740 1.00 39.50 756 PRO A CA 1
ATOM 6006 C C . PRO A 1 756 ? -1.841 -8.938 65.192 1.00 39.50 756 PRO A C 1
ATOM 6008 O O . PRO A 1 756 ? -1.967 -8.089 64.319 1.00 39.50 756 PRO A O 1
ATOM 6011 N N . GLY A 1 757 ? -0.656 -9.175 65.756 1.00 36.31 757 GLY A N 1
ATOM 6012 C CA . GLY A 1 757 ? 0.615 -8.519 65.476 1.00 36.31 757 GLY A CA 1
ATOM 6013 C C . GLY A 1 757 ? 1.543 -9.423 64.673 1.00 36.31 757 GLY A C 1
ATOM 6014 O O . GLY A 1 757 ? 2.695 -9.606 65.041 1.00 36.31 757 GLY A O 1
ATOM 6015 N N . LEU A 1 758 ? 1.032 -9.995 63.587 1.00 38.03 758 LEU A N 1
ATOM 6016 C CA . LEU A 1 758 ? 1.820 -10.234 62.380 1.00 38.03 758 LEU A CA 1
ATOM 6017 C C . LEU A 1 758 ? 1.230 -9.343 61.283 1.00 38.03 758 LEU A C 1
ATOM 6019 O O . LEU A 1 758 ? 0.834 -9.785 60.213 1.00 38.03 758 LEU A O 1
ATOM 6023 N N . THR A 1 759 ? 1.198 -8.036 61.547 1.00 34.59 759 THR A N 1
ATOM 6024 C CA . THR A 1 759 ? 1.517 -7.066 60.503 1.00 34.59 759 THR A CA 1
ATOM 6025 C C . THR A 1 759 ? 2.974 -7.306 60.119 1.00 34.59 759 THR A C 1
ATOM 6027 O O . THR A 1 759 ? 3.878 -6.562 60.489 1.00 34.59 759 THR A O 1
ATOM 6030 N N . THR A 1 760 ? 3.223 -8.351 59.328 1.00 34.44 760 THR A N 1
ATOM 6031 C CA . THR A 1 760 ? 4.193 -8.170 58.261 1.00 34.44 760 THR A CA 1
ATOM 6032 C C . THR A 1 760 ? 3.565 -7.087 57.402 1.00 34.44 760 THR A C 1
ATOM 6034 O O . THR A 1 760 ? 2.667 -7.338 56.603 1.00 34.44 760 THR A O 1
ATOM 6037 N N . THR A 1 761 ? 3.984 -5.847 57.632 1.00 35.19 761 THR A N 1
ATOM 6038 C CA . THR A 1 761 ? 4.034 -4.839 56.585 1.00 35.19 761 THR A CA 1
ATOM 6039 C C . THR A 1 761 ? 4.898 -5.424 55.470 1.00 35.19 761 THR A C 1
ATOM 6041 O O . THR A 1 761 ? 6.068 -5.089 55.330 1.00 35.19 761 THR A O 1
ATOM 6044 N N . VAL A 1 762 ? 4.336 -6.346 54.687 1.00 36.31 762 VAL A N 1
ATOM 6045 C CA . VAL A 1 762 ? 4.584 -6.303 53.261 1.00 36.31 762 VAL A CA 1
ATOM 6046 C C . VAL A 1 762 ? 3.925 -4.993 52.896 1.00 36.31 762 VAL A C 1
ATOM 6048 O O . VAL A 1 762 ? 2.706 -4.853 53.005 1.00 36.31 762 VAL A O 1
ATOM 6051 N N . GLN A 1 763 ? 4.753 -3.988 52.627 1.00 29.72 763 GLN A N 1
ATOM 6052 C CA . GLN A 1 763 ? 4.314 -2.873 51.821 1.00 29.72 763 GLN A CA 1
ATOM 6053 C C . GLN A 1 763 ? 3.580 -3.505 50.641 1.00 29.72 763 GLN A C 1
ATOM 6055 O O . GLN A 1 763 ? 4.187 -4.070 49.737 1.00 29.72 763 GLN A O 1
ATOM 6060 N N . LEU A 1 764 ? 2.252 -3.434 50.673 1.00 34.34 764 LEU A N 1
ATOM 6061 C CA . LEU A 1 764 ? 1.535 -3.113 49.466 1.00 34.34 764 LEU A CA 1
ATOM 6062 C C . LEU A 1 764 ? 2.117 -1.754 49.082 1.00 34.34 764 LEU A C 1
ATOM 6064 O O . LEU A 1 764 ? 1.601 -0.709 49.469 1.00 34.34 764 LEU A O 1
ATOM 6068 N N . GLU A 1 765 ? 3.251 -1.771 48.379 1.00 28.66 765 GLU A N 1
ATOM 6069 C CA . GLU A 1 765 ? 3.399 -0.859 47.270 1.00 28.66 765 GLU A CA 1
ATOM 6070 C C . GLU A 1 765 ? 2.143 -1.111 46.443 1.00 28.66 765 GLU A C 1
ATOM 6072 O O . GLU A 1 765 ? 2.039 -2.029 45.635 1.00 28.66 765 GLU A O 1
ATOM 6077 N N . SER A 1 766 ? 1.127 -0.302 46.726 1.00 36.34 766 SER A N 1
ATOM 6078 C CA . SER A 1 766 ? 0.409 0.342 45.660 1.00 36.34 766 SER A CA 1
ATOM 6079 C C . SER A 1 766 ? 1.477 0.947 44.752 1.00 36.34 766 SER A C 1
ATOM 6081 O O . SER A 1 766 ? 1.809 2.125 44.868 1.00 36.34 766 SER A O 1
ATOM 6083 N N . THR A 1 767 ? 2.013 0.145 43.836 1.00 35.44 767 THR A N 1
ATOM 6084 C CA . THR A 1 767 ? 2.304 0.644 42.507 1.00 35.44 767 THR A CA 1
ATOM 6085 C C . THR A 1 767 ? 0.948 1.026 41.923 1.00 35.44 767 THR A C 1
ATOM 6087 O O . THR A 1 767 ? 0.360 0.363 41.078 1.00 35.44 767 THR A O 1
ATOM 6090 N N . SER A 1 768 ? 0.448 2.175 42.380 1.00 34.91 768 SER A N 1
ATOM 6091 C CA . SER A 1 768 ? -0.207 3.142 41.518 1.00 34.91 768 SER A CA 1
ATOM 6092 C C . SER A 1 768 ? 0.843 3.674 40.533 1.00 34.91 768 SER A C 1
ATOM 6094 O O . SER A 1 768 ? 1.143 4.858 40.497 1.00 34.91 768 SER A O 1
ATOM 6096 N N . GLU A 1 769 ? 1.443 2.760 39.783 1.00 34.22 769 GLU A N 1
ATOM 6097 C CA . GLU A 1 769 ? 1.911 2.966 38.427 1.00 34.22 769 GLU A CA 1
ATOM 6098 C C . GLU A 1 769 ? 0.943 2.129 37.591 1.00 34.22 769 GLU A C 1
ATOM 6100 O O . GLU A 1 769 ? 1.282 1.148 36.938 1.00 34.22 769 GLU A O 1
ATOM 6105 N N . THR A 1 770 ? -0.335 2.521 37.647 1.00 35.41 770 THR A N 1
ATOM 6106 C CA . THR A 1 770 ? -1.133 2.554 36.427 1.00 35.41 770 THR A CA 1
ATOM 6107 C C . THR A 1 770 ? -0.397 3.506 35.508 1.00 35.41 770 THR A C 1
ATOM 6109 O O . THR A 1 770 ? -0.634 4.716 35.514 1.00 35.41 770 THR A O 1
ATOM 6112 N N . ASP A 1 771 ? 0.581 2.942 34.814 1.00 32.66 771 ASP A N 1
ATOM 6113 C CA . ASP A 1 771 ? 1.208 3.579 33.693 1.00 32.66 771 ASP A CA 1
ATOM 6114 C C . ASP A 1 771 ? 0.079 3.973 32.747 1.00 32.66 771 ASP A C 1
ATOM 6116 O O . ASP A 1 771 ? -0.802 3.184 32.387 1.00 32.66 771 ASP A O 1
ATOM 6120 N N . VAL A 1 772 ? 0.086 5.253 32.422 1.00 39.88 772 VAL A N 1
ATOM 6121 C CA . VAL A 1 772 ? -0.896 6.002 31.643 1.00 39.88 772 VAL A CA 1
ATOM 6122 C C . VAL A 1 772 ? -0.805 5.598 30.155 1.00 39.88 772 VAL A C 1
ATOM 6124 O O . VAL A 1 772 ? -0.957 6.413 29.255 1.00 39.88 772 VAL A O 1
ATOM 6127 N N . GLN A 1 773 ? -0.552 4.321 29.853 1.00 35.31 773 GLN A N 1
ATOM 6128 C CA . GLN A 1 773 ? -0.205 3.850 28.507 1.00 35.31 773 GLN A CA 1
ATOM 6129 C C . GLN A 1 773 ? -1.076 2.716 27.950 1.00 35.31 773 GLN A C 1
ATOM 6131 O O . GLN A 1 773 ? -0.773 2.189 26.886 1.00 35.31 773 GLN A O 1
ATOM 6136 N N . THR A 1 774 ? -2.209 2.381 28.574 1.00 32.59 774 THR A N 1
ATOM 6137 C CA . THR A 1 774 ? -3.174 1.404 28.012 1.00 32.59 774 THR A CA 1
ATOM 6138 C C . THR A 1 774 ? -4.502 2.009 27.544 1.00 32.59 774 THR A C 1
ATOM 6140 O O . THR A 1 774 ? -5.441 1.281 27.241 1.00 32.59 774 THR A O 1
ATOM 6143 N N . SER A 1 775 ? -4.575 3.335 27.374 1.00 33.16 775 SER A N 1
ATOM 6144 C CA . SER A 1 775 ? -5.714 4.013 26.719 1.00 33.16 775 SER A CA 1
ATOM 6145 C C . SER A 1 775 ? -5.390 4.580 25.328 1.00 33.16 775 SER A C 1
ATOM 6147 O O . SER A 1 775 ? -6.103 5.454 24.851 1.00 33.16 775 SER A O 1
ATOM 6149 N N . GLN A 1 776 ? -4.340 4.093 24.656 1.00 37.88 776 GLN A N 1
ATOM 6150 C CA . GLN A 1 776 ? -3.968 4.552 23.305 1.00 37.88 776 GLN A CA 1
ATOM 6151 C C . GLN A 1 776 ? -3.820 3.438 22.256 1.00 37.88 776 GLN A C 1
ATOM 6153 O O . GLN A 1 776 ? -3.176 3.639 21.233 1.00 37.88 776 GLN A O 1
ATOM 6158 N N . LEU A 1 777 ? -4.433 2.270 22.474 1.00 35.59 777 LEU A N 1
ATOM 6159 C CA . LEU A 1 777 ? -4.368 1.154 21.514 1.00 35.59 777 LEU A CA 1
ATOM 6160 C C . LEU A 1 777 ? -5.717 0.486 21.217 1.00 35.59 777 LEU A C 1
ATOM 6162 O O . LEU A 1 777 ? -5.764 -0.643 20.743 1.00 35.59 777 LEU A O 1
ATOM 6166 N N . ILE A 1 778 ? -6.815 1.210 21.443 1.00 35.53 778 ILE A N 1
ATOM 6167 C CA . ILE A 1 778 ? -8.127 0.907 20.859 1.00 35.53 778 ILE A CA 1
ATOM 6168 C C . ILE A 1 778 ? -8.680 2.241 20.362 1.00 35.53 778 ILE A C 1
ATOM 6170 O O . ILE A 1 778 ? -9.200 3.033 21.144 1.00 35.53 778 ILE A O 1
ATOM 6174 N N . GLY A 1 779 ? -8.429 2.522 19.088 1.00 41.22 779 GLY A N 1
ATOM 6175 C CA . GLY A 1 779 ? -8.713 3.801 18.443 1.00 41.22 779 GLY A CA 1
ATOM 6176 C C . GLY A 1 779 ? -7.615 4.190 17.457 1.00 41.22 779 GLY A C 1
ATOM 6177 O O . GLY A 1 779 ? -7.050 5.273 17.585 1.00 41.22 779 GLY A O 1
ATOM 6178 N N . ARG A 1 780 ? -7.250 3.279 16.544 1.00 34.34 780 ARG A N 1
ATOM 6179 C CA . ARG A 1 780 ? -6.791 3.569 15.175 1.00 34.34 780 ARG A CA 1
ATOM 6180 C C . ARG A 1 780 ? -6.920 2.354 14.268 1.00 34.34 780 ARG A C 1
ATOM 6182 O O . ARG A 1 780 ? -6.852 1.226 14.802 1.00 34.34 780 ARG A O 1
#

Sequence (780 aa):
MAEESASRESLSQLLNNSNRFEYSACFFSDEDTSSTGTNVSRLITEEDIVDTMFDMCDTNKTGTVPVSTLIEMLKSTTGSLSAESQQYLDDLALIFDPEGKDVSIELEVYREGMMQWIKEIKERSAGVDDDNCKLISVSPEKCSSPQVNTSPHQRVLEHLNGISFGSLEASGCAGDASTHEWDIMELSNKVADLQYHNKKLTDENIKLQVQLENAEESSTLSAQEMEGLKKQLRNMQRIMEKNRELQHEVTDVKNSLALSEENTKVLQKKLAITERENSNLEAQLDQLQKELIQTNCDLDAAKTTHNELLGSLTDFKQLKAKFEEMGRVQEVQLSERCKETEEMKATLDQWKRISEGLRQEKNELELQLIQTQHSMHMQCDELVGDESSIVSENEKELITRSLFPSASSTPFSSKLPSIHFELKNLIQSEKDLPSPFCEKALIDDVFSSDIGDDEGETVFDNLKPCDLFNDMKSVDLVEECRHNKDLVLEQLDLLSKPQGAQKTEDEHLNVTEITRQQLLQETEDFSKVIVELAKTKRTSDLRVTKLAGALKRLKDKNIEIKRKHKEALKQMQDDSISLNLSVEELTELRERYEVEKSNRENIEKQLEDKEKQLTVAKEDAKGLSQTLEEMHTRKTSLENIIAELKRTNNELQEKCRVKEGLVSSLEEELAKSVNIAREEKEKTLSLQKSNVEEIQGIWNTLQSHLNPERENSAQLPVGVEAVKNQACQDIQKLRNQLKKTKGILACVKSKTFLQPGLTTTVQLESTSETDVQTSQLIGR

Radius of gyration: 75.2 Å; chains: 1; bounding box: 205×92×253 Å

pLDDT: mean 71.3, std 23.46, range [26.38, 98.5]

InterPro domains:
  IPR002048 EF-hand domain [PS50222] (45-80)
  IPR011992 EF-hand domain pair [SSF47473] (27-119)
  IPR028168 KASH5-like coiled-coil domain [PF14662] (186-371)
  IPR028170 Protein KASH5 [PTHR47300] (34-376)
  IPR039508 Protein KASH5, EF-hand-like domain [PF14658] (52-118)